Protein AF-0000000073368348 (afdb_homodimer)

Structure (mmCIF, N/CA/C/O backbone):
data_AF-0000000073368348-model_v1
#
loop_
_entity.id
_entity.type
_entity.pdbx_description
1 polymer 'Response regulator receiver protein'
#
loop_
_atom_site.group_PDB
_atom_site.id
_atom_site.type_symbol
_atom_site.label_atom_id
_atom_site.label_alt_id
_atom_site.label_comp_id
_atom_site.label_asym_id
_atom_site.label_entity_id
_atom_site.label_seq_id
_atom_site.pdbx_PDB_ins_code
_atom_site.Cartn_x
_atom_site.Cartn_y
_atom_site.Cartn_z
_atom_site.occupancy
_atom_site.B_iso_or_equiv
_atom_site.auth_seq_id
_atom_site.auth_comp_id
_atom_site.auth_asym_id
_atom_site.auth_atom_id
_atom_site.pdbx_PDB_model_num
ATOM 1 N N . MET A 1 1 ? -22.656 -7.562 -22.062 1 51.75 1 MET A N 1
ATOM 2 C CA . MET A 1 1 ? -22.062 -7.52 -20.719 1 51.75 1 MET A CA 1
ATOM 3 C C . MET A 1 1 ? -22.438 -8.758 -19.922 1 51.75 1 MET A C 1
ATOM 5 O O . MET A 1 1 ? -23.578 -9.211 -19.969 1 51.75 1 MET A O 1
ATOM 9 N N . ASP A 1 2 ? -21.406 -9.562 -19.469 1 69.69 2 ASP A N 1
ATOM 10 C CA . ASP A 1 2 ? -21.703 -10.82 -18.781 1 69.69 2 ASP A CA 1
ATOM 11 C C . ASP A 1 2 ? -22.578 -10.594 -17.547 1 69.69 2 ASP A C 1
ATOM 13 O O . ASP A 1 2 ? -22.422 -9.586 -16.859 1 69.69 2 ASP A O 1
ATOM 17 N N . LYS A 1 3 ? -23.703 -11.25 -17.469 1 85 3 LYS A N 1
ATOM 18 C CA . LYS A 1 3 ? -24.641 -11.172 -16.359 1 85 3 LYS A CA 1
ATOM 19 C C . LYS A 1 3 ? -23.953 -11.43 -15.023 1 85 3 LYS A C 1
ATOM 21 O O . LYS A 1 3 ? -23.031 -12.242 -14.938 1 85 3 LYS A O 1
ATOM 26 N N . ILE A 1 4 ? -24.312 -10.586 -14.031 1 91.62 4 ILE A N 1
ATOM 27 C CA . ILE A 1 4 ? -23.859 -10.828 -12.664 1 91.62 4 ILE A CA 1
ATOM 28 C C . ILE A 1 4 ? -24.5 -12.094 -12.117 1 91.62 4 ILE A C 1
ATOM 30 O O . ILE A 1 4 ? -25.734 -12.258 -12.188 1 91.62 4 ILE A O 1
ATOM 34 N N . ARG A 1 5 ? -23.75 -13.008 -11.672 1 94.25 5 ARG A N 1
ATOM 35 C CA . ARG A 1 5 ? -24.219 -14.297 -11.188 1 94.25 5 ARG A CA 1
ATOM 36 C C . ARG A 1 5 ? -24.344 -14.305 -9.672 1 94.25 5 ARG A C 1
ATOM 38 O O . ARG A 1 5 ? -23.344 -14.094 -8.969 1 94.25 5 ARG A O 1
ATOM 45 N N . ILE A 1 6 ? -25.547 -14.648 -9.18 1 96.62 6 ILE A N 1
ATOM 46 C CA . ILE A 1 6 ? -25.844 -14.656 -7.75 1 96.62 6 ILE A CA 1
ATOM 47 C C . ILE A 1 6 ? -26.125 -16.094 -7.293 1 96.62 6 ILE A C 1
ATOM 49 O O . ILE A 1 6 ? -26.859 -16.828 -7.949 1 96.62 6 ILE A O 1
ATOM 53 N N . LEU A 1 7 ? -25.438 -16.516 -6.25 1 97.56 7 LEU A N 1
ATOM 54 C CA . LEU A 1 7 ? -25.828 -17.719 -5.551 1 97.56 7 LEU A CA 1
ATOM 55 C C . LEU A 1 7 ? -26.688 -17.406 -4.336 1 97.56 7 LEU A C 1
ATOM 57 O O . LEU A 1 7 ? -26.234 -16.734 -3.406 1 97.56 7 LEU A O 1
ATOM 61 N N . TRP A 1 8 ? -27.891 -17.797 -4.41 1 97.44 8 TRP A N 1
ATOM 62 C CA . TRP A 1 8 ? -28.812 -17.531 -3.303 1 97.44 8 TRP A CA 1
ATOM 63 C C . TRP A 1 8 ? -29.109 -18.828 -2.541 1 97.44 8 TRP A C 1
ATOM 65 O O . TRP A 1 8 ? -29.812 -19.703 -3.049 1 97.44 8 TRP A O 1
ATOM 75 N N . VAL A 1 9 ? -28.672 -18.891 -1.255 1 97.5 9 VAL A N 1
ATOM 76 C CA . VAL A 1 9 ? -28.812 -20.078 -0.422 1 97.5 9 VAL A CA 1
ATOM 77 C C . VAL A 1 9 ? -29.844 -19.812 0.679 1 97.5 9 VAL A C 1
ATOM 79 O O . VAL A 1 9 ? -29.625 -18.984 1.555 1 97.5 9 VAL A O 1
ATOM 82 N N . ASP A 1 10 ? -30.906 -20.531 0.623 1 95.62 10 ASP A N 1
ATOM 83 C CA . ASP A 1 10 ? -32 -20.375 1.558 1 95.62 10 ASP A CA 1
ATOM 84 C C . ASP A 1 10 ? -32.844 -21.641 1.635 1 95.62 10 ASP A C 1
ATOM 86 O O . ASP A 1 10 ? -33.25 -22.172 0.606 1 95.62 10 ASP A O 1
ATOM 90 N N . ASP A 1 11 ? -33.094 -22.047 2.9 1 93.81 11 ASP A N 1
ATOM 91 C CA . ASP A 1 11 ? -33.875 -23.297 3.037 1 93.81 11 ASP A CA 1
ATOM 92 C C . ASP A 1 11 ? -35.312 -23.094 2.566 1 93.81 11 ASP A C 1
ATOM 94 O O . ASP A 1 11 ? -36 -24.062 2.238 1 93.81 11 ASP A O 1
ATOM 98 N N . GLU A 1 12 ? -35.781 -21.906 2.48 1 92.38 12 GLU A N 1
ATOM 99 C CA . GLU A 1 12 ? -37.125 -21.594 1.992 1 92.38 12 GLU A CA 1
ATOM 100 C C . GLU A 1 12 ? -37.062 -20.844 0.67 1 92.38 12 GLU A C 1
ATOM 102 O O . GLU A 1 12 ? -37.812 -19.891 0.463 1 92.38 12 GLU A O 1
ATOM 107 N N . ILE A 1 13 ? -36.188 -21.25 -0.153 1 91.75 13 ILE A N 1
ATOM 108 C CA . ILE A 1 13 ? -35.875 -20.531 -1.381 1 91.75 13 ILE A CA 1
ATOM 109 C C . ILE A 1 13 ? -37.125 -20.453 -2.26 1 91.75 13 ILE A C 1
ATOM 111 O O . ILE A 1 13 ? -37.281 -19.484 -3.014 1 91.75 13 ILE A O 1
ATOM 115 N N . ASP A 1 14 ? -38 -21.359 -2.08 1 90.25 14 ASP A N 1
ATOM 116 C CA . ASP A 1 14 ? -39.219 -21.375 -2.895 1 90.25 14 ASP A CA 1
ATOM 117 C C . ASP A 1 14 ? -40.094 -20.156 -2.588 1 90.25 14 ASP A C 1
ATOM 119 O O . ASP A 1 14 ? -40.844 -19.703 -3.447 1 90.25 14 ASP A O 1
ATOM 123 N N . LEU A 1 15 ? -39.969 -19.625 -1.401 1 89.69 15 LEU A N 1
ATOM 124 C CA . LEU A 1 15 ? -40.75 -18.469 -0.985 1 89.69 15 LEU A CA 1
ATOM 125 C C . LEU A 1 15 ? -40.188 -17.188 -1.555 1 89.69 15 LEU A C 1
ATOM 127 O O . LEU A 1 15 ? -40.812 -16.125 -1.51 1 89.69 15 LEU A O 1
ATOM 131 N N . LEU A 1 16 ? -39.062 -17.297 -2.162 1 90.94 16 LEU A N 1
ATOM 132 C CA . LEU A 1 16 ? -38.375 -16.078 -2.596 1 90.94 16 LEU A CA 1
ATOM 133 C C . LEU A 1 16 ? -38.406 -15.938 -4.113 1 90.94 16 LEU A C 1
ATOM 135 O O . LEU A 1 16 ? -37.688 -15.125 -4.691 1 90.94 16 LEU A O 1
ATOM 139 N N . LYS A 1 17 ? -39.25 -16.625 -4.723 1 92.94 17 LYS A N 1
ATOM 140 C CA . LYS A 1 17 ? -39.375 -16.656 -6.176 1 92.94 17 LYS A CA 1
ATOM 141 C C . LYS A 1 17 ? -39.656 -15.25 -6.723 1 92.94 17 LYS A C 1
ATOM 143 O O . LYS A 1 17 ? -39.094 -14.859 -7.746 1 92.94 17 LYS A O 1
ATOM 148 N N . PRO A 1 18 ? -40.531 -14.531 -6.062 1 93.25 18 PRO A N 1
ATOM 149 C CA . PRO A 1 18 ? -40.75 -13.18 -6.562 1 93.25 18 PRO A CA 1
ATOM 150 C C . PRO A 1 18 ? -39.469 -12.328 -6.586 1 93.25 18 PRO A C 1
ATOM 152 O O . PRO A 1 18 ? -39.281 -11.539 -7.512 1 93.25 18 PRO A O 1
ATOM 155 N N . HIS A 1 19 ? -38.75 -12.492 -5.598 1 93.62 19 HIS A N 1
ATOM 156 C CA . HIS A 1 19 ? -37.5 -11.742 -5.523 1 93.62 19 HIS A CA 1
ATOM 157 C C . HIS A 1 19 ? -36.531 -12.172 -6.621 1 93.62 19 HIS A C 1
ATOM 159 O O . HIS A 1 19 ? -35.812 -11.344 -7.207 1 93.62 19 HIS A O 1
ATOM 165 N N . ILE A 1 20 ? -36.5 -13.422 -6.898 1 94.56 20 ILE A N 1
ATOM 166 C CA . ILE A 1 20 ? -35.625 -13.977 -7.926 1 94.56 20 ILE A CA 1
ATOM 167 C C . ILE A 1 20 ? -36.031 -13.438 -9.297 1 94.56 20 ILE A C 1
ATOM 169 O O . ILE A 1 20 ? -35.188 -12.992 -10.07 1 94.56 20 ILE A O 1
ATOM 173 N N . LEU A 1 21 ? -37.312 -13.43 -9.508 1 94.75 21 LEU A N 1
ATOM 174 C CA . LEU A 1 21 ? -37.812 -12.914 -10.773 1 94.75 21 LEU A CA 1
ATOM 175 C C . LEU A 1 21 ? -37.5 -11.43 -10.922 1 94.75 21 LEU A C 1
ATOM 177 O O . LEU A 1 21 ? -37.156 -10.969 -12.016 1 94.75 21 LEU A O 1
ATOM 181 N N . PHE A 1 22 ? -37.688 -10.789 -9.852 1 93.62 22 PHE A N 1
ATOM 182 C CA . PHE A 1 22 ? -37.375 -9.367 -9.844 1 93.62 22 PHE A CA 1
ATOM 183 C C . PHE A 1 22 ? -35.938 -9.125 -10.242 1 93.62 22 PHE A C 1
ATOM 185 O O . PHE A 1 22 ? -35.656 -8.273 -11.086 1 93.62 22 PHE A O 1
ATOM 192 N N . LEU A 1 23 ? -34.969 -9.891 -9.68 1 94.31 23 LEU A N 1
ATOM 193 C CA . LEU A 1 23 ? -33.531 -9.742 -9.945 1 94.31 23 LEU A CA 1
ATOM 194 C C . LEU A 1 23 ? -33.219 -10.148 -11.383 1 94.31 23 LEU A C 1
ATOM 196 O O . LEU A 1 23 ? -32.375 -9.523 -12.031 1 94.31 23 LEU A O 1
ATOM 200 N N . GLU A 1 24 ? -33.875 -11.148 -11.844 1 94.69 24 GLU A N 1
ATOM 201 C CA . GLU A 1 24 ? -33.656 -11.594 -13.219 1 94.69 24 GLU A CA 1
ATOM 202 C C . GLU A 1 24 ? -34.094 -10.516 -14.211 1 94.69 24 GLU A C 1
ATOM 204 O O . GLU A 1 24 ? -33.438 -10.336 -15.25 1 94.69 24 GLU A O 1
ATOM 209 N N . LYS A 1 25 ? -35.125 -9.797 -13.852 1 93.25 25 LYS A N 1
ATOM 210 C CA . LYS A 1 25 ? -35.594 -8.688 -14.68 1 93.25 25 LYS A CA 1
ATOM 211 C C . LYS A 1 25 ? -34.562 -7.555 -14.695 1 93.25 25 LYS A C 1
ATOM 213 O O . LYS A 1 25 ? -34.5 -6.77 -15.648 1 93.25 25 LYS A O 1
ATOM 218 N N . LYS A 1 26 ? -33.844 -7.508 -13.656 1 90.19 26 LYS A N 1
ATOM 219 C CA . LYS A 1 26 ? -32.812 -6.484 -13.57 1 90.19 26 LYS A CA 1
ATOM 220 C C . LYS A 1 26 ? -31.5 -6.996 -14.125 1 90.19 26 LYS A C 1
ATOM 222 O O . LYS A 1 26 ? -30.438 -6.441 -13.836 1 90.19 26 LYS A O 1
ATOM 227 N N . ASN A 1 27 ? -31.484 -8.133 -14.883 1 90.38 27 ASN A N 1
ATOM 228 C CA . ASN A 1 27 ? -30.375 -8.68 -15.648 1 90.38 27 ASN A CA 1
ATOM 229 C C . ASN A 1 27 ? -29.375 -9.398 -14.75 1 90.38 27 ASN A C 1
ATOM 231 O O . ASN A 1 27 ? -28.172 -9.406 -15.031 1 90.38 27 ASN A O 1
ATOM 235 N N . TYR A 1 28 ? -29.844 -9.969 -13.578 1 94.19 28 TYR A N 1
ATOM 236 C CA . TYR A 1 28 ? -29.047 -10.867 -12.75 1 94.19 28 TYR A CA 1
ATOM 237 C C . TYR A 1 28 ? -29.391 -12.32 -13.055 1 94.19 28 TYR A C 1
ATOM 239 O O . TYR A 1 28 ? -30.5 -12.633 -13.477 1 94.19 28 TYR A O 1
ATOM 247 N N . GLU A 1 29 ? -28.406 -13.125 -12.984 1 95.81 29 GLU A N 1
ATOM 248 C CA . GLU A 1 29 ? -28.625 -14.562 -13.039 1 95.81 29 GLU A CA 1
ATOM 249 C C . GLU A 1 29 ? -28.562 -15.188 -11.648 1 95.81 29 GLU A C 1
ATOM 251 O O . GLU A 1 29 ? -27.531 -15.094 -10.961 1 95.81 29 GLU A O 1
ATOM 256 N N . VAL A 1 30 ? -29.641 -15.828 -11.281 1 96.5 30 VAL A N 1
ATOM 257 C CA . VAL A 1 30 ? -29.719 -16.312 -9.906 1 96.5 30 VAL A CA 1
ATOM 258 C C . VAL A 1 30 ? -29.734 -17.844 -9.891 1 96.5 30 VAL A C 1
ATOM 260 O O . VAL A 1 30 ? -30.609 -18.469 -10.492 1 96.5 30 VAL A O 1
ATOM 263 N N . THR A 1 31 ? -28.672 -18.422 -9.297 1 97.06 31 THR A N 1
ATOM 264 C CA . THR A 1 31 ? -28.641 -19.844 -8.953 1 97.06 31 THR A CA 1
ATOM 265 C C . THR A 1 31 ? -29.047 -20.047 -7.5 1 97.06 31 THR A C 1
ATOM 267 O O . THR A 1 31 ? -28.609 -19.312 -6.613 1 97.06 31 THR A O 1
ATOM 270 N N . THR A 1 32 ? -29.859 -21.031 -7.277 1 96.94 32 THR A N 1
ATOM 271 C CA . THR A 1 32 ? -30.406 -21.203 -5.934 1 96.94 32 THR A CA 1
ATOM 272 C C . THR A 1 32 ? -29.953 -22.531 -5.332 1 96.94 32 THR A C 1
ATOM 274 O O . THR A 1 32 ? -29.578 -23.453 -6.059 1 96.94 32 THR A O 1
ATOM 277 N N . SER A 1 33 ? -29.812 -22.531 -4.047 1 96.5 33 SER A N 1
ATOM 278 C CA . SER A 1 33 ? -29.594 -23.719 -3.242 1 96.5 33 SER A CA 1
ATOM 279 C C . SER A 1 33 ? -30.391 -23.672 -1.946 1 96.5 33 SER A C 1
ATOM 281 O O . SER A 1 33 ? -30.625 -22.594 -1.391 1 96.5 33 SER A O 1
ATOM 283 N N . ASN A 1 34 ? -30.812 -24.859 -1.489 1 95.88 34 ASN A N 1
ATOM 284 C CA . ASN A 1 34 ? -31.672 -24.859 -0.299 1 95.88 34 ASN A CA 1
ATOM 285 C C . ASN A 1 34 ? -30.922 -25.375 0.922 1 95.88 34 ASN A C 1
ATOM 287 O O . ASN A 1 34 ? -31.516 -25.641 1.965 1 95.88 34 ASN A O 1
ATOM 291 N N . ASN A 1 35 ? -29.656 -25.594 0.741 1 95.44 35 ASN A N 1
ATOM 292 C CA . ASN A 1 35 ? -28.844 -26.016 1.888 1 95.44 35 ASN A CA 1
ATOM 293 C C . ASN A 1 35 ? -27.375 -25.656 1.702 1 95.44 35 ASN A C 1
ATOM 295 O O . ASN A 1 35 ? -26.938 -25.406 0.58 1 95.44 35 ASN A O 1
ATOM 299 N N . GLY A 1 36 ? -26.656 -25.656 2.824 1 95.69 36 GLY A N 1
ATOM 300 C CA . GLY A 1 36 ? -25.266 -25.188 2.83 1 95.69 36 GLY A CA 1
ATOM 301 C C . GLY A 1 36 ? -24.328 -26.125 2.102 1 95.69 36 GLY A C 1
ATOM 302 O O . GLY A 1 36 ? -23.438 -25.672 1.375 1 95.69 36 GLY A O 1
ATOM 303 N N . LEU A 1 37 ? -24.484 -27.391 2.264 1 95.5 37 LEU A N 1
ATOM 304 C CA . LEU A 1 37 ? -23.578 -28.359 1.684 1 95.5 37 LEU A CA 1
ATOM 305 C C . LEU A 1 37 ? -23.609 -28.312 0.161 1 95.5 37 LEU A C 1
ATOM 307 O O . LEU A 1 37 ? -22.562 -28.25 -0.487 1 95.5 37 LEU A O 1
ATOM 311 N N . ASP A 1 38 ? -24.797 -28.297 -0.33 1 95.75 38 ASP A N 1
ATOM 312 C CA . ASP A 1 38 ? -24.953 -28.203 -1.778 1 95.75 38 ASP A CA 1
ATOM 313 C C . ASP A 1 38 ? -24.438 -26.859 -2.293 1 95.75 38 ASP A C 1
ATOM 315 O O . ASP A 1 38 ? -23.859 -26.797 -3.381 1 95.75 38 ASP A O 1
ATOM 319 N N . ALA A 1 39 ? -24.672 -25.859 -1.503 1 96.5 39 ALA A N 1
ATOM 320 C CA . ALA A 1 39 ? -24.234 -24.516 -1.889 1 96.5 39 ALA A CA 1
ATOM 321 C C . ALA A 1 39 ? -22.719 -24.453 -2.01 1 96.5 39 ALA A C 1
ATOM 323 O O . ALA A 1 39 ? -22.188 -23.844 -2.938 1 96.5 39 ALA A O 1
ATOM 324 N N . ILE A 1 40 ? -22 -25.094 -1.13 1 95.62 40 ILE A N 1
ATOM 325 C CA . ILE A 1 40 ? -20.547 -25.109 -1.143 1 95.62 40 ILE A CA 1
ATOM 326 C C . ILE A 1 40 ? -20.047 -25.844 -2.387 1 95.62 40 ILE A C 1
ATOM 328 O O . ILE A 1 40 ? -19.094 -25.391 -3.037 1 95.62 40 ILE A O 1
ATOM 332 N N . ALA A 1 41 ? -20.688 -26.938 -2.703 1 94.5 41 ALA A N 1
ATOM 333 C CA . ALA A 1 41 ? -20.312 -27.688 -3.898 1 94.5 41 ALA A CA 1
ATOM 334 C C . ALA A 1 41 ? -20.5 -26.844 -5.156 1 94.5 41 ALA A C 1
ATOM 336 O O . ALA A 1 41 ? -19.625 -26.797 -6.016 1 94.5 41 ALA A O 1
ATOM 337 N N . LEU A 1 42 ? -21.609 -26.172 -5.195 1 94.75 42 LEU A N 1
ATOM 338 C CA . LEU A 1 42 ? -21.891 -25.297 -6.324 1 94.75 42 LEU A CA 1
ATOM 339 C C . LEU A 1 42 ? -20.875 -24.156 -6.391 1 94.75 42 LEU A C 1
ATOM 341 O O . LEU A 1 42 ? -20.406 -23.797 -7.473 1 94.75 42 LEU A O 1
ATOM 345 N N . PHE A 1 43 ? -20.578 -23.609 -5.246 1 93.62 43 PHE A N 1
ATOM 346 C CA . PHE A 1 43 ? -19.672 -22.484 -5.109 1 93.62 43 PHE A CA 1
ATOM 347 C C . PHE A 1 43 ? -18.281 -22.859 -5.605 1 93.62 43 PHE A C 1
ATOM 349 O O . PHE A 1 43 ? -17.562 -22.016 -6.164 1 93.62 43 PHE A O 1
ATOM 356 N N . GLU A 1 44 ? -17.953 -24.109 -5.402 1 89.12 44 GLU A N 1
ATOM 357 C CA . GLU A 1 44 ? -16.656 -24.609 -5.84 1 89.12 44 GLU A CA 1
ATOM 358 C C . GLU A 1 44 ? -16.641 -24.859 -7.344 1 89.12 44 GLU A C 1
ATOM 360 O O . GLU A 1 44 ? -15.633 -24.609 -8.008 1 89.12 44 GLU A O 1
ATOM 365 N N . GLU A 1 45 ? -17.766 -25.297 -7.84 1 88.19 45 GLU A N 1
ATOM 366 C CA . GLU A 1 45 ? -17.844 -25.75 -9.227 1 88.19 45 GLU A CA 1
ATOM 367 C C . GLU A 1 45 ? -18.078 -24.594 -10.18 1 88.19 45 GLU A C 1
ATOM 369 O O . GLU A 1 45 ? -17.641 -24.641 -11.336 1 88.19 45 GLU A O 1
ATOM 374 N N . GLU A 1 46 ? -18.781 -23.625 -9.656 1 89.62 46 GLU A N 1
ATOM 375 C CA . GLU A 1 46 ? -19.172 -22.516 -10.516 1 89.62 46 GLU A CA 1
ATOM 376 C C . GLU A 1 46 ? -18.625 -21.188 -9.984 1 89.62 46 GLU A C 1
ATOM 378 O O . GLU A 1 46 ? -18.109 -21.125 -8.875 1 89.62 46 GLU A O 1
ATOM 383 N N . ASN A 1 47 ? -18.688 -20.25 -10.922 1 88.62 47 ASN A N 1
ATOM 384 C CA . ASN A 1 47 ? -18.25 -18.922 -10.523 1 88.62 47 ASN A CA 1
ATOM 385 C C . ASN A 1 47 ? -19.438 -18 -10.234 1 88.62 47 ASN A C 1
ATOM 387 O O . ASN A 1 47 ? -20.406 -17.969 -11 1 88.62 47 ASN A O 1
ATOM 391 N N . PHE A 1 48 ? -19.391 -17.375 -9.062 1 92.94 48 PHE A N 1
ATOM 392 C CA . PHE A 1 48 ? -20.406 -16.422 -8.664 1 92.94 48 PHE A CA 1
ATOM 393 C C . PHE A 1 48 ? -19.797 -15.062 -8.32 1 92.94 48 PHE A C 1
ATOM 395 O O . PHE A 1 48 ? -18.625 -14.984 -7.941 1 92.94 48 PHE A O 1
ATOM 402 N N . ASP A 1 49 ? -20.625 -14.047 -8.539 1 92.38 49 ASP A N 1
ATOM 403 C CA . ASP A 1 49 ? -20.156 -12.703 -8.227 1 92.38 49 ASP A CA 1
ATOM 404 C C . ASP A 1 49 ? -20.5 -12.32 -6.789 1 92.38 49 ASP A C 1
ATOM 406 O O . ASP A 1 49 ? -19.844 -11.461 -6.199 1 92.38 49 ASP A O 1
ATOM 410 N N . ILE A 1 50 ? -21.453 -12.906 -6.281 1 95.06 50 ILE A N 1
ATOM 411 C CA . ILE A 1 50 ? -21.922 -12.594 -4.938 1 95.06 50 ILE A CA 1
ATOM 412 C C . ILE A 1 50 ? -22.797 -13.727 -4.414 1 95.06 50 ILE A C 1
ATOM 414 O O . ILE A 1 50 ? -23.375 -14.484 -5.195 1 95.06 50 ILE A O 1
ATOM 418 N N . VAL A 1 51 ? -22.859 -13.859 -3.066 1 96.88 51 VAL A N 1
ATOM 419 C CA . VAL A 1 51 ? -23.641 -14.93 -2.447 1 96.88 51 VAL A CA 1
ATOM 420 C C . VAL A 1 51 ? -24.594 -14.344 -1.42 1 96.88 51 VAL A C 1
ATOM 422 O O . VAL A 1 51 ? -24.219 -13.492 -0.611 1 96.88 51 VAL A O 1
ATOM 425 N N . PHE A 1 52 ? -25.875 -14.734 -1.538 1 96.25 52 PHE A N 1
ATOM 426 C CA . PHE A 1 52 ? -26.859 -14.516 -0.475 1 96.25 52 PHE A CA 1
ATOM 427 C C . PHE A 1 52 ? -27 -15.758 0.395 1 96.25 52 PHE A C 1
ATOM 429 O O . PHE A 1 52 ? -27.266 -16.844 -0.112 1 96.25 52 PHE A O 1
ATOM 436 N N . LEU A 1 53 ? -26.812 -15.547 1.652 1 95.56 53 LEU A N 1
ATOM 437 C CA . LEU A 1 53 ? -26.797 -16.703 2.545 1 95.56 53 LEU A CA 1
ATOM 438 C C . LEU A 1 53 ? -27.75 -16.5 3.711 1 95.56 53 LEU A C 1
ATOM 440 O O . LEU A 1 53 ? -27.609 -15.547 4.48 1 95.56 53 LEU A O 1
ATOM 444 N N . ASP A 1 54 ? -28.656 -17.406 3.822 1 94.19 54 ASP A N 1
ATOM 445 C CA . ASP A 1 54 ? -29.547 -17.422 4.973 1 94.19 54 ASP A CA 1
ATOM 446 C C . ASP A 1 54 ? -28.828 -17.859 6.238 1 94.19 54 ASP A C 1
ATOM 448 O O . ASP A 1 54 ? -28.031 -18.797 6.203 1 94.19 54 ASP A O 1
ATOM 452 N N . GLU A 1 55 ? -29.125 -17.234 7.293 1 89.31 55 GLU A N 1
ATOM 453 C CA . GLU A 1 55 ? -28.469 -17.516 8.562 1 89.31 55 GLU A CA 1
ATOM 454 C C . GLU A 1 55 ? -28.906 -18.859 9.125 1 89.31 55 GLU A C 1
ATOM 456 O O . GLU A 1 55 ? -28.078 -19.672 9.547 1 89.31 55 GLU A O 1
ATOM 461 N N . ASN A 1 56 ? -30.281 -18.969 9.078 1 88.56 56 ASN A N 1
ATOM 462 C CA . ASN A 1 56 ? -30.859 -20.141 9.711 1 88.56 56 ASN A CA 1
ATOM 463 C C . ASN A 1 56 ? -31.25 -21.203 8.672 1 88.56 56 ASN A C 1
ATOM 465 O O . ASN A 1 56 ? -32.281 -21.078 8.023 1 88.56 56 ASN A O 1
ATOM 469 N N . MET A 1 57 ? -30.438 -22.172 8.461 1 91.44 57 MET A N 1
ATOM 470 C CA . MET A 1 57 ? -30.734 -23.312 7.586 1 91.44 57 MET A CA 1
ATOM 471 C C . MET A 1 57 ? -30.531 -24.625 8.328 1 91.44 57 MET A C 1
ATOM 473 O O . MET A 1 57 ? -29.656 -24.75 9.18 1 91.44 57 MET A O 1
ATOM 477 N N . PRO A 1 58 ? -31.391 -25.578 8.031 1 90.94 58 PRO A N 1
ATOM 478 C CA . PRO A 1 58 ? -31.203 -26.891 8.648 1 90.94 58 PRO A CA 1
ATOM 479 C C . PRO A 1 58 ? -29.875 -27.547 8.242 1 90.94 58 PRO A C 1
ATOM 481 O O . PRO A 1 58 ? -29.453 -27.422 7.094 1 90.94 58 PRO A O 1
ATOM 484 N N . GLY A 1 59 ? -29.297 -28.266 9.25 1 90.81 59 GLY A N 1
ATOM 485 C CA . GLY A 1 59 ? -28.016 -28.891 8.977 1 90.81 59 GLY A CA 1
ATOM 486 C C . GLY A 1 59 ? -26.828 -27.953 9.203 1 90.81 59 GLY A C 1
ATOM 487 O O . GLY A 1 59 ? -26.578 -27.547 10.336 1 90.81 59 GLY A O 1
ATOM 488 N N . MET A 1 60 ? -26.281 -27.547 8.102 1 91 60 MET A N 1
ATOM 489 C CA . MET A 1 60 ? -25.188 -26.594 8.156 1 91 60 MET A CA 1
ATOM 490 C C . MET A 1 60 ? -25.719 -25.156 8.203 1 91 60 MET A C 1
ATOM 492 O O . MET A 1 60 ? -26.469 -24.75 7.312 1 91 60 MET A O 1
ATOM 496 N N . SER A 1 61 ? -25.344 -24.469 9.273 1 90.56 61 SER A N 1
ATOM 497 C CA . SER A 1 61 ? -25.875 -23.125 9.445 1 90.56 61 SER A CA 1
ATOM 498 C C . SER A 1 61 ? -25.281 -22.172 8.414 1 90.56 61 SER A C 1
ATOM 500 O O . SER A 1 61 ? -24.281 -22.484 7.77 1 90.56 61 SER A O 1
ATOM 502 N N . GLY A 1 62 ? -25.922 -21.047 8.266 1 91.69 62 GLY A N 1
ATOM 503 C CA . GLY A 1 62 ? -25.422 -20.016 7.375 1 91.69 62 GLY A CA 1
ATOM 504 C C . GLY A 1 62 ? -24.016 -19.562 7.723 1 91.69 62 GLY A C 1
ATOM 505 O O . GLY A 1 62 ? -23.188 -19.344 6.832 1 91.69 62 GLY A O 1
ATOM 506 N N . LEU A 1 63 ? -23.734 -19.469 9.008 1 90.25 63 LEU A N 1
ATOM 507 C CA . LEU A 1 63 ? -22.422 -19.016 9.461 1 90.25 63 LEU A CA 1
ATOM 508 C C . LEU A 1 63 ? -21.359 -20.062 9.156 1 90.25 63 LEU A C 1
ATOM 510 O O . LEU A 1 63 ? -20.234 -19.719 8.797 1 90.25 63 LEU A O 1
ATOM 514 N N . GLU A 1 64 ? -21.672 -21.25 9.312 1 90.56 64 GLU A N 1
ATOM 515 C CA . GLU A 1 64 ? -20.75 -22.328 8.961 1 90.56 64 GLU A CA 1
ATOM 516 C C . GLU A 1 64 ? -20.484 -22.359 7.461 1 90.56 64 GLU A C 1
ATOM 518 O O . GLU A 1 64 ? -19.344 -22.531 7.031 1 90.56 64 GLU A O 1
ATOM 523 N N . THR A 1 65 ? -21.594 -22.203 6.754 1 94.38 65 THR A N 1
ATOM 524 C CA . THR A 1 65 ? -21.469 -22.156 5.301 1 94.38 65 THR A CA 1
ATOM 525 C C . THR A 1 65 ? -20.594 -21 4.859 1 94.38 65 THR A C 1
ATOM 527 O O . THR A 1 65 ? -19.734 -21.156 3.986 1 94.38 65 THR A O 1
ATOM 530 N N . LEU A 1 66 ? -20.781 -19.891 5.508 1 93.44 66 LEU A N 1
ATOM 531 C CA . LEU A 1 66 ? -20 -18.688 5.238 1 93.44 66 LEU A CA 1
ATOM 532 C C . LEU A 1 66 ? -18.516 -18.938 5.434 1 93.44 66 LEU A C 1
ATOM 534 O O . LEU A 1 66 ? -17.703 -18.594 4.574 1 93.44 66 LEU A O 1
ATOM 538 N N . SER A 1 67 ? -18.188 -19.531 6.465 1 88.5 67 SER A N 1
ATOM 539 C CA . SER A 1 67 ? -16.797 -19.797 6.809 1 88.5 67 SER A CA 1
ATOM 540 C C . SER A 1 67 ? -16.141 -20.703 5.777 1 88.5 67 SER A C 1
ATOM 542 O O . SER A 1 67 ? -15.016 -20.453 5.336 1 88.5 67 SER A O 1
ATOM 544 N N . GLU A 1 68 ? -16.812 -21.719 5.383 1 89.19 68 GLU A N 1
ATOM 545 C CA . GLU A 1 68 ? -16.281 -22.672 4.41 1 89.19 68 GLU A CA 1
ATOM 546 C C . GLU A 1 68 ? -16.094 -22.016 3.047 1 89.19 68 GLU A C 1
ATOM 548 O O . GLU A 1 68 ? -15.086 -22.25 2.373 1 89.19 68 GLU A O 1
ATOM 553 N N . MET A 1 69 ? -17.016 -21.203 2.695 1 92.38 69 MET A N 1
ATOM 554 C CA . MET A 1 69 ? -16.938 -20.531 1.4 1 92.38 69 MET A CA 1
ATOM 555 C C . MET A 1 69 ? -15.797 -19.531 1.371 1 92.38 69 MET A C 1
ATOM 557 O O . MET A 1 69 ? -15.086 -19.422 0.368 1 92.38 69 MET A O 1
ATOM 561 N N . LYS A 1 70 ? -15.625 -18.844 2.488 1 89.31 70 LYS A N 1
ATOM 562 C CA . LYS A 1 70 ? -14.555 -17.859 2.566 1 89.31 70 LYS A CA 1
ATOM 563 C C . LYS A 1 70 ? -13.188 -18.516 2.447 1 89.31 70 LYS A C 1
ATOM 565 O O . LYS A 1 70 ? -12.266 -17.938 1.868 1 89.31 70 LYS A O 1
ATOM 570 N N . GLU A 1 71 ? -13.086 -19.672 2.949 1 85.25 71 GLU A N 1
ATOM 571 C CA . GLU A 1 71 ? -11.828 -20.406 2.863 1 85.25 71 GLU A CA 1
ATOM 572 C C . GLU A 1 71 ? -11.508 -20.781 1.419 1 85.25 71 GLU A C 1
ATOM 574 O O . GLU A 1 71 ? -10.336 -20.859 1.034 1 85.25 71 GLU A O 1
ATOM 579 N N . LYS A 1 72 ? -12.578 -20.984 0.677 1 86.31 72 LYS A N 1
ATOM 580 C CA . LYS A 1 72 ? -12.391 -21.406 -0.708 1 86.31 72 LYS A CA 1
ATOM 581 C C . LYS A 1 72 ? -12.109 -20.219 -1.615 1 86.31 72 LYS A C 1
ATOM 583 O O . LYS A 1 72 ? -11.125 -20.203 -2.352 1 86.31 72 LYS A O 1
ATOM 588 N N . LYS A 1 73 ? -13.062 -19.25 -1.564 1 86.94 73 LYS A N 1
ATOM 589 C CA . LYS A 1 73 ? -12.938 -18 -2.312 1 86.94 73 LYS A CA 1
ATOM 590 C C . LYS A 1 73 ? -13.273 -16.797 -1.436 1 86.94 73 LYS A C 1
ATOM 592 O O . LYS A 1 73 ? -14.438 -16.406 -1.325 1 86.94 73 LYS A O 1
ATOM 597 N N . SER A 1 74 ? -12.258 -16.141 -0.972 1 84.31 74 SER A N 1
ATOM 598 C CA . SER A 1 74 ? -12.469 -15.102 0.029 1 84.31 74 SER A CA 1
ATOM 599 C C . SER A 1 74 ? -12.836 -13.773 -0.623 1 84.31 74 SER A C 1
ATOM 601 O O . SER A 1 74 ? -13.383 -12.891 0.033 1 84.31 74 SER A O 1
ATOM 603 N N . ALA A 1 75 ? -12.625 -13.695 -1.89 1 83.12 75 ALA A N 1
ATOM 604 C CA . ALA A 1 75 ? -12.828 -12.406 -2.555 1 83.12 75 ALA A CA 1
ATOM 605 C C . ALA A 1 75 ? -14.297 -12.211 -2.92 1 83.12 75 ALA A C 1
ATOM 607 O O . ALA A 1 75 ? -14.727 -11.086 -3.178 1 83.12 75 ALA A O 1
ATOM 608 N N . ILE A 1 76 ? -15.086 -13.242 -2.92 1 89.75 76 ILE A N 1
ATOM 609 C CA . ILE A 1 76 ? -16.484 -13.156 -3.312 1 89.75 76 ILE A CA 1
ATOM 610 C C . ILE A 1 76 ? -17.312 -12.562 -2.166 1 89.75 76 ILE A C 1
ATOM 612 O O . ILE A 1 76 ? -17.328 -13.109 -1.062 1 89.75 76 ILE A O 1
ATOM 616 N N . PRO A 1 77 ? -17.891 -11.43 -2.428 1 93.06 77 PRO A N 1
ATOM 617 C CA . PRO A 1 77 ? -18.719 -10.844 -1.366 1 93.06 77 PRO A CA 1
ATOM 618 C C . PRO A 1 77 ? -19.906 -11.719 -0.98 1 93.06 77 PRO A C 1
ATOM 620 O O . PRO A 1 77 ? -20.531 -12.336 -1.848 1 93.06 77 PRO A O 1
ATOM 623 N N . MET A 1 78 ? -20.172 -11.805 0.307 1 94.5 78 MET A N 1
ATOM 624 C CA . MET A 1 78 ? -21.266 -12.602 0.832 1 94.5 78 MET A CA 1
ATOM 625 C C . MET A 1 78 ? -22.188 -11.766 1.722 1 94.5 78 MET A C 1
ATOM 627 O O . MET A 1 78 ? -21.703 -11.031 2.59 1 94.5 78 MET A O 1
ATOM 631 N N . ILE A 1 79 ? -23.453 -11.82 1.424 1 93.56 79 ILE A N 1
ATOM 632 C CA . ILE A 1 79 ? -24.453 -11.078 2.176 1 93.56 79 ILE A CA 1
ATOM 633 C C . ILE A 1 79 ? -25.281 -12.039 3.014 1 93.56 79 ILE A C 1
ATOM 635 O O . ILE A 1 79 ? -25.875 -12.992 2.484 1 93.56 79 ILE A O 1
ATOM 639 N N . MET A 1 80 ? -25.344 -11.812 4.277 1 91.88 80 MET A N 1
ATOM 640 C CA . MET A 1 80 ? -26.125 -12.641 5.172 1 91.88 80 MET A CA 1
ATOM 641 C C . MET A 1 80 ? -27.578 -12.148 5.242 1 91.88 80 MET A C 1
ATOM 643 O O . MET A 1 80 ? -27.812 -10.938 5.309 1 91.88 80 MET A O 1
ATOM 647 N N . ILE A 1 81 ? -28.484 -13.039 5.102 1 90.44 81 ILE A N 1
ATOM 648 C CA . ILE A 1 81 ? -29.906 -12.727 5.27 1 90.44 81 ILE A CA 1
ATOM 649 C C . ILE A 1 81 ? -30.438 -13.406 6.535 1 90.44 81 ILE A C 1
ATOM 651 O O . ILE A 1 81 ? -30.312 -14.625 6.691 1 90.44 81 ILE A O 1
ATOM 655 N N . THR A 1 82 ? -31 -12.648 7.438 1 85.81 82 THR A N 1
ATOM 656 C CA . THR A 1 82 ? -31.406 -13.234 8.711 1 85.81 82 THR A CA 1
ATOM 657 C C . THR A 1 82 ? -32.812 -12.742 9.102 1 85.81 82 THR A C 1
ATOM 659 O O . THR A 1 82 ? -33.25 -11.711 8.625 1 85.81 82 THR A O 1
ATOM 662 N N . LYS A 1 83 ? -33.531 -13.617 9.93 1 79.44 83 LYS A N 1
ATOM 663 C CA . LYS A 1 83 ? -34.781 -13.203 10.578 1 79.44 83 LYS A CA 1
ATOM 664 C C . LYS A 1 83 ? -34.5 -12.578 11.938 1 79.44 83 LYS A C 1
ATOM 666 O O . LYS A 1 83 ? -35.312 -11.812 12.453 1 79.44 83 LYS A O 1
ATOM 671 N N . SER A 1 84 ? -33.375 -13.039 12.383 1 65.88 84 SER A N 1
ATOM 672 C CA . SER A 1 84 ? -33.031 -12.766 13.781 1 65.88 84 SER A CA 1
ATOM 673 C C . SER A 1 84 ? -32.375 -11.406 13.93 1 65.88 84 SER A C 1
ATOM 675 O O . SER A 1 84 ? -31.547 -11.016 13.109 1 65.88 84 SER A O 1
ATOM 677 N N . GLU A 1 85 ? -32.906 -10.781 14.852 1 66.06 85 GLU A N 1
ATOM 678 C CA . GLU A 1 85 ? -32.312 -9.492 15.211 1 66.06 85 GLU A CA 1
ATOM 679 C C . GLU A 1 85 ? -31.375 -9.641 16.406 1 66.06 85 GLU A C 1
ATOM 681 O O . GLU A 1 85 ? -30.984 -8.641 17.016 1 66.06 85 GLU A O 1
ATOM 686 N N . GLU A 1 86 ? -31.047 -10.945 16.531 1 73.06 86 GLU A N 1
ATOM 687 C CA . GLU A 1 86 ? -30.188 -11.156 17.703 1 73.06 86 GLU A CA 1
ATOM 688 C C . GLU A 1 86 ? -28.797 -10.578 17.469 1 73.06 86 GLU A C 1
ATOM 690 O O . GLU A 1 86 ? -28.125 -10.93 16.484 1 73.06 86 GLU A O 1
ATOM 695 N N . GLU A 1 87 ? -28.391 -9.812 18.375 1 77.06 87 GLU A N 1
ATOM 696 C CA . GLU A 1 87 ? -27.156 -9.039 18.297 1 77.06 87 GLU A CA 1
ATOM 697 C C . GLU A 1 87 ? -25.938 -9.953 18.125 1 77.06 87 GLU A C 1
ATOM 699 O O . GLU A 1 87 ? -25.047 -9.672 17.328 1 77.06 87 GLU A O 1
ATOM 704 N N . TYR A 1 88 ? -25.984 -11.086 18.828 1 79.56 88 TYR A N 1
ATOM 705 C CA . TYR A 1 88 ? -24.812 -11.953 18.844 1 79.56 88 TYR A CA 1
ATOM 706 C C . TYR A 1 88 ? -24.578 -12.594 17.484 1 79.56 88 TYR A C 1
ATOM 708 O O . TYR A 1 88 ? -23.438 -12.734 17.031 1 79.56 88 TYR A O 1
ATOM 716 N N . ILE A 1 89 ? -25.609 -12.961 16.797 1 78.5 89 ILE A N 1
ATOM 717 C CA . ILE A 1 89 ? -25.5 -13.594 15.492 1 78.5 89 ILE A CA 1
ATOM 718 C C . ILE A 1 89 ? -24.969 -12.594 14.469 1 78.5 89 ILE A C 1
ATOM 720 O O . ILE A 1 89 ? -24.109 -12.938 13.648 1 78.5 89 ILE A O 1
ATOM 724 N N . MET A 1 90 ? -25.328 -11.461 14.703 1 79.38 90 MET A N 1
ATOM 725 C CA . MET A 1 90 ? -24.891 -10.422 13.781 1 79.38 90 MET A CA 1
ATOM 726 C C . MET A 1 90 ? -23.422 -10.086 14 1 79.38 90 MET A C 1
ATOM 728 O O . MET A 1 90 ? -22.672 -9.852 13.039 1 79.38 90 MET A O 1
ATOM 732 N N . GLU A 1 91 ? -23.047 -10.094 15.203 1 83.06 91 GLU A N 1
ATOM 733 C CA . GLU A 1 91 ? -21.641 -9.844 15.523 1 83.06 91 GLU A CA 1
ATOM 734 C C . GLU A 1 91 ? -20.75 -10.93 14.945 1 83.06 91 GLU A C 1
ATOM 736 O O . GLU A 1 91 ? -19.656 -10.641 14.453 1 83.06 91 GLU A O 1
ATOM 741 N N . GLU A 1 92 ? -21.266 -12.094 14.938 1 84.44 92 GLU A N 1
ATOM 742 C CA . GLU A 1 92 ? -20.516 -13.203 14.375 1 84.44 92 GLU A CA 1
ATOM 743 C C . GLU A 1 92 ? -20.359 -13.062 12.859 1 84.44 92 GLU A C 1
ATOM 745 O O . GLU A 1 92 ? -19.297 -13.352 12.305 1 84.44 92 GLU A O 1
ATOM 750 N N . ALA A 1 93 ? -21.375 -12.602 12.273 1 83 93 ALA A N 1
ATOM 751 C CA . ALA A 1 93 ? -21.359 -12.414 10.828 1 83 93 ALA A CA 1
ATOM 752 C C . ALA A 1 93 ? -20.391 -11.312 10.43 1 83 93 ALA A C 1
ATOM 754 O O . ALA A 1 93 ? -19.625 -11.461 9.469 1 83 93 ALA A O 1
ATOM 755 N N . ILE A 1 94 ? -20.406 -10.297 11.211 1 82.94 94 ILE A N 1
ATOM 756 C CA . ILE A 1 94 ? -19.5 -9.18 10.961 1 82.94 94 ILE A CA 1
ATOM 757 C C . ILE A 1 94 ? -18.047 -9.633 11.148 1 82.94 94 ILE A C 1
ATOM 759 O O . ILE A 1 94 ? -17.188 -9.305 10.344 1 82.94 94 ILE A O 1
ATOM 763 N N . GLY A 1 95 ? -17.906 -10.391 12.148 1 85.25 95 GLY A N 1
ATOM 764 C CA . GLY A 1 95 ? -16.578 -10.93 12.422 1 85.25 95 GLY A CA 1
ATOM 765 C C . GLY A 1 95 ? -16.062 -11.812 11.297 1 85.25 95 GLY A C 1
ATOM 766 O O . GLY A 1 95 ? -14.844 -11.945 11.125 1 85.25 95 GLY A O 1
ATOM 767 N N . SER A 1 96 ? -17.031 -12.352 10.57 1 83.81 96 SER A N 1
ATOM 768 C CA . SER A 1 96 ? -16.656 -13.234 9.461 1 83.81 96 SER A CA 1
ATOM 769 C C . SER A 1 96 ? -16.469 -12.445 8.172 1 83.81 96 SER A C 1
ATOM 771 O O . SER A 1 96 ? -16.344 -13.031 7.094 1 83.81 96 SER A O 1
ATOM 773 N N . LYS A 1 97 ? -16.469 -11.172 8.281 1 82.62 97 LYS A N 1
ATOM 774 C CA . LYS A 1 97 ? -16.188 -10.242 7.188 1 82.62 97 LYS A CA 1
ATOM 775 C C . LYS A 1 97 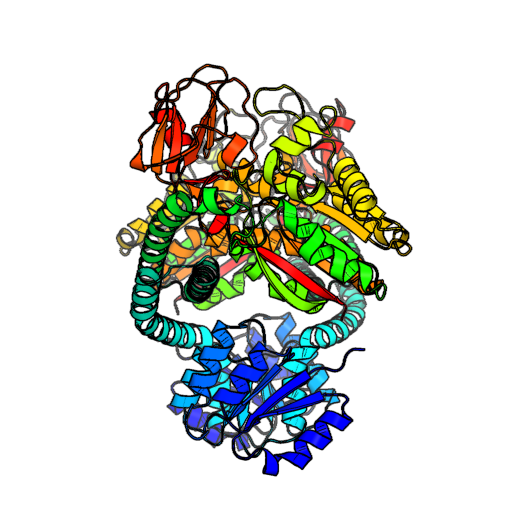? -17.219 -10.375 6.07 1 82.62 97 LYS A C 1
ATOM 777 O O . LYS A 1 97 ? -16.875 -10.5 4.898 1 82.62 97 LYS A O 1
ATOM 782 N N . ILE A 1 98 ? -18.422 -10.328 6.402 1 88 98 ILE A N 1
ATOM 783 C CA . ILE A 1 98 ? -19.484 -10.289 5.406 1 88 98 ILE A CA 1
ATOM 784 C C . ILE A 1 98 ? -19.484 -8.93 4.711 1 88 98 ILE A C 1
ATOM 786 O O . ILE A 1 98 ? -18.984 -7.941 5.258 1 88 98 ILE A O 1
ATOM 790 N N . ALA A 1 99 ? -20.031 -8.961 3.512 1 87.62 99 ALA A N 1
ATOM 791 C CA . ALA A 1 99 ? -20.109 -7.719 2.746 1 87.62 99 ALA A CA 1
ATOM 792 C C . ALA A 1 99 ? -21.266 -6.855 3.23 1 87.62 99 ALA A C 1
ATOM 794 O O . ALA A 1 99 ? -21.188 -5.625 3.23 1 87.62 99 ALA A O 1
ATOM 795 N N . ASP A 1 100 ? -22.297 -7.531 3.592 1 87.44 100 ASP A N 1
ATOM 796 C CA . ASP A 1 100 ? -23.516 -6.855 4.008 1 87.44 100 ASP A CA 1
ATOM 797 C C . ASP A 1 100 ? -24.453 -7.812 4.738 1 87.44 100 ASP A C 1
ATOM 799 O O . ASP A 1 100 ? -24.156 -9.008 4.859 1 87.44 100 ASP A O 1
ATOM 803 N N . TYR A 1 101 ? -25.469 -7.195 5.293 1 85.12 101 TYR A N 1
ATOM 804 C CA . TYR A 1 101 ? -26.5 -7.988 5.953 1 85.12 101 TYR A CA 1
ATOM 805 C C . TYR A 1 101 ? -27.891 -7.445 5.633 1 85.12 101 TYR A C 1
ATOM 807 O O . TYR A 1 101 ? -28.078 -6.23 5.527 1 85.12 101 TYR A O 1
ATOM 815 N N . LEU A 1 102 ? -28.828 -8.406 5.441 1 85.69 102 LEU A N 1
ATOM 816 C CA . LEU A 1 102 ? -30.234 -8.062 5.203 1 85.69 102 LEU A CA 1
ATOM 817 C C . LEU A 1 102 ? -31.141 -8.758 6.215 1 85.69 102 LEU A C 1
ATOM 819 O O . LEU A 1 102 ? -30.859 -9.883 6.637 1 85.69 102 LEU A O 1
ATOM 823 N N . ILE A 1 103 ? -32.188 -8.078 6.551 1 81.88 103 ILE A N 1
ATOM 824 C CA . ILE A 1 103 ? -33.094 -8.625 7.527 1 81.88 103 ILE A CA 1
ATOM 825 C C . ILE A 1 103 ? -34.406 -8.992 6.84 1 81.88 103 ILE A C 1
ATOM 827 O O . ILE A 1 103 ? -35 -8.188 6.105 1 81.88 103 ILE A O 1
ATOM 831 N N . LYS A 1 104 ? -34.938 -10.25 7.059 1 83.44 104 LYS A N 1
ATOM 832 C CA . LYS A 1 104 ? -36.219 -10.688 6.535 1 83.44 104 LYS A CA 1
ATOM 833 C C . LYS A 1 104 ? -37.375 -10.047 7.305 1 83.44 104 LYS A C 1
ATOM 835 O O . LYS A 1 104 ? -37.312 -9.914 8.531 1 83.44 104 LYS A O 1
ATOM 840 N N . PRO A 1 105 ? -38.562 -9.648 6.637 1 84.06 105 PRO A N 1
ATOM 841 C CA . PRO A 1 105 ? -38.719 -9.797 5.188 1 84.06 105 PRO A CA 1
ATOM 842 C C . PRO A 1 105 ? -37.875 -8.789 4.395 1 84.06 105 PRO A C 1
ATOM 844 O O . PRO A 1 105 ? -37.812 -7.613 4.758 1 84.06 105 PRO A O 1
ATOM 847 N N . VAL A 1 106 ? -37.312 -9.273 3.359 1 82.12 106 VAL A N 1
ATOM 848 C CA . VAL A 1 106 ? -36.375 -8.453 2.605 1 82.12 106 VAL A CA 1
ATOM 849 C C . VAL A 1 106 ? -37.125 -7.656 1.541 1 82.12 106 VAL A C 1
ATOM 851 O O . VAL A 1 106 ? -38.031 -8.188 0.87 1 82.12 106 VAL A O 1
ATOM 854 N N . ASN A 1 107 ? -36.875 -6.445 1.492 1 81.19 107 ASN A N 1
ATOM 855 C CA . ASN A 1 107 ? -37.406 -5.57 0.443 1 81.19 107 ASN A CA 1
ATOM 856 C C . ASN A 1 107 ? -36.594 -5.723 -0.85 1 81.19 107 ASN A C 1
ATOM 858 O O . ASN A 1 107 ? -35.375 -5.648 -0.84 1 81.19 107 ASN A O 1
ATOM 862 N N . PRO A 1 108 ? -37.344 -5.977 -1.901 1 84.12 108 PRO A N 1
ATOM 863 C CA . PRO A 1 108 ? -36.656 -6.16 -3.174 1 84.12 108 PRO A CA 1
ATOM 864 C C . PRO A 1 108 ? -35.688 -5.012 -3.496 1 84.12 108 PRO A C 1
ATOM 866 O O . PRO A 1 108 ? -34.625 -5.234 -4.047 1 84.12 108 PRO A O 1
ATOM 869 N N . ASN A 1 109 ? -36.094 -3.877 -3.176 1 81.5 109 ASN A N 1
ATOM 870 C CA . ASN A 1 109 ? -35.219 -2.73 -3.447 1 81.5 109 ASN A CA 1
ATOM 871 C C . ASN A 1 109 ? -33.969 -2.742 -2.561 1 81.5 109 ASN A C 1
ATOM 873 O O . ASN A 1 109 ? -32.906 -2.271 -2.971 1 81.5 109 ASN A O 1
ATOM 877 N N . GLN A 1 110 ? -34.062 -3.242 -1.404 1 81.31 110 GLN A N 1
ATOM 878 C CA . GLN A 1 110 ? -32.906 -3.363 -0.514 1 81.31 110 GLN A CA 1
ATOM 879 C C . GLN A 1 110 ? -31.906 -4.375 -1.052 1 81.31 110 GLN A C 1
ATOM 881 O O . GLN A 1 110 ? -30.703 -4.176 -0.935 1 81.31 110 GLN A O 1
ATOM 886 N N . ILE A 1 111 ? -32.531 -5.395 -1.584 1 88.88 111 ILE A N 1
ATOM 887 C CA . ILE A 1 111 ? -31.672 -6.406 -2.191 1 88.88 111 ILE A CA 1
ATOM 888 C C . ILE A 1 111 ? -30.875 -5.797 -3.35 1 88.88 111 ILE A C 1
ATOM 890 O O . ILE A 1 111 ? -29.672 -5.984 -3.455 1 88.88 111 ILE A O 1
ATOM 894 N N . LEU A 1 112 ? -31.625 -5.152 -4.133 1 87.69 112 LEU A N 1
ATOM 895 C CA . LEU A 1 112 ? -31 -4.52 -5.297 1 87.69 112 LEU A CA 1
ATOM 896 C C . LEU A 1 112 ? -29.922 -3.533 -4.875 1 87.69 112 LEU A C 1
ATOM 898 O O . LEU A 1 112 ? -28.859 -3.484 -5.48 1 87.69 112 LEU A O 1
ATOM 902 N N . LEU A 1 113 ? -30.125 -2.834 -3.83 1 82.75 113 LEU A N 1
ATOM 903 C CA . LEU A 1 113 ? -29.172 -1.835 -3.352 1 82.75 113 LEU A CA 1
ATOM 904 C C . LEU A 1 113 ? -27.922 -2.5 -2.785 1 82.75 113 LEU A C 1
ATOM 906 O O . LEU A 1 113 ? -26.812 -2.016 -2.99 1 82.75 113 LEU A O 1
ATOM 910 N N . SER A 1 114 ? -28.141 -3.496 -2.059 1 87.31 114 SER A N 1
ATOM 911 C CA . SER A 1 114 ? -27.016 -4.246 -1.521 1 87.31 114 SER A CA 1
ATOM 912 C C . SER A 1 114 ? -26.125 -4.789 -2.639 1 87.31 114 SER A C 1
ATOM 914 O O . SER A 1 114 ? -24.906 -4.77 -2.533 1 87.31 114 SER A O 1
ATOM 916 N N . LEU A 1 115 ? -26.797 -5.211 -3.686 1 90 115 LEU A N 1
ATOM 917 C CA . LEU A 1 115 ? -26.078 -5.715 -4.844 1 90 115 LEU A CA 1
ATOM 918 C C . LEU A 1 115 ? -25.266 -4.605 -5.508 1 90 115 LEU A C 1
ATOM 920 O O . LEU A 1 115 ? -24.078 -4.781 -5.789 1 90 115 LEU A O 1
ATOM 924 N N . LYS A 1 116 ? -25.844 -3.516 -5.664 1 86.56 116 LYS A N 1
ATOM 925 C CA . LYS A 1 116 ? -25.172 -2.389 -6.305 1 86.56 116 LYS A CA 1
ATOM 926 C C . LYS A 1 116 ? -24.016 -1.881 -5.453 1 86.56 116 LYS A C 1
ATOM 928 O O . LYS A 1 116 ? -22.938 -1.57 -5.977 1 86.56 116 LYS A O 1
ATOM 933 N N . LYS A 1 117 ? -24.234 -1.79 -4.184 1 85.94 117 LYS A N 1
ATOM 934 C CA . LYS A 1 117 ? -23.203 -1.32 -3.254 1 85.94 117 LYS A CA 1
ATOM 935 C C . LYS A 1 117 ? -21.984 -2.232 -3.277 1 85.94 117 LYS A C 1
ATOM 937 O O . LYS A 1 117 ? -20.844 -1.766 -3.145 1 85.94 117 LYS A O 1
ATOM 942 N N . ASN A 1 118 ? -22.219 -3.49 -3.477 1 87.5 118 ASN A N 1
ATOM 943 C CA . ASN A 1 118 ? -21.125 -4.449 -3.34 1 87.5 118 ASN A CA 1
ATOM 944 C C . ASN A 1 118 ? -20.531 -4.828 -4.695 1 87.5 118 ASN A C 1
ATOM 946 O O . ASN A 1 118 ? -19.422 -5.352 -4.773 1 87.5 118 ASN A O 1
ATOM 950 N N . LEU A 1 119 ? -21.281 -4.613 -5.777 1 84.19 119 LEU A N 1
ATOM 951 C CA . LEU A 1 119 ? -20.797 -5.043 -7.09 1 84.19 119 LEU A CA 1
ATOM 952 C C . LEU A 1 119 ? -20.531 -3.842 -7.988 1 84.19 119 LEU A C 1
ATOM 954 O O . LEU A 1 119 ? -19.719 -3.922 -8.906 1 84.19 119 LEU A O 1
ATOM 958 N N . ASP A 1 120 ? -21.234 -2.711 -7.805 1 78.56 120 ASP A N 1
ATOM 959 C CA . ASP A 1 120 ? -21.156 -1.582 -8.727 1 78.56 120 ASP A CA 1
ATOM 960 C C . ASP A 1 120 ? -20.609 -0.341 -8.039 1 78.56 120 ASP A C 1
ATOM 962 O O . ASP A 1 120 ? -20.688 0.767 -8.57 1 78.56 120 ASP A O 1
ATOM 966 N N . ASP A 1 121 ? -20.094 -0.489 -6.918 1 78.81 121 ASP A N 1
ATOM 967 C CA . ASP A 1 121 ? -19.656 0.649 -6.109 1 78.81 121 ASP A CA 1
ATOM 968 C C . ASP A 1 121 ? -18.625 1.494 -6.848 1 78.81 121 ASP A C 1
ATOM 970 O O . ASP A 1 121 ? -18.75 2.719 -6.91 1 78.81 121 ASP A O 1
ATOM 974 N N . SER A 1 122 ? -17.766 0.88 -7.539 1 75.44 122 SER A N 1
ATOM 975 C CA . SER A 1 122 ? -16.703 1.591 -8.227 1 75.44 122 SER A CA 1
ATOM 976 C C . SER A 1 122 ? -17.25 2.447 -9.367 1 75.44 122 SER A C 1
ATOM 978 O O . SER A 1 122 ? -16.875 3.611 -9.516 1 75.44 122 SER A O 1
ATOM 980 N N . ARG A 1 123 ? -18.125 1.878 -10.109 1 80.12 123 ARG A N 1
ATOM 981 C CA . ARG A 1 123 ? -18.703 2.604 -11.234 1 80.12 123 ARG A CA 1
ATOM 982 C C . ARG A 1 123 ? -19.516 3.799 -10.742 1 80.12 123 ARG A C 1
ATOM 984 O O . ARG A 1 123 ? -19.391 4.906 -11.266 1 80.12 123 ARG A O 1
ATOM 991 N N . LEU A 1 124 ? -20.312 3.592 -9.75 1 84.19 124 LEU A N 1
ATOM 992 C CA . LEU A 1 124 ? -21.156 4.641 -9.211 1 84.19 124 LEU A CA 1
ATOM 993 C C . LEU A 1 124 ? -20.328 5.758 -8.594 1 84.19 124 LEU A C 1
ATOM 995 O O . LEU A 1 124 ? -20.641 6.938 -8.773 1 84.19 124 LEU A O 1
ATOM 999 N N . ILE A 1 125 ? -19.359 5.395 -7.973 1 85.5 125 ILE A N 1
ATOM 1000 C CA . ILE A 1 125 ? -18.469 6.367 -7.34 1 85.5 125 ILE A CA 1
ATOM 1001 C C . ILE A 1 125 ? -17.75 7.176 -8.414 1 85.5 125 ILE A C 1
ATOM 1003 O O . ILE A 1 125 ? -17.625 8.398 -8.305 1 85.5 125 ILE A O 1
ATOM 1007 N N . THR A 1 126 ? -17.312 6.52 -9.422 1 84.88 126 THR A N 1
ATOM 1008 C CA . THR A 1 126 ? -16.609 7.191 -10.516 1 84.88 126 THR A CA 1
ATOM 1009 C C . THR A 1 126 ? -17.516 8.227 -11.18 1 84.88 126 THR A C 1
ATOM 1011 O O . THR A 1 126 ? -17.109 9.375 -11.375 1 84.88 126 THR A O 1
ATOM 1014 N N . GLU A 1 127 ? -18.688 7.801 -11.477 1 85.5 127 GLU A N 1
ATOM 1015 C CA . GLU A 1 127 ? -19.641 8.688 -12.148 1 85.5 127 GLU A CA 1
ATOM 1016 C C . GLU A 1 127 ? -19.969 9.898 -11.273 1 85.5 127 GLU A C 1
ATOM 1018 O O . GLU A 1 127 ? -19.922 11.039 -11.75 1 85.5 127 GLU A O 1
ATOM 1023 N N . LYS A 1 128 ? -20.203 9.641 -10.086 1 87.62 128 LYS A N 1
ATOM 1024 C CA . LYS A 1 128 ? -20.578 10.719 -9.18 1 87.62 128 LYS A CA 1
ATOM 1025 C C . LYS A 1 128 ? -19.391 11.648 -8.914 1 87.62 128 LYS A C 1
ATOM 1027 O O . LYS A 1 128 ? -19.562 12.875 -8.922 1 87.62 128 LYS A O 1
ATOM 1032 N N . THR A 1 129 ? -18.266 11.086 -8.719 1 88.06 129 THR A N 1
ATOM 1033 C CA . THR A 1 129 ? -17.062 11.875 -8.43 1 88.06 129 THR A CA 1
ATOM 1034 C C . THR A 1 129 ? -16.719 12.766 -9.617 1 88.06 129 THR A C 1
ATOM 1036 O O . THR A 1 129 ? -16.375 13.938 -9.445 1 88.06 129 THR A O 1
ATOM 1039 N N . THR A 1 130 ? -16.828 12.227 -10.797 1 88.62 130 THR A N 1
ATOM 1040 C CA . THR A 1 130 ? -16.531 12.984 -12.008 1 88.62 130 THR A CA 1
ATOM 1041 C C . THR A 1 130 ? -17.484 14.172 -12.133 1 88.62 130 THR A C 1
ATOM 1043 O O . THR A 1 130 ? -17.047 15.305 -12.367 1 88.62 130 THR A O 1
ATOM 1046 N N . LEU A 1 131 ? -18.719 13.891 -11.883 1 87.56 131 LEU A N 1
ATOM 1047 C CA . LEU A 1 131 ? -19.719 14.945 -11.977 1 87.56 131 LEU A CA 1
ATOM 1048 C C . LEU A 1 131 ? -19.5 16 -10.906 1 87.56 131 LEU A C 1
ATOM 1050 O O . LEU A 1 131 ? -19.562 17.203 -11.188 1 87.56 131 LEU A O 1
ATOM 1054 N N . ASP A 1 132 ? -19.266 15.547 -9.758 1 88.44 132 ASP A N 1
ATOM 1055 C CA . ASP A 1 132 ? -19.047 16.469 -8.648 1 88.44 132 ASP A CA 1
ATOM 1056 C C . ASP A 1 132 ? -17.828 17.344 -8.875 1 88.44 132 ASP A C 1
ATOM 1058 O O . ASP A 1 132 ? -17.844 18.531 -8.602 1 88.44 132 ASP A O 1
ATOM 1062 N N . TYR A 1 133 ? -16.766 16.781 -9.398 1 90.56 133 TYR A N 1
ATOM 1063 C CA . TYR A 1 133 ? -15.547 17.547 -9.633 1 90.56 133 TYR A CA 1
ATOM 1064 C C . TYR A 1 133 ? -15.742 18.547 -10.758 1 90.56 133 TYR A C 1
ATOM 1066 O O . TYR A 1 133 ? -15.227 19.672 -10.695 1 90.56 133 TYR A O 1
ATOM 1074 N N . GLN A 1 134 ? -16.453 18.141 -11.766 1 89.25 134 GLN A N 1
ATOM 1075 C CA . GLN A 1 134 ? -16.766 19.062 -12.859 1 89.25 134 GLN A CA 1
ATOM 1076 C C . GLN A 1 134 ? -17.453 20.328 -12.344 1 89.25 134 GLN A C 1
ATOM 1078 O O . GLN A 1 134 ? -17.172 21.422 -12.82 1 89.25 134 GLN A O 1
ATOM 1083 N N . LYS A 1 135 ? -18.281 20.078 -11.375 1 87.94 135 LYS A N 1
ATOM 1084 C CA . LYS A 1 135 ? -18.969 21.219 -10.766 1 87.94 135 LYS A CA 1
ATOM 1085 C C . LYS A 1 135 ? -18.016 22.047 -9.906 1 87.94 135 LYS A C 1
ATOM 1087 O O . LYS A 1 135 ? -18.047 23.266 -9.938 1 87.94 135 LYS A O 1
ATOM 1092 N N . GLU A 1 136 ? -17.188 21.391 -9.242 1 90.44 136 GLU A N 1
ATOM 1093 C CA . GLU A 1 136 ? -16.328 22.031 -8.258 1 90.44 136 GLU A CA 1
ATOM 1094 C C . GLU A 1 136 ? -15.141 22.719 -8.938 1 90.44 136 GLU A C 1
ATOM 1096 O O . GLU A 1 136 ? -14.562 23.656 -8.375 1 90.44 136 GLU A O 1
ATOM 1101 N N . PHE A 1 137 ? -14.805 22.234 -10.117 1 90.31 137 PHE A N 1
ATOM 1102 C CA . PHE A 1 137 ? -13.641 22.75 -10.836 1 90.31 137 PHE A CA 1
ATOM 1103 C C . PHE A 1 137 ? -13.719 24.266 -10.992 1 90.31 137 PHE A C 1
ATOM 1105 O O . PHE A 1 137 ? -12.75 24.969 -10.703 1 90.31 137 PHE A O 1
ATOM 1112 N N . ARG A 1 138 ? -14.852 24.734 -11.391 1 90.94 138 ARG A N 1
ATOM 1113 C CA . ARG A 1 138 ? -15.031 26.172 -11.602 1 90.94 138 ARG A CA 1
ATOM 1114 C C . ARG A 1 138 ? -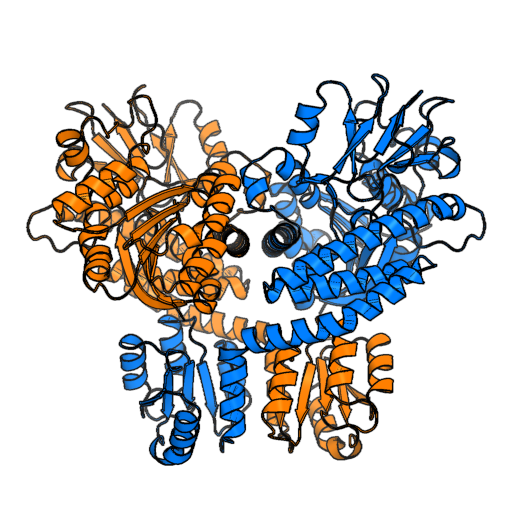14.961 26.938 -10.281 1 90.94 138 ARG A C 1
ATOM 1116 O O . ARG A 1 138 ? -14.383 28.016 -10.219 1 90.94 138 ARG A O 1
ATOM 1123 N N . LYS A 1 139 ? -15.5 26.344 -9.312 1 91.75 139 LYS A N 1
ATOM 1124 C CA . LYS A 1 139 ? -15.469 26.984 -7.992 1 91.75 139 LYS A CA 1
ATOM 1125 C C . LYS A 1 139 ? -14.039 27.109 -7.473 1 91.75 139 LYS A C 1
ATOM 1127 O O . LYS A 1 139 ? -13.664 28.141 -6.918 1 91.75 139 LYS A O 1
ATOM 1132 N N . ILE A 1 140 ? -13.266 26.156 -7.668 1 93.06 140 ILE A N 1
ATOM 1133 C CA . ILE A 1 140 ? -11.875 26.141 -7.227 1 93.06 140 ILE A CA 1
ATOM 1134 C C . ILE A 1 140 ? -11.086 27.203 -7.984 1 93.06 140 ILE A C 1
ATOM 1136 O O . ILE A 1 140 ? -10.273 27.922 -7.395 1 93.06 140 ILE A O 1
ATOM 1140 N N . SER A 1 141 ? -11.367 27.297 -9.234 1 93.38 141 SER A N 1
ATOM 1141 C CA . SER A 1 141 ? -10.703 28.312 -10.047 1 93.38 141 SER A CA 1
ATOM 1142 C C . SER A 1 141 ? -11.039 29.719 -9.57 1 93.38 141 SER A C 1
ATOM 1144 O O . SER A 1 141 ? -10.164 30.578 -9.516 1 93.38 141 SER A O 1
ATOM 1146 N N . MET A 1 142 ? -12.25 29.844 -9.18 1 93.38 142 MET A N 1
ATOM 1147 C CA . MET A 1 142 ? -12.672 31.141 -8.664 1 93.38 142 MET A CA 1
ATOM 1148 C C . MET A 1 142 ? -12.023 31.438 -7.316 1 93.38 142 MET A C 1
ATOM 1150 O O . MET A 1 142 ? -11.562 32.562 -7.066 1 93.38 142 MET A O 1
ATOM 1154 N N . GLU A 1 143 ? -12 30.469 -6.504 1 93.44 143 GLU A N 1
ATOM 1155 C CA . GLU A 1 143 ? -11.352 30.609 -5.203 1 93.44 143 GLU A CA 1
ATOM 1156 C C . GLU A 1 143 ? -9.867 30.938 -5.359 1 93.44 143 GLU A C 1
ATOM 1158 O O . GLU A 1 143 ? -9.328 31.766 -4.621 1 93.44 143 GLU A O 1
ATOM 1163 N N . LEU A 1 144 ? -9.227 30.281 -6.277 1 94.62 144 LEU A N 1
ATOM 1164 C CA . LEU A 1 144 ? -7.812 30.5 -6.543 1 94.62 144 LEU A CA 1
ATOM 1165 C C . LEU A 1 144 ? -7.547 31.953 -6.922 1 94.62 144 LEU A C 1
ATOM 1167 O O . LEU A 1 144 ? -6.539 32.531 -6.512 1 94.62 144 LEU A O 1
ATOM 1171 N N . ALA A 1 145 ? -8.492 32.5 -7.625 1 92.75 145 ALA A N 1
ATOM 1172 C CA . ALA A 1 145 ? -8.344 33.875 -8.086 1 92.75 145 ALA A CA 1
ATOM 1173 C C . ALA A 1 145 ? -8.539 34.875 -6.941 1 92.75 145 ALA A C 1
ATOM 1175 O O . ALA A 1 145 ? -8.102 36.031 -7.023 1 92.75 145 ALA A O 1
ATOM 1176 N N . MET A 1 146 ? -9.102 34.406 -5.879 1 94.5 146 MET A N 1
ATOM 1177 C CA . MET A 1 146 ? -9.492 35.312 -4.824 1 94.5 146 MET A CA 1
ATOM 1178 C C . MET A 1 146 ? -8.672 35.094 -3.562 1 94.5 146 MET A C 1
ATOM 1180 O O . MET A 1 146 ? -8.836 35.812 -2.572 1 94.5 146 MET A O 1
ATOM 1184 N N . VAL A 1 147 ? -7.793 34.125 -3.58 1 94.31 147 VAL A N 1
ATOM 1185 C CA . VAL A 1 147 ? -7.016 33.812 -2.389 1 94.31 147 VAL A CA 1
ATOM 1186 C C . VAL A 1 147 ? -6.152 35 -1.993 1 94.31 147 VAL A C 1
ATOM 1188 O O . VAL A 1 147 ? -5.422 35.562 -2.824 1 94.31 147 VAL A O 1
ATOM 1191 N N . ASN A 1 148 ? -6.211 35.406 -0.713 1 92.75 148 ASN A N 1
ATOM 1192 C CA . ASN A 1 148 ? -5.469 36.594 -0.336 1 92.75 148 ASN A CA 1
ATOM 1193 C C . ASN A 1 148 ? -4.863 36.469 1.059 1 92.75 148 ASN A C 1
ATOM 1195 O O . ASN A 1 148 ? -4.242 37.406 1.562 1 92.75 148 ASN A O 1
ATOM 1199 N N . SER A 1 149 ? -5.023 35.375 1.71 1 96.75 149 SER A N 1
ATOM 1200 C CA . SER A 1 149 ? -4.469 35.156 3.041 1 96.75 149 SER A CA 1
ATOM 1201 C C . SER A 1 149 ? -3.893 33.75 3.172 1 96.75 149 SER A C 1
ATOM 1203 O O . SER A 1 149 ? -4.172 32.875 2.344 1 96.75 149 SER A O 1
ATOM 1205 N N . TYR A 1 150 ? -3.002 33.594 4.191 1 97.5 150 TYR A N 1
ATOM 1206 C CA . TYR A 1 150 ? -2.445 32.25 4.406 1 97.5 150 TYR A CA 1
ATOM 1207 C C . TYR A 1 150 ? -3.537 31.266 4.793 1 97.5 150 TYR A C 1
ATOM 1209 O O . TYR A 1 150 ? -3.453 30.078 4.457 1 97.5 150 TYR A O 1
ATOM 1217 N N . GLU A 1 151 ? -4.602 31.672 5.438 1 97 151 GLU A N 1
ATOM 1218 C CA . GLU A 1 151 ? -5.727 30.797 5.773 1 97 151 GLU A CA 1
ATOM 1219 C C . GLU A 1 151 ? -6.441 30.312 4.516 1 97 151 GLU A C 1
ATOM 1221 O O . GLU A 1 151 ? -6.82 29.141 4.426 1 97 151 GLU A O 1
ATOM 1226 N N . ASP A 1 152 ? -6.574 31.281 3.613 1 96.81 152 ASP A N 1
ATOM 1227 C CA . ASP A 1 152 ? -7.199 30.922 2.344 1 96.81 152 ASP A CA 1
ATOM 1228 C C . ASP A 1 152 ? -6.395 29.844 1.617 1 96.81 152 ASP A C 1
ATOM 1230 O O . ASP A 1 152 ? -6.969 28.938 1.021 1 96.81 152 ASP A O 1
ATOM 1234 N N . TRP A 1 153 ? -5.125 30 1.638 1 98.12 153 TRP A N 1
ATOM 1235 C CA . TRP A 1 153 ? -4.254 29.047 0.955 1 98.12 153 TRP A CA 1
ATOM 1236 C C . TRP A 1 153 ? -4.367 27.656 1.581 1 98.12 153 TRP A C 1
ATOM 1238 O O . TRP A 1 153 ? -4.391 26.656 0.872 1 98.12 153 TRP A O 1
ATOM 1248 N N . VAL A 1 154 ? -4.422 27.641 2.918 1 97.69 154 VAL A N 1
ATOM 1249 C CA . VAL A 1 154 ? -4.586 26.359 3.613 1 97.69 154 VAL A CA 1
ATOM 1250 C C . VAL A 1 154 ? -5.887 25.688 3.172 1 97.69 154 VAL A C 1
ATOM 1252 O O . VAL A 1 154 ? -5.898 24.516 2.824 1 97.69 154 VAL A O 1
ATOM 1255 N N . GLU A 1 155 ? -6.961 26.438 3.143 1 94.62 155 GLU A N 1
ATOM 1256 C CA . GLU A 1 155 ? -8.266 25.906 2.766 1 94.62 155 GLU A CA 1
ATOM 1257 C C . GLU A 1 155 ? -8.266 25.422 1.32 1 94.62 155 GLU A C 1
ATOM 1259 O O . GLU A 1 155 ? -8.789 24.344 1.022 1 94.62 155 GLU A O 1
ATOM 1264 N N . LEU A 1 156 ? -7.738 26.234 0.492 1 96.25 156 LEU A N 1
ATOM 1265 C CA . LEU A 1 156 ? -7.684 25.875 -0.919 1 96.25 156 LEU A CA 1
ATOM 1266 C C . LEU A 1 156 ? -6.852 24.609 -1.123 1 96.25 156 LEU A C 1
ATOM 1268 O O . LEU A 1 156 ? -7.25 23.719 -1.873 1 96.25 156 LEU A O 1
ATOM 1272 N N . TYR A 1 157 ? -5.695 24.578 -0.489 1 97.38 157 TYR A N 1
ATOM 1273 C CA . TYR A 1 157 ? -4.82 23.422 -0.62 1 97.38 157 TYR A CA 1
ATOM 1274 C C . TYR A 1 157 ? -5.527 22.156 -0.155 1 97.38 157 TYR A C 1
ATOM 1276 O O . TYR A 1 157 ? -5.457 21.109 -0.82 1 97.38 157 TYR A O 1
ATOM 1284 N N . LYS A 1 158 ? -6.203 22.203 0.949 1 94.75 158 LYS A N 1
ATOM 1285 C CA . LYS A 1 158 ? -6.941 21.062 1.469 1 94.75 158 LYS A CA 1
ATOM 1286 C C . LYS A 1 158 ? -8.016 20.609 0.484 1 94.75 158 LYS A C 1
ATOM 1288 O O . LYS A 1 158 ? -8.242 19.406 0.313 1 94.75 158 LYS A O 1
ATOM 1293 N N . LYS A 1 159 ? -8.641 21.562 -0.115 1 93.75 159 LYS A N 1
ATOM 1294 C CA . LYS A 1 159 ? -9.648 21.234 -1.119 1 93.75 159 LYS A CA 1
ATOM 1295 C C . LYS A 1 159 ? -9.031 20.516 -2.314 1 93.75 159 LYS A C 1
ATOM 1297 O O . LYS A 1 159 ? -9.586 19.547 -2.812 1 93.75 159 LYS A O 1
ATOM 1302 N N . LEU A 1 160 ? -7.922 21.031 -2.768 1 96 160 LEU A N 1
ATOM 1303 C CA . LEU A 1 160 ? -7.219 20.391 -3.871 1 96 160 LEU A CA 1
ATOM 1304 C C . LEU A 1 160 ? -6.82 18.969 -3.504 1 96 160 LEU A C 1
ATOM 1306 O O . LEU A 1 160 ? -6.965 18.047 -4.312 1 96 160 LEU A O 1
ATOM 1310 N N . LEU A 1 161 ? -6.375 18.844 -2.301 1 95.31 161 LEU A N 1
ATOM 1311 C CA . LEU A 1 161 ? -5.973 17.516 -1.825 1 95.31 161 LEU A CA 1
ATOM 1312 C C . LEU A 1 161 ? -7.172 16.578 -1.761 1 95.31 161 LEU A C 1
ATOM 1314 O O . LEU A 1 161 ? -7.059 15.398 -2.102 1 95.31 161 LEU A O 1
ATOM 1318 N N . PHE A 1 162 ? -8.289 17.109 -1.317 1 92.62 162 PHE A N 1
ATOM 1319 C CA . PHE A 1 162 ? -9.508 16.312 -1.251 1 92.62 162 PHE A CA 1
ATOM 1320 C C . PHE A 1 162 ? -9.852 15.719 -2.615 1 92.62 162 PHE A C 1
ATOM 1322 O O . PHE A 1 162 ? -10.07 14.516 -2.742 1 92.62 162 PHE A O 1
ATOM 1329 N N . TRP A 1 163 ? -9.82 16.5 -3.568 1 92.75 163 TRP A N 1
ATOM 1330 C CA . TRP A 1 163 ? -10.203 16.062 -4.906 1 92.75 163 TRP A CA 1
ATOM 1331 C C . TRP A 1 163 ? -9.133 15.164 -5.512 1 92.75 163 TRP A C 1
ATOM 1333 O O . TRP A 1 163 ? -9.438 14.234 -6.258 1 92.75 163 TRP A O 1
ATOM 1343 N N . GLU A 1 164 ? -7.883 15.484 -5.18 1 93.62 164 GLU A N 1
ATOM 1344 C CA . GLU A 1 164 ? -6.816 14.609 -5.652 1 93.62 164 GLU A CA 1
ATOM 1345 C C . GLU A 1 164 ? -7.004 13.18 -5.145 1 93.62 164 GLU A C 1
ATOM 1347 O O . GLU A 1 164 ? -6.918 12.227 -5.914 1 93.62 164 GLU A O 1
ATOM 1352 N N . LEU A 1 165 ? -7.332 13.047 -3.922 1 91.94 165 LEU A N 1
ATOM 1353 C CA . LEU A 1 165 ? -7.512 11.734 -3.305 1 91.94 165 LEU A CA 1
ATOM 1354 C C . LEU A 1 165 ? -8.781 11.062 -3.824 1 91.94 165 LEU A C 1
ATOM 1356 O O . LEU A 1 165 ? -8.781 9.852 -4.07 1 91.94 165 LEU A O 1
ATOM 1360 N N . LYS A 1 166 ? -9.773 11.812 -4.012 1 88.94 166 LYS A N 1
ATOM 1361 C CA . LYS A 1 166 ? -11.039 11.266 -4.504 1 88.94 166 LYS A CA 1
ATOM 1362 C C . LYS A 1 166 ? -10.906 10.789 -5.945 1 88.94 166 LYS A C 1
ATOM 1364 O O . LYS A 1 166 ? -11.43 9.734 -6.305 1 88.94 166 LYS A O 1
ATOM 1369 N N . LEU A 1 167 ? -10.203 11.562 -6.77 1 88.81 167 LEU A N 1
ATOM 1370 C CA . LEU A 1 167 ? -10.086 11.258 -8.188 1 88.81 167 LEU A CA 1
ATOM 1371 C C . LEU A 1 167 ? -9.117 10.109 -8.422 1 88.81 167 LEU A C 1
ATOM 1373 O O . LEU A 1 167 ? -9.211 9.406 -9.438 1 88.81 167 LEU A O 1
ATOM 1377 N N . GLU A 1 168 ? -8.203 9.914 -7.582 1 84.81 168 GLU A N 1
ATOM 1378 C CA . GLU A 1 168 ? -7.234 8.828 -7.691 1 84.81 168 GLU A CA 1
ATOM 1379 C C . GLU A 1 168 ? -7.934 7.469 -7.699 1 84.81 168 GLU A C 1
ATOM 1381 O O . GLU A 1 168 ? -7.5 6.543 -8.391 1 84.81 168 GLU A O 1
ATOM 1386 N N . ASP A 1 169 ? -9.016 7.336 -7.109 1 75.31 169 ASP A N 1
ATOM 1387 C CA . ASP A 1 169 ? -9.734 6.074 -6.957 1 75.31 169 ASP A CA 1
ATOM 1388 C C . ASP A 1 169 ? -10.531 5.738 -8.219 1 75.31 169 ASP A C 1
ATOM 1390 O O . ASP A 1 169 ? -10.891 4.582 -8.445 1 75.31 169 ASP A O 1
ATOM 1394 N N . ILE A 1 170 ? -10.883 6.73 -9.023 1 75.5 170 ILE A N 1
ATOM 1395 C CA . ILE A 1 170 ? -11.773 6.445 -10.148 1 75.5 170 ILE A CA 1
ATOM 1396 C C . ILE A 1 170 ? -10.961 6.359 -11.438 1 75.5 170 ILE A C 1
ATOM 1398 O O . ILE A 1 170 ? -11.484 5.965 -12.484 1 75.5 170 ILE A O 1
ATOM 1402 N N . ASN A 1 171 ? -9.68 6.492 -11.422 1 68.69 171 ASN A N 1
ATOM 1403 C CA . ASN A 1 171 ? -8.711 6.355 -12.508 1 68.69 171 ASN A CA 1
ATOM 1404 C C . ASN A 1 171 ? -9.227 6.988 -13.797 1 68.69 171 ASN A C 1
ATOM 1406 O O . ASN A 1 171 ? -9.125 6.387 -14.867 1 68.69 171 ASN A O 1
ATOM 1410 N N . ASP A 1 172 ? -9.953 8.156 -13.711 1 79.25 172 ASP A N 1
ATOM 1411 C CA . ASP A 1 172 ? -10.281 8.969 -14.875 1 79.25 172 ASP A CA 1
ATOM 1412 C C . ASP A 1 172 ? -9.117 9.891 -15.25 1 79.25 172 ASP A C 1
ATOM 1414 O O . ASP A 1 172 ? -8.945 10.953 -14.648 1 79.25 172 ASP A O 1
ATOM 1418 N N . GLN A 1 173 ? -8.453 9.555 -16.25 1 79.62 173 GLN A N 1
ATOM 1419 C CA . GLN A 1 173 ? -7.203 10.219 -16.609 1 79.62 173 GLN A CA 1
ATOM 1420 C C . GLN A 1 173 ? -7.441 11.672 -16.984 1 79.62 173 GLN A C 1
ATOM 1422 O O . GLN A 1 173 ? -6.625 12.547 -16.688 1 79.62 173 GLN A O 1
ATOM 1427 N N . ALA A 1 174 ? -8.539 11.906 -17.625 1 85 174 ALA A N 1
ATOM 1428 C CA . ALA A 1 174 ? -8.852 13.266 -18.047 1 85 174 ALA A CA 1
ATOM 1429 C C . ALA A 1 174 ? -9.047 14.188 -16.859 1 85 174 ALA A C 1
ATOM 1431 O O . ALA A 1 174 ? -8.484 15.289 -16.812 1 85 174 ALA A O 1
ATOM 1432 N N . MET A 1 175 ? -9.773 13.742 -15.844 1 89.12 175 MET A N 1
ATOM 1433 C CA . MET A 1 175 ? -10.031 14.547 -14.656 1 89.12 175 MET A CA 1
ATOM 1434 C C . MET A 1 175 ? -8.75 14.742 -13.844 1 89.12 175 MET A C 1
ATOM 1436 O O . MET A 1 175 ? -8.547 15.812 -13.258 1 89.12 175 MET A O 1
ATOM 1440 N N . ILE A 1 176 ? -7.934 13.766 -13.898 1 89.06 176 ILE A N 1
ATOM 1441 C CA . ILE A 1 176 ? -6.668 13.844 -13.172 1 89.06 176 ILE A CA 1
ATOM 1442 C C . ILE A 1 176 ? -5.781 14.922 -13.789 1 89.06 176 ILE A C 1
ATOM 1444 O O . ILE A 1 176 ? -5.152 15.703 -13.078 1 89.06 176 ILE A O 1
ATOM 1448 N N . GLU A 1 177 ? -5.789 14.984 -15.078 1 90.56 177 GLU A N 1
ATOM 1449 C CA . GLU A 1 177 ? -4.984 15.977 -15.773 1 90.56 177 GLU A CA 1
ATOM 1450 C C . GLU A 1 177 ? -5.48 17.391 -15.484 1 90.56 177 GLU A C 1
ATOM 1452 O O . GLU A 1 177 ? -4.676 18.312 -15.328 1 90.56 177 GLU A O 1
ATOM 1457 N N . ILE A 1 178 ? -6.75 17.484 -15.43 1 92.44 178 ILE A N 1
ATOM 1458 C CA . ILE A 1 178 ? -7.332 18.797 -15.125 1 92.44 178 ILE A CA 1
ATOM 1459 C C . ILE A 1 178 ? -6.938 19.219 -13.711 1 92.44 178 ILE A C 1
ATOM 1461 O O . ILE A 1 178 ? -6.539 20.359 -13.492 1 92.44 178 ILE A O 1
ATOM 1465 N N . LEU A 1 179 ? -7.059 18.344 -12.797 1 94.25 179 LEU A N 1
ATOM 1466 C CA . LEU A 1 179 ? -6.68 18.641 -11.422 1 94.25 179 LEU A CA 1
ATOM 1467 C C . LEU A 1 179 ? -5.199 18.984 -11.328 1 94.25 179 LEU A C 1
ATOM 1469 O O . LEU A 1 179 ? -4.824 19.906 -10.586 1 94.25 179 LEU A O 1
ATOM 1473 N N . GLU A 1 180 ? -4.395 18.297 -12.086 1 93.38 180 GLU A N 1
ATOM 1474 C CA . GLU A 1 180 ? -2.963 18.578 -12.094 1 93.38 180 GLU A CA 1
ATOM 1475 C C . GLU A 1 180 ? -2.678 19.984 -12.594 1 93.38 180 GLU A C 1
ATOM 1477 O O . GLU A 1 180 ? -1.804 20.672 -12.055 1 93.38 180 GLU A O 1
ATOM 1482 N N . SER A 1 181 ? -3.393 20.344 -13.586 1 94.19 181 SER A N 1
ATOM 1483 C CA . SER A 1 181 ? -3.24 21.703 -14.102 1 94.19 181 SER A CA 1
ATOM 1484 C C . SER A 1 181 ? -3.635 22.734 -13.062 1 94.19 181 SER A C 1
ATOM 1486 O O . SER A 1 181 ? -2.98 23.781 -12.93 1 94.19 181 SER A O 1
ATOM 1488 N N . GLN A 1 182 ? -4.668 22.453 -12.336 1 95.44 182 GLN A N 1
ATOM 1489 C CA . GLN A 1 182 ? -5.102 23.344 -11.266 1 95.44 182 GLN A CA 1
ATOM 1490 C C . GLN A 1 182 ? -4.051 23.438 -10.164 1 95.44 182 GLN A C 1
ATOM 1492 O O . GLN A 1 182 ? -3.805 24.516 -9.617 1 95.44 182 GLN A O 1
ATOM 1497 N N . LYS A 1 183 ? -3.494 22.375 -9.875 1 96.31 183 LYS A N 1
ATOM 1498 C CA . LYS A 1 183 ? -2.459 22.344 -8.852 1 96.31 183 LYS A CA 1
ATOM 1499 C C . LYS A 1 183 ? -1.232 23.141 -9.281 1 96.31 183 LYS A C 1
ATOM 1501 O O . LYS A 1 183 ? -0.618 23.844 -8.469 1 96.31 183 LYS A O 1
ATOM 1506 N N . VAL A 1 184 ? -0.863 23.016 -10.555 1 96.19 184 VAL A N 1
ATOM 1507 C CA . VAL A 1 184 ? 0.261 23.781 -11.102 1 96.19 184 VAL A CA 1
ATOM 1508 C C . VAL A 1 184 ? -0.028 25.266 -11.008 1 96.19 184 VAL A C 1
ATOM 1510 O O . VAL A 1 184 ? 0.827 26.047 -10.578 1 96.19 184 VAL A O 1
ATOM 1513 N N . GLU A 1 185 ? -1.195 25.625 -11.367 1 96.81 185 GLU A N 1
ATOM 1514 C CA . GLU A 1 185 ? -1.598 27.031 -11.289 1 96.81 185 GLU A CA 1
ATOM 1515 C C . GLU A 1 185 ? -1.604 27.516 -9.844 1 96.81 185 GLU A C 1
ATOM 1517 O O . GLU A 1 185 ? -1.152 28.625 -9.555 1 96.81 185 GLU A O 1
ATOM 1522 N N . ALA A 1 186 ? -2.145 26.703 -8.992 1 97.94 186 ALA A N 1
ATOM 1523 C CA . ALA A 1 186 ? -2.178 27.062 -7.574 1 97.94 186 ALA A CA 1
ATOM 1524 C C . ALA A 1 186 ? -0.769 27.297 -7.035 1 97.94 186 ALA A C 1
ATOM 1526 O O . ALA A 1 186 ? -0.521 28.281 -6.332 1 97.94 186 ALA A O 1
ATOM 1527 N N . ASN A 1 187 ? 0.15 26.453 -7.387 1 98.25 187 ASN A N 1
ATOM 1528 C CA . ASN A 1 187 ? 1.524 26.609 -6.922 1 98.25 187 ASN A CA 1
ATOM 1529 C C . ASN A 1 187 ? 2.174 27.859 -7.492 1 98.25 187 ASN A C 1
ATOM 1531 O O . ASN A 1 187 ? 2.984 28.516 -6.82 1 98.25 187 ASN A O 1
ATOM 1535 N N . SER A 1 188 ? 1.85 28.141 -8.727 1 97.5 188 SER A N 1
ATOM 1536 C CA . SER A 1 188 ? 2.355 29.375 -9.328 1 97.5 188 SER A CA 1
ATOM 1537 C C . SER A 1 188 ? 1.892 30.594 -8.547 1 97.5 188 SER A C 1
ATOM 1539 O O . SER A 1 188 ? 2.699 31.453 -8.203 1 97.5 188 SER A O 1
ATOM 1541 N N . GLN A 1 189 ? 0.62 30.609 -8.234 1 97.62 189 GLN A N 1
ATOM 1542 C CA . GLN A 1 189 ? 0.059 31.734 -7.492 1 97.62 189 GLN A CA 1
ATOM 1543 C C . GLN A 1 189 ? 0.567 31.734 -6.051 1 97.62 189 GLN A C 1
ATOM 1545 O O . GLN A 1 189 ? 0.793 32.812 -5.477 1 97.62 189 GLN A O 1
ATOM 1550 N N . PHE A 1 190 ? 0.704 30.625 -5.488 1 98.44 190 PHE A N 1
ATOM 1551 C CA . PHE A 1 190 ? 1.227 30.531 -4.129 1 98.44 190 PHE A CA 1
ATOM 1552 C C . PHE A 1 190 ? 2.656 31.062 -4.062 1 98.44 190 PHE A C 1
ATOM 1554 O O . PHE A 1 190 ? 3.021 31.75 -3.115 1 98.44 190 PHE A O 1
ATOM 1561 N N . GLY A 1 191 ? 3.463 30.641 -5.062 1 98.12 191 GLY A N 1
ATOM 1562 C CA . GLY A 1 191 ? 4.812 31.188 -5.137 1 98.12 191 GLY A CA 1
ATOM 1563 C C . GLY A 1 191 ? 4.848 32.688 -5.129 1 98.12 191 GLY A C 1
ATOM 1564 O O . GLY A 1 191 ? 5.664 33.312 -4.43 1 98.12 191 GLY A O 1
ATOM 1565 N N . LYS A 1 192 ? 3.973 33.281 -5.887 1 97.31 192 LYS A N 1
ATOM 1566 C CA . LYS A 1 192 ? 3.877 34.719 -5.926 1 97.31 192 LYS A CA 1
ATOM 1567 C C . LYS A 1 192 ? 3.438 35.281 -4.578 1 97.31 192 LYS A C 1
ATOM 1569 O O . LYS A 1 192 ? 3.941 36.312 -4.133 1 97.31 192 LYS A O 1
ATOM 1574 N N . TYR A 1 193 ? 2.5 34.656 -4.008 1 97.75 193 TYR A N 1
ATOM 1575 C CA . TYR A 1 193 ? 2.016 35.062 -2.693 1 97.75 193 TYR A CA 1
ATOM 1576 C C . TYR A 1 193 ? 3.15 35.062 -1.675 1 97.75 193 TYR A C 1
ATOM 1578 O O . TYR A 1 193 ? 3.299 36.031 -0.911 1 97.75 193 TYR A O 1
ATOM 1586 N N . ILE A 1 194 ? 3.914 34 -1.625 1 98.19 194 ILE A N 1
ATOM 1587 C CA . ILE A 1 194 ? 5.02 33.906 -0.681 1 98.19 194 ILE A CA 1
ATOM 1588 C C . ILE A 1 194 ? 6.051 34.969 -0.975 1 98.19 194 ILE A C 1
ATOM 1590 O O . ILE A 1 194 ? 6.555 35.625 -0.057 1 98.19 194 ILE A O 1
ATOM 1594 N N . GLU A 1 195 ? 6.352 35.156 -2.244 1 97.38 195 GLU A N 1
ATOM 1595 C CA . GLU A 1 195 ? 7.309 36.156 -2.648 1 97.38 195 GLU A CA 1
ATOM 1596 C C . GLU A 1 195 ? 6.891 37.531 -2.137 1 97.38 195 GLU A C 1
ATOM 1598 O O . GLU A 1 195 ? 7.73 38.344 -1.698 1 97.38 195 GLU A O 1
ATOM 1603 N N . ARG A 1 196 ? 5.641 37.781 -2.092 1 96.25 196 ARG A N 1
ATOM 1604 C CA . ARG A 1 196 ? 5.117 39.094 -1.739 1 96.25 196 ARG A CA 1
ATOM 1605 C C . ARG A 1 196 ? 4.984 39.25 -0.228 1 96.25 196 ARG A C 1
ATOM 1607 O O . ARG A 1 196 ? 5.102 40.344 0.304 1 96.25 196 ARG A O 1
ATOM 1614 N N . ASN A 1 197 ? 4.762 38.125 0.447 1 96.5 197 ASN A N 1
ATOM 1615 C CA . ASN A 1 197 ? 4.266 38.281 1.812 1 96.5 197 ASN A CA 1
ATOM 1616 C C . ASN A 1 197 ? 5.23 37.688 2.826 1 96.5 197 ASN A C 1
ATOM 1618 O O . ASN A 1 197 ? 5.176 38 4.016 1 96.5 197 ASN A O 1
ATOM 1622 N N . TYR A 1 198 ? 6.145 36.844 2.443 1 97.81 198 TYR A N 1
ATOM 1623 C CA . TYR A 1 198 ? 6.898 36.031 3.387 1 97.81 198 TYR A CA 1
ATOM 1624 C C . TYR A 1 198 ? 7.746 36.875 4.309 1 97.81 198 TYR A C 1
ATOM 1626 O O . TYR A 1 198 ? 7.773 36.688 5.523 1 97.81 198 TYR A O 1
ATOM 1634 N N . GLU A 1 199 ? 8.445 37.844 3.801 1 96.69 199 GLU A N 1
ATOM 1635 C CA . GLU A 1 199 ? 9.305 38.719 4.594 1 96.69 199 GLU A CA 1
ATOM 1636 C C . GLU A 1 199 ? 8.508 39.469 5.668 1 96.69 199 GLU A C 1
ATOM 1638 O O . GLU A 1 199 ? 9.008 39.688 6.773 1 96.69 199 GLU A O 1
ATOM 1643 N N . ASP A 1 200 ? 7.277 39.781 5.355 1 96 200 ASP A N 1
ATOM 1644 C CA . ASP A 1 200 ? 6.414 40.5 6.277 1 96 200 ASP A CA 1
ATOM 1645 C C . ASP A 1 200 ? 6.082 39.656 7.508 1 96 200 ASP A C 1
ATOM 1647 O O . ASP A 1 200 ? 5.723 40.219 8.555 1 96 200 ASP A O 1
ATOM 1651 N N . TRP A 1 201 ? 6.172 38.375 7.348 1 97 201 TRP A N 1
ATOM 1652 C CA . TRP A 1 201 ? 5.824 37.469 8.445 1 97 201 TRP A CA 1
ATOM 1653 C C . TRP A 1 201 ? 6.809 37.625 9.602 1 97 201 TRP A C 1
ATOM 1655 O O . TRP A 1 201 ? 6.543 37.156 10.719 1 97 201 TRP A O 1
ATOM 1665 N N . PHE A 1 202 ? 7.902 38.25 9.383 1 95.56 202 PHE A N 1
ATOM 1666 C CA . PHE A 1 202 ? 8.938 38.344 10.406 1 95.56 202 PHE A CA 1
ATOM 1667 C C . PHE A 1 202 ? 8.969 39.75 10.992 1 95.56 202 PHE A C 1
ATOM 1669 O O . PHE A 1 202 ? 9.797 40.062 11.844 1 95.56 202 PHE A O 1
ATOM 1676 N N . ALA A 1 203 ? 8.031 40.562 10.523 1 92.44 203 ALA A N 1
ATOM 1677 C CA . ALA A 1 203 ? 7.859 41.906 11.109 1 92.44 203 ALA A CA 1
ATOM 1678 C C . ALA A 1 203 ? 7.137 41.812 12.453 1 92.44 203 ALA A C 1
ATOM 1680 O O . ALA A 1 203 ? 6.398 40.875 12.703 1 92.44 203 ALA A O 1
ATOM 1681 N N . PRO A 1 204 ? 7.289 42.875 13.242 1 87.5 204 PRO A N 1
ATOM 1682 C CA . PRO A 1 204 ? 6.574 42.875 14.523 1 87.5 204 PRO A CA 1
ATOM 1683 C C . PRO A 1 204 ? 5.059 42.938 14.352 1 87.5 204 PRO A C 1
ATOM 1685 O O . PRO A 1 204 ? 4.559 43.688 13.516 1 87.5 204 PRO A O 1
ATOM 1688 N N . LYS A 1 205 ? 4.211 42.25 14.961 1 84.88 205 LYS A N 1
ATOM 1689 C CA . LYS A 1 205 ? 2.754 42.219 15.031 1 84.88 205 LYS A CA 1
ATOM 1690 C C . LYS A 1 205 ? 2.148 41.844 13.688 1 84.88 205 LYS A C 1
ATOM 1692 O O . LYS A 1 205 ? 1.019 42.219 13.375 1 84.88 205 LYS A O 1
ATOM 1697 N N . ALA A 1 206 ? 2.975 41.156 12.93 1 87.81 206 ALA A N 1
ATOM 1698 C CA . ALA A 1 206 ? 2.469 40.75 11.625 1 87.81 206 ALA A CA 1
ATOM 1699 C C . ALA A 1 206 ? 1.438 39.625 11.758 1 87.81 206 ALA A C 1
ATOM 1701 O O . ALA A 1 206 ? 1.509 38.812 12.688 1 87.81 206 ALA A O 1
ATOM 1702 N N . ASP A 1 207 ? 0.373 39.719 10.906 1 91.19 207 ASP A N 1
ATOM 1703 C CA . ASP A 1 207 ? -0.506 38.562 10.734 1 91.19 207 ASP A CA 1
ATOM 1704 C C . ASP A 1 207 ? 0.192 37.438 9.945 1 91.19 207 ASP A C 1
ATOM 1706 O O . ASP A 1 207 ? 0.497 37.625 8.758 1 91.19 207 ASP A O 1
ATOM 1710 N N . LYS A 1 208 ? 0.603 36.469 10.586 1 95.31 208 LYS A N 1
ATOM 1711 C CA . LYS A 1 208 ? 1.398 35.375 10 1 95.31 208 LYS A CA 1
ATOM 1712 C C . LYS A 1 208 ? 0.897 34.031 10.453 1 95.31 208 LYS A C 1
ATOM 1714 O O . LYS A 1 208 ? 0.248 33.906 11.492 1 95.31 208 LYS A O 1
ATOM 1719 N N . PRO A 1 209 ? 1.046 33 9.688 1 97.44 209 PRO A N 1
ATOM 1720 C CA . PRO A 1 209 ? 0.73 31.656 10.133 1 97.44 209 PRO A CA 1
ATOM 1721 C C . PRO A 1 209 ? 1.699 31.141 11.195 1 97.44 209 PRO A C 1
ATOM 1723 O O . PRO A 1 209 ? 2.748 31.75 11.43 1 97.44 209 PRO A O 1
ATOM 1726 N N . ILE A 1 210 ? 1.291 30.094 11.906 1 98.06 210 ILE A N 1
ATOM 1727 C CA . ILE A 1 210 ? 2.262 29.375 12.727 1 98.06 210 ILE A CA 1
ATOM 1728 C C . ILE A 1 210 ? 3.367 28.812 11.844 1 98.06 210 ILE A C 1
ATOM 1730 O O . ILE A 1 210 ? 3.09 28.219 10.789 1 98.06 210 ILE A O 1
ATOM 1734 N N . GLN A 1 211 ? 4.586 29.062 12.242 1 98.56 211 GLN A N 1
ATOM 1735 C CA . GLN A 1 211 ? 5.734 28.578 11.484 1 98.56 211 GLN A CA 1
ATOM 1736 C C . GLN A 1 211 ? 6.551 27.578 12.305 1 98.56 211 GLN A C 1
ATOM 1738 O O . GLN A 1 211 ? 6.25 27.344 13.477 1 98.56 211 GLN A O 1
ATOM 1743 N N . SER A 1 212 ? 7.551 27 11.711 1 98.75 212 SER A N 1
ATOM 1744 C CA . SER A 1 212 ? 8.344 25.953 12.328 1 98.75 212 SER A CA 1
ATOM 1745 C C . SER A 1 212 ? 8.852 26.375 13.703 1 98.75 212 SER A C 1
ATOM 1747 O O . SER A 1 212 ? 8.75 25.625 14.672 1 98.75 212 SER A O 1
ATOM 1749 N N . HIS A 1 213 ? 9.328 27.609 13.836 1 98.44 213 HIS A N 1
ATOM 1750 C CA . HIS A 1 213 ? 10 28.047 15.055 1 98.44 213 HIS A CA 1
ATOM 1751 C C . HIS A 1 213 ? 8.992 28.391 16.141 1 98.44 213 HIS A C 1
ATOM 1753 O O . HIS A 1 213 ? 9.367 28.531 17.312 1 98.44 213 HIS A O 1
ATOM 1759 N N . ASN A 1 214 ? 7.703 28.438 15.789 1 97.5 214 ASN A N 1
ATOM 1760 C CA . ASN A 1 214 ? 6.672 28.766 16.766 1 97.5 214 ASN A CA 1
ATOM 1761 C C . ASN A 1 214 ? 5.812 27.562 17.109 1 97.5 214 ASN A C 1
ATOM 1763 O O . ASN A 1 214 ? 4.996 27.609 18.031 1 97.5 214 ASN A O 1
ATOM 1767 N N . LEU A 1 215 ? 6.008 26.531 16.391 1 98.38 215 LEU A N 1
ATOM 1768 C CA . LEU A 1 215 ? 5.117 25.375 16.438 1 98.38 215 LEU A CA 1
ATOM 1769 C C . LEU A 1 215 ? 5.086 24.766 17.844 1 98.38 215 LEU A C 1
ATOM 1771 O O . LEU A 1 215 ? 4.012 24.547 18.406 1 98.38 215 LEU A O 1
ATOM 1775 N N . PHE A 1 216 ? 6.262 24.453 18.406 1 98.75 216 PHE A N 1
ATOM 1776 C CA . PHE A 1 216 ? 6.352 23.781 19.688 1 98.75 216 PHE A CA 1
ATOM 1777 C C . PHE A 1 216 ? 5.691 24.609 20.781 1 98.75 216 PHE A C 1
ATOM 1779 O O . PHE A 1 216 ? 4.852 24.094 21.531 1 98.75 216 PHE A O 1
ATOM 1786 N N . LYS A 1 217 ? 6 25.875 20.844 1 98.44 217 LYS A N 1
ATOM 1787 C CA . LYS A 1 217 ? 5.484 26.766 21.875 1 98.44 217 LYS A CA 1
ATOM 1788 C C . LYS A 1 217 ? 3.975 26.953 21.734 1 98.44 217 LYS A C 1
ATOM 1790 O O . LYS A 1 217 ? 3.246 26.922 22.719 1 98.44 217 LYS A O 1
ATOM 1795 N N . GLU A 1 218 ? 3.543 27.016 20.516 1 98.12 218 GLU A N 1
ATOM 1796 C CA . GLU A 1 218 ? 2.158 27.422 20.297 1 98.12 218 GLU A CA 1
ATOM 1797 C C . GLU A 1 218 ? 1.229 26.219 20.266 1 98.12 218 GLU A C 1
ATOM 1799 O O . GLU A 1 218 ? 0.045 26.328 20.594 1 98.12 218 GLU A O 1
ATOM 1804 N N . LEU A 1 219 ? 1.782 25.078 19.875 1 98.31 219 LEU A N 1
ATOM 1805 C CA . LEU A 1 219 ? 0.859 23.969 19.641 1 98.31 219 LEU A CA 1
ATOM 1806 C C . LEU A 1 219 ? 1.18 22.797 20.578 1 98.31 219 LEU A C 1
ATOM 1808 O O . LEU A 1 219 ? 0.274 22.109 21.031 1 98.31 219 LEU A O 1
ATOM 1812 N N . VAL A 1 220 ? 2.414 22.562 20.906 1 98.56 220 VAL A N 1
ATOM 1813 C CA . VAL A 1 220 ? 2.793 21.406 21.719 1 98.56 220 VAL A CA 1
ATOM 1814 C C . VAL A 1 220 ? 2.691 21.75 23.188 1 98.56 220 VAL A C 1
ATOM 1816 O O . VAL A 1 220 ? 2.125 20.984 23.984 1 98.56 220 VAL A O 1
ATOM 1819 N N . VAL A 1 221 ? 3.17 22.938 23.625 1 98.44 221 VAL A N 1
ATOM 1820 C CA . VAL A 1 221 ? 3.275 23.344 25.016 1 98.44 221 VAL A CA 1
ATOM 1821 C C . VAL A 1 221 ? 1.888 23.359 25.656 1 98.44 221 VAL A C 1
ATOM 1823 O O . VAL A 1 221 ? 1.703 22.891 26.766 1 98.44 221 VAL A O 1
ATOM 1826 N N . PRO A 1 222 ? 0.896 23.906 24.906 1 97.75 222 PRO A N 1
ATOM 1827 C CA . PRO A 1 222 ? -0.44 23.891 25.516 1 97.75 222 PRO A CA 1
ATOM 1828 C C . PRO A 1 222 ? -0.917 22.484 25.859 1 97.75 222 PRO A C 1
ATOM 1830 O O . PRO A 1 222 ? -1.639 22.297 26.844 1 97.75 222 PRO A O 1
ATOM 1833 N N . GLU A 1 223 ? -0.539 21.5 25.078 1 97.06 223 GLU A N 1
ATOM 1834 C CA . GLU A 1 223 ? -0.913 20.109 25.375 1 97.06 223 GLU A CA 1
ATOM 1835 C C . GLU A 1 223 ? -0.148 19.578 26.578 1 97.06 223 GLU A C 1
ATOM 1837 O O . GLU A 1 223 ? -0.697 18.812 27.375 1 97.06 223 GLU A O 1
ATOM 1842 N N . ILE A 1 224 ? 1.108 19.984 26.703 1 97.19 224 ILE A N 1
ATOM 1843 C CA . ILE A 1 224 ? 1.938 19.562 27.828 1 97.19 224 ILE A CA 1
ATOM 1844 C C . ILE A 1 224 ? 1.378 20.156 29.125 1 97.19 224 ILE A C 1
ATOM 1846 O O . ILE A 1 224 ? 1.316 19.469 30.141 1 97.19 224 ILE A O 1
ATOM 1850 N N . LYS A 1 225 ? 0.926 21.297 29.078 1 96.31 225 LYS A N 1
ATOM 1851 C CA . LYS A 1 225 ? 0.493 22.031 30.25 1 96.31 225 LYS A CA 1
ATOM 1852 C C . LYS A 1 225 ? -0.822 21.484 30.797 1 96.31 225 LYS A C 1
ATOM 1854 O O . LYS A 1 225 ? -1.162 21.703 31.953 1 96.31 225 LYS A O 1
ATOM 1859 N N . LYS A 1 226 ? -1.537 20.844 29.906 1 93.56 226 LYS A N 1
ATOM 1860 C CA . LYS A 1 226 ? -2.754 20.203 30.391 1 93.56 226 LYS A CA 1
ATOM 1861 C C . LYS A 1 226 ? -2.438 19.188 31.484 1 93.56 226 LYS A C 1
ATOM 1863 O O . LYS A 1 226 ? -3.25 18.953 32.375 1 93.56 226 LYS A O 1
ATOM 1868 N N . LYS A 1 227 ? -1.287 18.578 31.562 1 86.88 227 LYS A N 1
ATOM 1869 C CA . LYS A 1 227 ? -0.769 17.609 32.531 1 86.88 227 LYS A CA 1
ATOM 1870 C C . LYS A 1 227 ? -1.75 16.453 32.719 1 86.88 227 LYS A C 1
ATOM 1872 O O . LYS A 1 227 ? -1.8 15.859 33.812 1 86.88 227 LYS A O 1
ATOM 1877 N N . ASP A 1 228 ? -2.502 16.141 31.766 1 89.5 228 ASP A N 1
ATOM 1878 C CA . ASP A 1 228 ? -3.516 15.109 31.906 1 89.5 228 ASP A CA 1
ATOM 1879 C C . ASP A 1 228 ? -3.002 13.766 31.375 1 89.5 228 ASP A C 1
ATOM 1881 O O . ASP A 1 228 ? -3.357 12.711 31.906 1 89.5 228 ASP A O 1
ATOM 1885 N N . LYS A 1 229 ? -2.254 13.742 30.328 1 95 229 LYS A N 1
ATOM 1886 C CA . LYS A 1 229 ? -1.709 12.547 29.688 1 95 229 LYS A CA 1
ATOM 1887 C C . LYS A 1 229 ? -0.279 12.781 29.219 1 95 229 LYS A C 1
ATOM 1889 O O . LYS A 1 229 ? 0.073 13.898 28.812 1 95 229 LYS A O 1
ATOM 1894 N N . PRO A 1 230 ? 0.521 11.711 29.297 1 97.56 230 PRO A N 1
ATOM 1895 C CA . PRO A 1 230 ? 1.816 11.859 28.625 1 97.56 230 PRO A CA 1
ATOM 1896 C C . PRO A 1 230 ? 1.683 12.016 27.125 1 97.56 230 PRO A C 1
ATOM 1898 O O . PRO A 1 230 ? 0.631 11.703 26.547 1 97.56 230 PRO A O 1
ATOM 1901 N N . ILE A 1 231 ? 2.766 12.555 26.516 1 98.56 231 ILE A N 1
ATOM 1902 C CA . ILE A 1 231 ? 2.648 12.891 25.109 1 98.56 231 ILE A CA 1
ATOM 1903 C C . ILE A 1 231 ? 3.736 12.172 24.312 1 98.56 231 ILE A C 1
ATOM 1905 O O . ILE A 1 231 ? 4.91 12.195 24.688 1 98.56 231 ILE A O 1
ATOM 1909 N N . LEU A 1 232 ? 3.373 11.461 23.312 1 98.81 232 LEU A N 1
ATOM 1910 C CA . LEU A 1 232 ? 4.273 11.039 22.234 1 98.81 232 LEU A CA 1
ATOM 1911 C C . LEU A 1 232 ? 4.27 12.039 21.094 1 98.81 232 LEU A C 1
ATOM 1913 O O . LEU A 1 232 ? 3.268 12.188 20.391 1 98.81 232 LEU A O 1
ATOM 1917 N N . PHE A 1 233 ? 5.352 12.773 20.953 1 98.81 233 PHE A N 1
ATOM 1918 C CA . PHE A 1 233 ? 5.531 13.781 19.906 1 98.81 233 PHE A CA 1
ATOM 1919 C C . PHE A 1 233 ? 6.344 13.219 18.75 1 98.81 233 PHE A C 1
ATOM 1921 O O . PHE A 1 233 ? 7.562 13.07 18.859 1 98.81 233 PHE A O 1
ATOM 1928 N N . VAL A 1 234 ? 5.656 12.922 17.625 1 98.88 234 VAL A N 1
ATOM 1929 C CA . VAL A 1 234 ? 6.305 12.273 16.484 1 98.88 234 VAL A CA 1
ATOM 1930 C C . VAL A 1 234 ? 6.492 13.289 15.359 1 98.88 234 VAL A C 1
ATOM 1932 O O . VAL A 1 234 ? 5.531 13.93 14.922 1 98.88 234 VAL A O 1
ATOM 1935 N N . VAL A 1 235 ? 7.688 13.43 14.891 1 98.81 235 VAL A N 1
ATOM 1936 C CA . VAL A 1 235 ? 8.008 14.234 13.719 1 98.81 235 VAL A CA 1
ATOM 1937 C C . VAL A 1 235 ? 8.516 13.336 12.594 1 98.81 235 VAL A C 1
ATOM 1939 O O . VAL A 1 235 ? 9.625 12.805 12.664 1 98.81 235 VAL A O 1
ATOM 1942 N N . ILE A 1 236 ? 7.719 13.148 11.609 1 98.44 236 ILE A N 1
ATOM 1943 C CA . ILE A 1 236 ? 8.141 12.375 10.445 1 98.44 236 ILE A CA 1
ATOM 1944 C C . ILE A 1 236 ? 8.789 13.297 9.422 1 98.44 236 ILE A C 1
ATOM 1946 O O . ILE A 1 236 ? 8.148 14.227 8.922 1 98.44 236 ILE A O 1
ATOM 1950 N N . ASP A 1 237 ? 9.984 13 9.07 1 97.44 237 ASP A N 1
ATOM 1951 C CA . ASP A 1 237 ? 10.758 13.82 8.141 1 97.44 237 ASP A CA 1
ATOM 1952 C C . ASP A 1 237 ? 10.164 13.773 6.738 1 97.44 237 ASP A C 1
ATOM 1954 O O . ASP A 1 237 ? 9.93 12.688 6.195 1 97.44 237 ASP A O 1
ATOM 1958 N N . ASN A 1 238 ? 9.852 14.945 6.188 1 97.31 238 ASN A N 1
ATOM 1959 C CA . ASN A 1 238 ? 9.578 15.07 4.762 1 97.31 238 ASN A CA 1
ATOM 1960 C C . ASN A 1 238 ? 8.195 14.523 4.406 1 97.31 238 ASN A C 1
ATOM 1962 O O . ASN A 1 238 ? 7.988 14.023 3.299 1 97.31 238 ASN A O 1
ATOM 1966 N N . LEU A 1 239 ? 7.262 14.594 5.32 1 98 239 LEU A N 1
ATOM 1967 C CA . LEU A 1 239 ? 5.922 14.055 5.102 1 98 239 LEU A CA 1
ATOM 1968 C C . LEU A 1 239 ? 5.004 15.117 4.5 1 98 239 LEU A C 1
ATOM 1970 O O . LEU A 1 239 ? 4.871 16.219 5.051 1 98 239 LEU A O 1
ATOM 1974 N N . ARG A 1 240 ? 4.375 14.789 3.398 1 98.06 240 ARG A N 1
ATOM 1975 C CA . ARG A 1 240 ? 3.404 15.672 2.77 1 98.06 240 ARG A CA 1
ATOM 1976 C C . ARG A 1 240 ? 2.029 15.523 3.412 1 98.06 240 ARG A C 1
ATOM 1978 O O . ARG A 1 240 ? 1.739 14.5 4.039 1 98.06 240 ARG A O 1
ATOM 1985 N N . TYR A 1 241 ? 1.213 16.562 3.197 1 97.81 241 TYR A N 1
ATOM 1986 C CA . TYR A 1 241 ? -0.152 16.547 3.713 1 97.81 241 TYR A CA 1
ATOM 1987 C C . TYR A 1 241 ? -0.95 15.398 3.113 1 97.81 241 TYR A C 1
ATOM 1989 O O . TYR A 1 241 ? -1.724 14.734 3.812 1 97.81 241 TYR A O 1
ATOM 1997 N N . ASP A 1 242 ? -0.786 15.164 1.806 1 96.81 242 ASP A N 1
ATOM 1998 C CA . ASP A 1 242 ? -1.532 14.094 1.153 1 96.81 242 ASP A CA 1
ATOM 1999 C C . ASP A 1 242 ? -1.086 12.727 1.663 1 96.81 242 ASP A C 1
ATOM 2001 O O . ASP A 1 242 ? -1.888 11.789 1.733 1 96.81 242 ASP A O 1
ATOM 2005 N N . GLN A 1 243 ? 0.151 12.555 1.995 1 97.06 243 GLN A N 1
ATOM 2006 C CA . GLN A 1 243 ? 0.649 11.312 2.562 1 97.06 243 GLN A CA 1
ATOM 2007 C C . GLN A 1 243 ? 0.044 11.055 3.939 1 97.06 243 GLN A C 1
ATOM 2009 O O . GLN A 1 243 ? -0.35 9.922 4.25 1 97.06 243 GLN A O 1
ATOM 2014 N N . TRP A 1 244 ? -0.028 12.094 4.734 1 96.75 244 TRP A N 1
ATOM 2015 C CA . TRP A 1 244 ? -0.723 11.953 6.012 1 96.75 244 TRP A CA 1
ATOM 2016 C C . TRP A 1 244 ? -2.154 11.469 5.801 1 96.75 244 TRP A C 1
ATOM 2018 O O . TRP A 1 244 ? -2.602 10.531 6.461 1 96.75 244 TRP A O 1
ATOM 2028 N N . LYS A 1 245 ? -2.848 12.078 4.875 1 95.19 245 LYS A N 1
ATOM 2029 C CA . LYS A 1 245 ? -4.246 11.727 4.637 1 95.19 245 LYS A CA 1
ATOM 2030 C C . LYS A 1 245 ? -4.383 10.266 4.215 1 95.19 245 LYS A C 1
ATOM 2032 O O . LYS A 1 245 ? -5.398 9.633 4.492 1 95.19 245 LYS A O 1
ATOM 2037 N N . SER A 1 246 ? -3.357 9.711 3.701 1 93.44 246 SER A N 1
ATOM 2038 C CA . SER A 1 246 ? -3.416 8.336 3.213 1 93.44 246 SER A CA 1
ATOM 2039 C C . SER A 1 246 ? -3.379 7.34 4.363 1 93.44 246 SER A C 1
ATOM 2041 O O . SER A 1 246 ? -3.871 6.215 4.238 1 93.44 246 SER A O 1
ATOM 2043 N N . PHE A 1 247 ? -2.707 7.656 5.453 1 93.44 247 PHE A N 1
ATOM 2044 C CA . PHE A 1 247 ? -2.666 6.656 6.516 1 93.44 247 PHE A CA 1
ATOM 2045 C C . PHE A 1 247 ? -3.422 7.145 7.746 1 93.44 247 PHE A C 1
ATOM 2047 O O . PHE A 1 247 ? -3.244 6.609 8.844 1 93.44 247 PHE A O 1
ATOM 2054 N N . GLU A 1 248 ? -4.293 8.164 7.574 1 93.69 248 GLU A N 1
ATOM 2055 C CA . GLU A 1 248 ? -5.156 8.68 8.633 1 93.69 248 GLU A CA 1
ATOM 2056 C C . GLU A 1 248 ? -6.051 7.586 9.203 1 93.69 248 GLU A C 1
ATOM 2058 O O . GLU A 1 248 ? -6.219 7.48 10.414 1 93.69 248 GLU A O 1
ATOM 2063 N N . THR A 1 249 ? -6.602 6.762 8.328 1 89.06 249 THR A N 1
ATOM 2064 C CA . THR A 1 249 ? -7.535 5.719 8.742 1 89.06 249 THR A CA 1
ATOM 2065 C C . THR A 1 249 ? -6.828 4.668 9.594 1 89.06 249 THR A C 1
ATOM 2067 O O . THR A 1 249 ? -7.441 4.07 10.477 1 89.06 249 THR A O 1
ATOM 2070 N N . VAL A 1 250 ? -5.543 4.441 9.344 1 91.25 250 VAL A N 1
ATOM 2071 C CA . VAL A 1 250 ? -4.773 3.488 10.141 1 91.25 250 VAL A CA 1
ATOM 2072 C C . VAL A 1 250 ? -4.652 3.992 11.57 1 91.25 250 VAL A C 1
ATOM 2074 O O . VAL A 1 250 ? -4.918 3.248 12.523 1 91.25 250 VAL A O 1
ATOM 2077 N N . ILE A 1 251 ? -4.371 5.254 11.742 1 94 251 ILE A N 1
ATOM 2078 C CA . ILE A 1 251 ? -4.203 5.844 13.07 1 94 251 ILE A CA 1
ATOM 2079 C C . ILE A 1 251 ? -5.555 5.902 13.781 1 94 251 ILE A C 1
ATOM 2081 O O . ILE A 1 251 ? -5.629 5.711 15 1 94 251 ILE A O 1
ATOM 2085 N N . SER A 1 252 ? -6.609 6.059 13.016 1 89.31 252 SER A N 1
ATOM 2086 C CA . SER A 1 252 ? -7.949 6.215 13.578 1 89.31 252 SER A CA 1
ATOM 2087 C C . SER A 1 252 ? -8.406 4.945 14.289 1 89.31 252 SER A C 1
ATOM 2089 O O . SER A 1 252 ? -9.352 4.977 15.078 1 89.31 252 SER A O 1
ATOM 2091 N N . ASN A 1 253 ? -7.77 3.852 13.992 1 85.69 253 ASN A N 1
ATOM 2092 C CA . ASN A 1 253 ? -8.078 2.613 14.703 1 85.69 253 ASN A CA 1
ATOM 2093 C C . ASN A 1 253 ? -7.621 2.67 16.156 1 85.69 253 ASN A C 1
ATOM 2095 O O . ASN A 1 253 ? -8.148 1.95 17 1 85.69 253 ASN A O 1
ATOM 2099 N N . TYR A 1 254 ? -6.68 3.576 16.438 1 90.19 254 TYR A N 1
ATOM 2100 C CA . TYR A 1 254 ? -6.062 3.584 17.766 1 90.19 254 TYR A CA 1
ATOM 2101 C C . TYR A 1 254 ? -6.285 4.918 18.453 1 90.19 254 TYR A C 1
ATOM 2103 O O . TYR A 1 254 ? -6.266 4.992 19.688 1 90.19 254 TYR A O 1
ATOM 2111 N N . TYR A 1 255 ? -6.426 5.875 17.672 1 93.06 255 TYR A N 1
ATOM 2112 C CA . TYR A 1 255 ? -6.508 7.23 18.203 1 93.06 255 TYR A CA 1
ATOM 2113 C C . TYR A 1 255 ? -7.688 7.984 17.594 1 93.06 255 TYR A C 1
ATOM 2115 O O . TYR A 1 255 ? -8.133 7.672 16.5 1 93.06 255 TYR A O 1
ATOM 2123 N N . LYS A 1 256 ? -8.133 8.938 18.344 1 90.81 256 LYS A N 1
ATOM 2124 C CA . LYS A 1 256 ? -9.133 9.891 17.859 1 90.81 256 LYS A CA 1
ATOM 2125 C C . LYS A 1 256 ? -8.508 11.25 17.578 1 90.81 256 LYS A C 1
ATOM 2127 O O . LYS A 1 256 ? -7.824 11.812 18.438 1 90.81 256 LYS A O 1
ATOM 2132 N N . LEU A 1 257 ? -8.727 11.734 16.438 1 91.44 257 LEU A N 1
ATOM 2133 C CA . LEU A 1 257 ? -8.203 13.047 16.078 1 91.44 257 LEU A CA 1
ATOM 2134 C C . LEU A 1 257 ? -8.906 14.148 16.875 1 91.44 257 LEU A C 1
ATOM 2136 O O . LEU A 1 257 ? -10.133 14.242 16.844 1 91.44 257 LEU A O 1
ATOM 2140 N N . GLU A 1 258 ? -8.156 14.875 17.594 1 91.75 258 GLU A N 1
ATOM 2141 C CA . GLU A 1 258 ? -8.695 15.984 18.375 1 91.75 258 GLU A CA 1
ATOM 2142 C C . GLU A 1 258 ? -8.555 17.312 17.641 1 91.75 258 GLU A C 1
ATOM 2144 O O . GLU A 1 258 ? -9.492 18.109 17.609 1 91.75 258 GLU A O 1
ATOM 2149 N N . LYS A 1 259 ? -7.32 17.5 17.078 1 93.06 259 LYS A N 1
ATOM 2150 C CA . LYS A 1 259 ? -7.012 18.766 16.422 1 93.06 259 LYS A CA 1
ATOM 2151 C C . LYS A 1 259 ? -6.164 18.531 15.172 1 93.06 259 LYS A C 1
ATOM 2153 O O . LYS A 1 259 ? -5.25 17.703 15.18 1 93.06 259 LYS A O 1
ATOM 2158 N N . GLU A 1 260 ? -6.504 19.203 14.156 1 94.19 260 GLU A N 1
ATOM 2159 C CA . GLU A 1 260 ? -5.695 19.328 12.945 1 94.19 260 GLU A CA 1
ATOM 2160 C C . GLU A 1 260 ? -5.391 20.781 12.625 1 94.19 260 GLU A C 1
ATOM 2162 O O . GLU A 1 260 ? -6.293 21.562 12.289 1 94.19 260 GLU A O 1
ATOM 2167 N N . VAL A 1 261 ? -4.137 21.141 12.773 1 96.56 261 VAL A N 1
ATOM 2168 C CA . VAL A 1 261 ? -3.732 22.531 12.609 1 96.56 261 VAL A CA 1
ATOM 2169 C C . VAL A 1 261 ? -2.6 22.625 11.586 1 96.56 261 VAL A C 1
ATOM 2171 O O . VAL A 1 261 ? -1.423 22.531 11.945 1 96.56 261 VAL A O 1
ATOM 2174 N N . PRO A 1 262 ? -2.951 22.922 10.32 1 97.44 262 PRO A N 1
ATOM 2175 C CA . PRO A 1 262 ? -1.869 23.141 9.359 1 97.44 262 PRO A CA 1
ATOM 2176 C C . PRO A 1 262 ? -0.953 24.297 9.75 1 97.44 262 PRO A C 1
ATOM 2178 O O . PRO A 1 262 ? -1.423 25.312 10.266 1 97.44 262 PRO A O 1
ATOM 2181 N N . TYR A 1 263 ? 0.294 24.172 9.578 1 98.5 263 TYR A N 1
ATOM 2182 C CA . TYR A 1 263 ? 1.255 25.234 9.797 1 98.5 263 TYR A CA 1
ATOM 2183 C C . TYR A 1 263 ? 2.23 25.344 8.633 1 98.5 263 TYR A C 1
ATOM 2185 O O . TYR A 1 263 ? 2.178 24.547 7.695 1 98.5 263 TYR A O 1
ATOM 2193 N N . PHE A 1 264 ? 3.053 26.375 8.602 1 98.81 264 PHE A N 1
ATOM 2194 C CA . PHE A 1 264 ? 3.945 26.641 7.48 1 98.81 264 PHE A CA 1
ATOM 2195 C C . PHE A 1 264 ? 5.391 26.328 7.855 1 98.81 264 PHE A C 1
ATOM 2197 O O . PHE A 1 264 ? 5.922 26.891 8.82 1 98.81 264 PHE A O 1
ATOM 2204 N N . SER A 1 265 ? 6.027 25.438 7.133 1 98.81 265 SER A N 1
ATOM 2205 C CA . SER A 1 265 ? 7.473 25.266 7.262 1 98.81 265 SER A CA 1
ATOM 2206 C C . SER A 1 265 ? 8.219 26.547 6.895 1 98.81 265 SER A C 1
ATOM 2208 O O . SER A 1 265 ? 7.84 27.234 5.953 1 98.81 265 SER A O 1
ATOM 2210 N N . ILE A 1 266 ? 9.258 26.812 7.539 1 98.75 266 ILE A N 1
ATOM 2211 C CA . ILE A 1 266 ? 10.07 27.969 7.199 1 98.75 266 ILE A CA 1
ATOM 2212 C C . ILE A 1 266 ? 10.922 27.672 5.973 1 98.75 266 ILE A C 1
ATOM 2214 O O . ILE A 1 266 ? 11.117 26.5 5.621 1 98.75 266 ILE A O 1
ATOM 2218 N N . LEU A 1 267 ? 11.445 28.75 5.34 1 98.5 267 LEU A N 1
ATOM 2219 C CA . LEU A 1 267 ? 12.422 28.594 4.273 1 98.5 267 LEU A CA 1
ATOM 2220 C C . LEU A 1 267 ? 13.844 28.594 4.832 1 98.5 267 LEU A C 1
ATOM 2222 O O . LEU A 1 267 ? 14.141 29.344 5.77 1 98.5 267 LEU A O 1
ATOM 2226 N N . PRO A 1 268 ? 14.688 27.828 4.234 1 98.06 268 PRO A N 1
ATOM 2227 C CA . PRO A 1 268 ? 14.398 26.75 3.285 1 98.06 268 PRO A CA 1
ATOM 2228 C C . PRO A 1 268 ? 13.594 25.609 3.912 1 98.06 268 PRO A C 1
ATOM 2230 O O . PRO A 1 268 ? 13.781 25.297 5.094 1 98.06 268 PRO A O 1
ATOM 2233 N N . THR A 1 269 ? 12.695 24.969 3.195 1 98.31 269 THR A N 1
ATOM 2234 C CA . THR A 1 269 ? 11.961 23.781 3.633 1 98.31 269 THR A CA 1
ATOM 2235 C C . THR A 1 269 ? 12.867 22.562 3.658 1 98.31 269 THR A C 1
ATOM 2237 O O . THR A 1 269 ? 12.719 21.656 2.838 1 98.31 269 THR A O 1
ATOM 2240 N N . ALA A 1 270 ? 13.742 22.562 4.605 1 96.81 270 ALA A N 1
ATOM 2241 C CA . ALA A 1 270 ? 14.758 21.516 4.734 1 96.81 270 ALA A CA 1
ATOM 2242 C C . ALA A 1 270 ? 15.008 21.172 6.199 1 96.81 270 ALA A C 1
ATOM 2244 O O . ALA A 1 270 ? 14.789 22 7.086 1 96.81 270 ALA A O 1
ATOM 2245 N N . THR A 1 271 ? 15.461 19.984 6.426 1 95.81 271 THR A N 1
ATOM 2246 C CA . THR A 1 271 ? 15.602 19.422 7.758 1 95.81 271 THR A CA 1
ATOM 2247 C C . THR A 1 271 ? 16.5 20.281 8.625 1 95.81 271 THR A C 1
ATOM 2249 O O . THR A 1 271 ? 16.156 20.641 9.75 1 95.81 271 THR A O 1
ATOM 2252 N N . GLN A 1 272 ? 17.609 20.688 8.102 1 95.38 272 GLN A N 1
ATOM 2253 C CA . GLN A 1 272 ? 18.562 21.5 8.859 1 95.38 272 GLN A CA 1
ATOM 2254 C C . GLN A 1 272 ? 17.906 22.766 9.383 1 95.38 272 GLN A C 1
ATOM 2256 O O . GLN A 1 272 ? 18.172 23.188 10.516 1 95.38 272 GLN A O 1
ATOM 2261 N N . TYR A 1 273 ? 17.062 23.281 8.625 1 97.5 273 TYR A N 1
ATOM 2262 C CA . TYR A 1 273 ? 16.453 24.562 8.961 1 97.5 273 TYR A CA 1
ATOM 2263 C C . TYR A 1 273 ? 15.133 24.359 9.703 1 97.5 273 TYR A C 1
ATOM 2265 O O . TYR A 1 273 ? 15.031 24.656 10.898 1 97.5 273 TYR A O 1
ATOM 2273 N N . ALA A 1 274 ? 14.219 23.719 9.07 1 98.38 274 ALA A N 1
ATOM 2274 C CA . ALA A 1 274 ? 12.859 23.625 9.586 1 98.38 274 ALA A CA 1
ATOM 2275 C C . ALA A 1 274 ? 12.797 22.734 10.828 1 98.38 274 ALA A C 1
ATOM 2277 O O . ALA A 1 274 ? 12.125 23.078 11.805 1 98.38 274 ALA A O 1
ATOM 2278 N N . ARG A 1 275 ? 13.445 21.594 10.812 1 98.12 275 ARG A N 1
ATOM 2279 C CA . ARG A 1 275 ? 13.391 20.688 11.953 1 98.12 275 ARG A CA 1
ATOM 2280 C C . ARG A 1 275 ? 14.062 21.297 13.18 1 98.12 275 ARG A C 1
ATOM 2282 O O . ARG A 1 275 ? 13.516 21.25 14.281 1 98.12 275 ARG A O 1
ATOM 2289 N N . ASN A 1 276 ? 15.258 21.859 12.961 1 98.31 276 ASN A N 1
ATOM 2290 C CA . ASN A 1 276 ? 15.945 22.5 14.07 1 98.31 276 ASN A CA 1
ATOM 2291 C C . ASN A 1 276 ? 15.141 23.688 14.617 1 98.31 276 ASN A C 1
ATOM 2293 O O . ASN A 1 276 ? 15.18 23.969 15.812 1 98.31 276 ASN A O 1
ATOM 2297 N N . ALA A 1 277 ? 14.43 24.328 13.742 1 98.75 277 ALA A N 1
ATOM 2298 C CA . ALA A 1 277 ? 13.578 25.438 14.188 1 98.75 277 ALA A CA 1
ATOM 2299 C C . ALA A 1 277 ? 12.461 24.938 15.094 1 98.75 277 ALA A C 1
ATOM 2301 O O . ALA A 1 277 ? 12.109 25.578 16.078 1 98.75 277 ALA A O 1
ATOM 2302 N N . ILE A 1 278 ? 11.898 23.797 14.789 1 98.81 278 ILE A N 1
ATOM 2303 C CA . ILE A 1 278 ? 10.867 23.203 15.625 1 98.81 278 ILE A CA 1
ATOM 2304 C C . ILE A 1 278 ? 11.422 22.938 17.016 1 98.81 278 ILE A C 1
ATOM 2306 O O . ILE A 1 278 ? 10.805 23.312 18.016 1 98.81 278 ILE A O 1
ATOM 2310 N N . PHE A 1 279 ? 12.578 22.375 17.094 1 98.75 279 PHE A N 1
ATOM 2311 C CA . PHE A 1 279 ? 13.094 21.875 18.359 1 98.75 279 PHE A CA 1
ATOM 2312 C C . PHE A 1 279 ? 13.766 22.984 19.156 1 98.75 279 PHE A C 1
ATOM 2314 O O . PHE A 1 279 ? 13.742 22.969 20.391 1 98.75 279 PHE A O 1
ATOM 2321 N N . SER A 1 280 ? 14.305 24 18.484 1 98.56 280 SER A N 1
ATOM 2322 C CA . SER A 1 280 ? 14.977 25.078 19.203 1 98.56 280 SER A CA 1
ATOM 2323 C C . SER A 1 280 ? 13.992 26.188 19.578 1 98.56 280 SER A C 1
ATOM 2325 O O . SER A 1 280 ? 14.25 26.969 20.484 1 98.56 280 SER A O 1
ATOM 2327 N N . GLY A 1 281 ? 12.961 26.297 18.781 1 98.62 281 GLY A N 1
ATOM 2328 C CA . GLY A 1 281 ? 12.062 27.422 18.938 1 98.62 281 GLY A CA 1
ATOM 2329 C C . GLY A 1 281 ? 12.641 28.719 18.438 1 98.62 281 GLY A C 1
ATOM 2330 O O . GLY A 1 281 ? 12.219 29.797 18.859 1 98.62 281 GLY A O 1
ATOM 2331 N N . LEU A 1 282 ? 13.664 28.578 17.578 1 98.56 282 LEU A N 1
ATOM 2332 C CA . LEU A 1 282 ? 14.398 29.734 17.078 1 98.56 282 LEU A CA 1
ATOM 2333 C C . LEU A 1 282 ? 14.539 29.672 15.562 1 98.56 282 LEU A C 1
ATOM 2335 O O . LEU A 1 282 ? 14.516 28.594 14.977 1 98.56 282 LEU A O 1
ATOM 2339 N N . MET A 1 283 ? 14.633 30.812 14.977 1 98.31 283 MET A N 1
ATOM 2340 C CA . MET A 1 283 ? 15.078 30.859 13.586 1 98.31 283 MET A CA 1
ATOM 2341 C C . MET A 1 283 ? 16.562 30.562 13.477 1 98.31 283 MET A C 1
ATOM 2343 O O . MET A 1 283 ? 17.312 30.688 14.453 1 98.31 283 MET A O 1
ATOM 2347 N N . PRO A 1 284 ? 16.984 30.156 12.289 1 97.69 284 PRO A N 1
ATOM 2348 C CA . PRO A 1 284 ? 18.375 29.75 12.117 1 97.69 284 PRO A CA 1
ATOM 2349 C C . PRO A 1 284 ? 19.375 30.828 12.531 1 97.69 284 PRO A C 1
ATOM 2351 O O . PRO A 1 284 ? 20.406 30.516 13.133 1 97.69 284 PRO A O 1
ATOM 2354 N N . LEU A 1 285 ? 19.094 32.094 12.305 1 97.25 285 LEU A N 1
ATOM 2355 C CA . LEU A 1 285 ? 19.984 33.188 12.695 1 97.25 285 LEU A CA 1
ATOM 2356 C C . LEU A 1 285 ? 20.188 33.219 14.211 1 97.25 285 LEU A C 1
ATOM 2358 O O . LEU A 1 285 ? 21.312 33.375 14.688 1 97.25 285 LEU A O 1
ATOM 2362 N N . ASP A 1 286 ? 19.156 33.062 14.922 1 97.88 286 ASP A N 1
ATOM 2363 C CA . ASP A 1 286 ? 19.203 33.062 16.375 1 97.88 286 ASP A CA 1
ATOM 2364 C C . ASP A 1 286 ? 19.875 31.781 16.906 1 97.88 286 ASP A C 1
ATOM 2366 O O . ASP A 1 286 ? 20.547 31.797 17.938 1 97.88 286 ASP A O 1
ATOM 2370 N N . MET A 1 287 ? 19.688 30.656 16.219 1 97.88 287 MET A N 1
ATOM 2371 C CA . MET A 1 287 ? 20.375 29.422 16.594 1 97.88 287 MET A CA 1
ATOM 2372 C C . MET A 1 287 ? 21.891 29.594 16.484 1 97.88 287 MET A C 1
ATOM 2374 O O . MET A 1 287 ? 22.625 29.188 17.375 1 97.88 287 MET A O 1
ATOM 2378 N N . GLU A 1 288 ? 22.234 30.172 15.367 1 96.31 288 GLU A N 1
ATOM 2379 C CA . GLU A 1 288 ? 23.656 30.406 15.156 1 96.31 288 GLU A CA 1
ATOM 2380 C C . GLU A 1 288 ? 24.234 31.297 16.234 1 96.31 288 GLU A C 1
ATOM 2382 O O . GLU A 1 288 ? 25.344 31.062 16.734 1 96.31 288 GLU A O 1
ATOM 2387 N N . LYS A 1 289 ? 23.5 32.312 16.688 1 97.06 289 LYS A N 1
ATOM 2388 C CA . LYS A 1 289 ? 23.969 33.281 17.672 1 97.06 289 LYS A CA 1
ATOM 2389 C C . LYS A 1 289 ? 23.969 32.688 19.078 1 97.06 289 LYS A C 1
ATOM 2391 O O . LYS A 1 289 ? 24.938 32.844 19.812 1 97.06 289 LYS A O 1
ATOM 2396 N N . GLN A 1 290 ? 22.906 32 19.422 1 97.56 290 GLN A N 1
ATOM 2397 C CA . GLN A 1 290 ? 22.703 31.562 20.781 1 97.56 290 GLN A CA 1
ATOM 2398 C C . GLN A 1 290 ? 23.375 30.203 21.031 1 97.56 290 GLN A C 1
ATOM 2400 O O . GLN A 1 290 ? 23.766 29.906 22.172 1 97.56 290 GLN A O 1
ATOM 2405 N N . PHE A 1 291 ? 23.422 29.406 20.016 1 97.06 291 PHE A N 1
ATOM 2406 C CA . PHE A 1 291 ? 23.984 28.062 20.156 1 97.06 291 PHE A CA 1
ATOM 2407 C C . PHE A 1 291 ? 24.969 27.766 19.031 1 97.06 291 PHE A C 1
ATOM 2409 O O . PHE A 1 291 ? 24.812 26.781 18.297 1 97.06 291 PHE A O 1
ATOM 2416 N N . PRO A 1 292 ? 26.016 28.531 18.922 1 95.06 292 PRO A N 1
ATOM 2417 C CA . PRO A 1 292 ? 26.969 28.328 17.828 1 95.06 292 PRO A CA 1
ATOM 2418 C C . PRO A 1 292 ? 27.594 26.938 17.844 1 95.06 292 PRO A C 1
ATOM 2420 O O . PRO A 1 292 ? 28.031 26.438 16.812 1 95.06 292 PRO A O 1
ATOM 2423 N N . GLN A 1 293 ? 27.516 26.266 18.969 1 94.56 293 GLN A N 1
ATOM 2424 C CA . GLN A 1 293 ? 28.094 24.938 19.094 1 94.56 293 GLN A CA 1
ATOM 2425 C C . GLN A 1 293 ? 27.172 23.875 18.5 1 94.56 293 GLN A C 1
ATOM 2427 O O . GLN A 1 293 ? 27.625 22.766 18.188 1 94.56 293 GLN A O 1
ATOM 2432 N N . TYR A 1 294 ? 25.891 24.188 18.375 1 96.25 294 TYR A N 1
ATOM 2433 C CA . TYR A 1 294 ? 24.938 23.203 17.891 1 96.25 294 TYR A CA 1
ATOM 2434 C C . TYR A 1 294 ? 24.562 23.453 16.438 1 96.25 294 TYR A C 1
ATOM 2436 O O . TYR A 1 294 ? 24 22.578 15.773 1 96.25 294 TYR A O 1
ATOM 2444 N N . TRP A 1 295 ? 24.875 24.641 15.906 1 95.5 295 TRP A N 1
ATOM 2445 C CA . TRP A 1 295 ? 24.453 25.031 14.57 1 95.5 295 TRP A CA 1
ATOM 2446 C C . TRP A 1 295 ? 25.609 24.969 13.586 1 95.5 295 TRP A C 1
ATOM 2448 O O . TRP A 1 295 ? 26.734 25.359 13.914 1 95.5 295 TRP A O 1
ATOM 2458 N N . LYS A 1 296 ? 25.266 24.438 12.367 1 93.31 296 LYS A N 1
ATOM 2459 C CA . LYS A 1 296 ? 26.203 24.484 11.25 1 93.31 296 LYS A CA 1
ATOM 2460 C C . LYS A 1 296 ? 25.547 25.031 9.992 1 93.31 296 LYS A C 1
ATOM 2462 O O . LYS A 1 296 ? 24.438 24.609 9.633 1 93.31 296 LYS A O 1
ATOM 2467 N N . ASN A 1 297 ? 26.25 25.953 9.391 1 90.94 297 ASN A N 1
ATOM 2468 C CA . ASN A 1 297 ? 25.75 26.484 8.125 1 90.94 297 ASN A CA 1
ATOM 2469 C C . ASN A 1 297 ? 25.953 25.5 6.984 1 90.94 297 ASN A C 1
ATOM 2471 O O . ASN A 1 297 ? 26.703 24.516 7.125 1 90.94 297 ASN A O 1
ATOM 2475 N N . ASP A 1 298 ? 25.344 25.719 5.836 1 88.38 298 ASP A N 1
ATOM 2476 C CA . ASP A 1 298 ? 25.312 24.812 4.691 1 88.38 298 ASP A CA 1
ATOM 2477 C C . ASP A 1 298 ? 26.734 24.5 4.207 1 88.38 298 ASP A C 1
ATOM 2479 O O . ASP A 1 298 ? 27.016 23.391 3.773 1 88.38 298 ASP A O 1
ATOM 2483 N N . VAL A 1 299 ? 27.578 25.422 4.316 1 81.44 299 VAL A N 1
ATOM 2484 C CA . VAL A 1 299 ? 28.891 25.297 3.689 1 81.44 299 VAL A CA 1
ATOM 2485 C C . VAL A 1 299 ? 29.859 24.656 4.668 1 81.44 299 VAL A C 1
ATOM 2487 O O . VAL A 1 299 ? 30.984 24.297 4.289 1 81.44 299 VAL A O 1
ATOM 2490 N N . GLU A 1 300 ? 29.375 24.5 5.859 1 85.81 300 GLU A N 1
ATOM 2491 C CA . GLU A 1 300 ? 30.25 23.938 6.879 1 85.81 300 GLU A CA 1
ATOM 2492 C C . GLU A 1 300 ? 30.234 22.406 6.84 1 85.81 300 GLU A C 1
ATOM 2494 O O . GLU A 1 300 ? 29.203 21.812 6.508 1 85.81 300 GLU A O 1
ATOM 2499 N N . ASP A 1 301 ? 31.281 21.828 7.25 1 86.75 301 ASP A N 1
ATOM 2500 C CA . ASP A 1 301 ? 31.406 20.359 7.262 1 86.75 301 ASP A CA 1
ATOM 2501 C C . ASP A 1 301 ? 30.75 19.766 8.5 1 86.75 301 ASP A C 1
ATOM 2503 O O . ASP A 1 301 ? 30.719 20.391 9.555 1 86.75 301 ASP A O 1
ATOM 2507 N N . GLY A 1 302 ? 30.25 18.594 8.258 1 87 302 GLY A N 1
ATOM 2508 C CA . GLY A 1 302 ? 29.688 17.875 9.391 1 87 302 GLY A CA 1
ATOM 2509 C C . GLY A 1 302 ? 28.172 17.75 9.328 1 87 302 GLY A C 1
ATOM 2510 O O . GLY A 1 302 ? 27.531 18.344 8.469 1 87 302 GLY A O 1
ATOM 2511 N N . GLY A 1 303 ? 27.672 16.969 10.234 1 89 303 GLY A N 1
ATOM 2512 C CA . GLY A 1 303 ? 26.234 16.75 10.305 1 89 303 GLY A CA 1
ATOM 2513 C C . GLY A 1 303 ? 25.469 17.984 10.773 1 89 303 GLY A C 1
ATOM 2514 O O . GLY A 1 303 ? 25.906 18.672 11.703 1 89 303 GLY A O 1
ATOM 2515 N N . LYS A 1 304 ? 24.406 18.297 10.148 1 91.75 304 LYS A N 1
ATOM 2516 C CA . LYS A 1 304 ? 23.672 19.547 10.398 1 91.75 304 LYS A CA 1
ATOM 2517 C C . LYS A 1 304 ? 22.5 19.312 11.336 1 91.75 304 LYS A C 1
ATOM 2519 O O . LYS A 1 304 ? 21.875 20.266 11.805 1 91.75 304 LYS A O 1
ATOM 2524 N N . ASN A 1 305 ? 22.141 18.156 11.609 1 92.62 305 ASN A N 1
ATOM 2525 C CA . ASN A 1 305 ? 21.016 17.812 12.477 1 92.62 305 ASN A CA 1
ATOM 2526 C C . ASN A 1 305 ? 21.438 16.859 13.594 1 92.62 305 ASN A C 1
ATOM 2528 O O . ASN A 1 305 ? 20.766 15.867 13.859 1 92.62 305 ASN A O 1
ATOM 2532 N N . LEU A 1 306 ? 22.5 17.203 14.266 1 94.62 306 LEU A N 1
ATOM 2533 C CA . LEU A 1 306 ? 23.078 16.281 15.242 1 94.62 306 LEU A CA 1
ATOM 2534 C C . LEU A 1 306 ? 22.641 16.656 16.656 1 94.62 306 LEU A C 1
ATOM 2536 O O . LEU A 1 306 ? 22.797 15.852 17.578 1 94.62 306 LEU A O 1
ATOM 2540 N N . TYR A 1 307 ? 22.125 17.844 16.859 1 97.38 307 TYR A N 1
ATOM 2541 C CA . TYR A 1 307 ? 21.906 18.312 18.219 1 97.38 307 TYR A CA 1
ATOM 2542 C C . TYR A 1 307 ? 20.438 18.703 18.422 1 97.38 307 TYR A C 1
ATOM 2544 O O . TYR A 1 307 ? 20.141 19.688 19.094 1 97.38 307 TYR A O 1
ATOM 2552 N N . GLU A 1 308 ? 19.562 17.984 17.812 1 97.75 308 GLU A N 1
ATOM 2553 C CA . GLU A 1 308 ? 18.125 18.25 17.938 1 97.75 308 GLU A CA 1
ATOM 2554 C C . GLU A 1 308 ? 17.641 18.047 19.375 1 97.75 308 GLU A C 1
ATOM 2556 O O . GLU A 1 308 ? 16.828 18.828 19.859 1 97.75 308 GLU A O 1
ATOM 2561 N N . ALA A 1 309 ? 18.141 17.047 20.062 1 98.06 309 ALA A N 1
ATOM 2562 C CA . ALA A 1 309 ? 17.766 16.781 21.438 1 98.06 309 ALA A CA 1
ATOM 2563 C C . ALA A 1 309 ? 18.172 17.938 22.344 1 98.06 309 ALA A C 1
ATOM 2565 O O . ALA A 1 309 ? 17.391 18.344 23.219 1 98.06 309 ALA A O 1
ATOM 2566 N N . GLU A 1 310 ? 19.344 18.422 22.141 1 98.12 310 GLU A N 1
ATOM 2567 C CA . GLU A 1 310 ? 19.859 19.547 22.938 1 98.12 310 GLU A CA 1
ATOM 2568 C C . GLU A 1 310 ? 19.031 20.812 22.672 1 98.12 310 GLU A C 1
ATOM 2570 O O . GLU A 1 310 ? 18.719 21.562 23.609 1 98.12 310 GLU A O 1
ATOM 2575 N N . PHE A 1 311 ? 18.719 21.031 21.438 1 98.44 311 PHE A N 1
ATOM 2576 C CA . PHE A 1 311 ? 17.859 22.172 21.078 1 98.44 311 PHE A CA 1
ATOM 2577 C C . PHE A 1 311 ? 16.531 22.078 21.812 1 98.44 311 PHE A C 1
ATOM 2579 O O . PHE A 1 311 ? 16.062 23.078 22.375 1 98.44 311 PHE A O 1
ATOM 2586 N N . LEU A 1 312 ? 15.945 20.906 21.828 1 98.62 312 LEU A N 1
ATOM 2587 C CA . LEU A 1 312 ? 14.641 20.719 22.453 1 98.62 312 LEU A CA 1
ATOM 2588 C C . LEU A 1 312 ? 14.734 20.953 23.953 1 98.62 312 LEU A C 1
ATOM 2590 O O . LEU A 1 312 ? 13.898 21.656 24.531 1 98.62 312 LEU A O 1
ATOM 2594 N N . SER A 1 313 ? 15.742 20.391 24.578 1 98.25 313 SER A N 1
ATOM 2595 C CA . SER A 1 313 ? 15.93 20.562 26.016 1 98.25 313 SER A CA 1
ATOM 2596 C C . SER A 1 313 ? 16.109 22.047 26.375 1 98.25 313 SER A C 1
ATOM 2598 O O . SER A 1 313 ? 15.539 22.516 27.359 1 98.25 313 SER A O 1
ATOM 2600 N N . ALA A 1 314 ? 16.859 22.719 25.547 1 98.19 314 ALA A N 1
ATOM 2601 C CA . ALA A 1 314 ? 17.078 24.141 25.766 1 98.19 314 ALA A CA 1
ATOM 2602 C C . ALA A 1 314 ? 15.781 24.922 25.641 1 98.19 314 ALA A C 1
ATOM 2604 O O . ALA A 1 314 ? 15.539 25.875 26.391 1 98.19 314 ALA A O 1
ATOM 2605 N N . GLN A 1 315 ? 15.016 24.562 24.641 1 98.5 315 GLN A N 1
ATOM 2606 C CA . GLN A 1 315 ? 13.734 25.234 24.453 1 98.5 315 GLN A CA 1
ATOM 2607 C C . GLN A 1 315 ? 12.805 24.984 25.641 1 98.5 315 GLN A C 1
ATOM 2609 O O . GLN A 1 315 ? 12.148 25.922 26.125 1 98.5 315 GLN A O 1
ATOM 2614 N N . ILE A 1 316 ? 12.758 23.766 26.094 1 98.31 316 ILE A N 1
ATOM 2615 C CA . ILE A 1 316 ? 11.914 23.391 27.219 1 98.31 316 ILE A CA 1
ATOM 2616 C C . ILE A 1 316 ? 12.312 24.203 28.453 1 98.31 316 ILE A C 1
ATOM 2618 O O . ILE A 1 316 ? 11.453 24.719 29.156 1 98.31 316 ILE A O 1
ATOM 2622 N N . LYS A 1 317 ? 13.594 24.359 28.641 1 97.88 317 LYS A N 1
ATOM 2623 C CA . LYS A 1 317 ? 14.109 25.141 29.75 1 97.88 317 LYS A CA 1
ATOM 2624 C C . LYS A 1 317 ? 13.742 26.625 29.594 1 97.88 317 LYS A C 1
ATOM 2626 O O . LYS A 1 317 ? 13.305 27.266 30.547 1 97.88 317 LYS A O 1
ATOM 2631 N N . ARG A 1 318 ? 13.891 27.109 28.391 1 97.88 318 ARG A N 1
ATOM 2632 C CA . ARG A 1 318 ? 13.578 28.5 28.125 1 97.88 318 ARG A CA 1
ATOM 2633 C C . ARG A 1 318 ? 12.102 28.781 28.344 1 97.88 318 ARG A C 1
ATOM 2635 O O . ARG A 1 318 ? 11.727 29.891 28.734 1 97.88 318 ARG A O 1
ATOM 2642 N N . LEU A 1 319 ? 11.297 27.812 28.125 1 97.88 319 LEU A N 1
ATOM 2643 C CA . LEU A 1 319 ? 9.852 27.969 28.25 1 97.88 319 LEU A CA 1
ATOM 2644 C C . LEU A 1 319 ? 9.398 27.719 29.672 1 97.88 319 LEU A C 1
ATOM 2646 O O . LEU A 1 319 ? 8.203 27.828 29.984 1 97.88 319 LEU A O 1
ATOM 2650 N N . GLY A 1 320 ? 10.312 27.344 30.578 1 97.19 320 GLY A N 1
ATOM 2651 C CA . GLY A 1 320 ? 10.031 27.156 31.984 1 97.19 320 GLY A CA 1
ATOM 2652 C C . GLY A 1 320 ? 9.25 25.891 32.281 1 97.19 320 GLY A C 1
ATOM 2653 O O . GLY A 1 320 ? 8.469 25.844 33.219 1 97.19 320 GLY A O 1
ATOM 2654 N N . LEU A 1 321 ? 9.375 24.875 31.422 1 96.94 321 LEU A N 1
ATOM 2655 C CA . LEU A 1 321 ? 8.664 23.609 31.609 1 96.94 321 LEU A CA 1
ATOM 2656 C C . LEU A 1 321 ? 9.492 22.641 32.438 1 96.94 321 LEU A C 1
ATOM 2658 O O . LEU A 1 321 ? 10.648 22.359 32.094 1 96.94 321 LEU A O 1
ATOM 2662 N N . ASN A 1 322 ? 8.961 22.203 33.531 1 95.44 322 ASN A N 1
ATOM 2663 C CA . ASN A 1 322 ? 9.586 21.172 34.344 1 95.44 322 ASN A CA 1
ATOM 2664 C C . ASN A 1 322 ? 8.953 19.797 34.062 1 95.44 322 ASN A C 1
ATOM 2666 O O . ASN A 1 322 ? 8.078 19.359 34.812 1 95.44 322 ASN A O 1
ATOM 2670 N N . ILE A 1 323 ? 9.477 19.172 33.062 1 96.56 323 ILE A N 1
ATOM 2671 C CA . ILE A 1 323 ? 8.883 17.906 32.625 1 96.56 323 ILE A CA 1
ATOM 2672 C C . ILE A 1 323 ? 9.984 16.875 32.406 1 96.56 323 ILE A C 1
ATOM 2674 O O . ILE A 1 323 ? 11.141 17.234 32.156 1 96.56 323 ILE A O 1
ATOM 2678 N N . LYS A 1 324 ? 9.641 15.664 32.531 1 97.12 324 LYS A N 1
ATOM 2679 C CA . LYS A 1 324 ? 10.508 14.562 32.125 1 97.12 324 LYS A CA 1
ATOM 2680 C C . LYS A 1 324 ? 10.352 14.25 30.641 1 97.12 324 LYS A C 1
ATOM 2682 O O . LYS A 1 324 ? 9.258 13.945 30.172 1 97.12 324 LYS A O 1
ATOM 2687 N N . GLU A 1 325 ? 11.453 14.367 29.906 1 97.31 325 GLU A N 1
ATOM 2688 C CA . GLU A 1 325 ? 11.344 14.164 28.469 1 97.31 325 GLU A CA 1
ATOM 2689 C C . GLU A 1 325 ? 12.453 13.25 27.953 1 97.31 325 GLU A C 1
ATOM 2691 O O . GLU A 1 325 ? 13.531 13.18 28.547 1 97.31 325 GLU A O 1
ATOM 2696 N N . ASP A 1 326 ? 12.195 12.469 26.953 1 98.19 326 ASP A N 1
ATOM 2697 C CA . ASP A 1 326 ? 13.164 11.688 26.188 1 98.19 326 ASP A CA 1
ATOM 2698 C C . ASP A 1 326 ? 13.055 11.992 24.703 1 98.19 326 ASP A C 1
ATOM 2700 O O . ASP A 1 326 ? 12.008 12.43 24.219 1 98.19 326 ASP A O 1
ATOM 2704 N N . TYR A 1 327 ? 14.18 11.844 24.062 1 98.44 327 TYR A N 1
ATOM 2705 C CA . TYR A 1 327 ? 14.281 12.125 22.625 1 98.44 327 TYR A CA 1
ATOM 2706 C C . TYR A 1 327 ? 14.914 10.945 21.891 1 98.44 327 TYR A C 1
ATOM 2708 O O . TYR A 1 327 ? 15.953 10.43 22.297 1 98.44 327 TYR A O 1
ATOM 2716 N N . PHE A 1 328 ? 14.281 10.5 20.766 1 98.56 328 PHE A N 1
ATOM 2717 C CA . PHE A 1 328 ? 14.789 9.406 19.953 1 98.56 328 PHE A CA 1
ATOM 2718 C C . PHE A 1 328 ? 14.812 9.797 18.469 1 98.56 328 PHE A C 1
ATOM 2720 O O . PHE A 1 328 ? 13.82 10.297 17.938 1 98.56 328 PHE A O 1
ATOM 2727 N N . LYS A 1 329 ? 15.914 9.602 17.828 1 97.56 329 LYS A N 1
ATOM 2728 C CA . LYS A 1 329 ? 16.047 9.766 16.375 1 97.56 329 LYS A CA 1
ATOM 2729 C C . LYS A 1 329 ? 16.188 8.414 15.688 1 97.56 329 LYS A C 1
ATOM 2731 O O . LYS A 1 329 ? 17.188 7.715 15.891 1 97.56 329 LYS A O 1
ATOM 2736 N N . ILE A 1 330 ? 15.188 8.102 14.883 1 97.25 330 ILE A N 1
ATOM 2737 C CA . ILE A 1 330 ? 15.156 6.805 14.203 1 97.25 330 ILE A CA 1
ATOM 2738 C C . ILE A 1 330 ? 15.57 6.977 12.742 1 97.25 330 ILE A C 1
ATOM 2740 O O . ILE A 1 330 ? 14.859 7.617 11.969 1 97.25 330 ILE A O 1
ATOM 2744 N N . THR A 1 331 ? 16.672 6.359 12.352 1 93.81 331 THR A N 1
ATOM 2745 C CA . THR A 1 331 ? 17.203 6.547 11 1 93.81 331 THR A CA 1
ATOM 2746 C C . THR A 1 331 ? 17.203 5.23 10.227 1 93.81 331 THR A C 1
ATOM 2748 O O . THR A 1 331 ? 17.562 5.195 9.055 1 93.81 331 THR A O 1
ATOM 2751 N N . ASN A 1 332 ? 16.906 4.141 10.906 1 91.62 332 ASN A N 1
ATOM 2752 C CA . ASN A 1 332 ? 16.844 2.844 10.242 1 91.62 332 ASN A CA 1
ATOM 2753 C C . ASN A 1 332 ? 15.852 1.905 10.922 1 91.62 332 ASN A C 1
ATOM 2755 O O . ASN A 1 332 ? 15.328 2.223 11.992 1 91.62 332 ASN A O 1
ATOM 2759 N N . TYR A 1 333 ? 15.695 0.845 10.344 1 92.06 333 TYR A N 1
ATOM 2760 C CA . TYR A 1 333 ? 14.695 -0.115 10.805 1 92.06 333 TYR A CA 1
ATOM 2761 C C . TYR A 1 333 ? 15.062 -0.677 12.172 1 92.06 333 TYR A C 1
ATOM 2763 O O . TYR A 1 333 ? 14.203 -0.799 13.047 1 92.06 333 TYR A O 1
ATOM 2771 N N . ALA A 1 334 ? 16.266 -1.061 12.391 1 92.56 334 ALA A N 1
ATOM 2772 C CA . ALA A 1 334 ? 16.734 -1.647 13.648 1 92.56 334 ALA A CA 1
ATOM 2773 C C . ALA A 1 334 ? 16.5 -0.688 14.812 1 92.56 334 ALA A C 1
ATOM 2775 O O . ALA A 1 334 ? 16.078 -1.104 15.898 1 92.56 334 ALA A O 1
ATOM 2776 N N . GLY A 1 335 ? 16.781 0.573 14.609 1 95.44 335 GLY A N 1
ATOM 2777 C CA . GLY A 1 335 ? 16.547 1.579 15.633 1 95.44 335 GLY A CA 1
ATOM 2778 C C . GLY A 1 335 ? 15.086 1.721 16 1 95.44 335 GLY A C 1
ATOM 2779 O O . GLY A 1 335 ? 14.75 1.832 17.188 1 95.44 335 GLY A O 1
ATOM 2780 N N . GLY A 1 336 ? 14.203 1.719 15.008 1 96.69 336 GLY A N 1
ATOM 2781 C CA . GLY A 1 336 ? 12.773 1.77 15.266 1 96.69 336 GLY A CA 1
ATOM 2782 C C . GLY A 1 336 ? 12.266 0.575 16.047 1 96.69 336 GLY A C 1
ATOM 2783 O O . GLY A 1 336 ? 11.492 0.731 17 1 96.69 336 GLY A O 1
ATOM 2784 N N . LYS A 1 337 ? 12.719 -0.591 15.648 1 95.31 337 LYS A N 1
ATOM 2785 C CA . LYS A 1 337 ? 12.305 -1.814 16.328 1 95.31 337 LYS A CA 1
ATOM 2786 C C . LYS A 1 337 ? 12.766 -1.82 17.781 1 95.31 337 LYS A C 1
ATOM 2788 O O . LYS A 1 337 ? 12.016 -2.234 18.672 1 95.31 337 LYS A O 1
ATOM 2793 N N . LYS A 1 338 ? 13.969 -1.412 18 1 97.31 338 LYS A N 1
ATOM 2794 C CA . LYS A 1 338 ? 14.508 -1.334 19.344 1 97.31 338 LYS A CA 1
ATOM 2795 C C . LYS A 1 338 ? 13.648 -0.432 20.234 1 97.31 338 LYS A C 1
ATOM 2797 O O . LYS A 1 338 ? 13.32 -0.794 21.359 1 97.31 338 LYS A O 1
ATOM 2802 N N . LEU A 1 339 ? 13.305 0.714 19.734 1 98.12 339 LEU A N 1
ATOM 2803 C CA . LEU A 1 339 ? 12.461 1.618 20.5 1 98.12 339 LEU A CA 1
ATOM 2804 C C . LEU A 1 339 ? 11.094 0.998 20.766 1 98.12 339 LEU A C 1
ATOM 2806 O O . LEU A 1 339 ? 10.562 1.091 21.875 1 98.12 339 LEU A O 1
ATOM 2810 N N . ALA A 1 340 ? 10.492 0.395 19.781 1 96.75 340 ALA A N 1
ATOM 2811 C CA . ALA A 1 340 ? 9.188 -0.24 19.922 1 96.75 340 ALA A CA 1
ATOM 2812 C C . ALA A 1 340 ? 9.211 -1.296 21.031 1 96.75 340 ALA A C 1
ATOM 2814 O O . ALA A 1 340 ? 8.32 -1.344 21.875 1 96.75 340 ALA A O 1
ATOM 2815 N N . GLU A 1 341 ? 10.203 -2.045 21.078 1 95.56 341 GLU A N 1
ATOM 2816 C CA . GLU A 1 341 ? 10.328 -3.139 22.031 1 95.56 341 GLU A CA 1
ATOM 2817 C C . GLU A 1 341 ? 10.508 -2.611 23.453 1 95.56 341 GLU A C 1
ATOM 2819 O O . GLU A 1 341 ? 10.117 -3.27 24.422 1 95.56 341 GLU A O 1
ATOM 2824 N N . ASN A 1 342 ? 11.062 -1.456 23.547 1 97 342 ASN A N 1
ATOM 2825 C CA . ASN A 1 342 ? 11.398 -0.924 24.859 1 97 342 ASN A CA 1
ATOM 2826 C C . ASN A 1 342 ? 10.516 0.273 25.219 1 97 342 ASN A C 1
ATOM 2828 O O . ASN A 1 342 ? 10.828 1.017 26.141 1 97 342 ASN A O 1
ATOM 2832 N N . PHE A 1 343 ? 9.445 0.46 24.562 1 97.75 343 PHE A N 1
ATOM 2833 C CA . PHE A 1 343 ? 8.672 1.686 24.734 1 97.75 343 PHE A CA 1
ATOM 2834 C C . PHE A 1 343 ? 8.023 1.731 26.109 1 97.75 343 PHE A C 1
ATOM 2836 O O . PHE A 1 343 ? 7.836 2.811 26.672 1 97.75 343 PHE A O 1
ATOM 2843 N N . LYS A 1 344 ? 7.688 0.617 26.688 1 96.12 344 LYS A N 1
ATOM 2844 C CA . LYS A 1 344 ? 7.02 0.528 27.984 1 96.12 344 LYS A CA 1
ATOM 2845 C C . LYS A 1 344 ? 7.848 1.197 29.078 1 96.12 344 LYS A C 1
ATOM 2847 O O . LYS A 1 344 ? 7.297 1.712 30.047 1 96.12 344 LYS A O 1
ATOM 2852 N N . ALA A 1 345 ? 9.102 1.194 28.875 1 97.12 345 ALA A N 1
ATOM 2853 C CA . ALA A 1 345 ? 10 1.787 29.859 1 97.12 345 ALA A CA 1
ATOM 2854 C C . ALA A 1 345 ? 9.844 3.305 29.891 1 97.12 345 ALA A C 1
ATOM 2856 O O . ALA A 1 345 ? 10.297 3.957 30.844 1 97.12 345 ALA A O 1
ATOM 2857 N N . LEU A 1 346 ? 9.133 3.896 28.953 1 97.62 346 LEU A N 1
ATOM 2858 C CA . LEU A 1 346 ? 9.016 5.348 28.844 1 97.62 346 LEU A CA 1
ATOM 2859 C C . LEU A 1 346 ? 7.711 5.836 29.453 1 97.62 346 LEU A C 1
ATOM 2861 O O . LEU A 1 346 ? 7.352 7.004 29.297 1 97.62 346 LEU A O 1
ATOM 2865 N N . LYS A 1 347 ? 6.996 5.023 30.125 1 95.25 347 LYS A N 1
ATOM 2866 C CA . LYS A 1 347 ? 5.664 5.32 30.641 1 95.25 347 LYS A CA 1
ATOM 2867 C C . LYS A 1 347 ? 5.707 6.473 31.641 1 95.25 347 LYS A C 1
ATOM 2869 O O . LYS A 1 347 ? 4.715 7.176 31.828 1 95.25 347 LYS A O 1
ATOM 2874 N N . GLY A 1 348 ? 6.797 6.703 32.281 1 94.19 348 GLY A N 1
ATOM 2875 C CA . GLY A 1 348 ? 6.906 7.742 33.312 1 94.19 348 GLY A CA 1
ATOM 2876 C C . GLY A 1 348 ? 7.23 9.109 32.719 1 94.19 348 GLY A C 1
ATOM 2877 O O . GLY A 1 348 ? 7.25 10.102 33.438 1 94.19 348 GLY A O 1
ATOM 2878 N N . ASN A 1 349 ? 7.414 9.219 31.391 1 96.69 349 ASN A N 1
ATOM 2879 C CA . ASN A 1 349 ? 7.75 10.484 30.75 1 96.69 349 ASN A CA 1
ATOM 2880 C C . ASN A 1 349 ? 6.516 11.359 30.562 1 96.69 349 ASN A C 1
ATOM 2882 O O . ASN A 1 349 ? 5.402 10.852 30.422 1 96.69 349 ASN A O 1
ATOM 2886 N N . ASP A 1 350 ? 6.758 12.656 30.625 1 97.62 350 ASP A N 1
ATOM 2887 C CA . ASP A 1 350 ? 5.723 13.602 30.234 1 97.62 350 ASP A CA 1
ATOM 2888 C C . ASP A 1 350 ? 5.703 13.781 28.719 1 97.62 350 ASP A C 1
ATOM 2890 O O . ASP A 1 350 ? 4.648 14.039 28.125 1 97.62 350 ASP A O 1
ATOM 2894 N N . LEU A 1 351 ? 6.891 13.695 28.156 1 98.5 351 LEU A N 1
ATOM 2895 C CA . LEU A 1 351 ? 7.051 13.922 26.719 1 98.5 351 LEU A CA 1
ATOM 2896 C C . LEU A 1 351 ? 8.078 12.961 26.125 1 98.5 351 LEU A C 1
ATOM 2898 O O . LEU A 1 351 ? 9.219 12.914 26.578 1 98.5 351 LEU A O 1
ATOM 2902 N N . VAL A 1 352 ? 7.676 12.18 25.203 1 98.75 352 VAL A N 1
ATOM 2903 C CA . VAL A 1 352 ? 8.57 11.359 24.391 1 98.75 352 VAL A CA 1
ATOM 2904 C C . VAL A 1 352 ? 8.578 11.859 22.953 1 98.75 352 VAL A C 1
ATOM 2906 O O . VAL A 1 352 ? 7.559 11.812 22.266 1 98.75 352 VAL A O 1
ATOM 2909 N N . THR A 1 353 ? 9.727 12.375 22.516 1 98.81 353 THR A N 1
ATOM 2910 C CA . THR A 1 353 ? 9.852 12.891 21.156 1 98.81 353 THR A CA 1
ATOM 2911 C C . THR A 1 353 ? 10.547 11.875 20.25 1 98.81 353 THR A C 1
ATOM 2913 O O . THR A 1 353 ? 11.609 11.352 20.594 1 98.81 353 THR A O 1
ATOM 2916 N N . VAL A 1 354 ? 9.922 11.57 19.125 1 98.81 354 VAL A N 1
ATOM 2917 C CA . VAL A 1 354 ? 10.484 10.641 18.156 1 98.81 354 VAL A CA 1
ATOM 2918 C C . VAL A 1 354 ? 10.57 11.305 16.781 1 98.81 354 VAL A C 1
ATOM 2920 O O . VAL A 1 354 ? 9.562 11.75 16.25 1 98.81 354 VAL A O 1
ATOM 2923 N N . VAL A 1 355 ? 11.766 11.43 16.266 1 98.56 355 VAL A N 1
ATOM 2924 C CA . VAL A 1 355 ? 11.984 11.844 14.883 1 98.56 355 VAL A CA 1
ATOM 2925 C C . VAL A 1 355 ? 12.18 10.617 13.992 1 98.56 355 VAL A C 1
ATOM 2927 O O . VAL A 1 355 ? 13.039 9.773 14.273 1 98.56 355 VAL A O 1
ATOM 2930 N N . TYR A 1 356 ? 11.398 10.5 13 1 97.5 356 TYR A N 1
ATOM 2931 C CA . TYR A 1 356 ? 11.484 9.359 12.094 1 97.5 356 TYR A CA 1
ATOM 2932 C C . TYR A 1 356 ? 11.891 9.797 10.695 1 97.5 356 TYR A C 1
ATOM 2934 O O . TYR A 1 356 ? 11.156 10.523 10.023 1 97.5 356 TYR A O 1
ATOM 2942 N N . ASN A 1 357 ? 13.008 9.297 10.148 1 94.81 357 ASN A N 1
ATOM 2943 C CA . ASN A 1 357 ? 13.664 9.867 8.977 1 94.81 357 ASN A CA 1
ATOM 2944 C C . ASN A 1 357 ? 13.406 9.039 7.723 1 94.81 357 ASN A C 1
ATOM 2946 O O . ASN A 1 357 ? 14.031 9.258 6.684 1 94.81 357 ASN A O 1
ATOM 2950 N N . PHE A 1 358 ? 12.539 8.227 7.668 1 92.81 358 PHE A N 1
ATOM 2951 C CA . PHE A 1 358 ? 12.414 7.27 6.574 1 92.81 358 PHE A CA 1
ATOM 2952 C C . PHE A 1 358 ? 11.906 7.953 5.309 1 92.81 358 PHE A C 1
ATOM 2954 O O . PHE A 1 358 ? 12.414 7.707 4.215 1 92.81 358 PHE A O 1
ATOM 2961 N N . VAL A 1 359 ? 10.891 8.742 5.375 1 90 359 VAL A N 1
ATOM 2962 C CA . VAL A 1 359 ? 10.281 9.328 4.184 1 90 359 VAL A CA 1
ATOM 2963 C C . VAL A 1 359 ? 11.32 10.164 3.432 1 90 359 VAL A C 1
ATOM 2965 O O . VAL A 1 359 ? 11.336 10.172 2.197 1 90 359 VAL A O 1
ATOM 2968 N N . ASP A 1 360 ? 12.125 10.82 4.172 1 90.88 360 ASP A N 1
ATOM 2969 C CA . ASP A 1 360 ? 13.211 11.562 3.555 1 90.88 360 ASP A CA 1
ATOM 2970 C C . ASP A 1 360 ? 14.164 10.633 2.812 1 90.88 360 ASP A C 1
ATOM 2972 O O . ASP A 1 360 ? 14.586 10.922 1.689 1 90.88 360 ASP A O 1
ATOM 2976 N N . MET A 1 361 ? 14.461 9.547 3.414 1 90.25 361 MET A N 1
ATOM 2977 C CA . MET A 1 361 ? 15.344 8.562 2.785 1 90.25 361 MET A CA 1
ATOM 2978 C C . MET A 1 361 ? 14.727 8.023 1.501 1 90.25 361 MET A C 1
ATOM 2980 O O . MET A 1 361 ? 15.43 7.777 0.521 1 90.25 361 MET A O 1
ATOM 2984 N N . LEU A 1 362 ? 13.516 7.855 1.571 1 90.88 362 LEU A N 1
ATOM 2985 C CA . LEU A 1 362 ? 12.773 7.367 0.409 1 90.88 362 LEU A CA 1
ATOM 2986 C C . LEU A 1 362 ? 12.844 8.375 -0.735 1 90.88 362 LEU A C 1
ATOM 2988 O O . LEU A 1 362 ? 13.062 7.996 -1.889 1 90.88 362 LEU A O 1
ATOM 2992 N N . SER A 1 363 ? 12.648 9.609 -0.429 1 91 363 SER A N 1
ATOM 2993 C CA . SER A 1 363 ? 12.727 10.664 -1.436 1 91 363 SER A CA 1
ATOM 2994 C C . SER A 1 363 ? 14.102 10.688 -2.098 1 91 363 SER A C 1
ATOM 2996 O O . SER A 1 363 ? 14.203 10.773 -3.324 1 91 363 SER A O 1
ATOM 2998 N N . HIS A 1 364 ? 15.07 10.547 -1.328 1 87.94 364 HIS A N 1
ATOM 2999 C CA . HIS A 1 364 ? 16.438 10.547 -1.851 1 87.94 364 HIS A CA 1
ATOM 3000 C C . HIS A 1 364 ? 16.719 9.289 -2.662 1 87.94 364 HIS A C 1
ATOM 3002 O O . HIS A 1 364 ? 17.375 9.352 -3.707 1 87.94 364 HIS A O 1
ATOM 3008 N N . ALA A 1 365 ? 16.203 8.234 -2.184 1 89.12 365 ALA A N 1
ATOM 3009 C CA . ALA A 1 365 ? 16.406 6.961 -2.867 1 89.12 365 ALA A CA 1
ATOM 3010 C C . ALA A 1 365 ? 15.773 6.977 -4.258 1 89.12 365 ALA A C 1
ATOM 3012 O O . ALA A 1 365 ? 16.297 6.355 -5.188 1 89.12 365 ALA A O 1
ATOM 3013 N N . LYS A 1 366 ? 14.672 7.641 -4.395 1 89.12 366 LYS A N 1
ATOM 3014 C CA . LYS A 1 366 ? 14.023 7.73 -5.699 1 89.12 366 LYS A CA 1
ATOM 3015 C C . LYS A 1 366 ? 14.953 8.344 -6.738 1 89.12 366 LYS A C 1
ATOM 3017 O O . LYS A 1 366 ? 14.891 8 -7.918 1 89.12 366 LYS A O 1
ATOM 3022 N N . THR A 1 367 ? 15.805 9.227 -6.305 1 86.31 367 THR A N 1
ATOM 3023 C CA . THR A 1 367 ? 16.734 9.875 -7.219 1 86.31 367 THR A CA 1
ATOM 3024 C C . THR A 1 367 ? 17.812 8.883 -7.688 1 86.31 367 THR A C 1
ATOM 3026 O O . THR A 1 367 ? 18.234 8.93 -8.844 1 86.31 367 THR A O 1
ATOM 3029 N N . GLU A 1 368 ? 18.078 7.961 -6.863 1 84.88 368 GLU A N 1
ATOM 3030 C CA . GLU A 1 368 ? 19.281 7.172 -7.094 1 84.88 368 GLU A CA 1
ATOM 3031 C C . GLU A 1 368 ? 18.938 5.766 -7.582 1 84.88 368 GLU A C 1
ATOM 3033 O O . GLU A 1 368 ? 19.75 5.121 -8.258 1 84.88 368 GLU A O 1
ATOM 3038 N N . MET A 1 369 ? 17.812 5.355 -7.219 1 86.5 369 MET A N 1
ATOM 3039 C CA . MET A 1 369 ? 17.547 3.93 -7.387 1 86.5 369 MET A CA 1
ATOM 3040 C C . MET A 1 369 ? 16.375 3.697 -8.336 1 86.5 369 MET A C 1
ATOM 3042 O O . MET A 1 369 ? 15.266 4.16 -8.086 1 86.5 369 MET A O 1
ATOM 3046 N N . GLU A 1 370 ? 16.609 2.832 -9.258 1 85.62 370 GLU A N 1
ATOM 3047 C CA . GLU A 1 370 ? 15.602 2.547 -10.273 1 85.62 370 GLU A CA 1
ATOM 3048 C C . GLU A 1 370 ? 14.375 1.87 -9.664 1 85.62 370 GLU A C 1
ATOM 3050 O O . GLU A 1 370 ? 13.242 2.17 -10.039 1 85.62 370 GLU A O 1
ATOM 3055 N N . VAL A 1 371 ? 14.641 1.05 -8.703 1 89.31 371 VAL A N 1
ATOM 3056 C CA . VAL A 1 371 ? 13.555 0.305 -8.078 1 89.31 371 VAL A CA 1
ATOM 3057 C C . VAL A 1 371 ? 12.602 1.272 -7.379 1 89.31 371 VAL A C 1
ATOM 3059 O O . VAL A 1 371 ? 11.375 1.116 -7.461 1 89.31 371 VAL A O 1
ATOM 3062 N N . VAL A 1 372 ? 13.156 2.275 -6.785 1 90.31 372 VAL A N 1
ATOM 3063 C CA . VAL A 1 372 ? 12.32 3.23 -6.055 1 90.31 372 VAL A CA 1
ATOM 3064 C C . VAL A 1 372 ? 11.625 4.164 -7.039 1 90.31 372 VAL A C 1
ATOM 3066 O O . VAL A 1 372 ? 10.492 4.586 -6.809 1 90.31 372 VAL A O 1
ATOM 3069 N N . LYS A 1 373 ? 12.273 4.402 -8.195 1 90.19 373 LYS A N 1
ATOM 3070 C CA . LYS A 1 373 ? 11.633 5.184 -9.25 1 90.19 373 LYS A CA 1
ATOM 3071 C C . LYS A 1 373 ? 10.359 4.504 -9.758 1 90.19 373 LYS A C 1
ATOM 3073 O O . LYS A 1 373 ? 9.359 5.168 -10.023 1 90.19 373 LYS A O 1
ATOM 3078 N N . GLU A 1 374 ? 10.414 3.252 -9.758 1 90.56 374 GLU A N 1
ATOM 3079 C CA . GLU A 1 374 ? 9.25 2.49 -10.195 1 90.56 374 GLU A CA 1
ATOM 3080 C C . GLU A 1 374 ? 8.172 2.457 -9.117 1 90.56 374 GLU A C 1
ATOM 3082 O O . GLU A 1 374 ? 6.98 2.525 -9.43 1 90.56 374 GLU A O 1
ATOM 3087 N N . LEU A 1 375 ? 8.594 2.395 -7.852 1 93.31 375 LEU A N 1
ATOM 3088 C CA . LEU A 1 375 ? 7.664 2.311 -6.734 1 93.31 375 LEU A CA 1
ATOM 3089 C C . LEU A 1 375 ? 6.984 3.654 -6.488 1 93.31 375 LEU A C 1
ATOM 3091 O O . LEU A 1 375 ? 5.848 3.703 -6.016 1 93.31 375 LEU A O 1
ATOM 3095 N N . ALA A 1 376 ? 7.699 4.719 -6.766 1 93.19 376 ALA A N 1
ATOM 3096 C CA . ALA A 1 376 ? 7.215 6.074 -6.512 1 93.19 376 ALA A CA 1
ATOM 3097 C C . ALA A 1 376 ? 7.238 6.91 -7.789 1 93.19 376 ALA A C 1
ATOM 3099 O O . ALA A 1 376 ? 7.785 8.016 -7.801 1 93.19 376 ALA A O 1
ATOM 3100 N N . SER A 1 377 ? 6.504 6.477 -8.766 1 90.81 377 SER A N 1
ATOM 3101 C CA . SER A 1 377 ? 6.594 7.055 -10.102 1 90.81 377 SER A CA 1
ATOM 3102 C C . SER A 1 377 ? 5.871 8.398 -10.18 1 90.81 377 SER A C 1
ATOM 3104 O O . SER A 1 377 ? 6.203 9.242 -11.008 1 90.81 377 SER A O 1
ATOM 3106 N N . ASP A 1 378 ? 4.895 8.57 -9.406 1 92.69 378 ASP A N 1
ATOM 3107 C CA . ASP A 1 378 ? 4.129 9.812 -9.312 1 92.69 378 ASP A CA 1
ATOM 3108 C C . ASP A 1 378 ? 3.582 10.008 -7.898 1 92.69 378 ASP A C 1
ATOM 3110 O O . ASP A 1 378 ? 3.914 9.25 -6.984 1 92.69 378 ASP A O 1
ATOM 3114 N N . ASP A 1 379 ? 2.85 11.055 -7.73 1 94.62 379 ASP A N 1
ATOM 3115 C CA . ASP A 1 379 ? 2.369 11.398 -6.395 1 94.62 379 ASP A CA 1
ATOM 3116 C C . ASP A 1 379 ? 1.46 10.305 -5.84 1 94.62 379 ASP A C 1
ATOM 3118 O O . ASP A 1 379 ? 1.513 9.992 -4.648 1 94.62 379 ASP A O 1
ATOM 3122 N N . LYS A 1 380 ? 0.601 9.789 -6.707 1 93.94 380 LYS A N 1
ATOM 3123 C CA . LYS A 1 380 ? -0.279 8.695 -6.293 1 93.94 380 LYS A CA 1
ATOM 3124 C C . LYS A 1 380 ? 0.525 7.504 -5.789 1 93.94 380 LYS A C 1
ATOM 3126 O O . LYS A 1 380 ? 0.261 6.988 -4.699 1 93.94 380 LYS A O 1
ATOM 3131 N N . ALA A 1 381 ? 1.488 7.062 -6.574 1 94.5 381 ALA A N 1
ATOM 3132 C CA . ALA A 1 381 ? 2.344 5.941 -6.199 1 94.5 381 ALA A CA 1
ATOM 3133 C C . ALA A 1 381 ? 3.127 6.25 -4.926 1 94.5 381 ALA A C 1
ATOM 3135 O O . ALA A 1 381 ? 3.291 5.383 -4.066 1 94.5 381 ALA A O 1
ATOM 3136 N N . TYR A 1 382 ? 3.604 7.488 -4.852 1 95.5 382 TYR A N 1
ATOM 3137 C CA . TYR A 1 382 ? 4.379 7.918 -3.693 1 95.5 382 TYR A CA 1
ATOM 3138 C C . TYR A 1 382 ? 3.549 7.84 -2.418 1 95.5 382 TYR A C 1
ATOM 3140 O O . TYR A 1 382 ? 4.027 7.355 -1.39 1 95.5 382 TYR A O 1
ATOM 3148 N N . ARG A 1 383 ? 2.346 8.25 -2.469 1 95.38 383 ARG A N 1
ATOM 3149 C CA . ARG A 1 383 ? 1.424 8.172 -1.339 1 95.38 383 ARG A CA 1
ATOM 3150 C C . ARG A 1 383 ? 1.121 6.727 -0.972 1 95.38 383 ARG A C 1
ATOM 3152 O O . ARG A 1 383 ? 1.064 6.379 0.21 1 95.38 383 ARG A O 1
ATOM 3159 N N . SER A 1 384 ? 0.889 5.934 -1.947 1 94.69 384 SER A N 1
ATOM 3160 C CA . SER A 1 384 ? 0.633 4.512 -1.743 1 94.69 384 SER A CA 1
ATOM 3161 C C . SER A 1 384 ? 1.805 3.834 -1.04 1 94.69 384 SER A C 1
ATOM 3163 O O . SER A 1 384 ? 1.606 3.016 -0.139 1 94.69 384 SER A O 1
ATOM 3165 N N . LEU A 1 385 ? 2.924 4.172 -1.483 1 94.94 385 LEU A N 1
ATOM 3166 C CA . LEU A 1 385 ? 4.148 3.633 -0.897 1 94.94 385 LEU A CA 1
ATOM 3167 C C . LEU A 1 385 ? 4.281 4.055 0.562 1 94.94 385 LEU A C 1
ATOM 3169 O O . LEU A 1 385 ? 4.645 3.242 1.416 1 94.94 385 LEU A O 1
ATOM 3173 N N . THR A 1 386 ? 4.016 5.289 0.844 1 96.38 386 THR A N 1
ATOM 3174 C CA . THR A 1 386 ? 4.078 5.801 2.209 1 96.38 386 THR A CA 1
ATOM 3175 C C . THR A 1 386 ? 3.084 5.066 3.105 1 96.38 386 THR A C 1
ATOM 3177 O O . THR A 1 386 ? 3.408 4.711 4.242 1 96.38 386 THR A O 1
ATOM 3180 N N . LEU A 1 387 ? 1.931 4.824 2.598 1 96.25 387 LEU A N 1
ATOM 3181 C CA . LEU A 1 387 ? 0.924 4.082 3.348 1 96.25 387 LEU A CA 1
ATOM 3182 C C . LEU A 1 387 ? 1.413 2.672 3.668 1 96.25 387 LEU A C 1
ATOM 3184 O O . LEU A 1 387 ? 1.297 2.213 4.805 1 96.25 387 LEU A O 1
ATOM 3188 N N . SER A 1 388 ? 1.943 2.016 2.668 1 95 388 SER A N 1
ATOM 3189 C CA . SER A 1 388 ? 2.473 0.67 2.865 1 95 388 SER A CA 1
ATOM 3190 C C . SER A 1 388 ? 3.568 0.655 3.924 1 95 388 SER A C 1
ATOM 3192 O O . SER A 1 388 ? 3.576 -0.206 4.805 1 95 388 SER A O 1
ATOM 3194 N N . TRP A 1 389 ? 4.445 1.601 3.844 1 95.75 389 TRP A N 1
ATOM 3195 C CA . TRP A 1 389 ? 5.516 1.72 4.824 1 95.75 389 TRP A CA 1
ATOM 3196 C C . TRP A 1 389 ? 4.949 1.906 6.23 1 95.75 389 TRP A C 1
ATOM 3198 O O . TRP A 1 389 ? 5.309 1.171 7.152 1 95.75 389 TRP A O 1
ATOM 3208 N N . PHE A 1 390 ? 4.035 2.84 6.383 1 96.75 390 PHE A N 1
ATOM 3209 C CA . PHE A 1 390 ? 3.535 3.201 7.703 1 96.75 390 PHE A CA 1
ATOM 3210 C C . PHE A 1 390 ? 2.854 2.01 8.367 1 96.75 390 PHE A C 1
ATOM 3212 O O . PHE A 1 390 ? 3.094 1.729 9.539 1 96.75 390 PHE A O 1
ATOM 3219 N N . LYS A 1 391 ? 2.107 1.251 7.613 1 94.25 391 LYS A N 1
ATOM 3220 C CA . LYS A 1 391 ? 1.344 0.116 8.125 1 94.25 391 LYS A CA 1
ATOM 3221 C C . LYS A 1 391 ? 2.268 -0.964 8.68 1 94.25 391 LYS A C 1
ATOM 3223 O O . LYS A 1 391 ? 1.866 -1.752 9.539 1 94.25 391 LYS A O 1
ATOM 3228 N N . ASN A 1 392 ? 3.451 -0.938 8.18 1 92.44 392 ASN A N 1
ATOM 3229 C CA . ASN A 1 392 ? 4.324 -2.057 8.516 1 92.44 392 ASN A CA 1
ATOM 3230 C C . ASN A 1 392 ? 5.598 -1.583 9.211 1 92.44 392 ASN A C 1
ATOM 3232 O O . ASN A 1 392 ? 6.543 -2.355 9.375 1 92.44 392 ASN A O 1
ATOM 3236 N N . SER A 1 393 ? 5.637 -0.353 9.633 1 94.75 393 SER A N 1
ATOM 3237 C CA . SER A 1 393 ? 6.832 0.229 10.234 1 94.75 393 SER A CA 1
ATOM 3238 C C . SER A 1 393 ? 6.828 0.051 11.742 1 94.75 393 SER A C 1
ATOM 3240 O O . SER A 1 393 ? 5.77 -0.112 12.359 1 94.75 393 SER A O 1
ATOM 3242 N N . PRO A 1 394 ? 8.047 0.047 12.336 1 95.94 394 PRO A N 1
ATOM 3243 C CA . PRO A 1 394 ? 8.125 0.1 13.797 1 95.94 394 PRO A CA 1
ATOM 3244 C C . PRO A 1 394 ? 7.453 1.34 14.375 1 95.94 394 PRO A C 1
ATOM 3246 O O . PRO A 1 394 ? 7.043 1.336 15.539 1 95.94 394 PRO A O 1
ATOM 3249 N N . LEU A 1 395 ? 7.277 2.367 13.57 1 97.69 395 LEU A N 1
ATOM 3250 C CA . LEU A 1 395 ? 6.629 3.582 14.055 1 97.69 395 LEU A CA 1
ATOM 3251 C C . LEU A 1 395 ? 5.191 3.299 14.484 1 97.69 395 LEU A C 1
ATOM 3253 O O . LEU A 1 395 ? 4.754 3.756 15.539 1 97.69 395 LEU A O 1
ATOM 3257 N N . LEU A 1 396 ? 4.461 2.578 13.617 1 96.25 396 LEU A N 1
ATOM 3258 C CA . LEU A 1 396 ? 3.09 2.248 14 1 96.25 396 LEU A CA 1
ATOM 3259 C C . LEU A 1 396 ? 3.061 1.447 15.297 1 96.25 396 LEU A C 1
ATOM 3261 O O . LEU A 1 396 ? 2.188 1.658 16.141 1 96.25 396 LEU A O 1
ATOM 3265 N N . GLU A 1 397 ? 3.998 0.539 15.484 1 94.69 397 GLU A N 1
ATOM 3266 C CA . GLU A 1 397 ? 4.086 -0.234 16.719 1 94.69 397 GLU A CA 1
ATOM 3267 C C . GLU A 1 397 ? 4.301 0.675 17.922 1 94.69 397 GLU A C 1
ATOM 3269 O O . GLU A 1 397 ? 3.688 0.48 18.969 1 94.69 397 GLU A O 1
ATOM 3274 N N . ILE A 1 398 ? 5.168 1.603 17.734 1 98.06 398 ILE A N 1
ATOM 3275 C CA . ILE A 1 398 ? 5.434 2.576 18.797 1 98.06 398 ILE A CA 1
ATOM 3276 C C . ILE A 1 398 ? 4.152 3.326 19.141 1 98.06 398 ILE A C 1
ATOM 3278 O O . ILE A 1 398 ? 3.811 3.471 20.312 1 98.06 398 ILE A O 1
ATOM 3282 N N . ILE A 1 399 ? 3.443 3.732 18.141 1 98.06 399 ILE A N 1
ATOM 3283 C CA . ILE A 1 399 ? 2.203 4.48 18.312 1 98.06 399 ILE A CA 1
ATOM 3284 C C . ILE A 1 399 ? 1.174 3.615 19.047 1 98.06 399 ILE A C 1
ATOM 3286 O O . ILE A 1 399 ? 0.481 4.09 19.938 1 98.06 399 ILE A O 1
ATOM 3290 N N . GLN A 1 400 ? 1.096 2.396 18.672 1 94.62 400 GLN A N 1
ATOM 3291 C CA . GLN A 1 400 ? 0.173 1.468 19.312 1 94.62 400 GLN A CA 1
ATOM 3292 C C . GLN A 1 400 ? 0.512 1.291 20.797 1 94.62 400 GLN A C 1
ATOM 3294 O O . GLN A 1 400 ? -0.377 1.31 21.641 1 94.62 400 GLN A O 1
ATOM 3299 N N . GLN A 1 401 ? 1.786 1.115 21.062 1 96.31 401 GLN A N 1
ATOM 3300 C CA . GLN A 1 401 ? 2.223 0.969 22.438 1 96.31 401 GLN A CA 1
ATOM 3301 C C . GLN A 1 401 ? 1.918 2.227 23.25 1 96.31 401 GLN A C 1
ATOM 3303 O O . GLN A 1 401 ? 1.469 2.143 24.391 1 96.31 401 GLN A O 1
ATOM 3308 N N . ALA A 1 402 ? 2.139 3.32 22.641 1 98.12 402 ALA A N 1
ATOM 3309 C CA . ALA A 1 402 ? 1.839 4.59 23.297 1 98.12 402 ALA A CA 1
ATOM 3310 C C . ALA A 1 402 ? 0.351 4.707 23.609 1 98.12 402 ALA A C 1
ATOM 3312 O O . ALA A 1 402 ? -0.025 5.156 24.688 1 98.12 402 ALA A O 1
ATOM 3313 N N . GLN A 1 403 ? -0.444 4.305 22.656 1 96.69 403 GLN A N 1
ATOM 3314 C CA . GLN A 1 403 ? -1.89 4.324 22.859 1 96.69 403 GLN A CA 1
ATOM 3315 C C . GLN A 1 403 ? -2.295 3.475 24.062 1 96.69 403 GLN A C 1
ATOM 3317 O O . GLN A 1 403 ? -3.098 3.904 24.891 1 96.69 403 GLN A O 1
ATOM 3322 N N . LEU A 1 404 ? -1.729 2.291 24.172 1 94.19 404 LEU A N 1
ATOM 3323 C CA . LEU A 1 404 ? -2.041 1.363 25.25 1 94.19 404 LEU A CA 1
ATOM 3324 C C . LEU A 1 404 ? -1.624 1.94 26.594 1 94.19 404 LEU A C 1
ATOM 3326 O O . LEU A 1 404 ? -2.254 1.656 27.625 1 94.19 404 LEU A O 1
ATOM 3330 N N . LEU A 1 405 ? -0.606 2.756 26.594 1 96.75 405 LEU A N 1
ATOM 3331 C CA . LEU A 1 405 ? -0.091 3.348 27.812 1 96.75 405 LEU A CA 1
ATOM 3332 C C . LEU A 1 405 ? -0.794 4.664 28.125 1 96.75 405 LEU A C 1
ATOM 3334 O O . LEU A 1 405 ? -0.488 5.32 29.125 1 96.75 405 LEU A O 1
ATOM 3338 N N . GLY A 1 406 ? -1.678 5.109 27.219 1 96.25 406 GLY A N 1
ATOM 3339 C CA . GLY A 1 406 ? -2.514 6.27 27.469 1 96.25 406 GLY A CA 1
ATOM 3340 C C . GLY A 1 406 ? -1.894 7.57 27 1 96.25 406 GLY A C 1
ATOM 3341 O O . GLY A 1 406 ? -2.375 8.656 27.328 1 96.25 406 GLY A O 1
ATOM 3342 N N . PHE A 1 407 ? -0.835 7.48 26.188 1 98.25 407 PHE A N 1
ATOM 3343 C CA . PHE A 1 407 ? -0.195 8.68 25.656 1 98.25 407 PHE A CA 1
ATOM 3344 C C . PHE A 1 407 ? -1.116 9.406 24.688 1 98.25 407 PHE A C 1
ATOM 3346 O O . PHE A 1 407 ? -1.802 8.766 23.875 1 98.25 407 PHE A O 1
ATOM 3353 N N . LYS A 1 408 ? -1.104 10.695 24.734 1 97.81 408 LYS A N 1
ATOM 3354 C CA . LYS A 1 408 ? -1.545 11.469 23.578 1 97.81 408 LYS A CA 1
ATOM 3355 C C . LYS A 1 408 ? -0.525 11.391 22.438 1 97.81 408 LYS A C 1
ATOM 3357 O O . LYS A 1 408 ? 0.675 11.258 22.688 1 97.81 408 LYS A O 1
ATOM 3362 N N . LEU A 1 409 ? -1.059 11.445 21.281 1 98.56 409 LEU A N 1
ATOM 3363 C CA . LEU A 1 409 ? -0.172 11.438 20.125 1 98.56 409 LEU A CA 1
ATOM 3364 C C . LEU A 1 409 ? -0.198 12.789 19.406 1 98.56 409 LEU A C 1
ATOM 3366 O O . LEU A 1 409 ? -1.271 13.305 19.094 1 98.56 409 LEU A O 1
ATOM 3370 N N . ILE A 1 410 ? 0.915 13.391 19.297 1 98.81 410 ILE A N 1
ATOM 3371 C CA . ILE A 1 410 ? 1.094 14.539 18.406 1 98.81 410 ILE A CA 1
ATOM 3372 C C . ILE A 1 410 ? 1.95 14.133 17.203 1 98.81 410 ILE A C 1
ATOM 3374 O O . ILE A 1 410 ? 3.072 13.648 17.375 1 98.81 410 ILE A O 1
ATOM 3378 N N . LEU A 1 411 ? 1.403 14.273 16.047 1 98.69 411 LEU A N 1
ATOM 3379 C CA . LEU A 1 411 ? 2.09 13.898 14.82 1 98.69 411 LEU A CA 1
ATOM 3380 C C . LEU A 1 411 ? 2.275 15.109 13.914 1 98.69 411 LEU A C 1
ATOM 3382 O O . LEU A 1 411 ? 1.33 15.867 13.672 1 98.69 411 LEU A O 1
ATOM 3386 N N . THR A 1 412 ? 3.477 15.336 13.461 1 98.75 412 THR A N 1
ATOM 3387 C CA . THR A 1 412 ? 3.75 16.422 12.523 1 98.75 412 THR A CA 1
ATOM 3388 C C . THR A 1 412 ? 4.949 16.078 11.641 1 98.75 412 THR A C 1
ATOM 3390 O O . THR A 1 412 ? 5.336 14.914 11.531 1 98.75 412 THR A O 1
ATOM 3393 N N . THR A 1 413 ? 5.406 17.016 10.867 1 98.75 413 THR A N 1
ATOM 3394 C CA . THR A 1 413 ? 6.559 16.938 9.984 1 98.75 413 THR A CA 1
ATOM 3395 C C . THR A 1 413 ? 7.312 18.266 9.945 1 98.75 413 THR A C 1
ATOM 3397 O O . THR A 1 413 ? 6.863 19.25 10.523 1 98.75 413 THR A O 1
ATOM 3400 N N . ASP A 1 414 ? 8.484 18.172 9.422 1 98.62 414 ASP A N 1
ATOM 3401 C CA . ASP A 1 414 ? 9.281 19.391 9.391 1 98.62 414 ASP A CA 1
ATOM 3402 C C . ASP A 1 414 ? 9.109 20.125 8.055 1 98.62 414 ASP A C 1
ATOM 3404 O O . ASP A 1 414 ? 9.242 21.344 7.988 1 98.62 414 ASP A O 1
ATOM 3408 N N . HIS A 1 415 ? 8.883 19.438 7.02 1 98.56 415 HIS A N 1
ATOM 3409 C CA . HIS A 1 415 ? 8.609 19.953 5.688 1 98.56 415 HIS A CA 1
ATOM 3410 C C . HIS A 1 415 ? 8.07 18.859 4.766 1 98.56 415 HIS A C 1
ATOM 3412 O O . HIS A 1 415 ? 8.07 17.688 5.125 1 98.56 415 HIS A O 1
ATOM 3418 N N . GLY A 1 416 ? 7.531 19.312 3.643 1 98.25 416 GLY A N 1
ATOM 3419 C CA . GLY A 1 416 ? 7.164 18.359 2.611 1 98.25 416 GLY A CA 1
ATOM 3420 C C . GLY A 1 416 ? 8.172 18.281 1.482 1 98.25 416 GLY A C 1
ATOM 3421 O O . GLY A 1 416 ? 9.367 18.516 1.693 1 98.25 416 GLY A O 1
ATOM 3422 N N . THR A 1 417 ? 7.742 17.797 0.352 1 98 417 THR A N 1
ATOM 3423 C CA . THR A 1 417 ? 8.547 17.672 -0.855 1 98 417 THR A CA 1
ATOM 3424 C C . THR A 1 417 ? 7.688 17.828 -2.104 1 98 417 THR A C 1
ATOM 3426 O O . THR A 1 417 ? 6.457 17.797 -2.023 1 98 417 THR A O 1
ATOM 3429 N N . ILE A 1 418 ? 8.25 18.078 -3.168 1 97.75 418 ILE A N 1
ATOM 3430 C CA . ILE A 1 418 ? 7.516 18.219 -4.422 1 97.75 418 ILE A CA 1
ATOM 3431 C C . ILE A 1 418 ? 8.227 17.453 -5.531 1 97.75 418 ILE A C 1
ATOM 3433 O O . ILE A 1 418 ? 9.461 17.344 -5.527 1 97.75 418 ILE A O 1
ATOM 3437 N N . ASN A 1 419 ? 7.461 16.828 -6.445 1 96.81 419 ASN A N 1
ATOM 3438 C CA . ASN A 1 419 ? 8.008 16.234 -7.652 1 96.81 419 ASN A CA 1
ATOM 3439 C C . ASN A 1 419 ? 8.477 17.281 -8.648 1 96.81 419 ASN A C 1
ATOM 3441 O O . ASN A 1 419 ? 7.66 17.969 -9.258 1 96.81 419 ASN A O 1
ATOM 3445 N N . VAL A 1 420 ? 9.766 17.422 -8.812 1 97.5 420 VAL A N 1
ATOM 3446 C CA . VAL A 1 420 ? 10.273 18.516 -9.633 1 97.5 420 VAL A CA 1
ATOM 3447 C C . VAL A 1 420 ? 10.297 18.094 -11.102 1 97.5 420 VAL A C 1
ATOM 3449 O O . VAL A 1 420 ? 10.703 16.969 -11.422 1 97.5 420 VAL A O 1
ATOM 3452 N N . LYS A 1 421 ? 9.891 18.984 -12.016 1 95.94 421 LYS A N 1
ATOM 3453 C CA . LYS A 1 421 ? 9.758 18.641 -13.43 1 95.94 421 LYS A CA 1
ATOM 3454 C C . LYS A 1 421 ? 10.508 19.641 -14.312 1 95.94 421 LYS A C 1
ATOM 3456 O O . LYS A 1 421 ? 10.938 19.312 -15.414 1 95.94 421 LYS A O 1
ATOM 3461 N N . ASN A 1 422 ? 10.648 20.844 -13.797 1 97.69 422 ASN A N 1
ATOM 3462 C CA . ASN A 1 422 ? 11.188 21.891 -14.648 1 97.69 422 ASN A CA 1
ATOM 3463 C C . ASN A 1 422 ? 12.555 22.375 -14.148 1 97.69 422 ASN A C 1
ATOM 3465 O O . ASN A 1 422 ? 12.672 22.859 -13.031 1 97.69 422 ASN A O 1
ATOM 3469 N N . PRO A 1 423 ? 13.523 22.25 -14.977 1 98 423 PRO A N 1
ATOM 3470 C CA . PRO A 1 423 ? 14.844 22.75 -14.578 1 98 423 PRO A CA 1
ATOM 3471 C C . PRO A 1 423 ? 14.969 24.266 -14.711 1 98 423 PRO A C 1
ATOM 3473 O O . PRO A 1 423 ? 14.312 24.875 -15.562 1 98 423 PRO A O 1
ATOM 3476 N N . SER A 1 424 ? 15.672 24.891 -13.867 1 98.12 424 SER A N 1
ATOM 3477 C CA . SER A 1 424 ? 16.047 26.297 -13.906 1 98.12 424 SER A CA 1
ATOM 3478 C C . SER A 1 424 ? 17.547 26.484 -13.734 1 98.12 424 SER A C 1
ATOM 3480 O O . SER A 1 424 ? 18.156 25.844 -12.859 1 98.12 424 SER A O 1
ATOM 3482 N N . LYS A 1 425 ? 18.094 27.297 -14.547 1 96.88 425 LYS A N 1
ATOM 3483 C CA . LYS A 1 425 ? 19.547 27.453 -14.547 1 96.88 425 LYS A CA 1
ATOM 3484 C C . LYS A 1 425 ? 20 28.328 -13.383 1 96.88 425 LYS A C 1
ATOM 3486 O O . LYS A 1 425 ? 19.344 29.328 -13.047 1 96.88 425 LYS A O 1
ATOM 3491 N N . VAL A 1 426 ? 21.109 27.922 -12.797 1 96.25 426 VAL A N 1
ATOM 3492 C CA . VAL A 1 426 ? 21.719 28.703 -11.727 1 96.25 426 VAL A CA 1
ATOM 3493 C C . VAL A 1 426 ? 23.25 28.656 -11.852 1 96.25 426 VAL A C 1
ATOM 3495 O O . VAL A 1 426 ? 23.797 27.672 -12.352 1 96.25 426 VAL A O 1
ATOM 3498 N N . VAL A 1 427 ? 23.875 29.688 -11.547 1 94.94 427 VAL A N 1
ATOM 3499 C CA . VAL A 1 427 ? 25.344 29.75 -11.477 1 94.94 427 VAL A CA 1
ATOM 3500 C C . VAL A 1 427 ? 25.766 30.266 -10.102 1 94.94 427 VAL A C 1
ATOM 3502 O O . VAL A 1 427 ? 25.156 31.172 -9.555 1 94.94 427 VAL A O 1
ATOM 3505 N N . GLY A 1 428 ? 26.609 29.641 -9.547 1 89.75 428 GLY A N 1
ATOM 3506 C CA . GLY A 1 428 ? 27.188 30.031 -8.273 1 89.75 428 GLY A CA 1
ATOM 3507 C C . GLY A 1 428 ? 28.625 29.609 -8.109 1 89.75 428 GLY A C 1
ATOM 3508 O O . GLY A 1 428 ? 29.203 28.969 -9 1 89.75 428 GLY A O 1
ATOM 3509 N N . ASP A 1 429 ? 29.172 30.031 -7.082 1 85.25 429 ASP A N 1
ATOM 3510 C CA . ASP A 1 429 ? 30.562 29.688 -6.832 1 85.25 429 ASP A CA 1
ATOM 3511 C C . ASP A 1 429 ? 30.672 28.312 -6.156 1 85.25 429 ASP A C 1
ATOM 3513 O O . ASP A 1 429 ? 29.672 27.594 -6.035 1 85.25 429 ASP A O 1
ATOM 3517 N N . LYS A 1 430 ? 31.875 27.906 -5.785 1 79.62 430 LYS A N 1
ATOM 3518 C CA . LYS A 1 430 ? 32.156 26.578 -5.25 1 79.62 430 LYS A CA 1
ATOM 3519 C C . LYS A 1 430 ? 31.531 26.406 -3.875 1 79.62 430 LYS A C 1
ATOM 3521 O O . LYS A 1 430 ? 31.328 25.266 -3.424 1 79.62 430 LYS A O 1
ATOM 3526 N N . ASN A 1 431 ? 31.156 27.484 -3.264 1 82.56 431 ASN A N 1
ATOM 3527 C CA . ASN A 1 431 ? 30.641 27.406 -1.905 1 82.56 431 ASN A CA 1
ATOM 3528 C C . ASN A 1 431 ? 29.109 27.484 -1.89 1 82.56 431 ASN A C 1
ATOM 3530 O O . ASN A 1 431 ? 28.5 27.609 -0.826 1 82.56 431 ASN A O 1
ATOM 3534 N N . THR A 1 432 ? 28.578 27.406 -2.971 1 87.88 432 THR A N 1
ATOM 3535 C CA . THR A 1 432 ? 27.125 27.453 -3.074 1 87.88 432 THR A CA 1
ATOM 3536 C C . THR A 1 432 ? 26.5 26.141 -2.578 1 87.88 432 THR A C 1
ATOM 3538 O O . THR A 1 432 ? 27.047 25.062 -2.805 1 87.88 432 THR A O 1
ATOM 3541 N N . SER A 1 433 ? 25.438 26.25 -1.871 1 87.25 433 SER A N 1
ATOM 3542 C CA . SER A 1 433 ? 24.781 25.062 -1.339 1 87.25 433 SER A CA 1
ATOM 3543 C C . SER A 1 433 ? 24.375 24.109 -2.455 1 87.25 433 SER A C 1
ATOM 3545 O O . SER A 1 433 ? 24.156 24.531 -3.592 1 87.25 433 SER A O 1
ATOM 3547 N N . LEU A 1 434 ? 24.141 22.844 -2.137 1 87.81 434 LEU A N 1
ATOM 3548 C CA . LEU A 1 434 ? 23.969 21.812 -3.143 1 87.81 434 LEU A CA 1
ATOM 3549 C C . LEU A 1 434 ? 22.484 21.5 -3.338 1 87.81 434 LEU A C 1
ATOM 3551 O O . LEU A 1 434 ? 22.109 20.844 -4.309 1 87.81 434 LEU A O 1
ATOM 3555 N N . ASN A 1 435 ? 21.75 22 -2.439 1 94 435 ASN A N 1
ATOM 3556 C CA . ASN A 1 435 ? 20.328 21.656 -2.535 1 94 435 ASN A CA 1
ATOM 3557 C C . ASN A 1 435 ? 19.719 22.156 -3.846 1 94 435 ASN A C 1
ATOM 3559 O O . A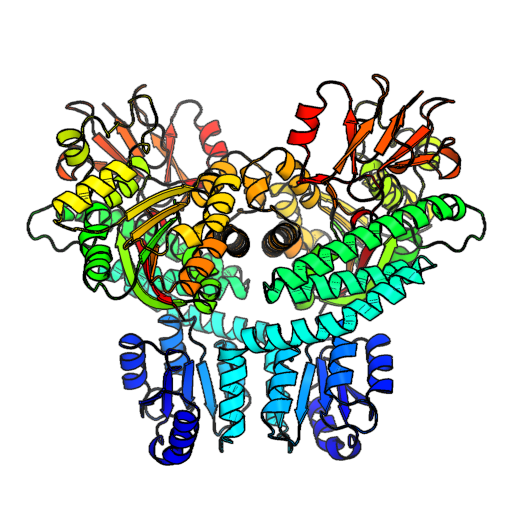SN A 1 435 ? 20.047 23.25 -4.312 1 94 435 ASN A O 1
ATOM 3563 N N . LEU A 1 436 ? 18.781 21.469 -4.391 1 96.69 436 LEU A N 1
ATOM 3564 C CA . LEU A 1 436 ? 18.281 21.75 -5.734 1 96.69 436 LEU A CA 1
ATOM 3565 C C . LEU A 1 436 ? 17.094 22.719 -5.68 1 96.69 436 LEU A C 1
ATOM 3567 O O . LEU A 1 436 ? 16.688 23.266 -6.711 1 96.69 436 LEU A O 1
ATOM 3571 N N . ARG A 1 437 ? 16.578 22.953 -4.473 1 98.19 437 ARG A N 1
ATOM 3572 C CA . ARG A 1 437 ? 15.383 23.781 -4.367 1 98.19 437 ARG A CA 1
ATOM 3573 C C . ARG A 1 437 ? 15.703 25.141 -3.748 1 98.19 437 ARG A C 1
ATOM 3575 O O . ARG A 1 437 ? 14.867 26.047 -3.756 1 98.19 437 ARG A O 1
ATOM 3582 N N . TYR A 1 438 ? 16.844 25.281 -3.221 1 98 438 TYR A N 1
ATOM 3583 C CA . TYR A 1 438 ? 17.359 26.578 -2.785 1 98 438 TYR A CA 1
ATOM 3584 C C . TYR A 1 438 ? 18.875 26.641 -2.914 1 98 438 TYR A C 1
ATOM 3586 O O . TYR A 1 438 ? 19.547 25.609 -2.973 1 98 438 TYR A O 1
ATOM 3594 N N . LYS A 1 439 ? 19.375 27.859 -3.031 1 96.12 439 LYS A N 1
ATOM 3595 C CA . LYS A 1 439 ? 20.812 28.125 -3.033 1 96.12 439 LYS A CA 1
ATOM 3596 C C . LYS A 1 439 ? 21.172 29.297 -2.133 1 96.12 439 LYS A C 1
ATOM 3598 O O . LYS A 1 439 ? 20.391 30.25 -2.014 1 96.12 439 LYS A O 1
ATOM 3603 N N . THR A 1 440 ? 22.219 29.141 -1.479 1 95.06 440 THR A N 1
ATOM 3604 C CA . THR A 1 440 ? 22.797 30.281 -0.771 1 95.06 440 THR A CA 1
ATOM 3605 C C . THR A 1 440 ? 24.281 30.422 -1.106 1 95.06 440 THR A C 1
ATOM 3607 O O . THR A 1 440 ? 24.984 29.422 -1.27 1 95.06 440 THR A O 1
ATOM 3610 N N . GLY A 1 441 ? 24.641 31.547 -1.416 1 90.94 441 GLY A N 1
ATOM 3611 C CA . GLY A 1 441 ? 26.016 31.859 -1.799 1 90.94 441 GLY A CA 1
ATOM 3612 C C . GLY A 1 441 ? 26.188 33.281 -2.273 1 90.94 441 GLY A C 1
ATOM 3613 O O . GLY A 1 441 ? 25.25 34.094 -2.221 1 90.94 441 GLY A O 1
ATOM 3614 N N . ARG A 1 442 ? 27.516 33.531 -2.729 1 90.19 442 ARG A N 1
ATOM 3615 C CA . ARG A 1 442 ? 27.844 34.844 -3.242 1 90.19 442 ARG A CA 1
ATOM 3616 C C . ARG A 1 442 ? 27.625 34.938 -4.75 1 90.19 442 ARG A C 1
ATOM 3618 O O . ARG A 1 442 ? 27.891 33.969 -5.469 1 90.19 442 ARG A O 1
ATOM 3625 N N . SER A 1 443 ? 27.141 36.094 -5.215 1 88.38 443 SER A N 1
ATOM 3626 C CA . SER A 1 443 ? 27.047 36.406 -6.633 1 88.38 443 SER A CA 1
ATOM 3627 C C . SER A 1 443 ? 26.297 35.312 -7.402 1 88.38 443 SER A C 1
ATOM 3629 O O . SER A 1 443 ? 26.797 34.844 -8.422 1 88.38 443 SER A O 1
ATOM 3631 N N . LEU A 1 444 ? 25.156 34.938 -6.965 1 93.56 444 LEU A N 1
ATOM 3632 C CA . LEU A 1 444 ? 24.328 33.969 -7.648 1 93.56 444 LEU A CA 1
ATOM 3633 C C . LEU A 1 444 ? 23.703 34.562 -8.906 1 93.56 444 LEU A C 1
ATOM 3635 O O . LEU A 1 444 ? 23.297 35.719 -8.914 1 93.56 444 LEU A O 1
ATOM 3639 N N . THR A 1 445 ? 23.734 33.812 -10.031 1 95.88 445 THR A N 1
ATOM 3640 C CA . THR A 1 445 ? 22.984 34.125 -11.234 1 95.88 445 THR A CA 1
ATOM 3641 C C . THR A 1 445 ? 21.844 33.156 -11.445 1 95.88 445 THR A C 1
ATOM 3643 O O . THR A 1 445 ? 22.031 31.938 -11.32 1 95.88 445 THR A O 1
ATOM 3646 N N . TYR A 1 446 ? 20.719 33.625 -11.648 1 96.69 446 TYR A N 1
ATOM 3647 C CA . TYR A 1 446 ? 19.516 32.812 -11.695 1 96.69 446 TYR A CA 1
ATOM 3648 C C . TYR A 1 446 ? 18.453 33.406 -12.602 1 96.69 446 TYR A C 1
ATOM 3650 O O . TYR A 1 446 ? 18.578 34.562 -13.023 1 96.69 446 TYR A O 1
ATOM 3658 N N . GLU A 1 447 ? 17.484 32.625 -12.977 1 97.06 447 GLU A N 1
ATOM 3659 C CA . GLU A 1 447 ? 16.312 33.125 -13.672 1 97.06 447 GLU A CA 1
ATOM 3660 C C . GLU A 1 447 ? 15.328 33.75 -12.695 1 97.06 447 GLU A C 1
ATOM 3662 O O . GLU A 1 447 ? 14.633 33.062 -11.961 1 97.06 447 GLU A O 1
ATOM 3667 N N . GLN A 1 448 ? 15.102 35 -12.797 1 96.56 448 GLN A N 1
ATOM 3668 C CA . GLN A 1 448 ? 14.383 35.812 -11.805 1 96.56 448 GLN A CA 1
ATOM 3669 C C . GLN A 1 448 ? 12.953 35.312 -11.625 1 96.56 448 GLN A C 1
ATOM 3671 O O . GLN A 1 448 ? 12.445 35.25 -10.508 1 96.56 448 GLN A O 1
ATOM 3676 N N . LYS A 1 449 ? 12.367 34.906 -12.617 1 96.5 449 LYS A N 1
ATOM 3677 C CA . LYS A 1 449 ? 10.961 34.531 -12.562 1 96.5 449 LYS A CA 1
ATOM 3678 C C . LYS A 1 449 ? 10.781 33.188 -11.836 1 96.5 449 LYS A C 1
ATOM 3680 O O . LYS A 1 449 ? 9.688 32.875 -11.367 1 96.5 449 LYS A O 1
ATOM 3685 N N . ASP A 1 450 ? 11.883 32.438 -11.758 1 98.06 450 ASP A N 1
ATOM 3686 C CA . ASP A 1 450 ? 11.789 31.078 -11.258 1 98.06 450 ASP A CA 1
ATOM 3687 C C . ASP A 1 450 ? 12.055 31.016 -9.75 1 98.06 450 ASP A C 1
ATOM 3689 O O . ASP A 1 450 ? 11.789 30 -9.109 1 98.06 450 ASP A O 1
ATOM 3693 N N . VAL A 1 451 ? 12.539 32.094 -9.156 1 98.38 451 VAL A N 1
ATOM 3694 C CA . VAL A 1 451 ? 13.016 32 -7.777 1 98.38 451 VAL A CA 1
ATOM 3695 C C . VAL A 1 451 ? 12.492 33.188 -6.965 1 98.38 451 VAL A C 1
ATOM 3697 O O . VAL A 1 451 ? 12.094 34.219 -7.531 1 98.38 451 VAL A O 1
ATOM 3700 N N . TYR A 1 452 ? 12.297 33 -5.668 1 98.5 452 TYR A N 1
ATOM 3701 C CA . TYR A 1 452 ? 12.203 34.062 -4.676 1 98.5 452 TYR A CA 1
ATOM 3702 C C . TYR A 1 452 ? 13.578 34.438 -4.121 1 98.5 452 TYR A C 1
ATOM 3704 O O . TYR A 1 452 ? 14.281 33.562 -3.594 1 98.5 452 TYR A O 1
ATOM 3712 N N . VAL A 1 453 ? 13.938 35.688 -4.254 1 97.44 453 VAL A N 1
ATOM 3713 C CA . VAL A 1 453 ? 15.281 36.125 -3.891 1 97.44 453 VAL A CA 1
ATOM 3714 C C . VAL A 1 453 ? 15.234 36.875 -2.561 1 97.44 453 VAL A C 1
ATOM 3716 O O . VAL A 1 453 ? 14.406 37.781 -2.367 1 97.44 453 VAL A O 1
ATOM 3719 N N . VAL A 1 454 ? 16.109 36.469 -1.705 1 97 454 VAL A N 1
ATOM 3720 C CA . VAL A 1 454 ? 16.344 37.188 -0.454 1 97 454 VAL A CA 1
ATOM 3721 C C . VAL A 1 454 ? 17.781 37.719 -0.404 1 97 454 VAL A C 1
ATOM 3723 O O . VAL A 1 454 ? 18.703 36.969 -0.06 1 97 454 VAL A O 1
ATOM 3726 N N . LYS A 1 455 ? 17.906 38.938 -0.582 1 94.69 455 LYS A N 1
ATOM 3727 C CA . LYS A 1 455 ? 19.234 39.531 -0.673 1 94.69 455 LYS A CA 1
ATOM 3728 C C . LYS A 1 455 ? 19.875 39.688 0.706 1 94.69 455 LYS A C 1
ATOM 3730 O O . LYS A 1 455 ? 21.094 39.531 0.849 1 94.69 455 LYS A O 1
ATOM 3735 N N . GLU A 1 456 ? 19.016 40 1.637 1 94.75 456 GLU A N 1
ATOM 3736 C CA . GLU A 1 456 ? 19.453 40.094 3.023 1 94.75 456 GLU A CA 1
ATOM 3737 C C . GLU A 1 456 ? 18.844 39 3.887 1 94.75 456 GLU A C 1
ATOM 3739 O O . GLU A 1 456 ? 17.812 39.219 4.523 1 94.75 456 GLU A O 1
ATOM 3744 N N . PRO A 1 457 ? 19.578 37.906 4.027 1 96.12 457 PRO A N 1
ATOM 3745 C CA . PRO A 1 457 ? 19.016 36.75 4.707 1 96.12 457 PRO A CA 1
ATOM 3746 C C . PRO A 1 457 ? 18.516 37.062 6.113 1 96.12 457 PRO A C 1
ATOM 3748 O O . PRO A 1 457 ? 17.547 36.438 6.586 1 96.12 457 PRO A O 1
ATOM 3751 N N . LYS A 1 458 ? 19.062 38 6.812 1 95.31 458 LYS A N 1
ATOM 3752 C CA . LYS A 1 458 ? 18.719 38.344 8.188 1 95.31 458 LYS A CA 1
ATOM 3753 C C . LYS A 1 458 ? 17.266 38.812 8.289 1 95.31 458 LYS A C 1
ATOM 3755 O O . LYS A 1 458 ? 16.641 38.688 9.344 1 95.31 458 LYS A O 1
ATOM 3760 N N . THR A 1 459 ? 16.75 39.344 7.215 1 95.19 459 THR A N 1
ATOM 3761 C CA . THR A 1 459 ? 15.406 39.906 7.215 1 95.19 459 THR A CA 1
ATOM 3762 C C . THR A 1 459 ? 14.367 38.812 7.441 1 95.19 459 THR A C 1
ATOM 3764 O O . THR A 1 459 ? 13.242 39.094 7.863 1 95.19 459 THR A O 1
ATOM 3767 N N . ILE A 1 460 ? 14.797 37.562 7.117 1 96.94 460 ILE A N 1
ATOM 3768 C CA . ILE A 1 460 ? 13.852 36.5 7.34 1 96.94 460 ILE A CA 1
ATOM 3769 C C . ILE A 1 460 ? 14.438 35.5 8.336 1 96.94 460 ILE A C 1
ATOM 3771 O O . ILE A 1 460 ? 14.094 34.312 8.312 1 96.94 460 ILE A O 1
ATOM 3775 N N . GLY A 1 461 ? 15.391 35.938 9.102 1 96.69 461 GLY A N 1
ATOM 3776 C CA . GLY A 1 461 ? 15.922 35.188 10.211 1 96.69 461 GLY A CA 1
ATOM 3777 C C . GLY A 1 461 ? 16.922 34.125 9.789 1 96.69 461 GLY A C 1
ATOM 3778 O O . GLY A 1 461 ? 17.141 33.156 10.492 1 96.69 461 GLY A O 1
ATOM 3779 N N . LEU A 1 462 ? 17.516 34.25 8.578 1 97.19 462 LEU A N 1
ATOM 3780 C CA . LEU A 1 462 ? 18.531 33.312 8.094 1 97.19 462 LEU A CA 1
ATOM 3781 C C . LEU A 1 462 ? 19.922 33.906 8.227 1 97.19 462 LEU A C 1
ATOM 3783 O O . LEU A 1 462 ? 20.109 35.125 8.117 1 97.19 462 LEU A O 1
ATOM 3787 N N . PRO A 1 463 ? 20.859 33 8.516 1 94.31 463 PRO A N 1
ATOM 3788 C CA . PRO A 1 463 ? 22.234 33.5 8.602 1 94.31 463 PRO A CA 1
ATOM 3789 C C . PRO A 1 463 ? 22.844 33.812 7.234 1 94.31 463 PRO A C 1
ATOM 3791 O O . PRO A 1 463 ? 22.438 33.219 6.23 1 94.31 463 PRO A O 1
ATOM 3794 N N . ALA A 1 464 ? 23.734 34.781 7.277 1 89.69 464 ALA A N 1
ATOM 3795 C CA . ALA A 1 464 ? 24.531 35.062 6.086 1 89.69 464 ALA A CA 1
ATOM 3796 C C . ALA A 1 464 ? 25.953 34.5 6.215 1 89.69 464 ALA A C 1
ATOM 3798 O O . ALA A 1 464 ? 26.641 34.781 7.188 1 89.69 464 ALA A O 1
ATOM 3799 N N . ILE A 1 465 ? 26.266 33.656 5.34 1 81.94 465 ILE A N 1
ATOM 3800 C CA . ILE A 1 465 ? 27.609 33.094 5.398 1 81.94 465 ILE A CA 1
ATOM 3801 C C . ILE A 1 465 ? 28.656 34.188 5.234 1 81.94 465 ILE A C 1
ATOM 3803 O O . ILE A 1 465 ? 29.656 34.219 5.957 1 81.94 465 ILE A O 1
ATOM 3807 N N . ASN A 1 466 ? 28.422 34.969 4.211 1 82.44 466 ASN A N 1
ATOM 3808 C CA . ASN A 1 466 ? 29.188 36.188 3.977 1 82.44 466 ASN A CA 1
ATOM 3809 C C . ASN A 1 466 ? 28.281 37.406 3.887 1 82.44 466 ASN A C 1
ATOM 3811 O O . ASN A 1 466 ? 27.062 37.281 3.719 1 82.44 466 ASN A O 1
ATOM 3815 N N . MET A 1 467 ? 28.906 38.562 4.008 1 79.94 467 MET A N 1
ATOM 3816 C CA . MET A 1 467 ? 28.141 39.812 3.986 1 79.94 467 MET A CA 1
ATOM 3817 C C . MET A 1 467 ? 27.328 39.906 2.703 1 79.94 467 MET A C 1
ATOM 3819 O O . MET A 1 467 ? 26.219 40.469 2.709 1 79.94 467 MET A O 1
ATOM 3823 N N . SER A 1 468 ? 27.766 39.312 1.645 1 82.5 468 SER A N 1
ATOM 3824 C CA . SER A 1 468 ? 27.094 39.469 0.352 1 82.5 468 SER A CA 1
ATOM 3825 C C . SER A 1 468 ? 26.312 38.219 -0.009 1 82.5 468 SER A C 1
ATOM 3827 O O . SER A 1 468 ? 25.797 38.094 -1.126 1 82.5 468 SER A O 1
ATOM 3829 N N . SER A 1 469 ? 26.172 37.312 0.97 1 90.12 469 SER A N 1
ATOM 3830 C CA . SER A 1 469 ? 25.469 36.094 0.673 1 90.12 469 SER A CA 1
ATOM 3831 C C . SER A 1 469 ? 23.953 36.312 0.605 1 90.12 469 SER A C 1
ATOM 3833 O O . SER A 1 469 ? 23.406 37.094 1.396 1 90.12 469 SER A O 1
ATOM 3835 N N . SER A 1 470 ? 23.344 35.75 -0.38 1 94.38 470 SER A N 1
ATOM 3836 C CA . SER A 1 470 ? 21.891 35.781 -0.555 1 94.38 470 SER A CA 1
ATOM 3837 C C . SER A 1 470 ? 21.297 34.375 -0.646 1 94.38 470 SER A C 1
ATOM 3839 O O . SER A 1 470 ? 22.031 33.406 -0.669 1 94.38 470 SER A O 1
ATOM 3841 N N . PHE A 1 471 ? 20.047 34.312 -0.538 1 96.88 471 PHE A N 1
ATOM 3842 C CA . PHE A 1 471 ? 19.312 33.062 -0.76 1 96.88 471 PHE A CA 1
ATOM 3843 C C . PHE A 1 471 ? 18.406 33.188 -1.978 1 96.88 471 PHE A C 1
ATOM 3845 O O . PHE A 1 471 ? 17.812 34.219 -2.209 1 96.88 471 PHE A O 1
ATOM 3852 N N . ILE A 1 472 ? 18.359 32.156 -2.727 1 97.94 472 ILE A N 1
ATOM 3853 C CA . ILE A 1 472 ? 17.312 32.031 -3.734 1 97.94 472 ILE A CA 1
ATOM 3854 C C . ILE A 1 472 ? 16.516 30.734 -3.492 1 97.94 472 ILE A C 1
ATOM 3856 O O . ILE A 1 472 ? 17.094 29.719 -3.127 1 97.94 472 ILE A O 1
ATOM 3860 N N . PHE A 1 473 ? 15.195 30.828 -3.594 1 98.69 473 PHE A N 1
ATOM 3861 C CA . PHE A 1 473 ? 14.297 29.703 -3.396 1 98.69 473 PHE A CA 1
ATOM 3862 C C . PHE A 1 473 ? 13.5 29.406 -4.668 1 98.69 473 PHE A C 1
ATOM 3864 O O . PHE A 1 473 ? 12.805 30.281 -5.18 1 98.69 473 PHE A O 1
ATOM 3871 N N . ALA A 1 474 ? 13.633 28.172 -5.145 1 98.81 474 ALA A N 1
ATOM 3872 C CA . ALA A 1 474 ? 12.898 27.797 -6.344 1 98.81 474 ALA A CA 1
ATOM 3873 C C . ALA A 1 474 ? 11.398 27.781 -6.09 1 98.81 474 ALA A C 1
ATOM 3875 O O . ALA A 1 474 ? 10.938 27.266 -5.062 1 98.81 474 ALA A O 1
ATOM 3876 N N . LYS A 1 475 ? 10.594 28.391 -6.973 1 98.19 475 LYS A N 1
ATOM 3877 C CA . LYS A 1 475 ? 9.141 28.375 -6.895 1 98.19 475 LYS A CA 1
ATOM 3878 C C . LYS A 1 475 ? 8.555 27.219 -7.695 1 98.19 475 LYS A C 1
ATOM 3880 O O . LYS A 1 475 ? 9.25 26.578 -8.484 1 98.19 475 LYS A O 1
ATOM 3885 N N . ASN A 1 476 ? 7.375 26.891 -7.438 1 97.19 476 ASN A N 1
ATOM 3886 C CA . ASN A 1 476 ? 6.688 25.859 -8.203 1 97.19 476 ASN A CA 1
ATOM 3887 C C . ASN A 1 476 ? 7.434 24.516 -8.133 1 97.19 476 ASN A C 1
ATOM 3889 O O . ASN A 1 476 ? 7.871 24.109 -7.066 1 97.19 476 ASN A O 1
ATOM 3893 N N . ASP A 1 477 ? 7.5 23.875 -9.312 1 97.88 477 ASP A N 1
ATOM 3894 C CA . ASP A 1 477 ? 8.195 22.594 -9.336 1 97.88 477 ASP A CA 1
ATOM 3895 C C . ASP A 1 477 ? 9.562 22.719 -10.016 1 97.88 477 ASP A C 1
ATOM 3897 O O . ASP A 1 477 ? 10.07 21.766 -10.594 1 97.88 477 ASP A O 1
ATOM 3901 N N . PHE A 1 478 ? 10.148 23.922 -9.945 1 98.44 478 PHE A N 1
ATOM 3902 C CA . PHE A 1 478 ? 11.477 24.156 -10.516 1 98.44 478 PHE A CA 1
ATOM 3903 C C . PHE A 1 478 ? 12.555 23.531 -9.641 1 98.44 478 PHE A C 1
ATOM 3905 O O . PHE A 1 478 ? 12.422 23.484 -8.422 1 98.44 478 PHE A O 1
ATOM 3912 N N . PHE A 1 479 ? 13.562 23.031 -10.242 1 98.25 479 PHE A N 1
ATOM 3913 C CA . PHE A 1 479 ? 14.789 22.688 -9.531 1 98.25 479 PHE A CA 1
ATOM 3914 C C . PHE A 1 479 ? 16 23.359 -10.164 1 98.25 479 PHE A C 1
ATOM 3916 O O . PHE A 1 479 ? 16.047 23.547 -11.383 1 98.25 479 PHE A O 1
ATOM 3923 N N . LEU A 1 480 ? 16.891 23.797 -9.359 1 97.56 480 LEU A N 1
ATOM 3924 C CA . LEU A 1 480 ? 18.031 24.609 -9.781 1 97.56 480 LEU A CA 1
ATOM 3925 C C . LEU A 1 480 ? 19.188 23.719 -10.234 1 97.56 480 LEU A C 1
ATOM 3927 O O . LEU A 1 480 ? 19.766 22.984 -9.43 1 97.56 480 LEU A O 1
ATOM 3931 N N . ALA A 1 481 ? 19.5 23.812 -11.516 1 95.31 481 ALA A N 1
ATOM 3932 C CA . ALA A 1 481 ? 20.578 23.016 -12.094 1 95.31 481 ALA A CA 1
ATOM 3933 C C . ALA A 1 481 ? 21.703 23.906 -12.602 1 95.31 481 ALA A C 1
ATOM 3935 O O . ALA A 1 481 ? 21.453 24.953 -13.195 1 95.31 481 ALA A O 1
ATOM 3936 N N . TYR A 1 482 ? 22.844 23.469 -12.328 1 92.31 482 TYR A N 1
ATOM 3937 C CA . TYR A 1 482 ? 24.016 24.234 -12.773 1 92.31 482 TYR A CA 1
ATOM 3938 C C . TYR A 1 482 ? 24.156 24.156 -14.289 1 92.31 482 TYR A C 1
ATOM 3940 O O . TYR A 1 482 ? 23.812 23.141 -14.906 1 92.31 482 TYR A O 1
ATOM 3948 N N . VAL A 1 483 ? 24.797 25.125 -14.859 1 90.56 483 VAL A N 1
ATOM 3949 C CA . VAL A 1 483 ? 24.969 25.234 -16.312 1 90.56 483 VAL A CA 1
ATOM 3950 C C . VAL A 1 483 ? 25.984 24.203 -16.781 1 90.56 483 VAL A C 1
ATOM 3952 O O . VAL A 1 483 ? 25.859 23.656 -17.891 1 90.56 483 VAL A O 1
ATOM 3955 N N . ASN A 1 484 ? 26.922 23.984 -15.898 1 89.31 484 ASN A N 1
ATOM 3956 C CA . ASN A 1 484 ? 27.891 22.938 -16.219 1 89.31 484 ASN A CA 1
ATOM 3957 C C . ASN A 1 484 ? 27.266 21.562 -16.141 1 89.31 484 ASN A C 1
ATOM 3959 O O . ASN A 1 484 ? 26.703 21.188 -15.117 1 89.31 484 ASN A O 1
ATOM 3963 N N . ASN A 1 485 ? 27.359 20.75 -17.156 1 90.31 485 ASN A N 1
ATOM 3964 C CA . ASN A 1 485 ? 26.766 19.438 -17.266 1 90.31 485 ASN A CA 1
ATOM 3965 C C . ASN A 1 485 ? 25.25 19.484 -17.094 1 90.31 485 ASN A C 1
ATOM 3967 O O . ASN A 1 485 ? 24.672 18.641 -16.422 1 90.31 485 ASN A O 1
ATOM 3971 N N . TYR A 1 486 ? 24.734 20.5 -17.641 1 93.25 486 TYR A N 1
ATOM 3972 C CA . TYR A 1 486 ? 23.328 20.844 -17.453 1 93.25 486 TYR A CA 1
ATOM 3973 C C . TYR A 1 486 ? 22.422 19.672 -17.859 1 93.25 486 TYR A C 1
ATOM 3975 O O . TYR A 1 486 ? 21.562 19.25 -17.078 1 93.25 486 TYR A O 1
ATOM 3983 N N . ASN A 1 487 ? 22.641 19.109 -18.984 1 93.81 487 ASN A N 1
ATOM 3984 C CA . ASN A 1 487 ? 21.781 18.047 -19.5 1 93.81 487 ASN A CA 1
ATOM 3985 C C . ASN A 1 487 ? 21.828 16.797 -18.625 1 93.81 487 ASN A C 1
ATOM 3987 O O . ASN A 1 487 ? 20.812 16.141 -18.422 1 93.81 487 ASN A O 1
ATOM 3991 N N . HIS A 1 488 ? 22.969 16.625 -18.172 1 92.94 488 HIS A N 1
ATOM 3992 C CA . HIS A 1 488 ? 23.125 15.477 -17.281 1 92.94 488 HIS A CA 1
ATOM 3993 C C . HIS A 1 488 ? 22.312 15.656 -15.992 1 92.94 488 HIS A C 1
ATOM 3995 O O . HIS A 1 488 ? 21.547 14.773 -15.609 1 92.94 488 HIS A O 1
ATOM 4001 N N . TYR A 1 489 ? 22.422 16.75 -15.383 1 92.25 489 TYR A N 1
ATOM 4002 C CA . TYR A 1 489 ? 21.719 17.016 -14.133 1 92.25 489 TYR A CA 1
ATOM 4003 C C . TYR A 1 489 ? 20.219 17.062 -14.344 1 92.25 489 TYR A C 1
ATOM 4005 O O . TYR A 1 489 ? 19.453 16.578 -13.508 1 92.25 489 TYR A O 1
ATOM 4013 N N . VAL A 1 490 ? 19.891 17.625 -15.438 1 95.12 490 VAL A N 1
ATOM 4014 C CA . VAL A 1 490 ? 18.469 17.734 -15.742 1 95.12 490 VAL A CA 1
ATOM 4015 C C . VAL A 1 490 ? 17.859 16.344 -15.875 1 95.12 490 VAL A C 1
ATOM 4017 O O . VAL A 1 490 ? 16.828 16.047 -15.281 1 95.12 490 VAL A O 1
ATOM 4020 N N . SER A 1 491 ? 18.516 15.477 -16.578 1 92.69 491 SER A N 1
ATOM 4021 C CA . SER A 1 491 ? 18.016 14.117 -16.766 1 92.69 491 SER A CA 1
ATOM 4022 C C . SER A 1 491 ? 18.031 13.344 -15.445 1 92.69 491 SER A C 1
ATOM 4024 O O . SER A 1 491 ? 17.125 12.539 -15.188 1 92.69 491 SER A O 1
ATOM 4026 N N . TYR A 1 492 ? 18.969 13.711 -14.68 1 92.44 492 TYR A N 1
ATOM 4027 C CA . TYR A 1 492 ? 19.172 12.984 -13.43 1 92.44 492 TYR A CA 1
ATOM 4028 C C . TYR A 1 492 ? 18.094 13.352 -12.406 1 92.44 492 TYR A C 1
ATOM 4030 O O . TYR A 1 492 ? 17.609 12.484 -11.68 1 92.44 492 TYR A O 1
ATOM 4038 N N . TYR A 1 493 ? 17.688 14.555 -12.383 1 95.12 493 TYR A N 1
ATOM 4039 C CA . TYR A 1 493 ? 16.859 15.016 -11.281 1 95.12 493 TYR A CA 1
ATOM 4040 C C . TYR A 1 493 ? 15.406 15.203 -11.727 1 95.12 493 TYR A C 1
ATOM 4042 O O . TYR A 1 493 ? 14.508 15.328 -10.898 1 95.12 493 TYR A O 1
ATOM 4050 N N . LYS A 1 494 ? 15.203 15.203 -13.023 1 95.31 494 LYS A N 1
ATOM 4051 C CA . LYS A 1 494 ? 13.836 15.391 -13.508 1 95.31 494 LYS A CA 1
ATOM 4052 C C . LYS A 1 494 ? 12.914 14.289 -12.992 1 95.31 494 LYS A C 1
ATOM 4054 O O . LYS A 1 494 ? 13.258 13.109 -13.047 1 95.31 494 LYS A O 1
ATOM 4059 N N . ASN A 1 495 ? 11.773 14.672 -12.406 1 93.94 495 ASN A N 1
ATOM 4060 C CA . ASN A 1 495 ? 10.758 13.773 -11.875 1 93.94 495 ASN A CA 1
ATOM 4061 C C . ASN A 1 495 ? 11.234 13.078 -10.602 1 93.94 495 ASN A C 1
ATOM 4063 O O . ASN A 1 495 ? 10.977 11.891 -10.406 1 93.94 495 ASN A O 1
ATOM 4067 N N . THR A 1 496 ? 12.047 13.734 -9.859 1 95.5 496 THR A N 1
ATOM 4068 C CA . THR A 1 496 ? 12.422 13.281 -8.531 1 95.5 496 THR A CA 1
ATOM 4069 C C . THR A 1 496 ? 11.766 14.148 -7.457 1 95.5 496 THR A C 1
ATOM 4071 O O . THR A 1 496 ? 11.273 15.242 -7.746 1 95.5 496 THR A O 1
ATOM 4074 N N . TYR A 1 497 ? 11.641 13.656 -6.285 1 96.81 497 TYR A N 1
ATOM 4075 C CA . TYR A 1 497 ? 11.086 14.406 -5.164 1 96.81 497 TYR A CA 1
ATOM 4076 C C . TYR A 1 497 ? 12.172 15.203 -4.449 1 96.81 497 TYR A C 1
ATOM 4078 O O . TYR A 1 497 ? 13.156 14.625 -3.975 1 96.81 497 TYR A O 1
ATOM 4086 N N . GLN A 1 498 ? 11.992 16.484 -4.41 1 97.19 498 GLN A N 1
ATOM 4087 C CA . GLN A 1 498 ? 12.961 17.391 -3.805 1 97.19 498 GLN A CA 1
ATOM 4088 C C . GLN A 1 498 ? 12.273 18.375 -2.857 1 97.19 498 GLN A C 1
ATOM 4090 O O . GLN A 1 498 ? 11.047 18.516 -2.887 1 97.19 498 GLN A O 1
ATOM 4095 N N . HIS A 1 499 ? 13.055 18.922 -1.985 1 98 499 HIS A N 1
ATOM 4096 C CA . HIS A 1 499 ? 12.539 19.891 -1.022 1 98 499 HIS A CA 1
ATOM 4097 C C . HIS A 1 499 ? 13.508 21.062 -0.845 1 98 499 HIS A C 1
ATOM 4099 O O . HIS A 1 499 ? 14.633 21.016 -1.35 1 98 499 HIS A O 1
ATOM 4105 N N . GLY A 1 500 ? 13.047 22.109 -0.196 1 98.19 500 GLY A N 1
ATOM 4106 C CA . GLY A 1 500 ? 13.875 23.266 0.091 1 98.19 500 GLY A CA 1
ATOM 4107 C C . GLY A 1 500 ? 13.312 24.547 -0.488 1 98.19 500 GLY A C 1
ATOM 4108 O O . GLY A 1 500 ? 13.812 25.641 -0.185 1 98.19 500 GLY A O 1
ATOM 4109 N N . GLY A 1 501 ? 12.305 24.438 -1.322 1 98.69 501 GLY A N 1
ATOM 4110 C CA . GLY A 1 501 ? 11.773 25.578 -2.031 1 98.69 501 GLY A CA 1
ATOM 4111 C C . GLY A 1 501 ? 10.352 25.938 -1.626 1 98.69 501 GLY A C 1
ATOM 4112 O O . GLY A 1 501 ? 9.977 25.797 -0.459 1 98.69 501 GLY A O 1
ATOM 4113 N N . ILE A 1 502 ? 9.656 26.562 -2.607 1 98.81 502 ILE A N 1
ATOM 4114 C CA . ILE A 1 502 ? 8.344 27.109 -2.32 1 98.81 502 ILE A CA 1
ATOM 4115 C C . ILE A 1 502 ? 7.281 26.359 -3.119 1 98.81 502 ILE A C 1
ATOM 4117 O O . ILE A 1 502 ? 7.238 26.453 -4.348 1 98.81 502 ILE A O 1
ATOM 4121 N N . SER A 1 503 ? 6.488 25.641 -2.422 1 98.75 503 SER A N 1
ATOM 4122 C CA . SER A 1 503 ? 5.289 25 -2.961 1 98.75 503 SER A CA 1
ATOM 4123 C C . SER A 1 503 ? 4.277 24.703 -1.858 1 98.75 503 SER A C 1
ATOM 4125 O O . SER A 1 503 ? 4.621 24.719 -0.674 1 98.75 503 SER A O 1
ATOM 4127 N N . LEU A 1 504 ? 3.062 24.531 -2.246 1 98.75 504 LEU A N 1
ATOM 4128 C CA . LEU A 1 504 ? 2.035 24.141 -1.288 1 98.75 504 LEU A CA 1
ATOM 4129 C C . LEU A 1 504 ? 2.439 22.859 -0.544 1 98.75 504 LEU A C 1
ATOM 4131 O O . LEU A 1 504 ? 2.344 22.797 0.683 1 98.75 504 LEU A O 1
ATOM 4135 N N . GLU A 1 505 ? 3.027 21.922 -1.249 1 98.38 505 GLU A N 1
ATOM 4136 C CA . GLU A 1 505 ? 3.379 20.609 -0.711 1 98.38 505 GLU A CA 1
ATOM 4137 C C . GLU A 1 505 ? 4.523 20.703 0.292 1 98.38 505 GLU A C 1
ATOM 4139 O O . GLU A 1 505 ? 4.586 19.938 1.254 1 98.38 505 GLU A O 1
ATOM 4144 N N . GLU A 1 506 ? 5.375 21.641 0.085 1 98.75 506 GLU A N 1
ATOM 4145 C CA . GLU A 1 506 ? 6.57 21.766 0.912 1 98.75 506 GLU A CA 1
ATOM 4146 C C . GLU A 1 506 ? 6.297 22.578 2.17 1 98.75 506 GLU A C 1
ATOM 4148 O O . GLU A 1 506 ? 6.863 22.297 3.23 1 98.75 506 GLU A O 1
ATOM 4153 N N . MET A 1 507 ? 5.426 23.578 2.047 1 98.88 507 MET A N 1
ATOM 4154 C CA . MET A 1 507 ? 5.359 24.594 3.094 1 98.88 507 MET A CA 1
ATOM 4155 C C . MET A 1 507 ? 4.141 24.375 3.984 1 98.88 507 MET A C 1
ATOM 4157 O O . MET A 1 507 ? 4.188 24.656 5.184 1 98.88 507 MET A O 1
ATOM 4161 N N . ILE A 1 508 ? 3.035 23.984 3.414 1 98.75 508 ILE A N 1
ATOM 4162 C CA . ILE A 1 508 ? 1.832 23.766 4.211 1 98.75 508 ILE A CA 1
ATOM 4163 C C . ILE A 1 508 ? 1.772 22.312 4.664 1 98.75 508 ILE A C 1
ATOM 4165 O O . ILE A 1 508 ? 1.49 21.406 3.867 1 98.75 508 ILE A O 1
ATOM 4169 N N . ILE A 1 509 ? 1.994 22.078 5.945 1 98.19 509 ILE A N 1
ATOM 4170 C CA . ILE A 1 509 ? 2.172 20.703 6.422 1 98.19 509 ILE A CA 1
ATOM 4171 C C . ILE A 1 509 ? 1.336 20.484 7.68 1 98.19 509 ILE A C 1
ATOM 4173 O O . ILE A 1 509 ? 0.875 21.453 8.305 1 98.19 509 ILE A O 1
ATOM 4177 N N . PRO A 1 510 ? 1.102 19.25 8.016 1 98.12 510 PRO A N 1
ATOM 4178 C CA . PRO A 1 510 ? 0.115 18.938 9.055 1 98.12 510 PRO A CA 1
ATOM 4179 C C . PRO A 1 510 ? 0.7 18.984 10.461 1 98.12 510 PRO A C 1
ATOM 4181 O O . PRO A 1 510 ? 1.875 18.656 10.656 1 98.12 510 PRO A O 1
ATOM 4184 N N . PHE A 1 511 ? -0.027 19.391 11.375 1 98.56 511 PHE A N 1
ATOM 4185 C CA . PHE A 1 511 ? 0.113 19.203 12.812 1 98.56 511 PHE A CA 1
ATOM 4186 C C . PHE A 1 511 ? -1.153 18.609 13.414 1 98.56 511 PHE A C 1
ATOM 4188 O O . PHE A 1 511 ? -2.238 19.172 13.289 1 98.56 511 PHE A O 1
ATOM 4195 N N . LEU A 1 512 ? -0.989 17.453 14.078 1 97.81 512 LEU A N 1
ATOM 4196 C CA . LEU A 1 512 ? -2.156 16.688 14.5 1 97.81 512 LEU A CA 1
ATOM 4197 C C . LEU A 1 512 ? -2.053 16.297 15.969 1 97.81 512 LEU A C 1
ATOM 4199 O O . LEU A 1 512 ? -0.995 15.867 16.438 1 97.81 512 LEU A O 1
ATOM 4203 N N . VAL A 1 513 ? -3.115 16.438 16.672 1 97.69 513 VAL A N 1
ATOM 4204 C CA . VAL A 1 513 ? -3.217 15.984 18.047 1 97.69 513 VAL A CA 1
ATOM 4205 C C . VAL A 1 513 ? -4.27 14.891 18.156 1 97.69 513 VAL A C 1
ATOM 4207 O O . VAL A 1 513 ? -5.391 15.039 17.672 1 97.69 513 VAL A O 1
ATOM 4210 N N . PHE A 1 514 ? -3.883 13.805 18.766 1 96.56 514 PHE A N 1
ATOM 4211 C CA . PHE A 1 514 ? -4.777 12.656 18.891 1 96.56 514 PHE A CA 1
ATOM 4212 C C . PHE A 1 514 ? -4.941 12.25 20.344 1 96.56 514 PHE A C 1
ATOM 4214 O O . PHE A 1 514 ? -3.986 12.289 21.125 1 96.56 514 PHE A O 1
ATOM 4221 N N . ASN A 1 515 ? -6.148 11.82 20.672 1 95.31 515 ASN A N 1
ATOM 4222 C CA . ASN A 1 515 ? -6.43 11.164 21.953 1 95.31 515 ASN A CA 1
ATOM 4223 C C . ASN A 1 515 ? -6.512 9.648 21.797 1 95.31 515 ASN A C 1
ATOM 4225 O O . ASN A 1 515 ? -7.059 9.148 20.812 1 95.31 515 ASN A O 1
ATOM 4229 N N . PRO A 1 516 ? -5.906 8.977 22.703 1 94.62 516 PRO A N 1
ATOM 4230 C CA . PRO A 1 516 ? -5.973 7.52 22.594 1 94.62 516 PRO A CA 1
ATOM 4231 C C . PRO A 1 516 ? -7.391 6.98 22.781 1 94.62 516 PRO A C 1
ATOM 4233 O O . PRO A 1 516 ? -8.141 7.492 23.625 1 94.62 516 PRO A O 1
ATOM 4236 N N . LYS A 1 517 ? -7.758 5.992 22.016 1 87.75 517 LYS A N 1
ATOM 4237 C CA . LYS A 1 517 ? -9.047 5.32 22.141 1 87.75 517 LYS A CA 1
ATOM 4238 C C . LYS A 1 517 ? -9.023 4.316 23.297 1 87.75 517 LYS A C 1
ATOM 4240 O O . LYS A 1 517 ? -8 3.678 23.547 1 87.75 517 LYS A O 1
ATOM 4245 N N . MET B 1 1 ? -13.68 4.078 28.859 1 52.12 1 MET B N 1
ATOM 4246 C CA . MET B 1 1 ? -13.633 4.094 27.391 1 52.12 1 MET B CA 1
ATOM 4247 C C . MET B 1 1 ? -14.469 5.238 26.828 1 52.12 1 MET B C 1
ATOM 4249 O O . MET B 1 1 ? -15.57 5.496 27.312 1 52.12 1 MET B O 1
ATOM 4253 N N . ASP B 1 2 ? -13.82 6.188 26.047 1 69.81 2 ASP B N 1
ATOM 4254 C CA . ASP B 1 2 ? -14.523 7.367 25.562 1 69.81 2 ASP B CA 1
ATOM 4255 C C . ASP B 1 2 ? -15.75 6.977 24.75 1 69.81 2 ASP B C 1
ATOM 4257 O O . ASP B 1 2 ? -15.719 5.988 24 1 69.81 2 ASP B O 1
ATOM 4261 N N . LYS B 1 3 ? -16.906 7.449 25.094 1 85 3 LYS B N 1
ATOM 4262 C CA . LYS B 1 3 ? -18.188 7.191 24.438 1 85 3 LYS B CA 1
ATOM 4263 C C . LYS B 1 3 ? -18.094 7.512 22.938 1 85 3 LYS B C 1
ATOM 4265 O O . LYS B 1 3 ? -17.406 8.461 22.547 1 85 3 LYS B O 1
ATOM 4270 N N . ILE B 1 4 ? -18.672 6.586 22.141 1 91.69 4 ILE B N 1
ATOM 4271 C CA . ILE B 1 4 ? -18.797 6.848 20.703 1 91.69 4 ILE B CA 1
ATOM 4272 C C . ILE B 1 4 ? -19.797 7.984 20.484 1 91.69 4 ILE B C 1
ATOM 4274 O O . ILE B 1 4 ? -20.906 7.953 21 1 91.69 4 ILE B O 1
ATOM 4278 N N . ARG B 1 5 ? -19.422 9 19.812 1 94.31 5 ARG B N 1
ATOM 4279 C CA . ARG B 1 5 ? -20.234 10.18 19.578 1 94.31 5 ARG B CA 1
ATOM 4280 C C . ARG B 1 5 ? -20.922 10.117 18.219 1 94.31 5 ARG B C 1
ATOM 4282 O O . ARG B 1 5 ? -20.234 10.039 17.188 1 94.31 5 ARG B O 1
ATOM 4289 N N . ILE B 1 6 ? -22.25 10.25 18.219 1 96.69 6 ILE B N 1
ATOM 4290 C CA . ILE B 1 6 ? -23.062 10.164 17.016 1 96.69 6 ILE B CA 1
ATOM 4291 C C . ILE B 1 6 ? -23.703 11.516 16.734 1 96.69 6 ILE B C 1
ATOM 4293 O O . ILE B 1 6 ? -24.25 12.156 17.641 1 96.69 6 ILE B O 1
ATOM 4297 N N . LEU B 1 7 ? -23.531 12.016 15.523 1 97.62 7 LEU B N 1
ATOM 4298 C CA . LEU B 1 7 ? -24.344 13.133 15.055 1 97.62 7 LEU B CA 1
ATOM 4299 C C . LEU B 1 7 ? -25.531 12.633 14.242 1 97.62 7 LEU B C 1
ATOM 4301 O O . LEU B 1 7 ? -25.359 12.016 13.195 1 97.62 7 LEU B O 1
ATOM 4305 N N . TRP B 1 8 ? -26.688 12.836 14.781 1 97.44 8 TRP B N 1
ATOM 4306 C CA . TRP B 1 8 ? -27.891 12.406 14.086 1 97.44 8 TRP B CA 1
ATOM 4307 C C . TRP B 1 8 ? -28.656 13.602 13.531 1 97.44 8 TRP B C 1
ATOM 4309 O O . TRP B 1 8 ? -29.25 14.375 14.289 1 97.44 8 TRP B O 1
ATOM 4319 N N . VAL B 1 9 ? -28.734 13.695 12.172 1 97.5 9 VAL B N 1
ATOM 4320 C CA . VAL B 1 9 ? -29.375 14.82 11.492 1 97.5 9 VAL B CA 1
ATOM 4321 C C . VAL B 1 9 ? -30.688 14.367 10.852 1 97.5 9 VAL B C 1
ATOM 4323 O O . VAL B 1 9 ? -30.672 13.547 9.93 1 97.5 9 VAL B O 1
ATOM 4326 N N . ASP B 1 10 ? -31.75 14.906 11.32 1 95.69 10 ASP B N 1
ATOM 4327 C CA . ASP B 1 10 ? -33.094 14.539 10.859 1 95.69 10 ASP B CA 1
ATOM 4328 C C . ASP B 1 10 ? -34.094 15.656 11.141 1 95.69 10 ASP B C 1
ATOM 4330 O O . ASP B 1 10 ? -34.156 16.172 12.266 1 95.69 10 ASP B O 1
ATOM 4334 N N . ASP B 1 11 ? -34.844 15.984 10.078 1 93.88 11 ASP B N 1
ATOM 4335 C CA . ASP B 1 11 ? -35.781 17.078 10.273 1 93.88 11 ASP B CA 1
ATOM 4336 C C . ASP B 1 11 ? -36.906 16.672 11.242 1 93.88 11 ASP B C 1
ATOM 4338 O O . ASP B 1 11 ? -37.562 17.531 11.836 1 93.88 11 ASP B O 1
ATOM 4342 N N . GLU B 1 12 ? -37.125 15.43 11.453 1 92.44 12 GLU B N 1
ATOM 4343 C CA . GLU B 1 12 ? -38.094 14.93 12.398 1 92.44 12 GLU B CA 1
ATOM 4344 C C . GLU B 1 12 ? -37.438 14.234 13.586 1 92.44 12 GLU B C 1
ATOM 4346 O O . GLU B 1 12 ? -37.906 13.188 14.039 1 92.44 12 GLU B O 1
ATOM 4351 N N . ILE B 1 13 ? -36.375 14.805 14.031 1 92 13 ILE B N 1
ATOM 4352 C CA . ILE B 1 13 ? -35.531 14.18 15.031 1 92 13 ILE B CA 1
ATOM 4353 C C . ILE B 1 13 ? -36.312 13.93 16.312 1 92 13 ILE B C 1
ATOM 4355 O O . ILE B 1 13 ? -36.031 12.977 17.047 1 92 13 ILE B O 1
ATOM 4359 N N . ASP B 1 14 ? -37.344 14.688 16.5 1 90.44 14 ASP B N 1
ATOM 4360 C CA . ASP B 1 14 ? -38.156 14.539 17.719 1 90.44 14 ASP B CA 1
ATOM 4361 C C . ASP B 1 14 ? -38.875 13.203 17.719 1 90.44 14 ASP B C 1
ATOM 4363 O O . ASP B 1 14 ? -39.188 12.664 18.797 1 90.44 14 ASP B O 1
ATOM 4367 N N . LEU B 1 15 ? -39.125 12.656 16.578 1 89.94 15 LEU B N 1
ATOM 4368 C CA . LEU B 1 15 ? -39.844 11.383 16.453 1 89.94 15 LEU B CA 1
ATOM 4369 C C . LEU B 1 15 ? -38.875 10.211 16.719 1 89.94 15 LEU B C 1
ATOM 4371 O O . LEU B 1 15 ? -39.344 9.078 16.891 1 89.94 15 LEU B O 1
ATOM 4375 N N . LEU B 1 16 ? -37.656 10.523 16.859 1 91.06 16 LEU B N 1
ATOM 4376 C CA . LEU B 1 16 ? -36.656 9.453 16.969 1 91.06 16 LEU B CA 1
ATOM 4377 C C . LEU B 1 16 ? -36.125 9.344 18.391 1 91.06 16 LEU B C 1
ATOM 4379 O O . LEU B 1 16 ? -35.125 8.68 18.641 1 91.06 16 LEU B O 1
ATOM 4383 N N . LYS B 1 17 ? -36.75 9.914 19.297 1 93.06 17 LYS B N 1
ATOM 4384 C CA . LYS B 1 17 ? -36.344 9.953 20.688 1 93.06 17 LYS B CA 1
ATOM 4385 C C . LYS B 1 17 ? -36.156 8.547 21.25 1 93.06 17 LYS B C 1
ATOM 4387 O O . LYS B 1 17 ? -35.188 8.281 21.984 1 93.06 17 LYS B O 1
ATOM 4392 N N . PRO B 1 18 ? -37.094 7.68 20.953 1 93.31 18 PRO B N 1
ATOM 4393 C CA . PRO B 1 18 ? -36.906 6.32 21.453 1 93.31 18 PRO B CA 1
ATOM 4394 C C . PRO B 1 18 ? -35.594 5.684 20.984 1 93.31 18 PRO B C 1
ATOM 4396 O O . PRO B 1 18 ? -34.938 4.965 21.734 1 93.31 18 PRO B O 1
ATOM 4399 N N . HIS B 1 19 ? -35.312 5.93 19.797 1 93.69 19 HIS B N 1
ATOM 4400 C CA . HIS B 1 19 ? -34.094 5.383 19.234 1 93.69 19 HIS B CA 1
ATOM 4401 C C . HIS B 1 19 ? -32.844 5.996 19.891 1 93.69 19 HIS B C 1
ATOM 4403 O O . HIS B 1 19 ? -31.875 5.297 20.156 1 93.69 19 HIS B O 1
ATOM 4409 N N . ILE B 1 20 ? -32.906 7.242 20.172 1 94.69 20 ILE B N 1
ATOM 4410 C CA . ILE B 1 20 ? -31.812 7.957 20.812 1 94.69 20 ILE B CA 1
ATOM 4411 C C . ILE B 1 20 ? -31.578 7.41 22.219 1 94.69 20 ILE B C 1
ATOM 4413 O O . ILE B 1 20 ? -30.453 7.129 22.594 1 94.69 20 ILE B O 1
ATOM 4417 N N . LEU B 1 21 ? -32.688 7.207 22.891 1 94.81 21 LEU B N 1
ATOM 4418 C CA . LEU B 1 21 ? -32.594 6.664 24.25 1 94.81 21 LEU B CA 1
ATOM 4419 C C . LEU B 1 21 ? -32 5.25 24.234 1 94.81 21 LEU B C 1
ATOM 4421 O O . LEU B 1 21 ? -31.219 4.887 25.094 1 94.81 21 LEU B O 1
ATOM 4425 N N . PHE B 1 22 ? -32.5 4.551 23.297 1 93.69 22 PHE B N 1
ATOM 4426 C CA . PHE B 1 22 ? -31.984 3.193 23.125 1 93.69 22 PHE B CA 1
ATOM 4427 C C . PHE B 1 22 ? -30.469 3.199 22.938 1 93.69 22 PHE B C 1
ATOM 4429 O O . PHE B 1 22 ? -29.75 2.432 23.594 1 93.69 22 PHE B O 1
ATOM 4436 N N . LEU B 1 23 ? -29.906 4.082 22.078 1 94.31 23 LEU B N 1
ATOM 4437 C CA . LEU B 1 23 ? -28.484 4.172 21.781 1 94.31 23 LEU B CA 1
ATOM 4438 C C . LEU B 1 23 ? -27.719 4.672 23 1 94.31 23 LEU B C 1
ATOM 4440 O O . LEU B 1 23 ? -26.609 4.207 23.281 1 94.31 23 LEU B O 1
ATOM 4444 N N . GLU B 1 24 ? -28.312 5.57 23.719 1 94.69 24 GLU B N 1
ATOM 4445 C CA . GLU B 1 24 ? -27.656 6.09 24.906 1 94.69 24 GLU B CA 1
ATOM 4446 C C . GLU B 1 24 ? -27.516 5 25.969 1 94.69 24 GLU B C 1
ATOM 4448 O O . GLU B 1 24 ? -26.516 4.953 26.688 1 94.69 24 GLU B O 1
ATOM 4453 N N . LYS B 1 25 ? -28.484 4.109 26 1 93.25 25 LYS B N 1
ATOM 4454 C CA . LYS B 1 25 ? -28.406 2.977 26.922 1 93.25 25 LYS B CA 1
ATOM 4455 C C . LYS B 1 25 ? -27.297 2.02 26.516 1 93.25 25 LYS B C 1
ATOM 4457 O O . LYS B 1 25 ? -26.766 1.288 27.359 1 93.25 25 LYS B O 1
ATOM 4462 N N . LYS B 1 26 ? -27.047 2.043 25.297 1 90.19 26 LYS B N 1
ATOM 4463 C CA . LYS B 1 26 ? -25.969 1.196 24.781 1 90.19 26 LYS B CA 1
ATOM 4464 C C . LYS B 1 26 ? -24.625 1.931 24.828 1 90.19 26 LYS B C 1
ATOM 4466 O O . LYS B 1 26 ? -23.672 1.542 24.141 1 90.19 26 LYS B O 1
ATOM 4471 N N . ASN B 1 27 ? -24.516 3.08 25.547 1 90.31 27 ASN B N 1
ATOM 4472 C CA . ASN B 1 27 ? -23.312 3.822 25.859 1 90.31 27 ASN B CA 1
ATOM 4473 C C . ASN B 1 27 ? -22.844 4.66 24.672 1 90.31 27 ASN B C 1
ATOM 4475 O O . ASN B 1 27 ? -21.641 4.867 24.484 1 90.31 27 ASN B O 1
ATOM 4479 N N . TYR B 1 28 ? -23.797 5.094 23.766 1 94.19 28 TYR B N 1
ATOM 4480 C CA . TYR B 1 28 ? -23.516 6.082 22.734 1 94.19 28 TYR B CA 1
ATOM 4481 C C . TYR B 1 28 ? -23.938 7.477 23.188 1 94.19 28 TYR B C 1
ATOM 4483 O O . TYR B 1 28 ? -24.859 7.621 24 1 94.19 28 TYR B O 1
ATOM 4491 N N . GLU B 1 29 ? -23.203 8.422 22.766 1 95.81 29 GLU B N 1
ATOM 4492 C CA . GLU B 1 29 ? -23.609 9.812 22.938 1 95.81 29 GLU B CA 1
ATOM 4493 C C . GLU B 1 29 ? -24.172 10.383 21.656 1 95.81 29 GLU B C 1
ATOM 4495 O O . GLU B 1 29 ? -23.469 10.43 20.625 1 95.81 29 GLU B O 1
ATOM 4500 N N . VAL B 1 30 ? -25.391 10.836 21.734 1 96.5 30 VAL B N 1
ATOM 4501 C CA . VAL B 1 30 ? -26.062 11.258 20.5 1 96.5 30 VAL B CA 1
ATOM 4502 C C . VAL B 1 30 ? -26.312 12.766 20.547 1 96.5 30 VAL B C 1
ATOM 4504 O O . VAL B 1 30 ? -26.984 13.266 21.453 1 96.5 30 VAL B O 1
ATOM 4507 N N . THR B 1 31 ? -25.656 13.484 19.609 1 97.12 31 THR B N 1
ATOM 4508 C CA . THR B 1 31 ? -25.984 14.875 19.328 1 97.12 31 THR B CA 1
ATOM 4509 C C . THR B 1 31 ? -26.938 14.977 18.141 1 97.12 31 THR B C 1
ATOM 4511 O O . THR B 1 31 ? -26.75 14.281 17.141 1 97.12 31 THR B O 1
ATOM 4514 N N . THR B 1 32 ? -27.906 15.812 18.266 1 97 32 THR B N 1
ATOM 4515 C CA . THR B 1 32 ? -28.922 15.852 17.234 1 97 32 THR B CA 1
ATOM 4516 C C . THR B 1 32 ? -28.953 17.219 16.547 1 97 32 THR B C 1
ATOM 4518 O O . THR B 1 32 ? -28.484 18.203 17.109 1 97 32 THR B O 1
ATOM 4521 N N . SER B 1 33 ? -29.328 17.188 15.297 1 96.5 33 SER B N 1
ATOM 4522 C CA . SER B 1 33 ? -29.609 18.375 14.5 1 96.5 33 SER B CA 1
ATOM 4523 C C . SER B 1 33 ? -30.812 18.172 13.602 1 96.5 33 SER B C 1
ATOM 4525 O O . SER B 1 33 ? -31.062 17.047 13.141 1 96.5 33 SER B O 1
ATOM 4527 N N . ASN B 1 34 ? -31.562 19.25 13.367 1 95.88 34 ASN B N 1
ATOM 4528 C CA . ASN B 1 34 ? -32.781 19.078 12.586 1 95.88 34 ASN B CA 1
ATOM 4529 C C . ASN B 1 34 ? -32.625 19.672 11.188 1 95.88 34 ASN B C 1
ATOM 4531 O O . ASN B 1 34 ? -33.625 19.812 10.453 1 95.88 34 ASN B O 1
ATOM 4535 N N . ASN B 1 35 ? -31.438 20.094 10.898 1 95.44 35 ASN B N 1
ATOM 4536 C CA . ASN B 1 35 ? -31.203 20.594 9.547 1 95.44 35 ASN B CA 1
ATOM 4537 C C . ASN B 1 35 ? -29.734 20.469 9.156 1 95.44 35 ASN B C 1
ATOM 4539 O O . ASN B 1 35 ? -28.859 20.328 10.023 1 95.44 35 ASN B O 1
ATOM 4543 N N . GLY B 1 36 ? -29.484 20.547 7.836 1 95.62 36 GLY B N 1
ATOM 4544 C CA . GLY B 1 36 ? -28.156 20.312 7.301 1 95.62 36 GLY B CA 1
ATOM 4545 C C . GLY B 1 36 ? -27.156 21.391 7.648 1 95.62 36 GLY B C 1
ATOM 4546 O O . GLY B 1 36 ? -26 21.109 7.98 1 95.62 36 GLY B O 1
ATOM 4547 N N . LEU B 1 37 ? -27.562 22.609 7.594 1 95.5 37 LEU B N 1
ATOM 4548 C CA . LEU B 1 37 ? -26.672 23.75 7.816 1 95.5 37 LEU B CA 1
ATOM 4549 C C . LEU B 1 37 ? -26.125 23.734 9.242 1 95.5 37 LEU B C 1
ATOM 4551 O O . LEU B 1 37 ? -24.906 23.859 9.445 1 95.5 37 LEU B O 1
ATOM 4555 N N . ASP B 1 38 ? -27.016 23.547 10.141 1 95.75 38 ASP B N 1
ATOM 4556 C CA . ASP B 1 38 ? -26.609 23.469 11.539 1 95.75 38 ASP B CA 1
ATOM 4557 C C . ASP B 1 38 ? -25.734 22.25 11.781 1 95.75 38 ASP B C 1
ATOM 4559 O O . ASP B 1 38 ? -24.781 22.312 12.57 1 95.75 38 ASP B O 1
ATOM 4563 N N . ALA B 1 39 ? -26.094 21.203 11.117 1 96.56 39 ALA B N 1
ATOM 4564 C CA . ALA B 1 39 ? -25.328 19.969 11.273 1 96.56 39 ALA B CA 1
ATOM 4565 C C . ALA B 1 39 ? -23.891 20.141 10.812 1 96.56 39 ALA B C 1
ATOM 4567 O O . ALA B 1 39 ? -22.953 19.641 11.461 1 96.56 39 ALA B O 1
ATOM 4568 N N . ILE B 1 40 ? -23.672 20.859 9.75 1 95.69 40 ILE B N 1
ATOM 4569 C CA . ILE B 1 40 ? -22.328 21.109 9.211 1 95.69 40 ILE B CA 1
ATOM 4570 C C . ILE B 1 40 ? -21.516 21.938 10.203 1 95.69 40 ILE B C 1
ATOM 4572 O O . ILE B 1 40 ? -20.344 21.672 10.43 1 95.69 40 ILE B O 1
ATOM 4576 N N . ALA B 1 41 ? -22.172 22.922 10.766 1 94.5 41 ALA B N 1
ATOM 4577 C CA . ALA B 1 41 ? -21.5 23.766 11.758 1 94.5 41 ALA B CA 1
ATOM 4578 C C . ALA B 1 41 ? -21.062 22.938 12.969 1 94.5 41 ALA B C 1
ATOM 4580 O O . ALA B 1 41 ? -19.938 23.062 13.43 1 94.5 41 ALA B O 1
ATOM 4581 N N . LEU B 1 42 ? -21.953 22.109 13.398 1 94.81 42 LEU B N 1
ATOM 4582 C CA . LEU B 1 42 ? -21.641 21.219 14.523 1 94.81 42 LEU B CA 1
ATOM 4583 C C . LEU B 1 42 ? -20.516 20.266 14.172 1 94.81 42 LEU B C 1
ATOM 4585 O O . LEU B 1 42 ? -19.625 20.016 14.992 1 94.81 42 LEU B O 1
ATOM 4589 N N . PHE B 1 43 ? -20.609 19.75 12.984 1 93.62 43 PHE B N 1
ATOM 4590 C CA . PHE B 1 43 ? -19.641 18.781 12.484 1 93.62 43 PHE B CA 1
ATOM 4591 C C . PHE B 1 43 ? -18.234 19.375 12.43 1 93.62 43 PHE B C 1
ATOM 4593 O O . PHE B 1 43 ? -17.25 18.688 12.656 1 93.62 43 PHE B O 1
ATOM 4600 N N . GLU B 1 44 ? -18.219 20.656 12.156 1 89.19 44 GLU B N 1
ATOM 4601 C CA . GLU B 1 44 ? -16.953 21.359 12.086 1 89.19 44 GLU B CA 1
ATOM 4602 C C . GLU B 1 44 ? -16.406 21.672 13.484 1 89.19 44 GLU B C 1
ATOM 4604 O O . GLU B 1 44 ? -15.195 21.594 13.711 1 89.19 44 GLU B O 1
ATOM 4609 N N . GLU B 1 45 ? -17.312 21.938 14.375 1 88.12 45 GLU B N 1
ATOM 4610 C CA . GLU B 1 45 ? -16.938 22.422 15.695 1 88.12 45 GLU B CA 1
ATOM 4611 C C . GLU B 1 45 ? -16.609 21.25 16.641 1 88.12 45 GLU B C 1
ATOM 4613 O O . GLU B 1 45 ? -15.797 21.406 17.547 1 88.12 45 GLU B O 1
ATOM 4618 N N . GLU B 1 46 ? -17.312 20.172 16.391 1 89.62 46 GLU B N 1
ATOM 4619 C CA . GLU B 1 46 ? -17.156 19.047 17.297 1 89.62 46 GLU B CA 1
ATOM 4620 C C . GLU B 1 46 ? -16.641 17.812 16.562 1 89.62 46 GLU B C 1
ATOM 4622 O O . GLU B 1 46 ? -16.562 17.797 15.336 1 89.62 46 GLU B O 1
ATOM 4627 N N . ASN B 1 47 ? -16.219 16.906 17.422 1 88.69 47 ASN B N 1
ATOM 4628 C CA . ASN B 1 47 ? -15.75 15.648 16.844 1 88.69 47 ASN B CA 1
ATOM 4629 C C . ASN B 1 47 ? -16.797 14.539 17 1 88.69 47 ASN B C 1
ATOM 4631 O O . ASN B 1 47 ? -17.375 14.367 18.078 1 88.69 47 ASN B O 1
ATOM 4635 N N . PHE B 1 48 ? -17.094 13.891 15.875 1 93 48 PHE B N 1
ATOM 4636 C CA . PHE B 1 48 ? -18.031 12.773 15.859 1 93 48 PHE B CA 1
ATOM 4637 C C . PHE B 1 48 ? -17.375 11.523 15.273 1 93 48 PHE B C 1
ATOM 4639 O O . PHE B 1 48 ? -16.438 11.625 14.484 1 93 48 PHE B O 1
ATOM 4646 N N . ASP B 1 49 ? -17.891 10.406 15.758 1 92.38 49 ASP B N 1
ATOM 4647 C CA . ASP B 1 49 ? -17.375 9.141 15.25 1 92.38 49 ASP B CA 1
ATOM 4648 C C . ASP B 1 49 ? -18.156 8.664 14.039 1 92.38 49 ASP B C 1
ATOM 4650 O O . ASP B 1 49 ? -17.656 7.898 13.219 1 92.38 49 ASP B O 1
ATOM 4654 N N . ILE B 1 50 ? -19.328 9.078 13.953 1 95.12 50 ILE B N 1
ATOM 4655 C CA . ILE B 1 50 ? -20.203 8.648 12.875 1 95.12 50 ILE B CA 1
ATOM 4656 C C . ILE B 1 50 ? -21.391 9.617 12.75 1 95.12 50 ILE B C 1
ATOM 4658 O O . ILE B 1 50 ? -21.734 10.305 13.711 1 95.12 50 ILE B O 1
ATOM 4662 N N . VAL B 1 51 ? -21.969 9.695 11.531 1 96.94 51 VAL B N 1
ATOM 4663 C CA . VAL B 1 51 ? -23.078 10.617 11.281 1 96.94 51 VAL B CA 1
ATOM 4664 C C . VAL B 1 51 ? -24.25 9.852 10.672 1 96.94 51 VAL B C 1
ATOM 4666 O O . VAL B 1 51 ? -24.062 9.047 9.75 1 96.94 51 VAL B O 1
ATOM 4669 N N . PHE B 1 52 ? -25.438 10.047 11.273 1 96.31 52 PHE B N 1
ATOM 4670 C CA . PHE B 1 52 ? -26.688 9.641 10.641 1 96.31 52 PHE B CA 1
ATOM 4671 C C . PHE B 1 52 ? -27.344 10.82 9.922 1 96.31 52 PHE B C 1
ATOM 4673 O O . PHE B 1 52 ? -27.562 11.867 10.523 1 96.31 52 PHE B O 1
ATOM 4680 N N . LEU B 1 53 ? -27.609 10.594 8.68 1 95.62 53 LEU B N 1
ATOM 4681 C CA . LEU B 1 53 ? -28.109 11.703 7.883 1 95.62 53 LEU B CA 1
ATOM 4682 C C . LEU B 1 53 ? -29.391 11.32 7.156 1 95.62 53 LEU B C 1
ATOM 4684 O O . LEU B 1 53 ? -29.391 10.375 6.363 1 95.62 53 LEU B O 1
ATOM 4688 N N . ASP B 1 54 ? -30.391 12.07 7.422 1 94.19 54 ASP B N 1
ATOM 4689 C CA . ASP B 1 54 ? -31.641 11.891 6.691 1 94.19 54 ASP B CA 1
ATOM 4690 C C . ASP B 1 54 ? -31.531 12.406 5.258 1 94.19 54 ASP B C 1
ATOM 4692 O O . ASP B 1 54 ? -30.922 13.453 5.02 1 94.19 54 ASP B O 1
ATOM 4696 N N . GLU B 1 55 ? -32.094 11.711 4.371 1 89.44 55 GLU B N 1
ATOM 4697 C CA . GLU B 1 55 ? -32 12.055 2.957 1 89.44 55 GLU B CA 1
ATOM 4698 C C . GLU B 1 55 ? -32.844 13.297 2.641 1 89.44 55 GLU B C 1
ATOM 4700 O O . GLU B 1 55 ? -32.375 14.211 1.954 1 89.44 55 GLU B O 1
ATOM 4705 N N . ASN B 1 56 ? -34.094 13.172 3.215 1 88.5 56 ASN B N 1
ATOM 4706 C CA . ASN B 1 56 ? -35.031 14.234 2.881 1 88.5 56 ASN B CA 1
ATOM 4707 C C . ASN B 1 56 ? -35.188 15.242 4.016 1 88.5 56 ASN B C 1
ATOM 4709 O O . ASN B 1 56 ? -35.875 14.992 5 1 88.5 56 ASN B O 1
ATOM 4713 N N . MET B 1 57 ? -34.5 16.344 3.936 1 91.38 57 MET B N 1
ATOM 4714 C CA . MET B 1 57 ? -34.625 17.453 4.887 1 91.38 57 MET B CA 1
ATOM 4715 C C . MET B 1 57 ? -34.938 18.766 4.164 1 91.38 57 MET B C 1
ATOM 4717 O O . MET B 1 57 ? -34.469 18.984 3.041 1 91.38 57 MET B O 1
ATOM 4721 N N . PRO B 1 58 ? -35.719 19.594 4.789 1 90.94 58 PRO B N 1
ATOM 4722 C CA . PRO B 1 58 ? -36 20.891 4.184 1 90.94 58 PRO B CA 1
ATOM 4723 C C . PRO B 1 58 ? -34.719 21.75 4.074 1 90.94 58 PRO B C 1
ATOM 4725 O O . PRO B 1 58 ? -33.875 21.734 4.973 1 90.94 58 PRO B O 1
ATOM 4728 N N . GLY B 1 59 ? -34.688 22.516 2.951 1 90.75 59 GLY B N 1
ATOM 4729 C CA . GLY B 1 59 ? -33.5 23.328 2.734 1 90.75 59 GLY B CA 1
ATOM 4730 C C . GLY B 1 59 ? -32.375 22.578 2.057 1 90.75 59 GLY B C 1
ATOM 4731 O O . GLY B 1 59 ? -32.5 22.172 0.898 1 90.75 59 GLY B O 1
ATOM 4732 N N . MET B 1 60 ? -31.391 22.312 2.863 1 91 60 MET B N 1
ATOM 4733 C CA . MET B 1 60 ? -30.266 21.531 2.375 1 91 60 MET B CA 1
ATOM 4734 C C . MET B 1 60 ? -30.547 20.031 2.49 1 91 60 MET B C 1
ATOM 4736 O O . MET B 1 60 ? -30.844 19.531 3.578 1 91 60 MET B O 1
ATOM 4740 N N . SER B 1 61 ? -30.5 19.391 1.335 1 90.56 61 SER B N 1
ATOM 4741 C CA . SER B 1 61 ? -30.828 17.969 1.331 1 90.56 61 SER B CA 1
ATOM 4742 C C . SER B 1 61 ? -29.766 17.141 2.045 1 90.56 61 SER B C 1
ATOM 4744 O O . SER B 1 61 ? -28.656 17.625 2.279 1 90.56 61 SER B O 1
ATOM 4746 N N . GLY B 1 62 ? -30.141 15.938 2.389 1 91.62 62 GLY B N 1
ATOM 4747 C CA . GLY B 1 62 ? -29.172 15.031 2.998 1 91.62 62 GLY B CA 1
ATOM 4748 C C . GLY B 1 62 ? -27.953 14.797 2.139 1 91.62 62 GLY B C 1
ATOM 4749 O O . GLY B 1 62 ? -26.828 14.727 2.65 1 91.62 62 GLY B O 1
ATOM 4750 N N . LEU B 1 63 ? -28.156 14.711 0.845 1 90.31 63 LEU B N 1
ATOM 4751 C CA . LEU B 1 63 ? -27.047 14.453 -0.077 1 90.31 63 LEU B CA 1
ATOM 4752 C C . LEU B 1 63 ? -26.125 15.656 -0.169 1 90.31 63 LEU B C 1
ATOM 4754 O O . LEU B 1 63 ? -24.906 15.508 -0.26 1 90.31 63 LEU B O 1
ATOM 4758 N N . GLU B 1 64 ? -26.672 16.781 -0.165 1 90.56 64 GLU B N 1
ATOM 4759 C CA . GLU B 1 64 ? -25.859 18 -0.155 1 90.56 64 GLU B CA 1
ATOM 4760 C C . GLU B 1 64 ? -25.062 18.125 1.14 1 90.56 64 GLU B C 1
ATOM 4762 O O . GLU B 1 64 ? -23.891 18.484 1.116 1 90.56 64 GLU B O 1
ATOM 4767 N N . THR B 1 65 ? -25.781 17.797 2.203 1 94.38 65 THR B N 1
ATOM 4768 C CA . THR B 1 65 ? -25.125 17.828 3.504 1 94.38 65 THR B CA 1
ATOM 4769 C C . THR B 1 65 ? -23.969 16.828 3.547 1 94.38 65 THR B C 1
ATOM 4771 O O . THR B 1 65 ? -22.891 17.156 4.043 1 94.38 65 THR B O 1
ATOM 4774 N N . LEU B 1 66 ? -24.219 15.695 2.988 1 93.5 66 LEU B N 1
ATOM 4775 C CA . LEU B 1 66 ? -23.219 14.633 2.91 1 93.5 66 LEU B CA 1
ATOM 4776 C C . LEU B 1 66 ? -21.969 15.109 2.178 1 93.5 66 LEU B C 1
ATOM 4778 O O . LEU B 1 66 ? -20.844 14.922 2.664 1 93.5 66 LEU B O 1
ATOM 4782 N N . SER B 1 67 ? -22.156 15.719 1.109 1 88.56 67 SER B N 1
ATOM 4783 C CA . SER B 1 67 ? -21.047 16.188 0.279 1 88.56 67 SER B CA 1
ATOM 4784 C C . SER B 1 67 ? -20.203 17.219 1.015 1 88.56 67 SER B C 1
ATOM 4786 O O . SER B 1 67 ? -18.969 17.156 0.993 1 88.56 67 SER B O 1
ATOM 4788 N N . GLU B 1 68 ? -20.828 18.125 1.669 1 89.25 68 GLU B N 1
ATOM 4789 C CA . GLU B 1 68 ? -20.125 19.172 2.404 1 89.25 68 GLU B CA 1
ATOM 4790 C C . GLU B 1 68 ? -19.344 18.594 3.572 1 89.25 68 GLU B C 1
ATOM 4792 O O . GLU B 1 68 ? -18.203 19.016 3.83 1 89.25 68 GLU B O 1
ATOM 4797 N N . MET B 1 69 ? -19.938 17.656 4.215 1 92.44 69 MET B N 1
ATOM 4798 C CA . MET B 1 69 ? -19.281 17.047 5.367 1 92.44 69 MET B CA 1
ATOM 4799 C C . MET B 1 69 ? -18.062 16.234 4.934 1 92.44 69 MET B C 1
ATOM 4801 O O . MET B 1 69 ? -17.016 16.266 5.598 1 92.44 69 MET B O 1
ATOM 4805 N N . LYS B 1 70 ? -18.219 15.57 3.809 1 89.44 70 LYS B N 1
ATOM 4806 C CA . LYS B 1 70 ? -17.109 14.758 3.303 1 89.44 70 LYS B CA 1
ATOM 4807 C C . LYS B 1 70 ? -15.922 15.633 2.918 1 89.44 70 LYS B C 1
ATOM 4809 O O . LYS B 1 70 ? -14.773 15.227 3.092 1 89.44 70 LYS B O 1
ATOM 4814 N N . GLU B 1 71 ? -16.203 16.766 2.451 1 85.38 71 GLU B N 1
ATOM 4815 C CA . GLU B 1 71 ? -15.133 17.703 2.082 1 85.38 71 GLU B CA 1
ATOM 4816 C C . GLU B 1 71 ? -14.359 18.172 3.312 1 85.38 71 GLU B C 1
ATOM 4818 O O . GLU B 1 71 ? -13.164 18.422 3.232 1 85.38 71 GLU B O 1
ATOM 4823 N N . LYS B 1 72 ? -15.086 18.219 4.406 1 86.12 72 LYS B N 1
ATOM 4824 C CA . LYS B 1 72 ? -14.469 18.703 5.633 1 86.12 72 LYS B CA 1
ATOM 4825 C C . LYS B 1 72 ? -13.688 17.594 6.336 1 86.12 72 LYS B C 1
ATOM 4827 O O . LYS B 1 72 ? -12.5 17.766 6.645 1 86.12 72 LYS B O 1
ATOM 4832 N N . LYS B 1 73 ? -14.43 16.484 6.621 1 86.81 73 LYS B N 1
ATOM 4833 C CA . LYS B 1 73 ? -13.836 15.297 7.234 1 86.81 73 LYS B CA 1
ATOM 4834 C C . LYS B 1 73 ? -14.281 14.023 6.512 1 86.81 73 LYS B C 1
ATOM 4836 O O . LYS B 1 73 ? -15.32 13.445 6.848 1 86.81 73 LYS B O 1
ATOM 4841 N N . SER B 1 74 ? -13.438 13.539 5.676 1 84.5 74 SER B N 1
ATOM 4842 C CA . SER B 1 74 ? -13.844 12.445 4.801 1 84.5 74 SER B CA 1
ATOM 4843 C C . SER B 1 74 ? -13.719 11.102 5.504 1 84.5 74 SER B C 1
ATOM 4845 O O . SER B 1 74 ? -14.328 10.117 5.082 1 84.5 74 SER B O 1
ATOM 4847 N N . ALA B 1 75 ? -13.023 11.094 6.59 1 83.31 75 ALA B N 1
ATOM 4848 C CA . ALA B 1 75 ? -12.758 9.812 7.246 1 83.31 75 ALA B CA 1
ATOM 4849 C C . ALA B 1 75 ? -13.93 9.398 8.133 1 83.31 75 ALA B C 1
ATOM 4851 O O . ALA B 1 75 ? -14.047 8.227 8.508 1 83.31 75 ALA B O 1
ATOM 4852 N N . ILE B 1 76 ? -14.82 10.297 8.461 1 89.88 76 ILE B N 1
ATOM 4853 C CA . ILE B 1 76 ? -15.938 10 9.344 1 89.88 76 ILE B CA 1
ATOM 4854 C C . ILE B 1 76 ? -17.031 9.258 8.578 1 89.88 76 ILE B C 1
ATOM 4856 O O . ILE B 1 76 ? -17.547 9.758 7.574 1 89.88 76 ILE B O 1
ATOM 4860 N N . PRO B 1 77 ? -17.281 8.055 9 1 93.19 77 PRO B N 1
ATOM 4861 C CA . PRO B 1 77 ? -18.344 7.309 8.305 1 93.19 77 PRO B CA 1
ATOM 4862 C C . PRO B 1 77 ? -19.703 7.977 8.422 1 93.19 77 PRO B C 1
ATOM 4864 O O . PRO B 1 77 ? -20.047 8.508 9.484 1 93.19 77 PRO B O 1
ATOM 4867 N N . MET B 1 78 ? -20.453 7.98 7.332 1 94.56 78 MET B N 1
ATOM 4868 C CA . MET B 1 78 ? -21.781 8.586 7.281 1 94.56 78 MET B CA 1
ATOM 4869 C C . MET B 1 78 ? -22.812 7.582 6.77 1 94.56 78 MET B C 1
ATOM 4871 O O . MET B 1 78 ? -22.578 6.914 5.762 1 94.56 78 MET B O 1
ATOM 4875 N N . ILE B 1 79 ? -23.859 7.441 7.527 1 93.56 79 ILE B N 1
ATOM 4876 C CA . ILE B 1 79 ? -24.953 6.527 7.188 1 93.56 79 ILE B CA 1
ATOM 4877 C C . ILE B 1 79 ? -26.172 7.32 6.75 1 93.56 79 ILE B C 1
ATOM 4879 O O . ILE B 1 79 ? -26.656 8.18 7.488 1 93.56 79 ILE B O 1
ATOM 4883 N N . MET B 1 80 ? -26.656 7.043 5.598 1 91.94 80 MET B N 1
ATOM 4884 C CA . MET B 1 80 ? -27.844 7.711 5.09 1 91.94 80 MET B CA 1
ATOM 4885 C C . MET B 1 80 ? -29.109 6.992 5.551 1 91.94 80 MET B C 1
ATOM 4887 O O . MET B 1 80 ? -29.172 5.762 5.547 1 91.94 80 MET B O 1
ATOM 4891 N N . ILE B 1 81 ? -30.031 7.734 6.055 1 90.44 81 ILE B N 1
ATOM 4892 C CA . ILE B 1 81 ? -31.344 7.207 6.418 1 90.44 81 ILE B CA 1
ATOM 4893 C C . ILE B 1 81 ? -32.406 7.75 5.461 1 90.44 81 ILE B C 1
ATOM 4895 O O . ILE B 1 81 ? -32.531 8.969 5.305 1 90.44 81 ILE B O 1
ATOM 4899 N N . THR B 1 82 ? -33.125 6.891 4.809 1 86 82 THR B N 1
ATOM 4900 C CA . THR B 1 82 ? -34.094 7.352 3.795 1 86 82 THR B CA 1
ATOM 4901 C C . THR B 1 82 ? -35.438 6.652 3.945 1 86 82 THR B C 1
ATOM 4903 O O . THR B 1 82 ? -35.5 5.578 4.547 1 86 82 THR B O 1
ATOM 4906 N N . LYS B 1 83 ? -36.562 7.359 3.48 1 79.5 83 LYS B N 1
ATOM 4907 C CA . LYS B 1 83 ? -37.875 6.738 3.338 1 79.5 83 LYS B CA 1
ATOM 4908 C C . LYS B 1 83 ? -38.031 6.102 1.96 1 79.5 83 LYS B C 1
ATOM 4910 O O . LYS B 1 83 ? -38.844 5.199 1.78 1 79.5 83 LYS B O 1
ATOM 4915 N N . SER B 1 84 ? -37.219 6.727 1.125 1 66 84 SER B N 1
ATOM 4916 C CA . SER B 1 84 ? -37.406 6.441 -0.296 1 66 84 SER B CA 1
ATOM 4917 C C . SER B 1 84 ? -36.625 5.203 -0.713 1 66 84 SER B C 1
ATOM 4919 O O . SER B 1 84 ? -35.5 4.984 -0.248 1 66 84 SER B O 1
ATOM 4921 N N . GLU B 1 85 ? -37.344 4.465 -1.387 1 66.12 85 GLU B N 1
ATOM 4922 C CA . GLU B 1 85 ? -36.719 3.287 -1.977 1 66.12 85 GLU B CA 1
ATOM 4923 C C . GLU 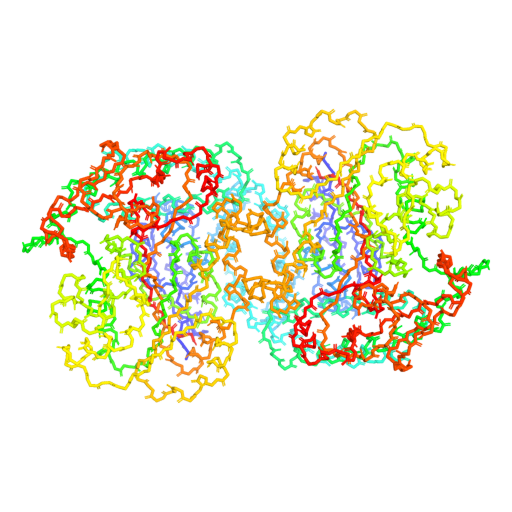B 1 85 ? -36.312 3.543 -3.43 1 66.12 85 GLU B C 1
ATOM 4925 O O . GLU B 1 85 ? -36.031 2.604 -4.172 1 66.12 85 GLU B O 1
ATOM 4930 N N . GLU B 1 86 ? -36.312 4.883 -3.637 1 72.88 86 GLU B N 1
ATOM 4931 C CA . GLU B 1 86 ? -36 5.191 -5.027 1 72.88 86 GLU B CA 1
ATOM 4932 C C . GLU B 1 86 ? -34.531 4.848 -5.355 1 72.88 86 GLU B C 1
ATOM 4934 O O . GLU B 1 86 ? -33.625 5.34 -4.699 1 72.88 86 GLU B O 1
ATOM 4939 N N . GLU B 1 87 ? -34.406 4.137 -6.371 1 77.19 87 GLU B N 1
ATOM 4940 C CA . GLU B 1 87 ? -33.125 3.574 -6.789 1 77.19 87 GLU B CA 1
ATOM 4941 C C . GLU B 1 87 ? -32.094 4.672 -7.062 1 77.19 87 GLU B C 1
ATOM 4943 O O . GLU B 1 87 ? -30.922 4.559 -6.664 1 77.19 87 GLU B O 1
ATOM 4948 N N . TYR B 1 88 ? -32.562 5.762 -7.66 1 79.81 88 TYR B N 1
ATOM 4949 C CA . TYR B 1 88 ? -31.641 6.805 -8.094 1 79.81 88 TYR B CA 1
ATOM 4950 C C . TYR B 1 88 ? -31.016 7.512 -6.891 1 79.81 88 TYR B C 1
ATOM 4952 O O . TYR B 1 88 ? -29.828 7.844 -6.902 1 79.81 88 TYR B O 1
ATOM 4960 N N . ILE B 1 89 ? -31.766 7.734 -5.871 1 78.56 89 ILE B N 1
ATOM 4961 C CA . ILE B 1 89 ? -31.281 8.422 -4.676 1 78.56 89 ILE B CA 1
ATOM 4962 C C . ILE B 1 89 ? -30.25 7.555 -3.963 1 78.56 89 ILE B C 1
ATOM 4964 O O . ILE B 1 89 ? -29.219 8.055 -3.506 1 78.56 89 ILE B O 1
ATOM 4968 N N . MET B 1 90 ? -30.484 6.363 -4.074 1 79.69 90 MET B N 1
ATOM 4969 C CA . MET B 1 90 ? -29.578 5.434 -3.414 1 79.69 90 MET B CA 1
ATOM 4970 C C . MET B 1 90 ? -28.25 5.328 -4.18 1 79.69 90 MET B C 1
ATOM 4972 O O . MET B 1 90 ? -27.188 5.242 -3.576 1 79.69 90 MET B O 1
ATOM 4976 N N . GLU B 1 91 ? -28.375 5.363 -5.434 1 83.44 91 GLU B N 1
ATOM 4977 C CA . GLU B 1 91 ? -27.172 5.328 -6.262 1 83.44 91 GLU B CA 1
ATOM 4978 C C . GLU B 1 91 ? -26.312 6.562 -6.031 1 83.44 91 GLU B C 1
ATOM 4980 O O . GLU B 1 91 ? -25.078 6.465 -5.992 1 83.44 91 GLU B O 1
ATOM 4985 N N . GLU B 1 92 ? -26.969 7.625 -5.797 1 84.69 92 GLU B N 1
ATOM 4986 C CA . GLU B 1 92 ? -26.234 8.859 -5.523 1 84.69 92 GLU B CA 1
ATOM 4987 C C . GLU B 1 92 ? -25.5 8.789 -4.184 1 84.69 92 GLU B C 1
ATOM 4989 O O . GLU B 1 92 ? -24.375 9.258 -4.059 1 84.69 92 GLU B O 1
ATOM 4994 N N . ALA B 1 93 ? -26.141 8.188 -3.271 1 83.31 93 ALA B N 1
ATOM 4995 C CA . ALA B 1 93 ? -25.562 8.055 -1.942 1 83.31 93 ALA B CA 1
ATOM 4996 C C . ALA B 1 93 ? -24.344 7.133 -1.972 1 83.31 93 ALA B C 1
ATOM 4998 O O . ALA B 1 93 ? -23.312 7.43 -1.364 1 83.31 93 ALA B O 1
ATOM 4999 N N . ILE B 1 94 ? -24.484 6.102 -2.717 1 83.31 94 ILE B N 1
ATOM 5000 C CA . ILE B 1 94 ? -23.391 5.148 -2.857 1 83.31 94 ILE B CA 1
ATOM 5001 C C . ILE B 1 94 ? -22.219 5.816 -3.566 1 83.31 94 ILE B C 1
ATOM 5003 O O . ILE B 1 94 ? -21.062 5.656 -3.154 1 83.31 94 ILE B O 1
ATOM 5007 N N . GLY B 1 95 ? -22.578 6.559 -4.52 1 85.5 95 GLY B N 1
ATOM 5008 C CA . GLY B 1 95 ? -21.547 7.289 -5.254 1 85.5 95 GLY B CA 1
ATOM 5009 C C . GLY B 1 95 ? -20.797 8.281 -4.387 1 85.5 95 GLY B C 1
ATOM 5010 O O . GLY B 1 95 ? -19.641 8.602 -4.672 1 85.5 95 GLY B O 1
ATOM 5011 N N . SER B 1 96 ? -21.484 8.695 -3.34 1 84.31 96 SER B N 1
ATOM 5012 C CA . SER B 1 96 ? -20.875 9.656 -2.43 1 84.31 96 SER B CA 1
ATOM 5013 C C . SER B 1 96 ? -20.094 8.953 -1.329 1 84.31 96 SER B C 1
ATOM 5015 O O . SER B 1 96 ? -19.672 9.586 -0.358 1 84.31 96 SER B O 1
ATOM 5017 N N . LYS B 1 97 ? -19.938 7.684 -1.452 1 83.31 97 LYS B N 1
ATOM 5018 C CA . LYS B 1 97 ? -19.125 6.844 -0.574 1 83.31 97 LYS B CA 1
ATOM 5019 C C . LYS B 1 97 ? -19.672 6.848 0.85 1 83.31 97 LYS B C 1
ATOM 5021 O O . LYS B 1 97 ? -18.922 7.062 1.809 1 83.31 97 LYS B O 1
ATOM 5026 N N . ILE B 1 98 ? -20.875 6.609 0.977 1 88.19 98 ILE B N 1
ATOM 5027 C CA . ILE B 1 98 ? -21.469 6.438 2.299 1 88.19 98 ILE B CA 1
ATOM 5028 C C . ILE B 1 98 ? -21 5.113 2.902 1 88.19 98 ILE B C 1
ATOM 5030 O O . ILE B 1 98 ? -20.594 4.203 2.176 1 88.19 98 ILE B O 1
ATOM 5034 N N . ALA B 1 99 ? -21.062 5.09 4.215 1 87.81 99 ALA B N 1
ATOM 5035 C CA . ALA B 1 99 ? -20.656 3.877 4.918 1 87.81 99 ALA B CA 1
ATOM 5036 C C . ALA B 1 99 ? -21.766 2.828 4.883 1 87.81 99 ALA B C 1
ATOM 5038 O O . ALA B 1 99 ? -21.484 1.628 4.809 1 87.81 99 ALA B O 1
ATOM 5039 N N . ASP B 1 100 ? -22.938 3.322 4.945 1 87.44 100 ASP B N 1
ATOM 5040 C CA . ASP B 1 100 ? -24.109 2.449 5.004 1 87.44 100 ASP B CA 1
ATOM 5041 C C . ASP B 1 100 ? -25.391 3.227 4.707 1 87.44 100 ASP B C 1
ATOM 5043 O O . ASP B 1 100 ? -25.344 4.441 4.508 1 87.44 100 ASP B O 1
ATOM 5047 N N . TYR B 1 101 ? -26.422 2.438 4.566 1 85.19 101 TYR B N 1
ATOM 5048 C CA . TYR B 1 101 ? -27.734 3.037 4.363 1 85.19 101 TYR B CA 1
ATOM 5049 C C . TYR B 1 101 ? -28.812 2.295 5.16 1 85.19 101 TYR B C 1
ATOM 5051 O O . TYR B 1 101 ? -28.75 1.07 5.297 1 85.19 101 TYR B O 1
ATOM 5059 N N . LEU B 1 102 ? -29.75 3.105 5.727 1 85.56 102 LEU B N 1
ATOM 5060 C CA . LEU B 1 102 ? -30.875 2.555 6.457 1 85.56 102 LEU B CA 1
ATOM 5061 C C . LEU B 1 102 ? -32.188 3.064 5.883 1 85.56 102 LEU B C 1
ATOM 5063 O O . LEU B 1 102 ? -32.281 4.203 5.41 1 85.56 102 LEU B O 1
ATOM 5067 N N . ILE B 1 103 ? -33.156 2.225 5.941 1 81.88 103 ILE B N 1
ATOM 5068 C CA . ILE B 1 103 ? -34.469 2.588 5.402 1 81.88 103 ILE B CA 1
ATOM 5069 C C . ILE B 1 103 ? -35.469 2.77 6.539 1 81.88 103 ILE B C 1
ATOM 5071 O O . ILE B 1 103 ? -35.594 1.909 7.418 1 81.88 103 ILE B O 1
ATOM 5075 N N . LYS B 1 104 ? -36.219 3.932 6.559 1 83.62 104 LYS B N 1
ATOM 5076 C CA . LYS B 1 104 ? -37.25 4.18 7.535 1 83.62 104 LYS B CA 1
ATOM 5077 C C . LYS B 1 104 ? -38.5 3.336 7.234 1 83.62 104 LYS B C 1
ATOM 5079 O O . LYS B 1 104 ? -38.875 3.16 6.074 1 83.62 104 LYS B O 1
ATOM 5084 N N . PRO B 1 105 ? -39.25 2.77 8.281 1 84.25 105 PRO B N 1
ATOM 5085 C CA . PRO B 1 105 ? -38.906 2.936 9.695 1 84.25 105 PRO B CA 1
ATOM 5086 C C . PRO B 1 105 ? -37.688 2.109 10.094 1 84.25 105 PRO B C 1
ATOM 5088 O O . PRO B 1 105 ? -37.562 0.945 9.703 1 84.25 105 PRO B O 1
ATOM 5091 N N . VAL B 1 106 ? -36.844 2.721 10.859 1 82.06 106 VAL B N 1
ATOM 5092 C CA . VAL B 1 106 ? -35.594 2.088 11.188 1 82.06 106 VAL B CA 1
ATOM 5093 C C . VAL B 1 106 ? -35.75 1.211 12.43 1 82.06 106 VAL B C 1
ATOM 5095 O O . VAL B 1 106 ? -36.406 1.601 13.391 1 82.06 106 VAL B O 1
ATOM 5098 N N . ASN B 1 107 ? -35.312 0.059 12.352 1 81.38 107 ASN B N 1
ATOM 5099 C CA . ASN B 1 107 ? -35.25 -0.858 13.484 1 81.38 107 ASN B CA 1
ATOM 5100 C C . ASN B 1 107 ? -34.062 -0.554 14.391 1 81.38 107 ASN B C 1
ATOM 5102 O O . ASN B 1 107 ? -32.906 -0.438 13.922 1 81.38 107 ASN B O 1
ATOM 5106 N N . PRO B 1 108 ? -34.375 -0.391 15.656 1 84 108 PRO B N 1
ATOM 5107 C CA . PRO B 1 108 ? -33.281 -0.065 16.578 1 84 108 PRO B CA 1
ATOM 5108 C C . PRO B 1 108 ? -32.125 -1.044 16.484 1 84 108 PRO B C 1
ATOM 5110 O O . PRO B 1 108 ? -30.953 -0.64 16.594 1 84 108 PRO B O 1
ATOM 5113 N N . ASN B 1 109 ? -32.406 -2.244 16.297 1 81.44 109 ASN B N 1
ATOM 5114 C CA . ASN B 1 109 ? -31.344 -3.232 16.188 1 81.44 109 ASN B CA 1
ATOM 5115 C C . ASN B 1 109 ? -30.547 -3.057 14.906 1 81.44 109 ASN B C 1
ATOM 5117 O O . ASN B 1 109 ? -29.359 -3.346 14.867 1 81.44 109 ASN B O 1
ATOM 5121 N N . GLN B 1 110 ? -31.156 -2.609 13.875 1 81.31 110 GLN B N 1
ATOM 5122 C CA . GLN B 1 110 ? -30.453 -2.336 12.625 1 81.31 110 GLN B CA 1
ATOM 5123 C C . GLN B 1 110 ? -29.484 -1.163 12.773 1 81.31 110 GLN B C 1
ATOM 5125 O O . GLN B 1 110 ? -28.391 -1.174 12.203 1 81.31 110 GLN B O 1
ATOM 5130 N N . ILE B 1 111 ? -30 -0.232 13.523 1 88.88 111 ILE B N 1
ATOM 5131 C CA . ILE B 1 111 ? -29.156 0.921 13.797 1 88.88 111 ILE B CA 1
ATOM 5132 C C . ILE B 1 111 ? -27.906 0.475 14.562 1 88.88 111 ILE B C 1
ATOM 5134 O O . ILE B 1 111 ? -26.781 0.856 14.211 1 88.88 111 ILE B O 1
ATOM 5138 N N . LEU B 1 112 ? -28.188 -0.253 15.531 1 87.62 112 LEU B N 1
ATOM 5139 C CA . LEU B 1 112 ? -27.094 -0.745 16.359 1 87.62 112 LEU B CA 1
ATOM 5140 C C . LEU B 1 112 ? -26.109 -1.563 15.539 1 87.62 112 LEU B C 1
ATOM 5142 O O . LEU B 1 112 ? -24.891 -1.424 15.695 1 87.62 112 LEU B O 1
ATOM 5146 N N . LEU B 1 113 ? -26.578 -2.324 14.641 1 82.81 113 LEU B N 1
ATOM 5147 C CA . LEU B 1 113 ? -25.734 -3.176 13.805 1 82.81 113 LEU B CA 1
ATOM 5148 C C . LEU B 1 113 ? -24.906 -2.34 12.836 1 82.81 113 LEU B C 1
ATOM 5150 O O . LEU B 1 113 ? -23.734 -2.637 12.594 1 82.81 113 LEU B O 1
ATOM 5154 N N . SER B 1 114 ? -25.531 -1.409 12.266 1 87.31 114 SER B N 1
ATOM 5155 C CA . SER B 1 114 ? -24.812 -0.507 11.367 1 87.31 114 SER B CA 1
ATOM 5156 C C . SER B 1 114 ? -23.672 0.204 12.086 1 87.31 114 SER B C 1
ATOM 5158 O O . SER B 1 114 ? -22.594 0.372 11.531 1 87.31 114 SER B O 1
ATOM 5160 N N . LEU B 1 115 ? -23.953 0.542 13.328 1 90.06 115 LEU B N 1
ATOM 5161 C CA . LEU B 1 115 ? -22.938 1.191 14.141 1 90.06 115 LEU B CA 1
ATOM 5162 C C . LEU B 1 115 ? -21.781 0.241 14.422 1 90.06 115 LEU B C 1
ATOM 5164 O O . LEU B 1 115 ? -20.609 0.608 14.242 1 90.06 115 LEU B O 1
ATOM 5168 N N . LYS B 1 116 ? -22.078 -0.919 14.742 1 86.56 116 LYS B N 1
ATOM 5169 C CA . LYS B 1 116 ? -21.047 -1.906 15.055 1 86.56 116 LYS B CA 1
ATOM 5170 C C . LYS B 1 116 ? -20.234 -2.252 13.812 1 86.56 116 LYS B C 1
ATOM 5172 O O . LYS B 1 116 ? -19 -2.373 13.883 1 86.56 116 LYS B O 1
ATOM 5177 N N . LYS B 1 117 ? -20.891 -2.416 12.719 1 85.94 117 LYS B N 1
ATOM 5178 C CA . LYS B 1 117 ? -20.219 -2.746 11.453 1 85.94 117 LYS B CA 1
ATOM 5179 C C . LYS B 1 117 ? -19.25 -1.651 11.047 1 85.94 117 LYS B C 1
ATOM 5181 O O . LYS B 1 117 ? -18.188 -1.938 10.484 1 85.94 117 LYS B O 1
ATOM 5186 N N . ASN B 1 118 ? -19.578 -0.437 11.359 1 87.56 118 ASN B N 1
ATOM 5187 C CA . ASN B 1 118 ? -18.781 0.676 10.852 1 87.56 118 ASN B CA 1
ATOM 5188 C C . ASN B 1 118 ? -17.797 1.188 11.898 1 87.56 118 ASN B C 1
ATOM 5190 O O . ASN B 1 118 ? -16.844 1.884 11.57 1 87.56 118 ASN B O 1
ATOM 5194 N N . LEU B 1 119 ? -18.047 0.891 13.18 1 84.31 119 LEU B N 1
ATOM 5195 C CA . LEU B 1 119 ? -17.188 1.432 14.227 1 84.31 119 LEU B CA 1
ATOM 5196 C C . LEU B 1 119 ? -16.406 0.318 14.922 1 84.31 119 LEU B C 1
ATOM 5198 O O . LEU B 1 119 ? -15.328 0.556 15.469 1 84.31 119 LEU B O 1
ATOM 5202 N N . ASP B 1 120 ? -16.938 -0.907 14.984 1 78.75 120 ASP B N 1
ATOM 5203 C CA . ASP B 1 120 ? -16.344 -1.979 15.773 1 78.75 120 ASP B CA 1
ATOM 5204 C C . ASP B 1 120 ? -15.898 -3.139 14.883 1 78.75 120 ASP B C 1
ATOM 5206 O O . ASP B 1 120 ? -15.609 -4.23 15.383 1 78.75 120 ASP B O 1
ATOM 5210 N N . ASP B 1 121 ? -15.867 -2.951 13.664 1 78.88 121 ASP B N 1
ATOM 5211 C CA . ASP B 1 121 ? -15.602 -4.031 12.719 1 78.88 121 ASP B CA 1
ATOM 5212 C C . ASP B 1 121 ? -14.242 -4.68 12.992 1 78.88 121 ASP B C 1
ATOM 5214 O O . ASP B 1 121 ? -14.141 -5.906 13.055 1 78.88 121 ASP B O 1
ATOM 5218 N N . SER B 1 122 ? -13.305 -3.922 13.328 1 75.5 122 SER B N 1
ATOM 5219 C CA . SER B 1 122 ? -11.953 -4.434 13.547 1 75.5 122 SER B CA 1
ATOM 5220 C C . SER B 1 122 ? -11.891 -5.332 14.773 1 75.5 122 SER B C 1
ATOM 5222 O O . SER B 1 122 ? -11.305 -6.414 14.734 1 75.5 122 SER B O 1
ATOM 5224 N N . ARG B 1 123 ? -12.484 -4.883 15.812 1 80.06 123 ARG B N 1
ATOM 5225 C CA . ARG B 1 123 ? -12.492 -5.66 17.047 1 80.06 123 ARG B CA 1
ATOM 5226 C C . ARG B 1 123 ? -13.227 -6.98 16.859 1 80.06 123 ARG B C 1
ATOM 5228 O O . ARG B 1 123 ? -12.734 -8.039 17.266 1 80.06 123 ARG B O 1
ATOM 5235 N N . LEU B 1 124 ? -14.352 -6.934 16.234 1 84.31 124 LEU B N 1
ATOM 5236 C CA . LEU B 1 124 ? -15.172 -8.117 16.031 1 84.31 124 LEU B CA 1
ATOM 5237 C C . LEU B 1 124 ? -14.469 -9.109 15.109 1 84.31 124 LEU B C 1
ATOM 5239 O O . LEU B 1 124 ? -14.492 -10.32 15.352 1 84.31 124 LEU B O 1
ATOM 5243 N N . ILE B 1 125 ? -13.867 -8.617 14.18 1 85.5 125 ILE B N 1
ATOM 5244 C CA . ILE B 1 125 ? -13.141 -9.461 13.234 1 85.5 125 ILE B CA 1
ATOM 5245 C C . ILE B 1 125 ? -11.945 -10.109 13.93 1 85.5 125 ILE B C 1
ATOM 5247 O O . ILE B 1 125 ? -11.688 -11.305 13.75 1 85.5 125 ILE B O 1
ATOM 5251 N N . THR B 1 126 ? -11.281 -9.359 14.727 1 84.88 126 THR B N 1
ATOM 5252 C CA . THR B 1 126 ? -10.125 -9.875 15.461 1 84.88 126 THR B CA 1
ATOM 5253 C C . THR B 1 126 ? -10.539 -11.023 16.375 1 84.88 126 THR B C 1
ATOM 5255 O O . THR B 1 126 ? -9.914 -12.086 16.375 1 84.88 126 THR B O 1
ATOM 5258 N N . GLU B 1 127 ? -11.562 -10.789 17.109 1 85.56 127 GLU B N 1
ATOM 5259 C CA . GLU B 1 127 ? -12.039 -11.789 18.047 1 85.56 127 GLU B CA 1
ATOM 5260 C C . GLU B 1 127 ? -12.477 -13.062 17.344 1 85.56 127 GLU B C 1
ATOM 5262 O O . GLU B 1 127 ? -12.07 -14.164 17.719 1 85.56 127 GLU B O 1
ATOM 5267 N N . LYS B 1 128 ? -13.172 -12.875 16.328 1 87.62 128 LYS B N 1
ATOM 5268 C CA . LYS B 1 128 ? -13.688 -14.031 15.594 1 87.62 128 LYS B CA 1
ATOM 5269 C C . LYS B 1 128 ? -12.562 -14.773 14.883 1 87.62 128 LYS B C 1
ATOM 5271 O O . LYS B 1 128 ? -12.508 -16 14.914 1 87.62 128 LYS B O 1
ATOM 5276 N N . THR B 1 129 ? -11.688 -14.047 14.281 1 88.06 129 THR B N 1
ATOM 5277 C CA . THR B 1 129 ? -10.578 -14.648 13.539 1 88.06 129 THR B CA 1
ATOM 5278 C C . THR B 1 129 ? -9.664 -15.43 14.477 1 88.06 129 THR B C 1
ATOM 5280 O O . THR B 1 129 ? -9.234 -16.531 14.148 1 88.06 129 THR B O 1
ATOM 5283 N N . THR B 1 130 ? -9.414 -14.875 15.617 1 88.62 130 THR B N 1
ATOM 5284 C CA . THR B 1 130 ? -8.578 -15.547 16.609 1 88.62 130 THR B CA 1
ATOM 5285 C C . THR B 1 130 ? -9.203 -16.859 17.047 1 88.62 130 THR B C 1
ATOM 5287 O O . THR B 1 130 ? -8.539 -17.906 17.062 1 88.62 130 THR B O 1
ATOM 5290 N N . LEU B 1 131 ? -10.469 -16.781 17.297 1 87.5 131 LEU B N 1
ATOM 5291 C CA . LEU B 1 131 ? -11.188 -17.984 17.719 1 87.5 131 LEU B CA 1
ATOM 5292 C C . LEU B 1 131 ? -11.219 -19.031 16.609 1 87.5 131 LEU B C 1
ATOM 5294 O O . LEU B 1 131 ? -10.984 -20.219 16.859 1 87.5 131 LEU B O 1
ATOM 5298 N N . ASP B 1 132 ? -11.5 -18.562 15.484 1 88.38 132 ASP B N 1
ATOM 5299 C CA . ASP B 1 132 ? -11.578 -19.484 14.344 1 88.38 132 ASP B CA 1
ATOM 5300 C C . ASP B 1 132 ? -10.234 -20.141 14.07 1 88.38 132 ASP B C 1
ATOM 5302 O O . ASP B 1 132 ? -10.164 -21.328 13.781 1 88.38 132 ASP B O 1
ATOM 5306 N N . TYR B 1 133 ? -9.164 -19.391 14.156 1 90.56 133 TYR B N 1
ATOM 5307 C CA . TYR B 1 133 ? -7.844 -19.953 13.891 1 90.56 133 TYR B CA 1
ATOM 5308 C C . TYR B 1 133 ? -7.438 -20.938 14.977 1 90.56 133 TYR B C 1
ATOM 5310 O O . TYR B 1 133 ? -6.812 -21.969 14.688 1 90.56 133 TYR B O 1
ATOM 5318 N N . GLN B 1 134 ? -7.77 -20.625 16.188 1 89.12 134 GLN B N 1
ATOM 5319 C CA . GLN B 1 134 ? -7.484 -21.547 17.281 1 89.12 134 GLN B CA 1
ATOM 5320 C C . GLN B 1 134 ? -8.109 -22.922 17.031 1 89.12 134 GLN B C 1
ATOM 5322 O O . GLN B 1 134 ? -7.496 -23.953 17.312 1 89.12 134 GLN B O 1
ATOM 5327 N N . LYS B 1 135 ? -9.266 -22.844 16.453 1 87.94 135 LYS B N 1
ATOM 5328 C CA . LYS B 1 135 ? -9.945 -24.094 16.109 1 87.94 135 LYS B CA 1
ATOM 5329 C C . LYS B 1 135 ? -9.266 -24.781 14.938 1 87.94 135 LYS B C 1
ATOM 5331 O O . LYS B 1 135 ? -9.094 -26 14.938 1 87.94 135 LYS B O 1
ATOM 5336 N N . GLU B 1 136 ? -8.867 -24.031 14.039 1 90.38 136 GLU B N 1
ATOM 5337 C CA . GLU B 1 136 ? -8.344 -24.562 12.781 1 90.38 136 GLU B CA 1
ATOM 5338 C C . GLU B 1 136 ? -6.902 -25.031 12.945 1 90.38 136 GLU B C 1
ATOM 5340 O O . GLU B 1 136 ? -6.434 -25.875 12.188 1 90.38 136 GLU B O 1
ATOM 5345 N N . PHE B 1 137 ? -6.223 -24.453 13.93 1 90.25 137 PHE B N 1
ATOM 5346 C CA . PHE B 1 137 ? -4.812 -24.75 14.141 1 90.25 137 PHE B CA 1
ATOM 5347 C C . PHE B 1 137 ? -4.582 -26.25 14.266 1 90.25 137 PHE B C 1
ATOM 5349 O O . PHE B 1 137 ? -3.693 -26.812 13.617 1 90.25 137 PHE B O 1
ATOM 5356 N N . ARG B 1 138 ? -5.391 -26.906 15.055 1 90.88 138 ARG B N 1
ATOM 5357 C CA . ARG B 1 138 ? -5.25 -28.344 15.273 1 90.88 138 ARG B CA 1
ATOM 5358 C C . ARG B 1 138 ? -5.555 -29.125 13.992 1 90.88 138 ARG B C 1
ATOM 5360 O O . ARG B 1 138 ? -4.875 -30.094 13.688 1 90.88 138 ARG B O 1
ATOM 5367 N N . LYS B 1 139 ? -6.504 -28.656 13.32 1 91.75 139 LYS B N 1
ATOM 5368 C CA . LYS B 1 139 ? -6.871 -29.328 12.07 1 91.75 139 LYS B CA 1
ATOM 5369 C C . LYS B 1 139 ? -5.742 -29.234 11.047 1 91.75 139 LYS B C 1
ATOM 5371 O O . LYS B 1 139 ? -5.438 -30.219 10.359 1 91.75 139 LYS B O 1
ATOM 5376 N N . ILE B 1 140 ? -5.113 -28.156 10.969 1 93.06 140 ILE B N 1
ATOM 5377 C CA . ILE B 1 140 ? -4.012 -27.938 10.031 1 93.06 140 ILE B CA 1
ATOM 5378 C C . ILE B 1 140 ? -2.834 -28.844 10.414 1 93.06 140 ILE B C 1
ATOM 5380 O O . ILE B 1 140 ? -2.193 -29.438 9.539 1 93.06 140 ILE B O 1
ATOM 5384 N N . SER B 1 141 ? -2.613 -28.938 11.672 1 93.38 141 SER B N 1
ATOM 5385 C CA . SER B 1 141 ? -1.536 -29.797 12.148 1 93.38 141 SER B CA 1
ATOM 5386 C C . SER B 1 141 ? -1.791 -31.25 11.789 1 93.38 141 SER B C 1
ATOM 5388 O O . SER B 1 141 ? -0.871 -31.969 11.383 1 93.38 141 SER B O 1
ATOM 5390 N N . MET B 1 142 ? -3.014 -31.609 11.875 1 93.25 142 MET B N 1
ATOM 5391 C CA . MET B 1 142 ? -3.383 -32.969 11.516 1 93.25 142 MET B CA 1
ATOM 5392 C C . MET B 1 142 ? -3.244 -33.188 10.016 1 93.25 142 MET B C 1
ATOM 5394 O O . MET B 1 142 ? -2.732 -34.219 9.578 1 93.25 142 MET B O 1
ATOM 5398 N N . GLU B 1 143 ? -3.68 -32.25 9.289 1 93.38 143 GLU B N 1
ATOM 5399 C CA . GLU B 1 143 ? -3.549 -32.344 7.836 1 93.38 143 GLU B CA 1
ATOM 5400 C C . GLU B 1 143 ? -2.082 -32.406 7.414 1 93.38 143 GLU B C 1
ATOM 5402 O O . GLU B 1 143 ? -1.726 -33.156 6.512 1 93.38 143 GLU B O 1
ATOM 5407 N N . LEU B 1 144 ? -1.264 -31.625 8.047 1 94.62 144 LEU B N 1
ATOM 5408 C CA . LEU B 1 144 ? 0.166 -31.609 7.758 1 94.62 144 LEU B CA 1
ATOM 5409 C C . LEU B 1 144 ? 0.79 -32.969 7.973 1 94.62 144 LEU B C 1
ATOM 5411 O O . LEU B 1 144 ? 1.655 -33.406 7.199 1 94.62 144 LEU B O 1
ATOM 5415 N N . ALA B 1 145 ? 0.281 -33.656 8.961 1 92.75 145 ALA B N 1
ATOM 5416 C CA . ALA B 1 145 ? 0.816 -34.969 9.297 1 92.75 145 ALA B CA 1
ATOM 5417 C C . ALA B 1 145 ? 0.375 -36.031 8.281 1 92.75 145 ALA B C 1
ATOM 5419 O O . ALA B 1 145 ? 0.998 -37.094 8.164 1 92.75 145 ALA B O 1
ATOM 5420 N N . MET B 1 146 ? -0.612 -35.688 7.512 1 94.38 146 MET B N 1
ATOM 5421 C CA . MET B 1 146 ? -1.21 -36.719 6.656 1 94.38 146 MET B CA 1
ATOM 5422 C C . MET B 1 146 ? -0.969 -36.375 5.184 1 94.38 146 MET B C 1
ATOM 5424 O O . MET B 1 146 ? -1.371 -37.156 4.305 1 94.38 146 MET B O 1
ATOM 5428 N N . VAL B 1 147 ? -0.313 -35.312 4.906 1 94.12 147 VAL B N 1
ATOM 5429 C CA . VAL B 1 147 ? -0.111 -34.906 3.52 1 94.12 147 VAL B CA 1
ATOM 5430 C C . VAL B 1 147 ? 0.73 -35.938 2.791 1 94.12 147 VAL B C 1
ATOM 5432 O O . VAL B 1 147 ? 1.8 -36.344 3.27 1 94.12 147 VAL B O 1
ATOM 5435 N N . ASN B 1 148 ? 0.259 -36.375 1.61 1 92.62 148 ASN B N 1
ATOM 5436 C CA . ASN B 1 148 ? 1.001 -37.438 0.946 1 92.62 148 ASN B CA 1
ATOM 5437 C C . ASN B 1 148 ? 1.002 -37.25 -0.569 1 92.62 148 ASN B C 1
ATOM 5439 O O . ASN B 1 148 ? 1.533 -38.094 -1.297 1 92.62 148 ASN B O 1
ATOM 5443 N N . SER B 1 149 ? 0.421 -36.25 -1.075 1 96.75 149 SER B N 1
ATOM 5444 C CA . SER B 1 149 ? 0.391 -35.969 -2.51 1 96.75 149 SER B CA 1
ATOM 5445 C C . SER B 1 149 ? 0.642 -34.5 -2.807 1 96.75 149 SER B C 1
ATOM 5447 O O . SER B 1 149 ? 0.559 -33.656 -1.91 1 96.75 149 SER B O 1
ATOM 5449 N N . TYR B 1 150 ? 1.049 -34.25 -4.086 1 97.44 150 TYR B N 1
ATOM 5450 C CA . TYR B 1 150 ? 1.264 -32.844 -4.453 1 97.44 150 TYR B CA 1
ATOM 5451 C C . TYR B 1 150 ? -0.037 -32.062 -4.375 1 97.44 150 TYR B C 1
ATOM 5453 O O . TYR B 1 150 ? -0.027 -30.859 -4.062 1 97.44 150 TYR B O 1
ATOM 5461 N N . GLU B 1 151 ? -1.188 -32.625 -4.59 1 97 151 GLU B N 1
ATOM 5462 C CA . GLU B 1 151 ? -2.48 -31.969 -4.457 1 97 151 GLU B CA 1
ATOM 5463 C C . GLU B 1 151 ? -2.744 -31.562 -3.008 1 97 151 GLU B C 1
ATOM 5465 O O . GLU B 1 151 ? -3.244 -30.469 -2.748 1 97 151 GLU B O 1
ATOM 5470 N N . ASP B 1 152 ? -2.371 -32.5 -2.148 1 96.81 152 ASP B N 1
ATOM 5471 C CA . ASP B 1 152 ? -2.527 -32.219 -0.726 1 96.81 152 ASP B CA 1
ATOM 5472 C C . ASP B 1 152 ? -1.692 -31 -0.319 1 96.81 152 ASP B C 1
ATOM 5474 O O . ASP B 1 152 ? -2.141 -30.172 0.471 1 96.81 152 ASP B O 1
ATOM 5478 N N . TRP B 1 153 ? -0.517 -30.953 -0.818 1 98.12 153 TRP B N 1
ATOM 5479 C CA . TRP B 1 153 ? 0.379 -29.844 -0.481 1 98.12 153 TRP B CA 1
ATOM 5480 C C . TRP B 1 153 ? -0.18 -28.516 -0.98 1 98.12 153 TRP B C 1
ATOM 5482 O O . TRP B 1 153 ? -0.098 -27.5 -0.285 1 98.12 153 TRP B O 1
ATOM 5492 N N . VAL B 1 154 ? -0.728 -28.547 -2.201 1 97.69 154 VAL B N 1
ATOM 5493 C CA . VAL B 1 154 ? -1.339 -27.344 -2.748 1 97.69 154 VAL B CA 1
ATOM 5494 C C . VAL B 1 154 ? -2.471 -26.875 -1.836 1 97.69 154 VAL B C 1
ATOM 5496 O O . VAL B 1 154 ? -2.541 -25.688 -1.477 1 97.69 154 VAL B O 1
ATOM 5499 N N . GLU B 1 155 ? -3.322 -27.766 -1.428 1 94.56 155 GLU B N 1
ATOM 5500 C CA . GLU B 1 155 ? -4.461 -27.453 -0.575 1 94.56 155 GLU B CA 1
ATOM 5501 C C . GLU B 1 155 ? -4.004 -26.922 0.781 1 94.56 155 GLU B C 1
ATOM 5503 O O . GLU B 1 155 ? -4.539 -25.922 1.281 1 94.56 155 GLU B O 1
ATOM 5508 N N . LEU B 1 156 ? -3.08 -27.609 1.332 1 96.25 156 LEU B N 1
ATOM 5509 C CA . LEU B 1 156 ? -2.564 -27.188 2.633 1 96.25 156 LEU B CA 1
ATOM 5510 C C . LEU B 1 156 ? -1.931 -25.812 2.549 1 96.25 156 LEU B C 1
ATOM 5512 O O . LEU B 1 156 ? -2.156 -24.969 3.418 1 96.25 156 LEU B O 1
ATOM 5516 N N . TYR B 1 157 ? -1.114 -25.625 1.531 1 97.31 157 TYR B N 1
ATOM 5517 C CA . TYR B 1 157 ? -0.453 -24.328 1.361 1 97.31 157 TYR B CA 1
ATOM 5518 C C . TYR B 1 157 ? -1.474 -23.203 1.229 1 97.31 157 TYR B C 1
ATOM 5520 O O . TYR B 1 157 ? -1.328 -22.156 1.852 1 97.31 157 TYR B O 1
ATOM 5528 N N . LYS B 1 158 ? -2.496 -23.406 0.452 1 94.69 158 LYS B N 1
ATOM 5529 C CA . LYS B 1 158 ? -3.551 -22.406 0.28 1 94.69 158 LYS B CA 1
ATOM 5530 C C . LYS B 1 158 ? -4.242 -22.094 1.606 1 94.69 158 LYS B C 1
ATOM 5532 O O . LYS B 1 158 ? -4.578 -20.953 1.885 1 94.69 158 LYS B O 1
ATOM 5537 N N . LYS B 1 159 ? -4.422 -23.109 2.367 1 93.62 159 LYS B N 1
ATOM 5538 C CA . LYS B 1 159 ? -5.023 -22.922 3.684 1 93.62 159 LYS B CA 1
ATOM 5539 C C . LYS B 1 159 ? -4.133 -22.078 4.582 1 93.62 159 LYS B C 1
ATOM 5541 O O . LYS B 1 159 ? -4.613 -21.188 5.281 1 93.62 159 LYS B O 1
ATOM 5546 N N . LEU B 1 160 ? -2.871 -22.391 4.578 1 95.94 160 LEU B N 1
ATOM 5547 C CA . LEU B 1 160 ? -1.922 -21.609 5.359 1 95.94 160 LEU B CA 1
ATOM 5548 C C . LEU B 1 160 ? -1.926 -20.141 4.91 1 95.94 160 LEU B C 1
ATOM 5550 O O . LEU B 1 160 ? -1.903 -19.234 5.742 1 95.94 160 LEU B O 1
ATOM 5554 N N . LEU B 1 161 ? -1.986 -20 3.627 1 95.19 161 LEU B N 1
ATOM 5555 C CA . LEU B 1 161 ? -2.01 -18.656 3.074 1 95.19 161 LEU B CA 1
ATOM 5556 C C . LEU B 1 161 ? -3.279 -17.922 3.492 1 95.19 161 LEU B C 1
ATOM 5558 O O . LEU B 1 161 ? -3.236 -16.719 3.803 1 95.19 161 LEU B O 1
ATOM 5562 N N . PHE B 1 162 ? -4.387 -18.625 3.486 1 92.44 162 PHE B N 1
ATOM 5563 C CA . PHE B 1 162 ? -5.652 -18.031 3.904 1 92.44 162 PHE B CA 1
ATOM 5564 C C . PHE B 1 162 ? -5.547 -17.469 5.316 1 92.44 162 PHE B C 1
ATOM 5566 O O . PHE B 1 162 ? -5.895 -16.297 5.551 1 92.44 162 PHE B O 1
ATOM 5573 N N . TRP B 1 163 ? -5.035 -18.188 6.168 1 92.62 163 TRP B N 1
ATOM 5574 C CA . TRP B 1 163 ? -4.957 -17.781 7.562 1 92.62 163 TRP B CA 1
ATOM 5575 C C . TRP B 1 163 ? -3.891 -16.703 7.75 1 92.62 163 TRP B C 1
ATOM 5577 O O . TRP B 1 163 ? -4.043 -15.812 8.594 1 92.62 163 TRP B O 1
ATOM 5587 N N . GLU B 1 164 ? -2.822 -16.828 6.969 1 93.5 164 GLU B N 1
ATOM 5588 C CA . GLU B 1 164 ? -1.811 -15.781 7.039 1 93.5 164 GLU B CA 1
ATOM 5589 C C . GLU B 1 164 ? -2.4 -14.422 6.68 1 93.5 164 GLU B C 1
ATOM 5591 O O . GLU B 1 164 ? -2.188 -13.438 7.395 1 93.5 164 GLU B O 1
ATOM 5596 N N . LEU B 1 165 ? -3.184 -14.375 5.676 1 91.81 165 LEU B N 1
ATOM 5597 C CA . LEU B 1 165 ? -3.789 -13.133 5.211 1 91.81 165 LEU B CA 1
ATOM 5598 C C . LEU B 1 165 ? -4.859 -12.648 6.184 1 91.81 165 LEU B C 1
ATOM 5600 O O . LEU B 1 165 ? -4.965 -11.453 6.457 1 91.81 165 LEU B O 1
ATOM 5604 N N . LYS B 1 166 ? -5.578 -13.539 6.707 1 88.75 166 LYS B N 1
ATOM 5605 C CA . LYS B 1 166 ? -6.637 -13.195 7.652 1 88.75 166 LYS B CA 1
ATOM 5606 C C . LYS B 1 166 ? -6.055 -12.656 8.953 1 88.75 166 LYS B C 1
ATOM 5608 O O . LYS B 1 166 ? -6.566 -11.68 9.516 1 88.75 166 LYS B O 1
ATOM 5613 N N . LEU B 1 167 ? -4.984 -13.273 9.43 1 88.75 167 LEU B N 1
ATOM 5614 C CA . LEU B 1 167 ? -4.398 -12.914 10.719 1 88.75 167 LEU B CA 1
ATOM 5615 C C . LEU B 1 167 ? -3.605 -11.617 10.609 1 88.75 167 LEU B C 1
ATOM 5617 O O . LEU B 1 167 ? -3.422 -10.906 11.602 1 88.75 167 LEU B O 1
ATOM 5621 N N . GLU B 1 168 ? -3.107 -11.32 9.492 1 84.75 168 GLU B N 1
ATOM 5622 C CA . GLU B 1 168 ? -2.359 -10.086 9.273 1 84.75 168 GLU B CA 1
ATOM 5623 C C . GLU B 1 168 ? -3.215 -8.859 9.578 1 84.75 168 GLU B C 1
ATOM 5625 O O . GLU B 1 168 ? -2.711 -7.855 10.086 1 84.75 168 GLU B O 1
ATOM 5630 N N . ASP B 1 169 ? -4.445 -8.906 9.438 1 75.19 169 ASP B N 1
ATOM 5631 C CA . ASP B 1 169 ? -5.359 -7.785 9.602 1 75.19 169 ASP B CA 1
ATOM 5632 C C . ASP B 1 169 ? -5.668 -7.543 11.078 1 75.19 169 ASP B C 1
ATOM 5634 O O . ASP B 1 169 ? -6.098 -6.453 11.461 1 75.19 169 ASP B O 1
ATOM 5638 N N . ILE B 1 170 ? -5.539 -8.555 11.922 1 75.44 170 ILE B N 1
ATOM 5639 C CA . ILE B 1 170 ? -5.98 -8.391 13.305 1 75.44 170 ILE B CA 1
ATOM 5640 C C . ILE B 1 170 ? -4.773 -8.141 14.203 1 75.44 170 ILE B C 1
ATOM 5642 O O . ILE B 1 170 ? -4.926 -7.809 15.383 1 75.44 170 ILE B O 1
ATOM 5646 N N . ASN B 1 171 ? -3.588 -8.055 13.711 1 68.38 171 ASN B N 1
ATOM 5647 C CA . ASN B 1 171 ? -2.32 -7.73 14.359 1 68.38 171 ASN B CA 1
ATOM 5648 C C . ASN B 1 171 ? -2.205 -8.391 15.727 1 68.38 171 ASN B C 1
ATOM 5650 O O . ASN B 1 171 ? -1.812 -7.75 16.703 1 68.38 171 ASN B O 1
ATOM 5654 N N . ASP B 1 172 ? -2.715 -9.656 15.891 1 79 172 ASP B N 1
ATOM 5655 C CA . ASP B 1 172 ? -2.443 -10.477 17.062 1 79 172 ASP B CA 1
ATOM 5656 C C . ASP B 1 172 ? -1.094 -11.18 16.938 1 79 172 ASP B C 1
ATOM 5658 O O . ASP B 1 172 ? -0.986 -12.219 16.281 1 79 172 ASP B O 1
ATOM 5662 N N . GLN B 1 173 ? -0.174 -10.719 17.625 1 79.25 173 GLN B N 1
ATOM 5663 C CA . GLN B 1 173 ? 1.209 -11.148 17.469 1 79.25 173 GLN B CA 1
ATOM 5664 C C . GLN B 1 173 ? 1.374 -12.617 17.875 1 79.25 173 GLN B C 1
ATOM 5666 O O . GLN B 1 173 ? 2.15 -13.352 17.266 1 79.25 173 GLN B O 1
ATOM 5671 N N . ALA B 1 174 ? 0.65 -13 18.859 1 84.75 174 ALA B N 1
ATOM 5672 C CA . ALA B 1 174 ? 0.75 -14.375 19.328 1 84.75 174 ALA B CA 1
ATOM 5673 C C . ALA B 1 174 ? 0.275 -15.359 18.266 1 84.75 174 ALA B C 1
ATOM 5675 O O . ALA B 1 174 ? 0.949 -16.344 17.984 1 84.75 174 ALA B O 1
ATOM 5676 N N . MET B 1 175 ? -0.831 -15.062 17.609 1 88.88 175 MET B N 1
ATOM 5677 C CA . MET B 1 175 ? -1.382 -15.938 16.578 1 88.88 175 MET B CA 1
ATOM 5678 C C . MET B 1 175 ? -0.484 -15.953 15.352 1 88.88 175 MET B C 1
ATOM 5680 O O . MET B 1 175 ? -0.344 -16.984 14.703 1 88.88 175 MET B O 1
ATOM 5684 N N . ILE B 1 176 ? 0.117 -14.859 15.133 1 88.88 176 ILE B N 1
ATOM 5685 C CA . ILE B 1 176 ? 1.013 -14.758 13.992 1 88.88 176 ILE B CA 1
ATOM 5686 C C . ILE B 1 176 ? 2.229 -15.656 14.195 1 88.88 176 ILE B C 1
ATOM 5688 O O . ILE B 1 176 ? 2.662 -16.344 13.273 1 88.88 176 ILE B O 1
ATOM 5692 N N . GLU B 1 177 ? 2.707 -15.688 15.391 1 90.44 177 GLU B N 1
ATOM 5693 C CA . GLU B 1 177 ? 3.865 -16.516 15.703 1 90.44 177 GLU B CA 1
ATOM 5694 C C . GLU B 1 177 ? 3.531 -18 15.578 1 90.44 177 GLU B C 1
ATOM 5696 O O . GLU B 1 177 ? 4.355 -1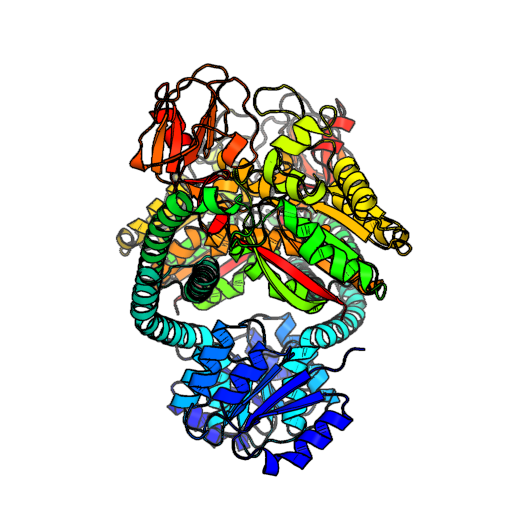8.781 15.109 1 90.44 177 GLU B O 1
ATOM 5701 N N . ILE B 1 178 ? 2.363 -18.297 16 1 92.31 178 ILE B N 1
ATOM 5702 C CA . ILE B 1 178 ? 1.925 -19.688 15.898 1 92.31 178 ILE B CA 1
ATOM 5703 C C . ILE B 1 178 ? 1.824 -20.094 14.43 1 92.31 178 ILE B C 1
ATOM 5705 O O . ILE B 1 178 ? 2.291 -21.156 14.039 1 92.31 178 ILE B O 1
ATOM 5709 N N . LEU B 1 179 ? 1.242 -19.266 13.648 1 94.12 179 LEU B N 1
ATOM 5710 C CA . LEU B 1 179 ? 1.119 -19.547 12.227 1 94.12 179 LEU B CA 1
ATOM 5711 C C . LEU B 1 179 ? 2.494 -19.672 11.57 1 94.12 179 LEU B C 1
ATOM 5713 O O . LEU B 1 179 ? 2.707 -20.531 10.719 1 94.12 179 LEU B O 1
ATOM 5717 N N . GLU B 1 180 ? 3.398 -18.828 12 1 93.25 180 GLU B N 1
ATOM 5718 C CA . GLU B 1 180 ? 4.754 -18.875 11.461 1 93.25 180 GLU B CA 1
ATOM 5719 C C . GLU B 1 180 ? 5.426 -20.203 11.773 1 93.25 180 GLU B C 1
ATOM 5721 O O . GLU B 1 180 ? 6.133 -20.766 10.93 1 93.25 180 GLU B O 1
ATOM 5726 N N . SER B 1 181 ? 5.199 -20.656 12.945 1 94.12 181 SER B N 1
ATOM 5727 C CA . SER B 1 181 ? 5.75 -21.938 13.328 1 94.12 181 SER B CA 1
ATOM 5728 C C . SER B 1 181 ? 5.164 -23.062 12.477 1 94.12 181 SER B C 1
ATOM 5730 O O . SER B 1 181 ? 5.879 -24 12.086 1 94.12 181 SER B O 1
ATOM 5732 N N . GLN B 1 182 ? 3.902 -22.969 12.211 1 95.44 182 GLN B N 1
ATOM 5733 C CA . GLN B 1 182 ? 3.248 -23.953 11.352 1 95.44 182 GLN B CA 1
ATOM 5734 C C . GLN B 1 182 ? 3.811 -23.906 9.938 1 95.44 182 GLN B C 1
ATOM 5736 O O . GLN B 1 182 ? 4.004 -24.953 9.305 1 95.44 182 GLN B O 1
ATOM 5741 N N . LYS B 1 183 ? 4.047 -22.781 9.492 1 96.25 183 LYS B N 1
ATOM 5742 C CA . LYS B 1 183 ? 4.605 -22.641 8.156 1 96.25 183 LYS B CA 1
ATOM 5743 C C . LYS B 1 183 ? 6.016 -23.219 8.07 1 96.25 183 LYS B C 1
ATOM 5745 O O . LYS B 1 183 ? 6.387 -23.828 7.07 1 96.25 183 LYS B O 1
ATOM 5750 N N . VAL B 1 184 ? 6.805 -22.984 9.117 1 96.06 184 VAL B N 1
ATOM 5751 C CA . VAL B 1 184 ? 8.156 -23.531 9.18 1 96.06 184 VAL B CA 1
ATOM 5752 C C . VAL B 1 184 ? 8.094 -25.062 9.156 1 96.06 184 VAL B C 1
ATOM 5754 O O . VAL B 1 184 ? 8.836 -25.703 8.414 1 96.06 184 VAL B O 1
ATOM 5757 N N . GLU B 1 185 ? 7.215 -25.578 9.914 1 96.81 185 GLU B N 1
ATOM 5758 C CA . GLU B 1 185 ? 7.039 -27.031 9.945 1 96.81 185 GLU B CA 1
ATOM 5759 C C . GLU B 1 185 ? 6.57 -27.562 8.594 1 96.81 185 GLU B C 1
ATOM 5761 O O . GLU B 1 185 ? 7.055 -28.594 8.125 1 96.81 185 GLU B O 1
ATOM 5766 N N . ALA B 1 186 ? 5.633 -26.875 8.039 1 97.88 186 ALA B N 1
ATOM 5767 C CA . ALA B 1 186 ? 5.133 -27.266 6.723 1 97.88 186 ALA B CA 1
ATOM 5768 C C . ALA B 1 186 ? 6.258 -27.297 5.691 1 97.88 186 ALA B C 1
ATOM 5770 O O . ALA B 1 186 ? 6.375 -28.25 4.918 1 97.88 186 ALA B O 1
ATOM 5771 N N . ASN B 1 187 ? 7.094 -26.312 5.695 1 98.19 187 ASN B N 1
ATOM 5772 C CA . ASN B 1 187 ? 8.203 -26.266 4.742 1 98.19 187 ASN B CA 1
ATOM 5773 C C . ASN B 1 187 ? 9.211 -27.391 4.996 1 98.19 187 ASN B C 1
ATOM 5775 O O . ASN B 1 187 ? 9.797 -27.922 4.055 1 98.19 187 ASN B O 1
ATOM 5779 N N . SER B 1 188 ? 9.414 -27.656 6.258 1 97.38 188 SER B N 1
ATOM 5780 C CA . SER B 1 188 ? 10.305 -28.766 6.586 1 97.38 188 SER B CA 1
ATOM 5781 C C . SER B 1 188 ? 9.781 -30.078 6 1 97.38 188 SER B C 1
ATOM 5783 O O . SER B 1 188 ? 10.531 -30.812 5.352 1 97.38 188 SER B O 1
ATOM 5785 N N . GLN B 1 189 ? 8.508 -30.312 6.188 1 97.56 189 GLN B N 1
ATOM 5786 C CA . GLN B 1 189 ? 7.898 -31.531 5.668 1 97.56 189 GLN B CA 1
ATOM 5787 C C . GLN B 1 189 ? 7.832 -31.5 4.145 1 97.56 189 GLN B C 1
ATOM 5789 O O . GLN B 1 189 ? 7.992 -32.531 3.496 1 97.56 189 GLN B O 1
ATOM 5794 N N . PHE B 1 190 ? 7.562 -30.406 3.604 1 98.38 190 PHE B N 1
ATOM 5795 C CA . PHE B 1 190 ? 7.52 -30.266 2.152 1 98.38 190 PHE B CA 1
ATOM 5796 C C . PHE B 1 190 ? 8.883 -30.562 1.539 1 98.38 190 PHE B C 1
ATOM 5798 O O . PHE B 1 190 ? 8.977 -31.234 0.506 1 98.38 190 PHE B O 1
ATOM 5805 N N . GLY B 1 191 ? 9.93 -30 2.176 1 98.12 191 GLY B N 1
ATOM 5806 C CA . GLY B 1 191 ? 11.273 -30.312 1.724 1 98.12 191 GLY B CA 1
ATOM 5807 C C . GLY B 1 191 ? 11.555 -31.797 1.66 1 98.12 191 GLY B C 1
ATOM 5808 O O . GLY B 1 191 ? 12.133 -32.281 0.689 1 98.12 191 GLY B O 1
ATOM 5809 N N . LYS B 1 192 ? 11.117 -32.469 2.668 1 97.19 192 LYS B N 1
ATOM 5810 C CA . LYS B 1 192 ? 11.281 -33.938 2.697 1 97.19 192 LYS B CA 1
ATOM 5811 C C . LYS B 1 192 ? 10.469 -34.594 1.592 1 97.19 192 LYS B C 1
ATOM 5813 O O . LYS B 1 192 ? 10.93 -35.531 0.96 1 97.19 192 LYS B O 1
ATOM 5818 N N . TYR B 1 193 ? 9.305 -34.156 1.432 1 97.69 193 TYR B N 1
ATOM 5819 C CA . TYR B 1 193 ? 8.438 -34.688 0.381 1 97.69 193 TYR B CA 1
ATOM 5820 C C . TYR B 1 193 ? 9.094 -34.531 -0.987 1 97.69 193 TYR B C 1
ATOM 5822 O O . TYR B 1 193 ? 9.102 -35.469 -1.781 1 97.69 193 TYR B O 1
ATOM 5830 N N . ILE B 1 194 ? 9.594 -33.344 -1.283 1 98.19 194 ILE B N 1
ATOM 5831 C CA . ILE B 1 194 ? 10.234 -33.094 -2.568 1 98.19 194 ILE B CA 1
ATOM 5832 C C . ILE B 1 194 ? 11.461 -34 -2.715 1 98.19 194 ILE B C 1
ATOM 5834 O O . ILE B 1 194 ? 11.688 -34.594 -3.773 1 98.19 194 ILE B O 1
ATOM 5838 N N . GLU B 1 195 ? 12.242 -34.062 -1.653 1 97.31 195 GLU B N 1
ATOM 5839 C CA . GLU B 1 195 ? 13.43 -34.906 -1.67 1 97.31 195 GLU B CA 1
ATOM 5840 C C . GLU B 1 195 ? 13.078 -36.344 -2.029 1 97.31 195 GLU B C 1
ATOM 5842 O O . GLU B 1 195 ? 13.805 -37 -2.775 1 97.31 195 GLU B O 1
ATOM 5847 N N . ARG B 1 196 ? 11.953 -36.781 -1.611 1 96.19 196 ARG B N 1
ATOM 5848 C CA . ARG B 1 196 ? 11.547 -38.156 -1.783 1 96.19 196 ARG B CA 1
ATOM 5849 C C . ARG B 1 196 ? 10.891 -38.375 -3.141 1 96.19 196 ARG B C 1
ATOM 5851 O O . ARG B 1 196 ? 10.977 -39.469 -3.715 1 96.19 196 ARG B O 1
ATOM 5858 N N . ASN B 1 197 ? 10.258 -37.344 -3.652 1 96.5 197 ASN B N 1
ATOM 5859 C CA . ASN B 1 197 ? 9.32 -37.625 -4.738 1 96.5 197 ASN B CA 1
ATOM 5860 C C . ASN B 1 197 ? 9.727 -36.906 -6.02 1 96.5 197 ASN B C 1
ATOM 5862 O O . ASN B 1 197 ? 9.281 -37.281 -7.109 1 96.5 197 ASN B O 1
ATOM 5866 N N . TYR B 1 198 ? 10.562 -35.906 -5.984 1 97.81 198 TYR B N 1
ATOM 5867 C CA . TYR B 1 198 ? 10.766 -35.031 -7.113 1 97.81 198 TYR B CA 1
ATOM 5868 C C . TYR B 1 198 ? 11.336 -35.781 -8.312 1 97.81 198 TYR B C 1
ATOM 5870 O O . TYR B 1 198 ? 10.883 -35.594 -9.445 1 97.81 198 TYR B O 1
ATOM 5878 N N . GLU B 1 199 ? 12.32 -36.594 -8.117 1 96.69 199 GLU B N 1
ATOM 5879 C CA . GLU B 1 199 ? 12.953 -37.344 -9.203 1 96.69 199 GLU B CA 1
ATOM 5880 C C . GLU B 1 199 ? 11.938 -38.219 -9.93 1 96.69 199 GLU B C 1
ATOM 5882 O O . GLU B 1 199 ? 12.016 -38.406 -11.148 1 96.69 199 GLU B O 1
ATOM 5887 N N . ASP B 1 200 ? 10.977 -38.719 -9.195 1 95.94 200 ASP B N 1
ATOM 5888 C CA . ASP B 1 200 ? 9.961 -39.625 -9.75 1 95.94 200 ASP B CA 1
ATOM 5889 C C . ASP B 1 200 ? 9.062 -38.875 -10.742 1 95.94 200 ASP B C 1
ATOM 5891 O O . ASP B 1 200 ? 8.422 -39.5 -11.594 1 95.94 200 ASP B O 1
ATOM 5895 N N . TRP B 1 201 ? 8.992 -37.562 -10.586 1 97 201 TRP B N 1
ATOM 5896 C CA . TRP B 1 201 ? 8.125 -36.781 -11.445 1 97 201 TRP B CA 1
ATOM 5897 C C . TRP B 1 201 ? 8.617 -36.812 -12.891 1 97 201 TRP B C 1
ATOM 5899 O O . TRP B 1 201 ? 7.883 -36.438 -13.805 1 97 201 TRP B O 1
ATOM 5909 N N . PHE B 1 202 ? 9.797 -37.219 -13.117 1 95.56 202 PHE B N 1
ATOM 5910 C CA . PHE B 1 202 ? 10.383 -37.219 -14.453 1 95.56 202 PHE B CA 1
ATOM 5911 C C . PHE B 1 202 ? 10.422 -38.625 -15.055 1 95.56 202 PHE B C 1
ATOM 5913 O O . PHE B 1 202 ? 10.914 -38.812 -16.172 1 95.56 202 PHE B O 1
ATOM 5920 N N . ALA B 1 203 ? 9.867 -39.562 -14.289 1 92.38 203 ALA B N 1
ATOM 5921 C CA . ALA B 1 203 ? 9.711 -40.906 -14.812 1 92.38 203 ALA B CA 1
ATOM 5922 C C . ALA B 1 203 ? 8.531 -40.969 -15.781 1 92.38 203 ALA B C 1
ATOM 5924 O O . ALA B 1 203 ? 7.605 -40.156 -15.703 1 92.38 203 ALA B O 1
ATOM 5925 N N . PRO B 1 204 ? 8.539 -42 -16.609 1 87.38 204 PRO B N 1
ATOM 5926 C CA . PRO B 1 204 ? 7.406 -42.188 -17.531 1 87.38 204 PRO B CA 1
ATOM 5927 C C . PRO B 1 204 ? 6.102 -42.469 -16.797 1 87.38 204 PRO B C 1
ATOM 5929 O O . PRO B 1 204 ? 6.086 -43.281 -15.859 1 87.38 204 PRO B O 1
ATOM 5932 N N . LYS B 1 205 ? 4.98 -42 -17.031 1 84.31 205 LYS B N 1
ATOM 5933 C CA . LYS B 1 205 ? 3.621 -42.188 -16.547 1 84.31 205 LYS B CA 1
ATOM 5934 C C . LYS B 1 205 ? 3.506 -41.875 -15.062 1 84.31 205 LYS B C 1
ATOM 5936 O O . LYS B 1 205 ? 2.643 -42.406 -14.367 1 84.31 205 LYS B O 1
ATOM 5941 N N . ALA B 1 206 ? 4.438 -41.031 -14.648 1 87.69 206 ALA B N 1
ATOM 5942 C CA . ALA B 1 206 ? 4.395 -40.656 -13.234 1 87.69 206 ALA B CA 1
ATOM 5943 C C . ALA B 1 206 ? 3.227 -39.719 -12.945 1 87.69 206 ALA B C 1
ATOM 5945 O O . ALA B 1 206 ? 2.824 -38.938 -13.805 1 87.69 206 ALA B O 1
ATOM 5946 N N . ASP B 1 207 ? 2.578 -39.938 -11.758 1 91.12 207 ASP B N 1
ATOM 5947 C CA . ASP B 1 207 ? 1.66 -38.938 -11.227 1 91.12 207 ASP B CA 1
ATOM 5948 C C . ASP B 1 207 ? 2.418 -37.719 -10.734 1 91.12 207 ASP B C 1
ATOM 5950 O O . ASP B 1 207 ? 3.17 -37.812 -9.758 1 91.12 207 ASP B O 1
ATOM 5954 N N . LYS B 1 208 ? 2.393 -36.688 -11.453 1 95.19 208 LYS B N 1
ATOM 5955 C CA . LYS B 1 208 ? 3.172 -35.5 -11.18 1 95.19 208 LYS B CA 1
ATOM 5956 C C . LYS B 1 208 ? 2.326 -34.25 -11.367 1 95.19 208 LYS B C 1
ATOM 5958 O O . LYS B 1 208 ? 1.322 -34.25 -12.078 1 95.19 208 LYS B O 1
ATOM 5963 N N . PRO B 1 209 ? 2.592 -33.219 -10.68 1 97.38 209 PRO B N 1
ATOM 5964 C CA . PRO B 1 209 ? 1.92 -31.922 -10.938 1 97.38 209 PRO B CA 1
ATOM 5965 C C . PRO B 1 209 ? 2.324 -31.297 -12.266 1 97.38 209 PRO B C 1
ATOM 5967 O O . PRO B 1 209 ? 3.295 -31.734 -12.891 1 97.38 209 PRO B O 1
ATOM 5970 N N . ILE B 1 210 ? 1.518 -30.359 -12.742 1 98 210 ILE B N 1
ATOM 5971 C CA . ILE B 1 210 ? 1.983 -29.516 -13.844 1 98 210 ILE B CA 1
ATOM 5972 C C . ILE B 1 210 ? 3.232 -28.75 -13.414 1 98 210 ILE B C 1
ATOM 5974 O O . ILE B 1 210 ? 3.279 -28.188 -12.32 1 98 210 ILE B O 1
ATOM 5978 N N . GLN B 1 211 ? 4.238 -28.828 -14.25 1 98.56 211 GLN B N 1
ATOM 5979 C CA . GLN B 1 211 ? 5.492 -28.125 -13.961 1 98.56 211 GLN B CA 1
ATOM 5980 C C . GLN B 1 211 ? 5.773 -27.047 -14.992 1 98.56 211 GLN B C 1
ATOM 5982 O O . GLN B 1 211 ? 5.023 -26.891 -15.961 1 98.56 211 GLN B O 1
ATOM 5987 N N . SER B 1 212 ? 6.812 -26.297 -14.797 1 98.75 212 SER B N 1
ATOM 5988 C CA . SER B 1 212 ? 7.133 -25.141 -15.641 1 98.75 212 SER B CA 1
ATOM 5989 C C . SER B 1 212 ? 7.156 -25.531 -17.109 1 98.75 212 SER B C 1
ATOM 5991 O O . SER B 1 212 ? 6.578 -24.828 -17.953 1 98.75 212 SER B O 1
ATOM 5993 N N . HIS B 1 213 ? 7.738 -26.672 -17.453 1 98.5 213 HIS B N 1
ATOM 5994 C CA . HIS B 1 213 ? 7.973 -27.016 -18.844 1 98.5 213 HIS B CA 1
ATOM 5995 C C . HIS B 1 213 ? 6.703 -27.562 -19.5 1 98.5 213 HIS B C 1
ATOM 5997 O O . HIS B 1 213 ? 6.629 -27.672 -20.719 1 98.5 213 HIS B O 1
ATOM 6003 N N . ASN B 1 214 ? 5.656 -27.812 -18.688 1 97.5 214 ASN B N 1
ATOM 6004 C CA . ASN B 1 214 ? 4.402 -28.328 -19.219 1 97.5 214 ASN B CA 1
ATOM 6005 C C . ASN B 1 214 ? 3.295 -27.281 -19.172 1 97.5 214 ASN B C 1
ATOM 6007 O O . ASN B 1 214 ? 2.213 -27.484 -19.734 1 97.5 214 ASN B O 1
ATOM 6011 N N . LEU B 1 215 ? 3.58 -26.219 -18.562 1 98.31 215 LEU B N 1
ATOM 6012 C CA . LEU B 1 215 ? 2.562 -25.219 -18.234 1 98.31 215 LEU B CA 1
ATOM 6013 C C . LEU B 1 215 ? 1.917 -24.672 -19.5 1 98.31 215 LEU B C 1
ATOM 6015 O O . LEU B 1 215 ? 0.689 -24.641 -19.625 1 98.31 215 LEU B O 1
ATOM 6019 N N . PHE B 1 216 ? 2.738 -24.188 -20.438 1 98.75 216 PHE B N 1
ATOM 6020 C CA . PHE B 1 216 ? 2.234 -23.547 -21.656 1 98.75 216 PHE B CA 1
ATOM 6021 C C . PHE B 1 216 ? 1.352 -24.484 -22.453 1 98.75 216 PHE B C 1
ATOM 6023 O O . PHE B 1 216 ? 0.224 -24.141 -22.812 1 98.75 216 PHE B O 1
ATOM 6030 N N . LYS B 1 217 ? 1.813 -25.703 -22.656 1 98.44 217 LYS B N 1
ATOM 6031 C CA . LYS B 1 217 ? 1.101 -26.703 -23.453 1 98.44 217 LYS B CA 1
ATOM 6032 C C . LYS B 1 217 ? -0.195 -27.125 -22.766 1 98.44 217 LYS B C 1
ATOM 6034 O O . LYS B 1 217 ? -1.237 -27.234 -23.406 1 98.44 217 LYS B O 1
ATOM 6039 N N . GLU B 1 218 ? -0.129 -27.203 -21.484 1 98.12 218 GLU B N 1
ATOM 6040 C CA . GLU B 1 218 ? -1.246 -27.828 -20.766 1 98.12 218 GLU B CA 1
ATOM 6041 C C . GLU B 1 218 ? -2.281 -26.781 -20.359 1 98.12 218 GLU B C 1
ATOM 6043 O O . GLU B 1 218 ? -3.465 -27.094 -20.219 1 98.12 218 GLU B O 1
ATOM 6048 N N . LEU B 1 219 ? -1.807 -25.562 -20.172 1 98.31 219 LEU B N 1
ATOM 6049 C CA . LEU B 1 219 ? -2.74 -24.609 -19.578 1 98.31 219 LEU B CA 1
ATOM 6050 C C . LEU B 1 219 ? -2.979 -23.438 -20.516 1 98.31 219 LEU B C 1
ATOM 6052 O O . LEU B 1 219 ? -4.09 -22.906 -20.594 1 98.31 219 LEU B O 1
ATOM 6056 N N . VAL B 1 220 ? -2.016 -23 -21.281 1 98.56 220 VAL B N 1
ATOM 6057 C CA . VAL B 1 220 ? -2.154 -21.812 -22.125 1 98.56 220 VAL B CA 1
ATOM 6058 C C . VAL B 1 220 ? -2.746 -22.234 -23.484 1 98.56 220 VAL B C 1
ATOM 6060 O O . VAL B 1 220 ? -3.68 -21.594 -23.969 1 98.56 220 VAL B O 1
ATOM 6063 N N . VAL B 1 221 ? -2.279 -23.328 -24.078 1 98.44 221 VAL B N 1
ATOM 6064 C CA . VAL B 1 221 ? -2.641 -23.766 -25.438 1 98.44 221 VAL B CA 1
ATOM 6065 C C . VAL B 1 221 ? -4.141 -24.031 -25.5 1 98.44 221 VAL B C 1
ATOM 6067 O O . VAL B 1 221 ? -4.809 -23.609 -26.453 1 98.44 221 VAL B O 1
ATOM 6070 N N . PRO B 1 222 ? -4.68 -24.688 -24.469 1 97.81 222 PRO B N 1
ATOM 6071 C CA . PRO B 1 222 ? -6.129 -24.906 -24.516 1 97.81 222 PRO B CA 1
ATOM 6072 C C . PRO B 1 222 ? -6.918 -23.609 -24.625 1 97.81 222 PRO B C 1
ATOM 6074 O O . PRO B 1 222 ? -7.977 -23.562 -25.25 1 97.81 222 PRO B O 1
ATOM 6077 N N . GLU B 1 223 ? -6.445 -22.562 -24.016 1 97.06 223 GLU B N 1
ATOM 6078 C CA . GLU B 1 223 ? -7.113 -21.266 -24.094 1 97.06 223 GLU B CA 1
ATOM 6079 C C . GLU B 1 223 ? -6.949 -20.641 -25.484 1 97.06 223 GLU B C 1
ATOM 6081 O O . GLU B 1 223 ? -7.875 -20.016 -26 1 97.06 223 GLU B O 1
ATOM 6086 N N . ILE B 1 224 ? -5.785 -20.844 -26.078 1 97.19 224 ILE B N 1
ATOM 6087 C CA . ILE B 1 224 ? -5.512 -20.344 -27.422 1 97.19 224 ILE B CA 1
ATOM 6088 C C . ILE B 1 224 ? -6.414 -21.047 -28.438 1 97.19 224 ILE B C 1
ATOM 6090 O O . ILE B 1 224 ? -6.961 -20.422 -29.344 1 97.19 224 ILE B O 1
ATOM 6094 N N . LYS B 1 225 ? -6.625 -22.25 -28.25 1 96.31 225 LYS B N 1
ATOM 6095 C CA . LYS B 1 225 ? -7.344 -23.078 -29.219 1 96.31 225 LYS B CA 1
ATOM 6096 C C . LYS B 1 225 ? -8.836 -22.766 -29.203 1 96.31 225 LYS B C 1
ATOM 6098 O O . LYS B 1 225 ? -9.547 -23.078 -30.172 1 96.31 225 LYS B O 1
ATOM 6103 N N . LYS B 1 226 ? -9.258 -22.219 -28.109 1 93.56 226 LYS B N 1
ATOM 6104 C CA . LYS B 1 226 ? -10.656 -21.797 -28.078 1 93.56 226 LYS B CA 1
ATOM 6105 C C . LYS B 1 226 ? -10.938 -20.781 -29.172 1 93.56 226 LYS B C 1
ATOM 6107 O O . LYS B 1 226 ? -12.047 -20.703 -29.703 1 93.56 226 LYS B O 1
ATOM 6112 N N . LYS B 1 227 ? -10.008 -20 -29.672 1 86.88 227 LYS B N 1
ATOM 6113 C CA . LYS B 1 227 ? -10.055 -18.984 -30.719 1 86.88 227 LYS B CA 1
ATOM 6114 C C . LYS B 1 227 ? -11.211 -18.016 -30.5 1 86.88 227 LYS B C 1
ATOM 6116 O O . LYS B 1 227 ? -11.766 -17.484 -31.469 1 86.88 227 LYS B O 1
ATOM 6121 N N . ASP B 1 228 ? -11.578 -17.781 -29.312 1 89.38 228 ASP B N 1
ATOM 6122 C CA . ASP B 1 228 ? -12.727 -16.922 -29.031 1 89.38 228 ASP B CA 1
ATOM 6123 C C . ASP B 1 228 ? -12.273 -15.5 -28.703 1 89.38 228 ASP B C 1
ATOM 6125 O O . ASP B 1 228 ? -12.969 -14.531 -29.016 1 89.38 228 ASP B O 1
ATOM 6129 N N . LYS B 1 229 ? -11.219 -15.32 -28.016 1 94.81 229 LYS B N 1
ATOM 6130 C CA . LYS B 1 229 ? -10.664 -14.039 -27.578 1 94.81 229 LYS B CA 1
ATOM 6131 C C . LYS B 1 229 ? -9.141 -14.031 -27.688 1 94.81 229 LYS B C 1
ATOM 6133 O O . LYS B 1 229 ? -8.5 -15.062 -27.5 1 94.81 229 LYS B O 1
ATOM 6138 N N . PRO B 1 230 ? -8.602 -12.844 -28.031 1 97.56 230 PRO B N 1
ATOM 6139 C CA . PRO B 1 230 ? -7.145 -12.766 -27.906 1 97.56 230 PRO B CA 1
ATOM 6140 C C . PRO B 1 230 ? -6.68 -12.898 -26.453 1 97.56 230 PRO B C 1
ATOM 6142 O O . PRO B 1 230 ? -7.48 -12.742 -25.531 1 97.56 230 PRO B O 1
ATOM 6145 N N . ILE B 1 231 ? -5.379 -13.242 -26.312 1 98.56 231 ILE B N 1
ATOM 6146 C CA . ILE B 1 231 ? -4.906 -13.555 -24.969 1 98.56 231 ILE B CA 1
ATOM 6147 C C . ILE B 1 231 ? -3.729 -12.648 -24.625 1 98.56 231 ILE B C 1
ATOM 6149 O O . ILE B 1 231 ? -2.789 -12.5 -25.406 1 98.56 231 ILE B O 1
ATOM 6153 N N . LEU B 1 232 ? -3.801 -11.969 -23.531 1 98.81 232 LEU B N 1
ATOM 6154 C CA . LEU B 1 232 ? -2.648 -11.375 -22.859 1 98.81 232 LEU B CA 1
ATOM 6155 C C . LEU B 1 232 ? -2.062 -12.328 -21.828 1 98.81 232 LEU B C 1
ATOM 6157 O O . LEU B 1 232 ? -2.695 -12.617 -20.812 1 98.81 232 LEU B O 1
ATOM 6161 N N . PHE B 1 233 ? -0.906 -12.883 -22.125 1 98.81 233 PHE B N 1
ATOM 6162 C CA . PHE B 1 233 ? -0.195 -13.805 -21.25 1 98.81 233 PHE B CA 1
ATOM 6163 C C . PHE B 1 233 ? 0.891 -13.086 -20.469 1 98.81 233 PHE B C 1
ATOM 6165 O O . PHE B 1 233 ? 1.94 -12.742 -21.016 1 98.81 233 PHE B O 1
ATOM 6172 N N . VAL B 1 234 ? 0.637 -12.867 -19.156 1 98.88 234 VAL B N 1
ATOM 6173 C CA . VAL B 1 234 ? 1.552 -12.094 -18.312 1 98.88 234 VAL B CA 1
ATOM 6174 C C . VAL B 1 234 ? 2.305 -13.023 -17.375 1 98.88 234 VAL B C 1
ATOM 6176 O O . VAL B 1 234 ? 1.69 -13.797 -16.625 1 98.88 234 VAL B O 1
ATOM 6179 N N . VAL B 1 235 ? 3.592 -12.961 -17.391 1 98.81 235 VAL B N 1
ATOM 6180 C CA . VAL B 1 235 ? 4.453 -13.664 -16.438 1 98.81 235 VAL B CA 1
ATOM 6181 C C . VAL B 1 235 ? 5.184 -12.656 -15.562 1 98.81 235 VAL B C 1
ATOM 6183 O O . VAL B 1 235 ? 6.09 -11.961 -16.031 1 98.81 235 VAL B O 1
ATOM 6186 N N . ILE B 1 236 ? 4.797 -12.57 -14.344 1 98.44 236 ILE B N 1
ATOM 6187 C CA . ILE B 1 236 ? 5.492 -11.703 -13.406 1 98.44 236 ILE B CA 1
ATOM 6188 C C . ILE B 1 236 ? 6.617 -12.477 -12.719 1 98.44 236 ILE B C 1
ATOM 6190 O O . ILE B 1 236 ? 6.367 -13.477 -12.047 1 98.44 236 ILE B O 1
ATOM 6194 N N . ASP B 1 237 ? 7.801 -11.969 -12.844 1 97.44 237 ASP B N 1
ATOM 6195 C CA . ASP B 1 237 ? 8.977 -12.633 -12.297 1 97.44 237 ASP B CA 1
ATOM 6196 C C . ASP B 1 237 ? 8.953 -12.633 -10.766 1 97.44 237 ASP B C 1
ATOM 6198 O O . ASP B 1 237 ? 8.781 -11.578 -10.148 1 97.44 237 ASP B O 1
ATOM 6202 N N . ASN B 1 238 ? 9.039 -13.828 -10.18 1 97.31 238 ASN B N 1
ATOM 6203 C CA . ASN B 1 238 ? 9.344 -13.945 -8.758 1 97.31 238 ASN B CA 1
ATOM 6204 C C . ASN B 1 238 ? 8.125 -13.617 -7.898 1 97.31 238 ASN B C 1
ATOM 6206 O O . ASN B 1 238 ? 8.266 -13.094 -6.789 1 97.31 238 ASN B O 1
ATOM 6210 N N . LEU B 1 239 ? 6.945 -13.867 -8.398 1 98 239 LEU B N 1
ATOM 6211 C CA . LEU B 1 239 ? 5.719 -13.547 -7.676 1 98 239 LEU B CA 1
ATOM 6212 C C . LEU B 1 239 ? 5.273 -14.719 -6.809 1 98 239 LEU B C 1
ATOM 6214 O O . LEU B 1 239 ? 5.117 -15.836 -7.301 1 98 239 LEU B O 1
ATOM 6218 N N . ARG B 1 240 ? 5.066 -14.453 -5.547 1 98.06 240 ARG B N 1
ATOM 6219 C CA . ARG B 1 240 ? 4.555 -15.461 -4.625 1 98.06 240 ARG B CA 1
ATOM 6220 C C . ARG B 1 240 ? 3.035 -15.555 -4.707 1 98.06 240 ARG B C 1
ATOM 6222 O O . ARG B 1 240 ? 2.373 -14.617 -5.148 1 98.06 240 ARG B O 1
ATOM 6229 N N . TYR B 1 241 ? 2.537 -16.703 -4.23 1 97.81 241 TYR B N 1
ATOM 6230 C CA . TYR B 1 241 ? 1.095 -16.922 -4.199 1 97.81 241 TYR B CA 1
ATOM 6231 C C . TYR B 1 241 ? 0.405 -15.898 -3.309 1 97.81 241 TYR B C 1
ATOM 6233 O O . TYR B 1 241 ? -0.665 -15.391 -3.652 1 97.81 241 TYR B O 1
ATOM 6241 N N . ASP B 1 242 ? 1.007 -15.602 -2.156 1 96.75 242 ASP B N 1
ATOM 6242 C CA . ASP B 1 242 ? 0.397 -14.648 -1.24 1 96.75 242 ASP B CA 1
ATOM 6243 C C . ASP B 1 242 ? 0.398 -13.242 -1.837 1 96.75 242 ASP B C 1
ATOM 6245 O O . ASP B 1 242 ? -0.511 -12.445 -1.576 1 96.75 242 ASP B O 1
ATOM 6249 N N . GLN B 1 243 ? 1.378 -12.891 -2.6 1 97.06 243 GLN B N 1
ATOM 6250 C CA . GLN B 1 243 ? 1.425 -11.602 -3.271 1 97.06 243 GLN B CA 1
ATOM 6251 C C . GLN B 1 243 ? 0.318 -11.484 -4.316 1 97.06 243 GLN B C 1
ATOM 6253 O O . GLN B 1 243 ? -0.334 -10.445 -4.426 1 97.06 243 GLN B O 1
ATOM 6258 N N . TRP B 1 244 ? 0.119 -12.539 -5.055 1 96.69 244 TRP B N 1
ATOM 6259 C CA . TRP B 1 244 ? -1.014 -12.555 -5.977 1 96.69 244 TRP B CA 1
ATOM 6260 C C . TRP B 1 244 ? -2.32 -12.297 -5.234 1 96.69 244 TRP B C 1
ATOM 6262 O O . TRP B 1 244 ? -3.127 -11.461 -5.652 1 96.69 244 TRP B O 1
ATOM 6272 N N . LYS B 1 245 ? -2.516 -12.984 -4.137 1 95.12 245 LYS B N 1
ATOM 6273 C CA . LYS B 1 245 ? -3.758 -12.852 -3.383 1 95.12 245 LYS B CA 1
ATOM 6274 C C . LYS B 1 245 ? -3.959 -11.414 -2.9 1 95.12 245 LYS B C 1
ATOM 6276 O O . LYS B 1 245 ? -5.094 -10.961 -2.76 1 95.12 245 LYS B O 1
ATOM 6281 N N . SER B 1 246 ? -2.924 -10.695 -2.781 1 93.38 246 SER B N 1
ATOM 6282 C CA .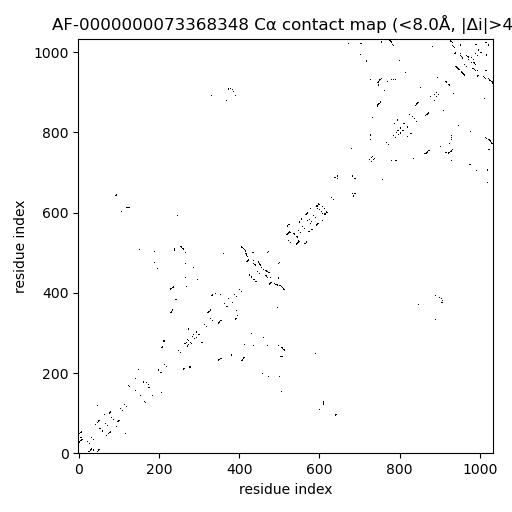 SER B 1 246 ? -3.014 -9.336 -2.266 1 93.38 246 SER B CA 1
ATOM 6283 C C . SER B 1 246 ? -3.57 -8.375 -3.316 1 93.38 246 SER B C 1
ATOM 6285 O O . SER B 1 246 ? -4.164 -7.352 -2.98 1 93.38 246 SER B O 1
ATOM 6287 N N . PHE B 1 247 ? -3.303 -8.609 -4.59 1 93.5 247 PHE B N 1
ATOM 6288 C CA . PHE B 1 247 ? -3.822 -7.656 -5.559 1 93.5 247 PHE B CA 1
ATOM 6289 C C . PHE B 1 247 ? -4.895 -8.297 -6.434 1 93.5 247 PHE B C 1
ATOM 6291 O O . PHE B 1 247 ? -5.23 -7.773 -7.496 1 93.5 247 PHE B O 1
ATOM 6298 N N . GLU B 1 248 ? -5.457 -9.445 -5.988 1 93.75 248 GLU B N 1
ATOM 6299 C CA . GLU B 1 248 ? -6.559 -10.117 -6.664 1 93.75 248 GLU B CA 1
ATOM 6300 C C . GLU B 1 248 ? -7.762 -9.195 -6.82 1 93.75 248 GLU B C 1
ATOM 6302 O O . GLU B 1 248 ? -8.383 -9.156 -7.883 1 93.75 248 GLU B O 1
ATOM 6307 N N . THR B 1 249 ? -8.07 -8.445 -5.777 1 89.06 249 THR B N 1
ATOM 6308 C CA . THR B 1 249 ? -9.242 -7.578 -5.777 1 89.06 249 THR B CA 1
ATOM 6309 C C . THR B 1 249 ? -9.086 -6.453 -6.797 1 89.06 249 THR B C 1
ATOM 6311 O O . THR B 1 249 ? -10.07 -5.984 -7.367 1 89.06 249 THR B O 1
ATOM 6314 N 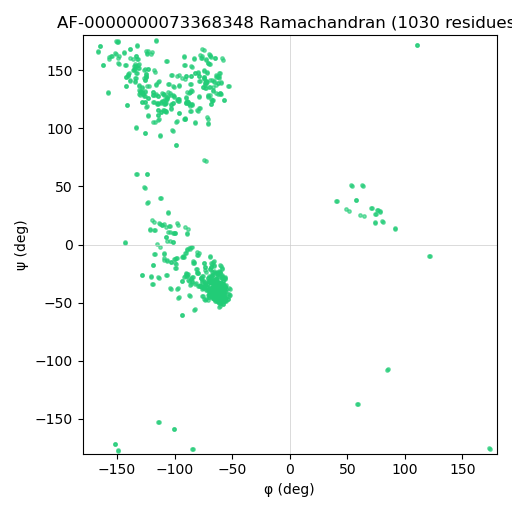N . VAL B 1 250 ? -7.852 -6.02 -7.031 1 91.38 250 VAL B N 1
ATOM 6315 C CA . VAL B 1 250 ? -7.598 -4.984 -8.023 1 91.38 250 VAL B CA 1
ATOM 6316 C C . VAL B 1 250 ? -7.945 -5.504 -9.422 1 91.38 250 VAL B C 1
ATOM 6318 O O . VAL B 1 250 ? -8.656 -4.844 -10.18 1 91.38 250 VAL B O 1
ATOM 6321 N N . ILE B 1 251 ? -7.555 -6.707 -9.727 1 94.12 251 ILE B N 1
ATOM 6322 C CA . ILE B 1 251 ? -7.805 -7.305 -11.039 1 94.12 251 ILE B CA 1
ATOM 6323 C C . ILE B 1 251 ? -9.297 -7.598 -11.195 1 94.12 251 ILE B C 1
ATOM 6325 O O . ILE B 1 251 ? -9.844 -7.457 -12.289 1 94.12 251 ILE B O 1
ATOM 6329 N N . SER B 1 252 ? -9.953 -7.895 -10.102 1 89.44 252 SER B N 1
ATOM 6330 C CA . SER B 1 252 ? -11.359 -8.281 -10.125 1 89.44 252 SER B CA 1
ATOM 6331 C C . SER B 1 252 ? -12.242 -7.125 -10.57 1 89.44 252 SER B C 1
ATOM 6333 O O . SER B 1 252 ? -13.398 -7.328 -10.945 1 89.44 252 SER B O 1
ATOM 6335 N N . ASN B 1 253 ? -11.719 -5.934 -10.508 1 85.75 253 ASN B N 1
ATOM 6336 C CA . ASN B 1 253 ? -12.461 -4.781 -11.008 1 85.75 253 ASN B CA 1
ATOM 6337 C C . ASN B 1 253 ? -12.586 -4.812 -12.531 1 85.75 253 ASN B C 1
ATOM 6339 O O . ASN B 1 253 ? -13.5 -4.215 -13.094 1 85.75 253 ASN B O 1
ATOM 6343 N N . TYR B 1 254 ? -11.688 -5.566 -13.172 1 90.25 254 TYR B N 1
ATOM 6344 C CA . TYR B 1 254 ? -11.617 -5.52 -14.625 1 90.25 254 TYR B CA 1
ATOM 6345 C C . TYR B 1 254 ? -11.867 -6.895 -15.234 1 90.25 254 TYR B C 1
ATOM 6347 O O . TYR B 1 254 ? -12.305 -7.004 -16.375 1 90.25 254 TYR B O 1
ATOM 6355 N N . TYR B 1 255 ? -11.539 -7.836 -14.469 1 93.06 255 TYR B N 1
ATOM 6356 C CA . TYR B 1 255 ? -11.602 -9.203 -14.977 1 93.06 255 TYR B CA 1
ATOM 6357 C C . TYR B 1 255 ? -12.336 -10.109 -14 1 93.06 255 TYR B C 1
ATOM 6359 O O . TYR B 1 255 ? -12.367 -9.844 -12.797 1 93.06 255 TYR B O 1
ATOM 6367 N N . LYS B 1 256 ? -12.867 -11.148 -14.555 1 90.81 256 LYS B N 1
ATOM 6368 C CA . LYS B 1 256 ? -13.453 -12.234 -13.766 1 90.81 256 LYS B CA 1
ATOM 6369 C C . LYS B 1 256 ? -12.555 -13.469 -13.781 1 90.81 256 LYS B C 1
ATOM 6371 O O . LYS B 1 256 ? -12.164 -13.945 -14.852 1 90.81 256 LYS B O 1
ATOM 6376 N N . LEU B 1 257 ? -12.25 -13.945 -12.648 1 91.5 257 LEU B N 1
ATOM 6377 C CA . LEU B 1 257 ? -11.43 -15.148 -12.555 1 91.5 257 LEU B CA 1
ATOM 6378 C C . LEU B 1 257 ? -12.195 -16.375 -13.062 1 91.5 257 LEU B C 1
ATOM 6380 O O . LEU B 1 257 ? -13.289 -16.656 -12.578 1 91.5 257 LEU B O 1
ATOM 6384 N N . GLU B 1 258 ? -11.664 -17 -14.031 1 91.75 258 GLU B N 1
ATOM 6385 C CA . GLU B 1 258 ? -12.273 -18.188 -14.594 1 91.75 258 GLU B CA 1
ATOM 6386 C C . GLU B 1 258 ? -11.656 -19.453 -14 1 91.75 258 GLU B C 1
ATOM 6388 O O . GLU B 1 258 ? -12.375 -20.391 -13.648 1 91.75 258 GLU B O 1
ATOM 6393 N N . LYS B 1 259 ? -10.297 -19.422 -13.945 1 93 259 LYS B N 1
ATOM 6394 C CA . LYS B 1 259 ? -9.562 -20.609 -13.492 1 93 259 LYS B CA 1
ATOM 6395 C C . LYS B 1 259 ? -8.359 -20.219 -12.648 1 93 259 LYS B C 1
ATOM 6397 O O . LYS B 1 259 ? -7.656 -19.25 -12.961 1 93 259 LYS B O 1
ATOM 6402 N N . GLU B 1 260 ? -8.18 -20.906 -11.586 1 94.19 260 GLU B N 1
ATOM 6403 C CA . GLU B 1 260 ? -6.969 -20.844 -10.773 1 94.19 260 GLU B CA 1
ATOM 6404 C C . GLU B 1 260 ? -6.34 -22.234 -10.633 1 94.19 260 GLU B C 1
ATOM 6406 O O . GLU B 1 260 ? -6.914 -23.125 -10 1 94.19 260 GLU B O 1
ATOM 6411 N N . VAL B 1 261 ? -5.195 -22.391 -11.25 1 96.56 261 VAL B N 1
ATOM 6412 C CA . VAL B 1 261 ? -4.543 -23.688 -11.289 1 96.56 261 VAL B CA 1
ATOM 6413 C C . VAL B 1 261 ? -3.111 -23.578 -10.773 1 96.56 261 VAL B C 1
ATOM 6415 O O . VAL B 1 261 ? -2.186 -23.297 -11.539 1 96.56 261 VAL B O 1
ATOM 6418 N N . PRO B 1 262 ? -2.914 -23.891 -9.469 1 97.38 262 PRO B N 1
ATOM 6419 C CA . PRO B 1 262 ? -1.532 -23.906 -8.984 1 97.38 262 PRO B CA 1
ATOM 6420 C C . PRO B 1 262 ? -0.655 -24.906 -9.727 1 97.38 262 PRO B C 1
ATOM 6422 O O . PRO B 1 262 ? -1.117 -26 -10.07 1 97.38 262 PRO B O 1
ATOM 6425 N N . TYR B 1 263 ? 0.527 -24.578 -10.031 1 98.5 263 TYR B N 1
ATOM 6426 C CA . TYR B 1 263 ? 1.494 -25.484 -10.633 1 98.5 263 TYR B CA 1
ATOM 6427 C C . TYR B 1 263 ? 2.838 -25.406 -9.922 1 98.5 263 TYR B C 1
ATOM 6429 O O . TYR B 1 263 ? 3.016 -24.594 -9.008 1 98.5 263 TYR B O 1
ATOM 6437 N N . PHE B 1 264 ? 3.771 -26.281 -10.234 1 98.81 264 PHE B N 1
ATOM 6438 C CA . PHE B 1 264 ? 5.047 -26.359 -9.531 1 98.81 264 PHE B CA 1
ATOM 6439 C C . PHE B 1 264 ? 6.18 -25.844 -10.406 1 98.81 264 PHE B C 1
ATOM 6441 O O . PHE B 1 264 ? 6.395 -26.328 -11.516 1 98.81 264 PHE B O 1
ATOM 6448 N N . SER B 1 265 ? 6.895 -24.844 -9.945 1 98.81 265 SER B N 1
ATOM 6449 C CA . SER B 1 265 ? 8.141 -24.438 -10.594 1 98.81 265 SER B CA 1
ATOM 6450 C C . SER B 1 265 ? 9.156 -25.578 -10.57 1 98.81 265 SER B C 1
ATOM 6452 O O . SER B 1 265 ? 9.281 -26.281 -9.57 1 98.81 265 SER B O 1
ATOM 6454 N N . ILE B 1 266 ? 9.883 -25.703 -11.57 1 98.75 266 ILE B N 1
ATOM 6455 C CA . ILE B 1 266 ? 10.938 -26.703 -11.594 1 98.75 266 ILE B CA 1
ATOM 6456 C C . ILE B 1 266 ? 12.125 -26.234 -10.758 1 98.75 266 ILE B C 1
ATOM 6458 O O . ILE B 1 266 ? 12.25 -25.047 -10.469 1 98.75 266 ILE B O 1
ATOM 6462 N N . LEU B 1 267 ? 13 -27.188 -10.391 1 98.5 267 LEU B N 1
ATOM 6463 C CA . LEU B 1 267 ? 14.273 -26.844 -9.766 1 98.5 267 LEU B CA 1
ATOM 6464 C C . LEU B 1 267 ? 15.359 -26.641 -10.812 1 98.5 267 LEU B C 1
ATOM 6466 O O . LEU B 1 267 ? 15.406 -27.359 -11.812 1 98.5 267 LEU B O 1
ATOM 6470 N N . PRO B 1 268 ? 16.25 -25.734 -10.57 1 98.06 268 PRO B N 1
ATOM 6471 C CA . PRO B 1 268 ? 16.156 -24.688 -9.547 1 98.06 268 PRO B CA 1
ATOM 6472 C C . PRO B 1 268 ? 15 -23.703 -9.797 1 98.06 268 PRO B C 1
ATOM 6474 O O . PRO B 1 268 ? 14.68 -23.422 -10.953 1 98.06 268 PRO B O 1
ATOM 6477 N N . THR B 1 269 ? 14.367 -23.188 -8.758 1 98.38 269 THR B N 1
ATOM 6478 C CA . THR B 1 269 ? 13.336 -22.156 -8.859 1 98.38 269 THR B CA 1
ATOM 6479 C C . THR B 1 269 ? 13.969 -20.797 -9.18 1 98.38 269 THR B C 1
ATOM 6481 O O . THR B 1 269 ? 14 -19.906 -8.336 1 98.38 269 THR B O 1
ATOM 6484 N N . ALA B 1 270 ? 14.406 -20.672 -10.391 1 96.81 270 ALA B N 1
ATOM 6485 C CA . ALA B 1 270 ? 15.125 -19.5 -10.859 1 96.81 270 ALA B CA 1
ATOM 6486 C C . ALA B 1 270 ? 14.75 -19.156 -12.297 1 96.81 270 ALA B C 1
ATOM 6488 O O . ALA B 1 270 ? 14.367 -20.047 -13.07 1 96.81 270 ALA B O 1
ATOM 6489 N N . THR B 1 271 ? 14.891 -17.938 -12.625 1 96 271 THR B N 1
ATOM 6490 C CA . THR B 1 271 ? 14.43 -17.391 -13.898 1 96 271 THR B CA 1
ATOM 6491 C C . THR B 1 271 ? 15.07 -18.125 -15.07 1 96 271 THR B C 1
ATOM 6493 O O . THR B 1 271 ? 14.375 -18.578 -15.984 1 96 271 THR B O 1
ATOM 6496 N N . GLN B 1 272 ? 16.328 -18.328 -15.008 1 95.38 272 GLN B N 1
ATOM 6497 C CA . GLN B 1 272 ? 17.047 -18.984 -16.094 1 95.38 272 GLN B CA 1
ATOM 6498 C C . GLN B 1 272 ? 16.469 -20.359 -16.375 1 95.38 272 GLN B C 1
ATOM 6500 O O . GLN B 1 272 ? 16.359 -20.766 -17.547 1 95.38 272 GLN B O 1
ATOM 6505 N N . TYR B 1 273 ? 16.062 -20.984 -15.375 1 97.5 273 TYR B N 1
ATOM 6506 C CA . TYR B 1 273 ? 15.578 -22.359 -15.5 1 97.5 273 TYR B CA 1
ATOM 6507 C C . TYR B 1 273 ? 14.07 -22.391 -15.688 1 97.5 273 TYR B C 1
ATOM 6509 O O . TYR B 1 273 ? 13.578 -22.75 -16.766 1 97.5 273 TYR B O 1
ATOM 6517 N N . ALA B 1 274 ? 13.367 -21.891 -14.75 1 98.38 274 ALA B N 1
ATOM 6518 C CA . ALA B 1 274 ? 11.914 -22.031 -14.711 1 98.38 274 ALA B CA 1
ATOM 6519 C C . ALA B 1 274 ? 11.258 -21.203 -15.82 1 98.38 274 ALA B C 1
ATOM 6521 O O . ALA B 1 274 ? 10.336 -21.688 -16.484 1 98.38 274 ALA B O 1
ATOM 6522 N N . ARG B 1 275 ? 11.68 -19.969 -16 1 98.12 275 ARG B N 1
ATOM 6523 C CA . ARG B 1 275 ? 11.062 -19.125 -17.016 1 98.12 275 ARG B CA 1
ATOM 6524 C C . ARG B 1 275 ? 11.312 -19.656 -18.422 1 98.12 275 ARG B C 1
ATOM 6526 O O . ARG B 1 275 ? 10.398 -19.734 -19.234 1 98.12 275 ARG B O 1
ATOM 6533 N N . ASN B 1 276 ? 12.578 -20 -18.688 1 98.38 276 ASN B N 1
ATOM 6534 C CA . ASN B 1 276 ? 12.891 -20.578 -19.984 1 98.38 276 ASN B CA 1
ATOM 6535 C C . ASN B 1 276 ? 12.141 -21.891 -20.219 1 98.38 276 ASN B C 1
ATOM 6537 O O . ASN B 1 276 ? 11.773 -22.203 -21.359 1 98.38 276 ASN B O 1
ATOM 6541 N N . ALA B 1 277 ? 11.922 -22.609 -19.172 1 98.75 277 ALA B N 1
ATOM 6542 C CA . ALA B 1 277 ? 11.156 -23.844 -19.297 1 98.75 277 ALA B CA 1
ATOM 6543 C C . ALA B 1 277 ? 9.711 -23.547 -19.703 1 98.75 277 ALA B C 1
ATOM 6545 O O . ALA B 1 277 ? 9.133 -24.281 -20.516 1 98.75 277 ALA B O 1
ATOM 6546 N N . ILE B 1 278 ? 9.141 -22.516 -19.188 1 98.81 278 ILE B N 1
ATOM 6547 C CA . ILE B 1 278 ? 7.785 -22.125 -19.547 1 98.81 278 ILE B CA 1
ATOM 6548 C C . ILE B 1 278 ? 7.727 -21.812 -21.047 1 98.81 278 ILE B C 1
ATOM 6550 O O . ILE B 1 278 ? 6.855 -22.312 -21.75 1 98.81 278 ILE B O 1
ATOM 6554 N N . PHE B 1 279 ? 8.672 -21.078 -21.531 1 98.75 279 PHE B N 1
ATOM 6555 C CA . PHE B 1 279 ? 8.586 -20.547 -22.875 1 98.75 279 PHE B CA 1
ATOM 6556 C C . PHE B 1 279 ? 9.078 -21.562 -23.906 1 98.75 279 PHE B C 1
ATOM 6558 O O . PHE B 1 279 ? 8.602 -21.594 -25.031 1 98.75 279 PHE B O 1
ATOM 6565 N N . SER B 1 280 ? 9.992 -22.453 -23.5 1 98.56 280 SER B N 1
ATOM 6566 C CA . SER B 1 280 ? 10.508 -23.438 -24.453 1 98.56 280 SER B CA 1
ATOM 6567 C C . SER B 1 280 ? 9.648 -24.703 -24.469 1 98.56 280 SER B C 1
ATOM 6569 O O . SER B 1 280 ? 9.664 -25.453 -25.438 1 98.56 280 SER B O 1
ATOM 6571 N N . GLY B 1 281 ? 9.016 -24.938 -23.344 1 98.62 281 GLY B N 1
ATOM 6572 C CA . GLY B 1 281 ? 8.312 -26.203 -23.203 1 98.62 281 GLY B CA 1
ATOM 6573 C C . GLY B 1 281 ? 9.234 -27.375 -22.984 1 98.62 281 GLY B C 1
ATOM 6574 O O . GLY B 1 281 ? 8.859 -28.531 -23.266 1 98.62 281 GLY B O 1
ATOM 6575 N N . LEU B 1 282 ? 10.469 -27.047 -22.562 1 98.56 282 LEU B N 1
ATOM 6576 C CA . LEU B 1 282 ? 11.508 -28.062 -22.422 1 98.56 282 LEU B CA 1
ATOM 6577 C C . LEU B 1 282 ? 12.195 -27.922 -21.062 1 98.56 282 LEU B C 1
ATOM 6579 O O . LEU B 1 282 ? 12.227 -26.844 -20.484 1 98.56 282 LEU B O 1
ATOM 6583 N N . MET B 1 283 ? 12.68 -29.031 -20.594 1 98.25 283 MET B N 1
ATOM 6584 C CA . MET B 1 283 ? 13.609 -28.953 -19.469 1 98.25 283 MET B CA 1
ATOM 6585 C C . MET B 1 283 ? 14.961 -28.422 -19.906 1 98.25 283 MET B C 1
ATOM 6587 O O . MET B 1 283 ? 15.297 -28.484 -21.094 1 98.25 283 MET B O 1
ATOM 6591 N N . PRO B 1 284 ? 15.727 -27.922 -18.953 1 97.69 284 PRO B N 1
ATOM 6592 C CA . PRO B 1 284 ? 17 -27.281 -19.297 1 97.69 284 PRO B CA 1
ATOM 6593 C C . PRO B 1 284 ? 17.922 -28.203 -20.094 1 97.69 284 PRO B C 1
ATOM 6595 O O . PRO B 1 284 ? 18.594 -27.766 -21.016 1 97.69 284 PRO B O 1
ATOM 6598 N N . LEU B 1 285 ? 17.953 -29.516 -19.812 1 97.25 285 LEU B N 1
ATOM 6599 C CA . LEU B 1 285 ? 18.781 -30.469 -20.531 1 97.25 285 LEU B CA 1
ATOM 6600 C C . LEU B 1 285 ? 18.422 -30.5 -22.016 1 97.25 285 LEU B C 1
ATOM 6602 O O . LEU B 1 285 ? 19.297 -30.469 -22.875 1 97.25 285 LEU B O 1
ATOM 6606 N N . ASP B 1 286 ? 17.188 -30.531 -22.281 1 97.88 286 ASP B N 1
ATOM 6607 C CA . ASP B 1 286 ? 16.688 -30.562 -23.656 1 97.88 286 ASP B CA 1
ATOM 6608 C C . ASP B 1 286 ? 16.906 -29.203 -24.344 1 97.88 286 ASP B C 1
ATOM 6610 O O . ASP B 1 286 ? 17.141 -29.156 -25.562 1 97.88 286 ASP B O 1
ATOM 6614 N N . MET B 1 287 ? 16.812 -28.109 -23.609 1 97.81 287 MET B N 1
ATOM 6615 C CA . MET B 1 287 ? 17.109 -26.797 -24.172 1 97.81 287 MET B CA 1
ATOM 6616 C C . MET B 1 287 ? 18.547 -26.719 -24.641 1 97.81 287 MET B C 1
ATOM 6618 O O . MET B 1 287 ? 18.828 -26.234 -25.75 1 97.81 287 MET B O 1
ATOM 6622 N N . GLU B 1 288 ? 19.375 -27.188 -23.766 1 96.31 288 GLU B N 1
ATOM 6623 C CA . GLU B 1 288 ? 20.797 -27.188 -24.109 1 96.31 288 GLU B CA 1
ATOM 6624 C C . GLU B 1 288 ? 21.062 -28.016 -25.359 1 96.31 288 GLU B C 1
ATOM 6626 O O . GLU B 1 288 ? 21.844 -27.625 -26.219 1 96.31 288 GLU B O 1
ATOM 6631 N N . LYS B 1 289 ? 20.391 -29.141 -25.516 1 97 289 LYS B N 1
ATOM 6632 C CA . LYS B 1 289 ? 20.594 -30.062 -26.625 1 97 289 LYS B CA 1
ATOM 6633 C C . LYS B 1 289 ? 19.969 -29.531 -27.922 1 97 289 LYS B C 1
ATOM 6635 O O . LYS B 1 289 ? 20.609 -29.531 -28.969 1 97 289 LYS B O 1
ATOM 6640 N N . GLN B 1 290 ? 18.781 -29.031 -27.812 1 97.56 290 GLN B N 1
ATOM 6641 C CA . GLN B 1 290 ? 18 -28.672 -29 1 97.56 290 GLN B CA 1
ATOM 6642 C C . GLN B 1 290 ? 18.297 -27.234 -29.438 1 97.56 290 GLN B C 1
ATOM 6644 O O . GLN B 1 290 ? 18.188 -26.922 -30.625 1 97.56 290 GLN B O 1
ATOM 6649 N N . PHE B 1 291 ? 18.609 -26.406 -28.5 1 97.06 291 PHE B N 1
ATOM 6650 C CA . PHE B 1 291 ? 18.844 -25 -28.781 1 97.06 291 PHE B CA 1
ATOM 6651 C C . PHE B 1 291 ? 20.125 -24.516 -28.094 1 97.06 291 PHE B C 1
ATOM 6653 O O . PHE B 1 291 ? 20.094 -23.547 -27.344 1 97.06 291 PHE B O 1
ATOM 6660 N N . PRO B 1 292 ? 21.25 -25.094 -28.422 1 95.06 292 PRO B N 1
ATOM 6661 C CA . PRO B 1 292 ? 22.484 -24.703 -27.766 1 95.06 292 PRO B CA 1
ATOM 6662 C C . PRO B 1 292 ? 22.828 -23.219 -27.969 1 95.06 292 PRO B C 1
ATOM 6664 O O . PRO B 1 292 ? 23.547 -22.641 -27.156 1 95.06 292 PRO B O 1
ATOM 6667 N N . GLN B 1 293 ? 22.219 -22.609 -28.953 1 94.56 293 GLN B N 1
ATOM 6668 C CA . GLN B 1 293 ? 22.5 -21.203 -29.25 1 94.56 293 GLN B CA 1
ATOM 6669 C C . GLN B 1 293 ? 21.719 -20.281 -28.328 1 94.56 293 GLN B C 1
ATOM 6671 O O . GLN B 1 293 ? 22.062 -19.109 -28.172 1 94.56 293 GLN B O 1
ATOM 6676 N N . TYR B 1 294 ? 20.641 -20.797 -27.75 1 96.25 294 TYR B N 1
ATOM 6677 C CA . TYR B 1 294 ? 19.766 -19.953 -26.922 1 96.25 294 TYR B CA 1
ATOM 6678 C C . TYR B 1 294 ? 20.016 -20.219 -25.438 1 96.25 294 TYR B C 1
ATOM 6680 O O . TYR B 1 294 ? 19.625 -19.422 -24.594 1 96.25 294 TYR B O 1
ATOM 6688 N N . TRP B 1 295 ? 20.703 -21.312 -25.109 1 95.5 295 TRP B N 1
ATOM 6689 C CA . TRP B 1 295 ? 20.875 -21.734 -23.719 1 95.5 295 TRP B CA 1
ATOM 6690 C C . TRP B 1 295 ? 22.297 -21.453 -23.234 1 95.5 295 TRP B C 1
ATOM 6692 O O . TRP B 1 295 ? 23.25 -21.656 -23.969 1 95.5 295 TRP B O 1
ATOM 6702 N N . LYS B 1 296 ? 22.359 -20.953 -21.953 1 93.38 296 LYS B N 1
ATOM 6703 C CA . LYS B 1 296 ? 23.641 -20.812 -21.266 1 93.38 296 LYS B CA 1
ATOM 6704 C C . LYS B 1 296 ? 23.578 -21.422 -19.875 1 93.38 296 LYS B C 1
ATOM 6706 O O . LYS B 1 296 ? 22.641 -21.156 -19.109 1 93.38 296 LYS B O 1
ATOM 6711 N N . ASN B 1 297 ? 24.594 -22.203 -19.594 1 90.94 297 ASN B N 1
ATOM 6712 C CA . ASN B 1 297 ? 24.688 -22.781 -18.25 1 90.94 297 ASN B CA 1
ATOM 6713 C C . ASN B 1 297 ? 25.156 -21.734 -17.234 1 90.94 297 ASN B C 1
ATOM 6715 O O . ASN B 1 297 ? 25.625 -20.656 -17.609 1 90.94 297 ASN B O 1
ATOM 6719 N N . ASP B 1 298 ? 25.062 -22.016 -15.945 1 88.5 298 ASP B N 1
ATOM 6720 C CA . ASP B 1 298 ? 25.312 -21.094 -14.844 1 88.5 298 ASP B CA 1
ATOM 6721 C C . ASP B 1 298 ? 26.734 -20.547 -14.914 1 88.5 298 ASP B C 1
ATOM 6723 O O . ASP B 1 298 ? 26.984 -19.375 -14.594 1 88.5 298 ASP B O 1
ATOM 6727 N N . VAL B 1 299 ? 27.625 -21.312 -15.359 1 81.44 299 VAL B N 1
ATOM 6728 C CA . VAL B 1 299 ? 29.031 -20.969 -15.258 1 81.44 299 VAL B CA 1
ATOM 6729 C C . VAL B 1 299 ? 29.469 -20.203 -16.516 1 81.44 299 VAL B C 1
ATOM 6731 O O . VAL B 1 299 ? 30.578 -19.656 -16.562 1 81.44 299 VAL B O 1
ATOM 6734 N N . GLU B 1 300 ? 28.547 -20.172 -17.438 1 86.06 300 GLU B N 1
ATOM 6735 C CA . GLU B 1 300 ? 28.891 -19.5 -18.688 1 86.06 300 GLU B CA 1
ATOM 6736 C C . GLU B 1 300 ? 28.641 -18 -18.594 1 86.06 300 GLU B C 1
ATOM 6738 O O . GLU B 1 300 ? 27.734 -17.547 -17.891 1 86.06 300 GLU B O 1
ATOM 6743 N N . ASP B 1 301 ? 29.359 -17.266 -19.359 1 87 301 ASP B N 1
ATOM 6744 C CA . ASP B 1 301 ? 29.234 -15.812 -19.375 1 87 301 ASP B CA 1
ATOM 6745 C C . ASP B 1 301 ? 28.078 -15.359 -20.25 1 87 301 ASP B C 1
ATOM 6747 O O . ASP B 1 301 ? 27.766 -16.016 -21.25 1 87 301 ASP B O 1
ATOM 6751 N N . GLY B 1 302 ? 27.531 -14.273 -19.797 1 87.12 302 GLY B N 1
ATOM 6752 C CA . GLY B 1 302 ? 26.484 -13.68 -20.625 1 87.12 302 GLY B CA 1
ATOM 6753 C C . GLY B 1 302 ? 25.109 -13.789 -20 1 87.12 302 GLY B C 1
ATOM 6754 O O . GLY B 1 302 ? 24.922 -14.477 -18.984 1 87.12 302 GLY B O 1
ATOM 6755 N N . GLY B 1 303 ? 24.172 -13.133 -20.625 1 89.12 303 GLY B N 1
ATOM 6756 C CA . GLY B 1 303 ? 22.797 -13.148 -20.156 1 89.12 303 GLY B CA 1
ATOM 6757 C C . GLY B 1 303 ? 22.125 -14.492 -20.344 1 89.12 303 GLY B C 1
ATOM 6758 O O . GLY B 1 303 ? 22.266 -15.133 -21.391 1 89.12 303 GLY B O 1
ATOM 6759 N N . LYS B 1 304 ? 21.422 -14.969 -19.391 1 91.88 304 LYS B N 1
ATOM 6760 C CA . LYS B 1 304 ? 20.859 -16.312 -19.391 1 91.88 304 LYS B CA 1
ATOM 6761 C C . LYS B 1 304 ? 19.391 -16.297 -19.812 1 91.88 304 LYS B C 1
ATOM 6763 O O . LYS B 1 304 ? 18.797 -17.359 -20.031 1 91.88 304 LYS B O 1
ATOM 6768 N N . ASN B 1 305 ? 18.781 -15.219 -19.891 1 92.62 305 ASN B N 1
ATOM 6769 C CA . ASN B 1 305 ? 17.375 -15.086 -20.266 1 92.62 305 ASN B CA 1
ATOM 6770 C C . ASN B 1 305 ? 17.188 -14.125 -21.422 1 92.62 305 ASN B C 1
ATOM 6772 O O . ASN B 1 305 ? 16.312 -13.258 -21.391 1 92.62 305 ASN B O 1
ATOM 6776 N N . LEU B 1 306 ? 17.953 -14.297 -22.438 1 94.62 306 LEU B N 1
ATOM 6777 C CA . LEU B 1 306 ? 17.984 -13.336 -23.531 1 94.62 306 LEU B CA 1
ATOM 6778 C C . LEU B 1 306 ? 17.109 -13.812 -24.703 1 94.62 306 LEU B C 1
ATOM 6780 O O . LEU B 1 306 ? 16.766 -13.031 -25.578 1 94.62 306 LEU B O 1
ATOM 6784 N N . TYR B 1 307 ? 16.766 -15.078 -24.734 1 97.38 307 TYR B N 1
ATOM 6785 C CA . TYR B 1 307 ? 16.125 -15.633 -25.922 1 97.38 307 TYR B CA 1
ATOM 6786 C C . TYR B 1 307 ? 14.781 -16.266 -25.578 1 97.38 307 TYR B C 1
ATOM 6788 O O . TYR B 1 307 ? 14.414 -17.297 -26.125 1 97.38 307 TYR B O 1
ATOM 6796 N N . GLU B 1 308 ? 14.078 -15.664 -24.672 1 97.75 308 GLU B N 1
ATOM 6797 C CA . GLU B 1 308 ? 12.766 -16.156 -24.25 1 97.75 308 GLU B CA 1
ATOM 6798 C C . GLU B 1 308 ? 11.758 -16.078 -25.391 1 97.75 308 GLU B C 1
ATOM 6800 O O . GLU B 1 308 ? 10.961 -17 -25.578 1 97.75 308 GLU B O 1
ATOM 6805 N N . ALA B 1 309 ? 11.797 -15.039 -26.188 1 98.12 309 ALA B N 1
ATOM 6806 C CA . ALA B 1 309 ? 10.891 -14.883 -27.312 1 98.12 309 ALA B CA 1
ATOM 6807 C C . ALA B 1 309 ? 11.109 -15.984 -28.344 1 98.12 309 ALA B C 1
ATOM 6809 O O . ALA B 1 309 ? 10.141 -16.531 -28.891 1 98.12 309 ALA B O 1
ATOM 6810 N N . GLU B 1 310 ? 12.344 -16.281 -28.625 1 98.12 310 GLU B N 1
ATOM 6811 C CA . GLU B 1 310 ? 12.688 -17.328 -29.578 1 98.12 310 GLU B CA 1
ATOM 6812 C C . GLU B 1 310 ? 12.242 -18.688 -29.078 1 98.12 310 GLU B C 1
ATOM 6814 O O . GLU B 1 310 ? 11.719 -19.5 -29.844 1 98.12 310 GLU B O 1
ATOM 6819 N N . PHE B 1 311 ? 12.445 -18.938 -27.797 1 98.44 311 PHE B N 1
ATOM 6820 C CA . PHE B 1 311 ? 11.977 -20.172 -27.203 1 98.44 311 PHE B CA 1
ATOM 6821 C C . PHE B 1 311 ? 10.469 -20.328 -27.359 1 98.44 311 PHE B C 1
ATOM 6823 O O . PHE B 1 311 ? 9.984 -21.391 -27.75 1 98.44 311 PHE B O 1
ATOM 6830 N N . LEU B 1 312 ? 9.742 -19.25 -27.125 1 98.62 312 LEU B N 1
ATOM 6831 C CA . LEU B 1 312 ? 8.289 -19.297 -27.219 1 98.62 312 LEU B CA 1
ATOM 6832 C C . LEU B 1 312 ? 7.844 -19.562 -28.656 1 98.62 312 LEU B C 1
ATOM 6834 O O . LEU B 1 312 ? 6.988 -20.406 -28.891 1 98.62 312 LEU B O 1
ATOM 6838 N N . SER B 1 313 ? 8.445 -18.859 -29.594 1 98.25 313 SER B N 1
ATOM 6839 C CA . SER B 1 313 ? 8.117 -19.062 -31 1 98.25 313 SER B CA 1
ATOM 6840 C C . SER B 1 313 ? 8.375 -20.5 -31.438 1 98.25 313 SER B C 1
ATOM 6842 O O . SER B 1 313 ? 7.57 -21.094 -32.156 1 98.25 313 SER B O 1
ATOM 6844 N N . ALA B 1 314 ? 9.484 -21.016 -30.984 1 98.19 314 ALA B N 1
ATOM 6845 C CA . ALA B 1 314 ? 9.828 -22.391 -31.312 1 98.19 314 ALA B CA 1
ATOM 6846 C C . ALA B 1 314 ? 8.812 -23.359 -30.719 1 98.19 314 ALA B C 1
ATOM 6848 O O . ALA B 1 314 ? 8.461 -24.359 -31.359 1 98.19 314 ALA B O 1
ATOM 6849 N N . GLN B 1 315 ? 8.422 -23.109 -29.516 1 98.5 315 GLN B N 1
ATOM 6850 C CA . GLN B 1 315 ? 7.426 -23.969 -28.875 1 98.5 315 GLN B CA 1
ATOM 6851 C C . GLN B 1 315 ? 6.098 -23.906 -29.625 1 98.5 315 GLN B C 1
ATOM 6853 O O . GLN B 1 315 ? 5.469 -24.938 -29.859 1 98.5 315 GLN B O 1
ATOM 6858 N N . ILE B 1 316 ? 5.691 -22.719 -29.984 1 98.31 316 ILE B N 1
ATOM 6859 C CA . ILE B 1 316 ? 4.441 -22.516 -30.703 1 98.31 316 ILE B CA 1
ATOM 6860 C C . ILE B 1 316 ? 4.48 -23.297 -32.031 1 98.31 316 ILE B C 1
ATOM 6862 O O . ILE B 1 316 ? 3.51 -23.969 -32.375 1 98.31 316 ILE B O 1
ATOM 6866 N N . LYS B 1 317 ? 5.613 -23.25 -32.688 1 97.88 317 LYS B N 1
ATOM 6867 C CA . LYS B 1 317 ? 5.793 -23.984 -33.906 1 97.88 317 LYS B CA 1
ATOM 6868 C C . LYS B 1 317 ? 5.746 -25.484 -33.688 1 97.88 317 LYS B C 1
ATOM 6870 O O . LYS B 1 317 ? 5.09 -26.219 -34.438 1 97.88 317 LYS B O 1
ATOM 6875 N N . ARG B 1 318 ? 6.41 -25.906 -32.656 1 97.88 318 ARG B N 1
ATOM 6876 C CA . ARG B 1 318 ? 6.445 -27.328 -32.312 1 97.88 318 ARG B CA 1
ATOM 6877 C C . ARG B 1 318 ? 5.051 -27.844 -31.984 1 97.88 318 ARG B C 1
ATOM 6879 O O . ARG B 1 318 ? 4.742 -29.016 -32.25 1 97.88 318 ARG B O 1
ATOM 6886 N N . LEU B 1 319 ? 4.25 -27 -31.438 1 97.88 319 LEU B N 1
ATOM 6887 C CA . LEU B 1 319 ? 2.906 -27.391 -31.016 1 97.88 319 LEU B CA 1
ATOM 6888 C C . LEU B 1 319 ? 1.918 -27.266 -32.188 1 97.88 319 LEU B C 1
ATOM 6890 O O . LEU B 1 319 ? 0.733 -27.562 -32.031 1 97.88 319 LEU B O 1
ATOM 6894 N N . GLY B 1 320 ? 2.359 -26.766 -33.344 1 97.19 320 GLY B N 1
ATOM 6895 C CA . GLY B 1 320 ? 1.547 -26.672 -34.531 1 97.19 320 GLY B CA 1
ATOM 6896 C C . GLY B 1 320 ? 0.521 -25.562 -34.469 1 97.19 320 GLY B C 1
ATOM 6897 O O . GLY B 1 320 ? -0.554 -25.656 -35.062 1 97.19 320 GLY B O 1
ATOM 6898 N N . LEU B 1 321 ? 0.792 -24.516 -33.688 1 96.94 321 LEU B N 1
ATOM 6899 C CA . LEU B 1 321 ? -0.13 -23.391 -33.562 1 96.94 321 LEU B CA 1
ATOM 6900 C C . LEU B 1 321 ? 0.162 -22.328 -34.594 1 96.94 321 LEU B C 1
ATOM 6902 O O . LEU B 1 321 ? 1.298 -21.859 -34.719 1 96.94 321 LEU B O 1
ATOM 6906 N N . ASN B 1 322 ? -0.79 -22.016 -35.406 1 95.5 322 ASN B N 1
ATOM 6907 C CA . ASN B 1 322 ? -0.693 -20.906 -36.375 1 95.5 322 ASN B CA 1
ATOM 6908 C C . ASN B 1 322 ? -1.385 -19.656 -35.844 1 95.5 322 ASN B C 1
ATOM 6910 O O . ASN B 1 322 ? -2.535 -19.391 -36.188 1 95.5 322 ASN B O 1
ATOM 6914 N N . ILE B 1 323 ? -0.637 -18.922 -35.094 1 96.62 323 ILE B N 1
ATOM 6915 C CA . ILE B 1 323 ? -1.219 -17.75 -34.438 1 96.62 323 ILE B CA 1
ATOM 6916 C C . ILE B 1 323 ? -0.294 -16.562 -34.594 1 96.62 323 ILE B C 1
ATOM 6918 O O . ILE B 1 323 ? 0.91 -16.719 -34.812 1 96.62 323 ILE B O 1
ATOM 6922 N N . LYS B 1 324 ? -0.843 -15.406 -34.531 1 97.12 324 LYS B N 1
ATOM 6923 C CA . LYS B 1 324 ? -0.074 -14.172 -34.469 1 97.12 324 LYS B CA 1
ATOM 6924 C C . LYS B 1 324 ? 0.292 -13.844 -33.031 1 97.12 324 LYS B C 1
ATOM 6926 O O . LYS B 1 324 ? -0.588 -13.703 -32.156 1 97.12 324 LYS B O 1
ATOM 6931 N N . GLU B 1 325 ? 1.585 -13.773 -32.75 1 97.38 325 GLU B N 1
ATOM 6932 C CA . GLU B 1 325 ? 1.993 -13.539 -31.375 1 97.38 325 GLU B CA 1
ATOM 6933 C C . GLU B 1 325 ? 3.051 -12.445 -31.297 1 97.38 325 GLU B C 1
ATOM 6935 O O . GLU B 1 325 ? 3.803 -12.227 -32.25 1 97.38 325 GLU B O 1
ATOM 6940 N N . ASP B 1 326 ? 3.061 -11.688 -30.234 1 98.19 326 ASP B N 1
ATOM 6941 C CA . ASP B 1 326 ? 4.109 -10.734 -29.875 1 98.19 326 ASP B CA 1
ATOM 6942 C C . ASP B 1 326 ? 4.613 -11 -28.453 1 98.19 326 ASP B C 1
ATOM 6944 O O . ASP B 1 326 ? 3.904 -11.594 -27.641 1 98.19 326 ASP B O 1
ATOM 6948 N N . TYR B 1 327 ? 5.863 -10.664 -28.266 1 98.44 327 TYR B N 1
ATOM 6949 C CA . TYR B 1 327 ? 6.531 -10.867 -26.984 1 98.44 327 TYR B CA 1
ATOM 6950 C C . TYR B 1 327 ? 7.195 -9.586 -26.5 1 98.44 327 TYR B C 1
ATOM 6952 O O . TYR B 1 327 ? 7.91 -8.93 -27.266 1 98.44 327 TYR B O 1
ATOM 6960 N N . PHE B 1 328 ? 6.965 -9.203 -25.219 1 98.56 328 PHE B N 1
ATOM 6961 C CA . PHE B 1 328 ? 7.555 -8.016 -24.609 1 98.56 328 PHE B CA 1
ATOM 6962 C C . PHE B 1 328 ? 8.188 -8.352 -23.266 1 98.56 328 PHE B C 1
ATOM 6964 O O . PHE B 1 328 ? 7.559 -8.984 -22.422 1 98.56 328 PHE B O 1
ATOM 6971 N N . LYS B 1 329 ? 9.414 -7.969 -23.062 1 97.56 329 LYS B N 1
ATOM 6972 C CA . LYS B 1 329 ? 10.094 -8.062 -21.781 1 97.56 329 LYS B CA 1
ATOM 6973 C C . LYS B 1 329 ? 10.273 -6.688 -21.156 1 97.56 329 LYS B C 1
ATOM 6975 O O . LYS B 1 329 ? 11 -5.844 -21.688 1 97.56 329 LYS B O 1
ATOM 6980 N N . ILE B 1 330 ? 9.602 -6.504 -20.016 1 97.31 330 ILE B N 1
ATOM 6981 C CA . ILE B 1 330 ? 9.625 -5.211 -19.344 1 97.31 330 ILE B CA 1
ATOM 6982 C C . ILE B 1 330 ? 10.57 -5.27 -18.156 1 97.31 330 ILE B C 1
ATOM 6984 O O . ILE B 1 330 ? 10.32 -5.992 -17.188 1 97.31 330 ILE B O 1
ATOM 6988 N N . THR B 1 331 ? 11.625 -4.469 -18.172 1 93.69 331 THR B N 1
ATOM 6989 C CA . THR B 1 331 ? 12.641 -4.527 -17.125 1 93.69 331 THR B CA 1
ATOM 6990 C C . THR B 1 331 ? 12.719 -3.205 -16.375 1 93.69 331 THR B C 1
ATOM 6992 O O . THR B 1 331 ? 13.484 -3.07 -15.422 1 93.69 331 THR B O 1
ATOM 6995 N N . ASN B 1 332 ? 12.023 -2.189 -16.859 1 91.5 332 ASN B N 1
ATOM 6996 C CA . ASN B 1 332 ? 12.008 -0.899 -16.172 1 91.5 332 ASN B CA 1
ATOM 6997 C C . ASN B 1 332 ? 10.695 -0.155 -16.406 1 91.5 332 ASN B C 1
ATOM 6999 O O . ASN B 1 332 ? 9.875 -0.584 -17.219 1 91.5 332 ASN B O 1
ATOM 7003 N N . TYR B 1 333 ? 10.586 0.883 -15.773 1 91.88 333 TYR B N 1
ATOM 7004 C CA . TYR B 1 333 ? 9.352 1.655 -15.797 1 91.88 333 TYR B CA 1
ATOM 7005 C C . TYR B 1 333 ? 9.086 2.225 -17.188 1 91.88 333 TYR B C 1
ATOM 7007 O O . TYR B 1 333 ? 7.957 2.18 -17.688 1 91.88 333 TYR B O 1
ATOM 7015 N N . ALA B 1 334 ? 10.055 2.783 -17.828 1 92.44 334 ALA B N 1
ATOM 7016 C CA . ALA B 1 334 ? 9.914 3.396 -19.156 1 92.44 334 ALA B CA 1
ATOM 7017 C C . ALA B 1 334 ? 9.43 2.379 -20.188 1 92.44 334 ALA B C 1
ATOM 7019 O O . ALA B 1 334 ? 8.57 2.686 -21.016 1 92.44 334 ALA B O 1
ATOM 7020 N N . GLY B 1 335 ? 9.953 1.184 -20.141 1 95.44 335 GLY B N 1
ATOM 7021 C CA . GLY B 1 335 ? 9.523 0.121 -21.031 1 95.44 335 GLY B CA 1
ATOM 7022 C C . GLY B 1 335 ? 8.07 -0.265 -20.828 1 95.44 335 GLY B C 1
ATOM 7023 O O . GLY B 1 335 ? 7.34 -0.465 -21.812 1 95.44 335 GLY B O 1
ATOM 7024 N N . GLY B 1 336 ? 7.641 -0.369 -19.578 1 96.69 336 GLY B N 1
ATOM 7025 C CA . GLY B 1 336 ? 6.242 -0.655 -19.297 1 96.69 336 GLY B CA 1
ATOM 7026 C C . GLY B 1 336 ? 5.297 0.417 -19.797 1 96.69 336 GLY B C 1
ATOM 7027 O O . GLY B 1 336 ? 4.258 0.11 -20.391 1 96.69 336 GLY B O 1
ATOM 7028 N N . LYS B 1 337 ? 5.672 1.649 -19.562 1 95.31 337 LYS B N 1
ATOM 7029 C CA . LYS B 1 337 ? 4.844 2.77 -20 1 95.31 337 LYS B CA 1
ATOM 7030 C C . LYS B 1 337 ? 4.723 2.803 -21.516 1 95.31 337 LYS B C 1
ATOM 7032 O O . LYS B 1 337 ? 3.643 3.062 -22.047 1 95.31 337 LYS B O 1
ATOM 7037 N N . LYS B 1 338 ? 5.801 2.584 -22.172 1 97.31 338 LYS B N 1
ATOM 7038 C CA . LYS B 1 338 ? 5.805 2.551 -23.625 1 97.31 338 LYS B CA 1
ATOM 7039 C C . LYS B 1 338 ? 4.836 1.496 -24.156 1 97.31 338 LYS B C 1
ATOM 7041 O O . LYS B 1 338 ? 4.051 1.767 -25.062 1 97.31 338 LYS B O 1
ATOM 7046 N N . LEU B 1 339 ? 4.898 0.326 -23.594 1 98.12 339 LEU B N 1
ATOM 7047 C CA . LEU B 1 339 ? 3.984 -0.725 -24.031 1 98.12 339 LEU B CA 1
ATOM 7048 C C . LEU B 1 339 ? 2.537 -0.341 -23.75 1 98.12 339 LEU B C 1
ATOM 7050 O O . LEU B 1 339 ? 1.655 -0.548 -24.578 1 98.12 339 LEU B O 1
ATOM 7054 N N . ALA B 1 340 ? 2.262 0.188 -22.578 1 96.75 340 ALA B N 1
ATOM 7055 C CA . ALA B 1 340 ? 0.909 0.6 -22.219 1 96.75 340 ALA B CA 1
ATOM 7056 C C . ALA B 1 340 ? 0.352 1.609 -23.219 1 96.75 340 ALA B C 1
ATOM 7058 O O . ALA B 1 340 ? -0.79 1.481 -23.672 1 96.75 340 ALA B O 1
ATOM 7059 N N . GLU B 1 341 ? 1.117 2.506 -23.609 1 95.62 341 GLU B N 1
ATOM 7060 C CA . GLU B 1 341 ? 0.694 3.574 -24.5 1 95.62 341 GLU B CA 1
ATOM 7061 C C . GLU B 1 341 ? 0.418 3.037 -25.906 1 95.62 341 GLU B C 1
ATOM 7063 O O . GLU B 1 341 ? -0.403 3.594 -26.641 1 95.62 341 GLU B O 1
ATOM 7068 N N . ASN B 1 342 ? 1.072 1.983 -26.234 1 97 342 ASN B N 1
ATOM 7069 C CA . ASN B 1 342 ? 0.972 1.469 -27.594 1 97 342 ASN B CA 1
ATOM 7070 C C . ASN B 1 342 ? 0.227 0.138 -27.641 1 97 342 ASN B C 1
ATOM 7072 O O . ASN B 1 342 ? 0.279 -0.576 -28.641 1 97 342 ASN B O 1
ATOM 7076 N N . PHE B 1 343 ? -0.474 -0.191 -26.641 1 97.75 343 PHE B N 1
ATOM 7077 C CA . PHE B 1 343 ? -1.049 -1.527 -26.531 1 97.75 343 PHE B CA 1
ATOM 7078 C C . PHE B 1 343 ? -2.152 -1.721 -27.562 1 97.75 343 PHE B C 1
ATOM 7080 O O . PHE B 1 343 ? -2.365 -2.832 -28.062 1 97.75 343 PHE B O 1
ATOM 7087 N N . LYS B 1 344 ? -2.859 -0.695 -27.953 1 96.25 344 LYS B N 1
ATOM 7088 C CA . LYS B 1 344 ? -3.967 -0.753 -28.906 1 96.25 344 LYS B CA 1
ATOM 7089 C C . LYS B 1 344 ? -3.51 -1.317 -30.25 1 96.25 344 LYS B C 1
ATOM 7091 O O . LYS B 1 344 ? -4.293 -1.945 -30.969 1 96.25 344 LYS B O 1
ATOM 7096 N N . ALA B 1 345 ? -2.287 -1.106 -30.516 1 97.19 345 ALA B N 1
ATOM 7097 C CA . ALA B 1 345 ? -1.735 -1.578 -31.781 1 97.19 345 ALA B CA 1
ATOM 7098 C C . ALA B 1 345 ? -1.649 -3.102 -31.812 1 97.19 345 ALA B C 1
ATOM 7100 O O . ALA B 1 345 ? -1.481 -3.701 -32.875 1 97.19 345 ALA B O 1
ATOM 7101 N N . LEU B 1 346 ? -1.854 -3.77 -30.688 1 97.62 346 LEU B N 1
ATOM 7102 C CA . LEU B 1 346 ? -1.687 -5.215 -30.594 1 97.62 346 LEU B CA 1
ATOM 7103 C C . LEU B 1 346 ? -3.033 -5.926 -30.688 1 97.62 346 LEU B C 1
ATOM 7105 O O . LEU B 1 346 ? -3.121 -7.133 -30.438 1 97.62 346 LEU B O 1
ATOM 7109 N N . LYS B 1 347 ? -4.059 -5.258 -31.016 1 95.31 347 LYS B N 1
ATOM 7110 C CA . LYS B 1 347 ? -5.422 -5.777 -31 1 95.31 347 LYS B CA 1
ATOM 7111 C C . LYS B 1 347 ? -5.57 -6.941 -31.984 1 95.31 347 LYS B C 1
ATOM 7113 O O . LYS B 1 347 ? -6.438 -7.801 -31.797 1 95.31 347 LYS B O 1
ATOM 7118 N N . GLY B 1 348 ? -4.777 -7.016 -33 1 94.31 348 GLY B N 1
ATOM 7119 C CA . GLY B 1 348 ? -4.887 -8.055 -34 1 94.31 348 GLY B CA 1
ATOM 7120 C C . GLY B 1 348 ? -4.156 -9.328 -33.625 1 94.31 348 GLY B C 1
ATOM 7121 O O . GLY B 1 348 ? -4.25 -10.336 -34.344 1 94.31 348 GLY B O 1
ATOM 7122 N N . ASN B 1 349 ? -3.467 -9.367 -32.469 1 96.75 349 ASN B N 1
ATOM 7123 C CA . ASN B 1 349 ? -2.717 -10.539 -32.031 1 96.75 349 ASN B CA 1
ATOM 7124 C C . ASN B 1 349 ? -3.635 -11.594 -31.422 1 96.75 349 ASN B C 1
ATOM 7126 O O . ASN B 1 349 ? -4.68 -11.266 -30.859 1 96.75 349 ASN B O 1
ATOM 7130 N N . ASP B 1 350 ? -3.24 -12.828 -31.625 1 97.69 350 ASP B N 1
ATOM 7131 C CA . ASP B 1 350 ? -3.889 -13.914 -30.891 1 97.69 350 ASP B CA 1
ATOM 7132 C C . ASP B 1 350 ? -3.312 -14.055 -29.484 1 97.69 350 ASP B C 1
ATOM 7134 O O . ASP B 1 350 ? -4.016 -14.453 -28.547 1 97.69 350 ASP B O 1
ATOM 7138 N N . LEU B 1 351 ? -2.037 -13.766 -29.406 1 98.5 351 LEU B N 1
ATOM 7139 C CA . LEU B 1 351 ? -1.317 -13.922 -28.141 1 98.5 351 LEU B CA 1
ATOM 7140 C C . LEU B 1 351 ? -0.315 -12.789 -27.938 1 98.5 351 LEU B C 1
ATOM 7142 O O . LEU B 1 351 ? 0.557 -12.578 -28.781 1 98.5 351 LEU B O 1
ATOM 7146 N N . VAL B 1 352 ? -0.46 -12.055 -26.906 1 98.75 352 VAL B N 1
ATOM 7147 C CA . VAL B 1 352 ? 0.529 -11.078 -26.469 1 98.75 352 VAL B CA 1
ATOM 7148 C C . VAL B 1 352 ? 1.151 -11.523 -25.156 1 98.75 352 VAL B C 1
ATOM 7150 O O . VAL B 1 352 ? 0.463 -11.617 -24.125 1 98.75 352 VAL B O 1
ATOM 7153 N N . THR B 1 353 ? 2.438 -11.836 -25.203 1 98.81 353 THR B N 1
ATOM 7154 C CA . THR B 1 353 ? 3.146 -12.289 -24 1 98.81 353 THR B CA 1
ATOM 7155 C C . THR B 1 353 ? 3.953 -11.148 -23.391 1 98.81 353 THR B C 1
ATOM 7157 O O . THR B 1 353 ? 4.711 -10.469 -24.094 1 98.81 353 THR B O 1
ATOM 7160 N N . VAL B 1 354 ? 3.752 -10.898 -22.109 1 98.81 354 VAL B N 1
ATOM 7161 C CA . VAL B 1 354 ? 4.48 -9.859 -21.391 1 98.81 354 VAL B CA 1
ATOM 7162 C C . VAL B 1 354 ? 5.176 -10.461 -20.172 1 98.81 354 VAL B C 1
ATOM 7164 O O . VAL B 1 354 ? 4.527 -11.047 -19.297 1 98.81 354 VAL B O 1
ATOM 7167 N N . VAL B 1 355 ? 6.492 -10.375 -20.125 1 98.56 355 VAL B N 1
ATOM 7168 C CA . VAL B 1 355 ? 7.273 -10.711 -18.953 1 98.56 355 VAL B CA 1
ATOM 7169 C C . VAL B 1 355 ? 7.59 -9.445 -18.156 1 98.56 355 VAL B C 1
ATOM 7171 O O . VAL B 1 355 ? 8.125 -8.477 -18.719 1 98.56 355 VAL B O 1
ATOM 7174 N N . TYR B 1 356 ? 7.234 -9.414 -16.938 1 97.5 356 TYR B N 1
ATOM 7175 C CA . TYR B 1 356 ? 7.469 -8.25 -16.094 1 97.5 356 TYR B CA 1
ATOM 7176 C C . TYR B 1 356 ? 8.43 -8.578 -14.961 1 97.5 356 TYR B C 1
ATOM 7178 O O . TYR B 1 356 ? 8.117 -9.391 -14.086 1 97.5 356 TYR B O 1
ATOM 7186 N N . ASN B 1 357 ? 9.57 -7.883 -14.844 1 94.88 357 ASN B N 1
ATOM 7187 C CA . ASN B 1 357 ? 10.703 -8.305 -14.023 1 94.88 357 ASN B CA 1
ATOM 7188 C C . ASN B 1 357 ? 10.789 -7.484 -12.734 1 94.88 357 ASN B C 1
ATOM 7190 O O . ASN B 1 357 ? 11.781 -7.574 -12.008 1 94.88 357 ASN B O 1
ATOM 7194 N N . PHE B 1 358 ? 9.891 -6.824 -12.336 1 92.88 358 PHE B N 1
ATOM 7195 C CA . PHE B 1 358 ? 10.039 -5.863 -11.25 1 92.88 358 PHE B CA 1
ATOM 7196 C C . PHE B 1 358 ? 10.148 -6.574 -9.906 1 92.88 358 PHE B C 1
ATOM 7198 O O . PHE B 1 358 ? 10.977 -6.215 -9.07 1 92.88 358 PHE B O 1
ATOM 7205 N N . VAL B 1 359 ? 9.32 -7.52 -9.617 1 90.12 359 VAL B N 1
ATOM 7206 C CA . VAL B 1 359 ? 9.297 -8.156 -8.305 1 90.12 359 VAL B CA 1
ATOM 7207 C C . VAL B 1 359 ? 10.656 -8.789 -8.008 1 90.12 359 VAL B C 1
ATOM 7209 O O . VAL B 1 359 ? 11.133 -8.758 -6.875 1 90.12 359 VAL B O 1
ATOM 7212 N N . ASP B 1 360 ? 11.211 -9.328 -9.016 1 91.06 360 ASP B N 1
ATOM 7213 C CA . ASP B 1 360 ? 12.555 -9.875 -8.875 1 91.06 360 ASP B CA 1
ATOM 7214 C C . ASP B 1 360 ? 13.562 -8.781 -8.516 1 91.06 360 ASP B C 1
ATOM 7216 O O . ASP B 1 360 ? 14.398 -8.969 -7.633 1 91.06 360 ASP B O 1
ATOM 7220 N N . MET B 1 361 ? 13.43 -7.684 -9.148 1 90.38 361 MET B N 1
ATOM 7221 C CA . MET B 1 361 ? 14.32 -6.562 -8.867 1 90.38 361 MET B CA 1
ATOM 7222 C C . MET B 1 361 ? 14.148 -6.078 -7.43 1 90.38 361 MET B C 1
ATOM 7224 O O . MET B 1 361 ? 15.125 -5.695 -6.777 1 90.38 361 MET B O 1
ATOM 7228 N N . LEU B 1 362 ? 12.984 -6.105 -7.043 1 90.88 362 LEU B N 1
ATOM 7229 C CA . LEU B 1 362 ? 12.672 -5.707 -5.676 1 90.88 362 LEU B CA 1
ATOM 7230 C C . LEU B 1 362 ? 13.32 -6.652 -4.668 1 90.88 362 LEU B C 1
ATOM 7232 O O . LEU B 1 362 ? 13.891 -6.203 -3.674 1 90.88 362 LEU B O 1
ATOM 7236 N N . SER B 1 363 ? 13.211 -7.902 -4.914 1 91.12 363 SER B N 1
ATOM 7237 C CA . SER B 1 363 ? 13.828 -8.898 -4.039 1 91.12 363 SER B CA 1
ATOM 7238 C C . SER B 1 363 ? 15.336 -8.688 -3.938 1 91.12 363 SER B C 1
ATOM 7240 O O . SER B 1 363 ? 15.898 -8.727 -2.842 1 91.12 363 SER B O 1
ATOM 7242 N N . HIS B 1 364 ? 15.922 -8.43 -5.004 1 88.06 364 HIS B N 1
ATOM 7243 C CA . HIS B 1 364 ? 17.359 -8.203 -5.027 1 88.06 364 HIS B CA 1
ATOM 7244 C C . HIS B 1 364 ? 17.719 -6.891 -4.34 1 88.06 364 HIS B C 1
ATOM 7246 O O . HIS B 1 364 ? 18.719 -6.816 -3.615 1 88.06 364 HIS B O 1
ATOM 7252 N N . ALA B 1 365 ? 16.906 -5.949 -4.562 1 89.12 365 ALA B N 1
ATOM 7253 C CA . ALA B 1 365 ? 17.141 -4.637 -3.967 1 89.12 365 ALA B CA 1
ATOM 7254 C C . ALA B 1 365 ? 17.094 -4.711 -2.443 1 89.12 365 ALA B C 1
ATOM 7256 O O . ALA B 1 365 ? 17.812 -3.982 -1.754 1 89.12 365 ALA B O 1
ATOM 7257 N N . LYS B 1 366 ? 16.234 -5.535 -1.931 1 89.06 366 LYS B N 1
ATOM 7258 C CA . LYS B 1 366 ? 16.141 -5.688 -0.481 1 89.06 366 LYS B CA 1
ATOM 7259 C C . LYS B 1 366 ? 17.484 -6.113 0.116 1 89.06 366 LYS B C 1
ATOM 7261 O O . LYS B 1 366 ? 17.797 -5.746 1.247 1 89.06 366 LYS B O 1
ATOM 7266 N N . THR B 1 367 ? 18.234 -6.852 -0.629 1 86.25 367 THR B N 1
ATOM 7267 C CA . THR B 1 367 ? 19.531 -7.312 -0.146 1 86.25 367 THR B CA 1
ATOM 7268 C C . THR B 1 367 ? 20.531 -6.152 -0.075 1 86.25 367 THR B C 1
ATOM 7270 O O . THR B 1 367 ? 21.359 -6.094 0.836 1 86.25 367 THR B O 1
ATOM 7273 N N . GLU B 1 368 ? 20.328 -5.234 -0.911 1 84.81 368 GLU B N 1
ATOM 7274 C CA . GLU B 1 368 ? 21.391 -4.254 -1.122 1 84.81 368 GLU B CA 1
ATOM 7275 C C . GLU B 1 368 ? 21.031 -2.908 -0.499 1 84.81 368 GLU B C 1
ATOM 7277 O O . GLU B 1 368 ? 21.922 -2.123 -0.154 1 84.81 368 GLU B O 1
ATOM 7282 N N . MET B 1 369 ? 19.797 -2.693 -0.403 1 86.38 369 MET B N 1
ATOM 7283 C CA . MET B 1 369 ? 19.391 -1.32 -0.107 1 86.38 369 MET B CA 1
ATOM 7284 C C . MET B 1 369 ? 18.641 -1.247 1.22 1 86.38 369 MET B C 1
ATOM 7286 O O . MET B 1 369 ? 17.609 -1.888 1.388 1 86.38 369 MET B O 1
ATOM 7290 N N . GLU B 1 370 ? 19.062 -0.331 2.008 1 85.62 370 GLU B N 1
ATOM 7291 C CA . GLU B 1 370 ? 18.484 -0.178 3.336 1 85.62 370 GLU B CA 1
ATOM 7292 C C . GLU B 1 370 ? 17.031 0.278 3.244 1 85.62 370 GLU B C 1
ATOM 7294 O O . GLU B 1 370 ? 16.172 -0.186 4.008 1 85.62 370 GLU B O 1
ATOM 7299 N N . VAL B 1 371 ? 16.781 1.1 2.281 1 89.25 371 VAL B N 1
ATOM 7300 C CA . VAL B 1 371 ? 15.43 1.641 2.125 1 89.25 371 VAL B CA 1
ATOM 7301 C C . VAL B 1 371 ? 14.453 0.512 1.807 1 89.25 371 VAL B C 1
ATOM 7303 O O . VAL B 1 371 ? 13.344 0.474 2.342 1 89.25 371 VAL B O 1
ATOM 7306 N N . VAL B 1 372 ? 14.898 -0.406 1.021 1 90.31 372 VAL B N 1
ATOM 7307 C CA . VAL B 1 372 ? 14.016 -1.503 0.626 1 90.31 372 VAL B CA 1
ATOM 7308 C C . VAL B 1 372 ? 13.898 -2.504 1.771 1 90.31 372 VAL B C 1
ATOM 7310 O O . VAL B 1 372 ? 12.836 -3.107 1.968 1 90.31 372 VAL B O 1
ATOM 7313 N N . LYS B 1 373 ? 14.961 -2.598 2.596 1 90.12 373 LYS B N 1
ATOM 7314 C CA . LYS B 1 373 ? 14.891 -3.438 3.787 1 90.12 373 LYS B CA 1
ATOM 7315 C C . LYS B 1 373 ? 13.812 -2.951 4.742 1 90.12 373 LYS B C 1
ATOM 7317 O O . LYS B 1 373 ? 13.094 -3.758 5.344 1 90.12 373 LYS B O 1
ATOM 7322 N N . GLU B 1 374 ? 13.664 -1.713 4.766 1 90.5 374 GLU B N 1
ATOM 7323 C CA . GLU B 1 374 ? 12.641 -1.133 5.629 1 90.5 374 GLU B CA 1
ATOM 7324 C C . GLU B 1 374 ? 11.242 -1.31 5.031 1 90.5 374 GLU B C 1
ATOM 7326 O O . GLU B 1 374 ? 10.281 -1.564 5.754 1 90.5 374 GLU B O 1
ATOM 7331 N N . LEU B 1 375 ? 11.148 -1.217 3.697 1 93.31 375 LEU B N 1
ATOM 7332 C CA . LEU B 1 375 ? 9.859 -1.314 3.008 1 93.31 375 LEU B CA 1
ATOM 7333 C C . LEU B 1 375 ? 9.367 -2.756 2.986 1 93.31 375 LEU B C 1
ATOM 7335 O O . LEU B 1 375 ? 8.156 -3.002 2.965 1 93.31 375 LEU B O 1
ATOM 7339 N N . ALA B 1 376 ? 10.289 -3.684 2.949 1 93.31 376 ALA B N 1
ATOM 7340 C CA . ALA B 1 376 ? 9.977 -5.105 2.854 1 93.31 376 ALA B CA 1
ATOM 7341 C C . ALA B 1 376 ? 10.609 -5.887 4 1 93.31 376 ALA B C 1
ATOM 7343 O O . ALA B 1 376 ? 11.289 -6.891 3.777 1 93.31 376 ALA B O 1
ATOM 7344 N N . SER B 1 377 ? 10.227 -5.539 5.195 1 90.94 377 SER B N 1
ATOM 7345 C CA . SER B 1 377 ? 10.898 -6.055 6.383 1 90.94 377 SER B CA 1
ATOM 7346 C C . SER B 1 377 ? 10.484 -7.488 6.676 1 90.94 377 SER B C 1
ATOM 7348 O O . SER B 1 377 ? 11.234 -8.25 7.293 1 90.94 377 SER B O 1
ATOM 7350 N N . ASP B 1 378 ? 9.328 -7.844 6.32 1 92.75 378 ASP B N 1
ATOM 7351 C CA . ASP B 1 378 ? 8.797 -9.195 6.48 1 92.75 378 ASP B CA 1
ATOM 7352 C C . ASP B 1 378 ? 7.797 -9.523 5.371 1 92.75 378 ASP B C 1
ATOM 7354 O O . ASP B 1 378 ? 7.637 -8.75 4.426 1 92.75 378 ASP B O 1
ATOM 7358 N N . ASP B 1 379 ? 7.23 -10.68 5.465 1 94.62 379 ASP B N 1
ATOM 7359 C CA . ASP B 1 379 ? 6.348 -11.141 4.398 1 94.62 379 ASP B CA 1
ATOM 7360 C C . ASP B 1 379 ? 5.137 -10.219 4.258 1 94.62 379 ASP B C 1
ATOM 7362 O O . ASP B 1 379 ? 4.695 -9.938 3.141 1 94.62 379 ASP B O 1
ATOM 7366 N N . LYS B 1 380 ? 4.598 -9.812 5.395 1 93.94 380 LYS B N 1
ATOM 7367 C CA . LYS B 1 380 ? 3.465 -8.891 5.375 1 93.94 380 LYS B CA 1
ATOM 7368 C C . LYS B 1 380 ? 3.82 -7.602 4.641 1 93.94 380 LYS B C 1
ATOM 7370 O O . LYS B 1 380 ? 3.09 -7.168 3.748 1 93.94 380 LYS B O 1
ATOM 7375 N N . ALA B 1 381 ? 4.926 -6.988 5.023 1 94.56 381 ALA B N 1
ATOM 7376 C CA . ALA B 1 381 ? 5.387 -5.758 4.391 1 94.56 381 ALA B CA 1
ATOM 7377 C C . ALA B 1 381 ? 5.68 -5.977 2.908 1 94.56 381 ALA B C 1
ATOM 7379 O O . ALA B 1 381 ? 5.367 -5.121 2.076 1 94.56 381 ALA B O 1
ATOM 7380 N N . TYR B 1 382 ? 6.281 -7.125 2.615 1 95.56 382 TYR B N 1
ATOM 7381 C CA . TYR B 1 382 ? 6.629 -7.461 1.24 1 95.56 382 TYR B CA 1
ATOM 7382 C C . TYR B 1 382 ? 5.379 -7.551 0.37 1 95.56 382 TYR B C 1
ATOM 7384 O O . TYR B 1 382 ? 5.352 -7.027 -0.746 1 95.56 382 TYR B O 1
ATOM 7392 N N . ARG B 1 383 ? 4.363 -8.148 0.854 1 95.5 383 ARG B N 1
ATOM 7393 C CA . ARG B 1 383 ? 3.086 -8.258 0.156 1 95.5 383 ARG B CA 1
ATOM 7394 C C . ARG B 1 383 ? 2.441 -6.891 -0.028 1 95.5 383 ARG B C 1
ATOM 7396 O O . ARG B 1 383 ? 1.894 -6.594 -1.091 1 95.5 383 ARG B O 1
ATOM 7403 N N . SER B 1 384 ? 2.471 -6.113 0.992 1 94.75 384 SER B N 1
ATOM 7404 C CA . SER B 1 384 ? 1.935 -4.754 0.941 1 94.75 384 SER B CA 1
ATOM 7405 C C . SER B 1 384 ? 2.637 -3.922 -0.126 1 94.75 384 SER B C 1
ATOM 7407 O O . SER B 1 384 ? 1.991 -3.174 -0.861 1 94.75 384 SER B O 1
ATOM 7409 N N . LEU B 1 385 ? 3.877 -4.062 -0.148 1 95 385 LEU B N 1
ATOM 7410 C CA . LEU B 1 385 ? 4.691 -3.355 -1.131 1 95 385 LEU B CA 1
ATOM 7411 C C . LEU B 1 385 ? 4.336 -3.795 -2.547 1 95 385 LEU B C 1
ATOM 7413 O O . LEU B 1 385 ? 4.215 -2.963 -3.449 1 95 385 LEU B O 1
ATOM 7417 N N . THR B 1 386 ? 4.188 -5.066 -2.75 1 96.38 386 THR B N 1
ATOM 7418 C CA . THR B 1 386 ? 3.816 -5.602 -4.055 1 96.38 386 THR B CA 1
ATOM 7419 C C . THR B 1 386 ? 2.455 -5.066 -4.492 1 96.38 386 THR B C 1
ATOM 7421 O O . THR B 1 386 ? 2.271 -4.699 -5.656 1 96.38 386 THR B O 1
ATOM 7424 N N . LEU B 1 387 ? 1.553 -5 -3.586 1 96.25 387 LEU B N 1
ATOM 7425 C CA . LEU B 1 387 ? 0.233 -4.453 -3.881 1 96.25 387 LEU B CA 1
ATOM 7426 C C . LEU B 1 387 ? 0.334 -2.998 -4.316 1 96.25 387 LEU B C 1
ATOM 7428 O O . LEU B 1 387 ? -0.269 -2.6 -5.316 1 96.25 387 LEU B O 1
ATOM 7432 N N . SER B 1 388 ? 1.083 -2.229 -3.574 1 95 388 SER B N 1
ATOM 7433 C CA . SER B 1 388 ? 1.277 -0.821 -3.912 1 95 388 SER B CA 1
ATOM 7434 C C . SER B 1 388 ? 1.882 -0.666 -5.305 1 95 388 SER B C 1
ATOM 7436 O O . SER B 1 388 ? 1.423 0.158 -6.098 1 95 388 SER B O 1
ATOM 7438 N N . TRP B 1 389 ? 2.859 -1.457 -5.582 1 95.75 389 TRP B N 1
ATOM 7439 C CA . TRP B 1 389 ? 3.492 -1.435 -6.895 1 95.75 389 TRP B CA 1
ATOM 7440 C C . TRP B 1 389 ? 2.482 -1.754 -7.992 1 95.75 389 TRP B C 1
ATOM 7442 O O . TRP B 1 389 ? 2.346 -1 -8.961 1 95.75 389 TRP B O 1
ATOM 7452 N N . PHE B 1 390 ? 1.744 -2.828 -7.82 1 96.75 390 PHE B N 1
ATOM 7453 C CA . PHE B 1 390 ? 0.851 -3.303 -8.867 1 96.75 390 PHE B CA 1
ATOM 7454 C C . PHE B 1 390 ? -0.208 -2.258 -9.195 1 96.75 390 PHE B C 1
ATOM 7456 O O . PHE B 1 390 ? -0.47 -1.975 -10.367 1 96.75 390 PHE B O 1
ATOM 7463 N N . LYS B 1 391 ? -0.729 -1.607 -8.195 1 94.25 391 LYS B N 1
ATOM 7464 C CA . LYS B 1 391 ? -1.796 -0.623 -8.344 1 94.25 391 LYS B CA 1
ATOM 7465 C C . LYS B 1 391 ? -1.329 0.574 -9.164 1 94.25 391 LYS B C 1
ATOM 7467 O O . LYS B 1 391 ? -2.141 1.259 -9.789 1 94.25 391 LYS B O 1
ATOM 7472 N N . ASN B 1 392 ? -0.056 0.758 -9.141 1 92.38 392 ASN B N 1
ATOM 7473 C CA . ASN B 1 392 ? 0.437 1.99 -9.75 1 92.38 392 ASN B CA 1
ATOM 7474 C C . ASN B 1 392 ? 1.416 1.705 -10.883 1 92.38 392 ASN B C 1
ATOM 7476 O O . ASN B 1 392 ? 2.098 2.611 -11.367 1 92.38 392 ASN B O 1
ATOM 7480 N N . SER B 1 393 ? 1.487 0.486 -11.328 1 94.75 393 SER B N 1
ATOM 7481 C CA . SER B 1 393 ? 2.445 0.085 -12.352 1 94.75 393 SER B CA 1
ATOM 7482 C C . SER B 1 393 ? 1.848 0.211 -13.75 1 94.75 393 SER B C 1
ATOM 7484 O O . SER B 1 393 ? 0.626 0.187 -13.914 1 94.75 393 SER B O 1
ATOM 7486 N N . PRO B 1 394 ? 2.742 0.388 -14.75 1 96 394 PRO B N 1
ATOM 7487 C CA . PRO B 1 394 ? 2.273 0.304 -16.141 1 96 394 PRO B CA 1
ATOM 7488 C C . PRO B 1 394 ? 1.638 -1.045 -16.469 1 96 394 PRO B C 1
ATOM 7490 O O . PRO B 1 394 ? 0.828 -1.142 -17.391 1 96 394 PRO B O 1
ATOM 7493 N N . LEU B 1 395 ? 1.941 -2.066 -15.688 1 97.69 395 LEU B N 1
ATOM 7494 C CA . LEU B 1 395 ? 1.362 -3.383 -15.93 1 97.69 395 LEU B CA 1
ATOM 7495 C C . LEU B 1 395 ? -0.155 -3.346 -15.781 1 97.69 395 LEU B C 1
ATOM 7497 O O . LEU B 1 395 ? -0.878 -3.898 -16.609 1 97.69 395 LEU B O 1
ATOM 7501 N N . LEU B 1 396 ? -0.616 -2.719 -14.688 1 96.25 396 LEU B N 1
ATOM 7502 C CA . LEU B 1 396 ? -2.061 -2.623 -14.516 1 96.25 396 LEU B CA 1
ATOM 7503 C C . LEU B 1 396 ? -2.701 -1.881 -15.688 1 96.25 396 LEU B C 1
ATOM 7505 O O . LEU B 1 396 ? -3.779 -2.258 -16.156 1 96.25 396 LEU B O 1
ATOM 7509 N N . GLU B 1 397 ? -2.053 -0.842 -16.188 1 94.69 397 GLU B N 1
ATOM 7510 C CA . GLU B 1 397 ? -2.557 -0.107 -17.344 1 94.69 397 GLU B CA 1
ATOM 7511 C C . GLU B 1 397 ? -2.664 -1.012 -18.562 1 94.69 397 GLU B C 1
ATOM 7513 O O . GLU B 1 397 ? -3.648 -0.951 -19.297 1 94.69 397 GLU B O 1
ATOM 7518 N N . ILE B 1 398 ? -1.662 -1.783 -18.75 1 98.12 398 ILE B N 1
ATOM 7519 C CA . ILE B 1 398 ? -1.654 -2.736 -19.844 1 98.12 398 ILE B CA 1
ATOM 7520 C C . ILE B 1 398 ? -2.838 -3.691 -19.719 1 98.12 398 ILE B C 1
ATOM 7522 O O . ILE B 1 398 ? -3.566 -3.926 -20.688 1 98.12 398 ILE B O 1
ATOM 7526 N N . ILE B 1 399 ? -3.047 -4.168 -18.547 1 98.06 399 ILE B N 1
ATOM 7527 C CA . ILE B 1 399 ? -4.125 -5.109 -18.25 1 98.06 399 ILE B CA 1
ATOM 7528 C C . ILE B 1 399 ? -5.473 -4.441 -18.516 1 98.06 399 ILE B C 1
ATOM 7530 O O . ILE B 1 399 ? -6.371 -5.047 -19.109 1 98.06 399 ILE B O 1
ATOM 7534 N N . GLN B 1 400 ? -5.602 -3.234 -18.109 1 94.69 400 GLN B N 1
ATOM 7535 C CA . GLN B 1 400 ? -6.832 -2.486 -18.344 1 94.69 400 GLN B CA 1
ATOM 7536 C C . GLN B 1 400 ? -7.102 -2.307 -19.828 1 94.69 400 GLN B C 1
ATOM 7538 O O . GLN B 1 400 ? -8.227 -2.492 -20.281 1 94.69 400 GLN B O 1
ATOM 7543 N N . GLN B 1 401 ? -6.059 -1.944 -20.547 1 96.38 401 GLN B N 1
ATOM 7544 C CA . GLN B 1 401 ? -6.199 -1.775 -21.984 1 96.38 401 GLN B CA 1
ATOM 7545 C C . GLN B 1 401 ? -6.578 -3.092 -22.656 1 96.38 401 GLN B C 1
ATOM 7547 O O . GLN B 1 401 ? -7.426 -3.115 -23.562 1 96.38 401 GLN B O 1
ATOM 7552 N N . ALA B 1 402 ? -5.977 -4.117 -22.203 1 98.12 402 ALA B N 1
ATOM 7553 C CA . ALA B 1 402 ? -6.293 -5.438 -22.734 1 98.12 402 ALA B CA 1
ATOM 7554 C C . ALA B 1 402 ? -7.754 -5.797 -22.484 1 98.12 402 ALA B C 1
ATOM 7556 O O . ALA B 1 402 ? -8.43 -6.332 -23.359 1 98.12 402 ALA B O 1
ATOM 7557 N N . GLN B 1 403 ? -8.195 -5.496 -21.297 1 96.75 403 GLN B N 1
ATOM 7558 C CA . GLN B 1 403 ? -9.586 -5.754 -20.938 1 96.75 403 GLN B CA 1
ATOM 7559 C C . GLN B 1 403 ? -10.539 -5.012 -21.875 1 96.75 403 GLN B C 1
ATOM 7561 O O . GLN B 1 403 ? -11.516 -5.59 -22.359 1 96.75 403 GLN B O 1
ATOM 7566 N N . LEU B 1 404 ? -10.234 -3.762 -22.156 1 94.19 404 LEU B N 1
ATOM 7567 C CA . LEU B 1 404 ? -11.07 -2.93 -23.016 1 94.19 404 LEU B CA 1
ATOM 7568 C C . LEU B 1 404 ? -11.102 -3.477 -24.438 1 94.19 404 LEU B C 1
ATOM 7570 O O . LEU B 1 404 ? -12.102 -3.328 -25.141 1 94.19 404 LEU B O 1
ATOM 7574 N N . LEU B 1 405 ? -10.047 -4.113 -24.828 1 96.75 405 LEU B N 1
ATOM 7575 C CA . LEU B 1 405 ? -9.945 -4.656 -26.188 1 96.75 405 LEU B CA 1
ATOM 7576 C C . LEU B 1 405 ? -10.492 -6.078 -26.25 1 96.75 405 LEU B C 1
ATOM 7578 O O . LEU B 1 405 ? -10.484 -6.703 -27.312 1 96.75 405 LEU B O 1
ATOM 7582 N N . GLY B 1 406 ? -10.883 -6.621 -25.094 1 96.31 406 GLY B N 1
ATOM 7583 C CA . GLY B 1 406 ? -11.562 -7.906 -25.047 1 96.31 406 GLY B CA 1
ATOM 7584 C C . GLY B 1 406 ? -10.609 -9.078 -24.875 1 96.31 406 GLY B C 1
ATOM 7585 O O . GLY B 1 406 ? -11.008 -10.234 -25.047 1 96.31 406 GLY B O 1
ATOM 7586 N N . PHE B 1 407 ? -9.359 -8.805 -24.5 1 98.25 407 PHE B N 1
ATOM 7587 C CA . PHE B 1 407 ? -8.391 -9.867 -24.297 1 98.25 407 PHE B CA 1
ATOM 7588 C C . PHE B 1 407 ? -8.75 -10.695 -23.062 1 98.25 407 PHE B C 1
ATOM 7590 O O . PHE B 1 407 ? -9.18 -10.148 -22.047 1 98.25 407 PHE B O 1
ATOM 7597 N N . LYS B 1 408 ? -8.547 -11.969 -23.156 1 97.81 408 LYS B N 1
ATOM 7598 C CA . LYS B 1 408 ? -8.391 -12.766 -21.938 1 97.81 408 LYS B CA 1
ATOM 7599 C C . LYS B 1 408 ? -7.051 -12.492 -21.266 1 97.81 408 LYS B C 1
ATOM 7601 O O . LYS B 1 408 ? -6.07 -12.156 -21.938 1 97.81 408 LYS B O 1
ATOM 7606 N N . LEU B 1 409 ? -7.094 -12.602 -19.984 1 98.56 409 LEU B N 1
ATOM 7607 C CA . LEU B 1 409 ? -5.852 -12.414 -19.25 1 98.56 409 LEU B CA 1
ATOM 7608 C C . LEU B 1 409 ? -5.395 -13.734 -18.625 1 98.56 409 LEU B C 1
ATOM 7610 O O . LEU B 1 409 ? -6.176 -14.406 -17.938 1 98.56 409 LEU B O 1
ATOM 7614 N N . ILE B 1 410 ? -4.242 -14.141 -18.938 1 98.81 410 ILE B N 1
ATOM 7615 C CA . ILE B 1 410 ? -3.564 -15.211 -18.219 1 98.81 410 ILE B CA 1
ATOM 7616 C C . ILE B 1 410 ? -2.4 -14.641 -17.422 1 98.81 410 ILE B C 1
ATOM 7618 O O . ILE B 1 410 ? -1.515 -13.984 -17.984 1 98.81 410 ILE B O 1
ATOM 7622 N N . LEU B 1 411 ? -2.445 -14.828 -16.141 1 98.69 411 LEU B N 1
ATOM 7623 C CA . LEU B 1 411 ? -1.42 -14.312 -15.25 1 98.69 411 LEU B CA 1
ATOM 7624 C C . LEU B 1 411 ? -0.716 -15.445 -14.508 1 98.69 411 LEU B C 1
ATOM 7626 O O . LEU B 1 411 ? -1.371 -16.328 -13.961 1 98.69 411 LEU B O 1
ATOM 7630 N N . THR B 1 412 ? 0.588 -15.453 -14.547 1 98.75 412 THR B N 1
ATOM 7631 C CA . THR B 1 412 ? 1.36 -16.453 -13.812 1 98.75 412 THR B CA 1
ATOM 7632 C C . THR B 1 412 ? 2.73 -15.898 -13.43 1 98.75 412 THR B C 1
ATOM 7634 O O . THR B 1 412 ? 2.943 -14.68 -13.445 1 98.75 412 THR B O 1
ATOM 7637 N N . THR B 1 413 ? 3.58 -16.734 -12.914 1 98.75 413 THR B N 1
ATOM 7638 C CA . THR B 1 413 ? 4.953 -16.438 -12.516 1 98.75 413 THR B CA 1
ATOM 7639 C C . THR B 1 413 ? 5.867 -17.625 -12.797 1 98.75 413 THR B C 1
ATOM 7641 O O . THR B 1 413 ? 5.395 -18.703 -13.195 1 98.75 413 THR B O 1
ATOM 7644 N N . ASP B 1 414 ? 7.121 -17.328 -12.758 1 98.62 414 ASP B N 1
ATOM 7645 C CA . ASP B 1 414 ? 8.055 -18.406 -13.055 1 98.62 414 ASP B CA 1
ATOM 7646 C C . ASP B 1 414 ? 8.508 -19.109 -11.781 1 98.62 414 ASP B C 1
ATOM 7648 O O . ASP B 1 414 ? 8.844 -20.297 -11.805 1 98.62 414 ASP B O 1
ATOM 7652 N N . HIS B 1 415 ? 8.578 -18.438 -10.719 1 98.56 415 HIS B N 1
ATOM 7653 C CA . HIS B 1 415 ? 8.898 -18.969 -9.398 1 98.56 415 HIS B CA 1
ATOM 7654 C C . HIS B 1 415 ? 8.578 -17.953 -8.312 1 98.56 415 HIS B C 1
ATOM 7656 O O . HIS B 1 415 ? 8.242 -16.797 -8.609 1 98.56 415 HIS B O 1
ATOM 7662 N N . GLY B 1 416 ? 8.578 -18.438 -7.078 1 98.25 416 GLY B N 1
ATOM 7663 C CA . GLY B 1 416 ? 8.469 -17.531 -5.953 1 98.25 416 GLY B CA 1
ATOM 7664 C C . GLY B 1 416 ? 9.805 -17.25 -5.281 1 98.25 416 GLY B C 1
ATOM 7665 O O . GLY B 1 416 ? 10.852 -17.281 -5.93 1 98.25 416 GLY B O 1
ATOM 7666 N N . THR B 1 417 ? 9.758 -16.812 -4.059 1 98 417 THR B N 1
ATOM 7667 C CA . THR B 1 417 ? 10.922 -16.5 -3.238 1 98 417 THR B CA 1
ATOM 7668 C C . THR B 1 417 ? 10.625 -16.75 -1.762 1 98 417 THR B C 1
ATOM 7670 O O . THR B 1 417 ? 9.469 -16.922 -1.375 1 98 417 THR B O 1
ATOM 7673 N N . ILE B 1 418 ? 11.578 -16.891 -0.994 1 97.69 418 ILE B N 1
ATOM 7674 C CA . ILE B 1 418 ? 11.398 -17.109 0.436 1 97.69 418 ILE B CA 1
ATOM 7675 C C . ILE B 1 418 ? 12.344 -16.203 1.225 1 97.69 418 ILE B C 1
ATOM 7677 O O . ILE B 1 418 ? 13.445 -15.891 0.763 1 97.69 418 ILE B O 1
ATOM 7681 N N . ASN B 1 419 ? 11.875 -15.695 2.379 1 96.81 419 ASN B N 1
ATOM 7682 C CA . ASN B 1 419 ? 12.734 -14.977 3.314 1 96.81 419 ASN B CA 1
ATOM 7683 C C . ASN B 1 419 ? 13.703 -15.922 4.027 1 96.81 419 ASN B C 1
ATOM 7685 O O . ASN B 1 419 ? 13.289 -16.719 4.875 1 96.81 419 ASN B O 1
ATOM 7689 N N . VAL B 1 420 ? 14.945 -15.828 3.711 1 97.5 420 VAL B N 1
ATOM 7690 C CA . VAL B 1 420 ? 15.891 -16.797 4.246 1 97.5 420 VAL B CA 1
ATOM 7691 C C . VAL B 1 420 ? 16.391 -16.344 5.613 1 97.5 420 VAL B C 1
ATOM 7693 O O . VAL B 1 420 ? 16.703 -15.164 5.801 1 97.5 420 VAL B O 1
ATOM 7696 N N . LYS B 1 421 ? 16.516 -17.266 6.59 1 95.94 421 LYS B N 1
ATOM 7697 C CA . LYS B 1 421 ? 16.875 -16.906 7.961 1 95.94 421 LYS B CA 1
ATOM 7698 C C . LYS B 1 421 ? 18.047 -17.75 8.461 1 95.94 421 LYS B C 1
ATOM 7700 O O . LYS B 1 421 ? 18.797 -17.312 9.336 1 95.94 421 LYS B O 1
ATOM 7705 N N . ASN B 1 422 ? 18.172 -18.922 7.887 1 97.69 422 ASN B N 1
ATOM 7706 C CA . ASN B 1 422 ? 19.156 -19.844 8.445 1 97.69 422 ASN B CA 1
ATOM 7707 C C . ASN B 1 422 ? 20.297 -20.109 7.461 1 97.69 422 ASN B C 1
ATOM 7709 O O . ASN B 1 422 ? 20.062 -20.609 6.359 1 97.69 422 ASN B O 1
ATOM 7713 N N . PRO B 1 423 ? 21.469 -19.812 7.879 1 98 423 PRO B N 1
ATOM 7714 C CA . PRO B 1 423 ? 22.609 -20.109 7.008 1 98 423 PRO B CA 1
ATOM 7715 C C . PRO B 1 423 ? 23.016 -21.578 7.031 1 98 423 PRO B C 1
ATOM 7717 O O . PRO B 1 423 ? 22.828 -22.25 8.039 1 98 423 PRO B O 1
ATOM 7720 N N . SER B 1 424 ? 23.438 -22.094 5.973 1 98.12 424 SER B N 1
ATOM 7721 C CA . SER B 1 424 ? 24.016 -23.422 5.82 1 98.12 424 SER B CA 1
ATOM 7722 C C . SER B 1 424 ? 25.359 -23.359 5.094 1 98.12 424 SER B C 1
ATOM 7724 O O . SER B 1 424 ? 25.484 -22.672 4.082 1 98.12 424 SER B O 1
ATOM 7726 N N . LYS B 1 425 ? 26.297 -24.078 5.613 1 96.94 425 LYS B N 1
ATOM 7727 C CA . LYS B 1 425 ? 27.656 -24 5.07 1 96.94 425 LYS B CA 1
ATOM 7728 C C . LYS B 1 425 ? 27.766 -24.828 3.793 1 96.94 425 LYS B C 1
ATOM 7730 O O . LYS B 1 425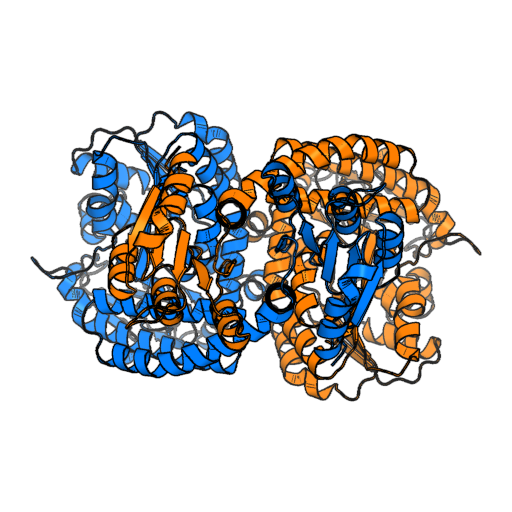 ? 27.203 -25.922 3.697 1 96.94 425 LYS B O 1
ATOM 7735 N N . VAL B 1 426 ? 28.5 -24.266 2.854 1 96.31 426 VAL B N 1
ATOM 7736 C CA . VAL B 1 426 ? 28.781 -24.969 1.611 1 96.31 426 VAL B CA 1
ATOM 7737 C C . VAL B 1 426 ? 30.219 -24.672 1.164 1 96.31 426 VAL B C 1
ATOM 7739 O O . VAL B 1 426 ? 30.75 -23.609 1.456 1 96.31 426 VAL B O 1
ATOM 7742 N N . VAL B 1 427 ? 30.859 -25.609 0.606 1 95 427 VAL B N 1
ATOM 7743 C CA . VAL B 1 427 ? 32.156 -25.438 -0.002 1 95 427 VAL B CA 1
ATOM 7744 C C . VAL B 1 427 ? 32.125 -25.922 -1.452 1 95 427 VAL B C 1
ATOM 7746 O O . VAL B 1 427 ? 31.516 -26.938 -1.762 1 95 427 VAL B O 1
ATOM 7749 N N . GLY B 1 428 ? 32.594 -25.203 -2.256 1 89.81 428 GLY B N 1
ATOM 7750 C CA . GLY B 1 428 ? 32.719 -25.531 -3.666 1 89.81 428 GLY B CA 1
ATOM 7751 C C . GLY B 1 428 ? 33.906 -24.891 -4.344 1 89.81 428 GLY B C 1
ATOM 7752 O O . GLY B 1 428 ? 34.656 -24.156 -3.709 1 89.81 428 GLY B O 1
ATOM 7753 N N . ASP B 1 429 ? 34.062 -25.25 -5.512 1 85.5 429 ASP B N 1
ATOM 7754 C CA . ASP B 1 429 ? 35.188 -24.672 -6.254 1 85.5 429 ASP B CA 1
ATOM 7755 C C . ASP B 1 429 ? 34.812 -23.328 -6.879 1 85.5 429 ASP B C 1
ATOM 7757 O O . ASP B 1 429 ? 33.75 -22.781 -6.59 1 85.5 429 ASP B O 1
ATOM 7761 N N . LYS B 1 430 ? 35.719 -22.75 -7.652 1 79.81 430 LYS B N 1
ATOM 7762 C CA . LYS B 1 430 ? 35.562 -21.406 -8.211 1 79.81 430 LYS B CA 1
ATOM 7763 C C . LYS B 1 430 ? 34.438 -21.359 -9.25 1 79.81 430 LYS B C 1
ATOM 7765 O O . LYS B 1 430 ? 33.906 -20.297 -9.562 1 79.81 430 LYS B O 1
ATOM 7770 N N . ASN B 1 431 ? 34.062 -22.516 -9.711 1 82.75 431 ASN B N 1
ATOM 7771 C CA . ASN B 1 431 ? 33.062 -22.578 -10.773 1 82.75 431 ASN B CA 1
ATOM 7772 C C . ASN B 1 431 ? 31.672 -22.906 -10.227 1 82.75 431 ASN B C 1
ATOM 7774 O O . ASN B 1 431 ? 30.75 -23.141 -10.992 1 82.75 431 ASN B O 1
ATOM 7778 N N . THR B 1 432 ? 31.578 -22.875 -9.023 1 88.06 432 THR B N 1
ATOM 7779 C CA . THR B 1 432 ? 30.281 -23.141 -8.391 1 88.06 432 THR B CA 1
ATOM 7780 C C . THR B 1 432 ? 29.328 -21.969 -8.578 1 88.06 432 THR B C 1
ATOM 7782 O O . THR B 1 432 ? 29.75 -20.812 -8.539 1 88.06 432 THR B O 1
ATOM 7785 N N . SER B 1 433 ? 28.125 -22.266 -8.844 1 87.5 433 SER B N 1
ATOM 7786 C CA . SER B 1 433 ? 27.125 -21.219 -9.047 1 87.5 433 SER B CA 1
ATOM 7787 C C . SER B 1 433 ? 27.016 -20.312 -7.828 1 87.5 433 SER B C 1
ATOM 7789 O O . SER B 1 433 ? 27.312 -20.734 -6.707 1 87.5 433 SER B O 1
ATOM 7791 N N . LEU B 1 434 ? 26.5 -19.109 -7.996 1 87.88 434 LEU B N 1
ATOM 7792 C CA . LEU B 1 434 ? 26.547 -18.078 -6.961 1 87.88 434 LEU B CA 1
ATOM 7793 C C . LEU B 1 434 ? 25.219 -18 -6.219 1 87.88 434 LEU B C 1
ATOM 7795 O O . LEU B 1 434 ? 25.141 -17.375 -5.16 1 87.88 434 LEU B O 1
ATOM 7799 N N . ASN B 1 435 ? 24.281 -18.641 -6.797 1 94 435 ASN B N 1
ATOM 7800 C CA . ASN B 1 435 ? 22.969 -18.531 -6.172 1 94 435 ASN B CA 1
ATOM 7801 C C . ASN B 1 435 ? 22.984 -19.062 -4.746 1 94 435 ASN B C 1
ATOM 7803 O O . ASN B 1 435 ? 23.625 -20.078 -4.469 1 94 435 ASN B O 1
ATOM 7807 N N . LEU B 1 436 ? 22.203 -18.516 -3.865 1 96.75 436 LEU B N 1
ATOM 7808 C CA . LEU B 1 436 ? 22.297 -18.844 -2.443 1 96.75 436 LEU B CA 1
ATOM 7809 C C . LEU B 1 436 ? 21.344 -19.984 -2.084 1 96.75 436 LEU B C 1
ATOM 7811 O O . LEU B 1 436 ? 21.438 -20.547 -0.996 1 96.75 436 LEU B O 1
ATOM 7815 N N . ARG B 1 437 ? 20.469 -20.344 -3.025 1 98.25 437 ARG B N 1
ATOM 7816 C CA . ARG B 1 437 ? 19.453 -21.344 -2.709 1 98.25 437 ARG B CA 1
ATOM 7817 C C . ARG B 1 437 ? 19.75 -22.656 -3.438 1 98.25 437 ARG B C 1
ATOM 7819 O O . ARG B 1 437 ? 19.141 -23.688 -3.139 1 98.25 437 ARG B O 1
ATOM 7826 N N . TYR B 1 438 ? 20.609 -22.625 -4.367 1 98 438 TYR B N 1
ATOM 7827 C CA . TYR B 1 438 ? 21.109 -23.828 -5.004 1 98 438 TYR B CA 1
ATOM 7828 C C . TYR B 1 438 ? 22.562 -23.656 -5.453 1 98 438 TYR B C 1
ATOM 7830 O O . TYR B 1 438 ? 23.031 -22.531 -5.613 1 98 438 TYR B O 1
ATOM 7838 N N . LYS B 1 439 ? 23.266 -24.781 -5.566 1 96.19 439 LYS B N 1
ATOM 7839 C CA . LYS B 1 439 ? 24.625 -24.812 -6.109 1 96.19 439 LYS B CA 1
ATOM 7840 C C . LYS B 1 439 ? 24.797 -25.953 -7.113 1 96.19 439 LYS B C 1
ATOM 7842 O O . LYS B 1 439 ? 24.188 -27.016 -6.965 1 96.19 439 LYS B O 1
ATOM 7847 N N . THR B 1 440 ? 25.484 -25.656 -8.102 1 95.12 440 THR B N 1
ATOM 7848 C CA . THR B 1 440 ? 25.922 -26.703 -9.016 1 95.12 440 THR B CA 1
ATOM 7849 C C . THR B 1 440 ? 27.422 -26.594 -9.266 1 95.12 440 THR B C 1
ATOM 7851 O O . THR B 1 440 ? 27.969 -25.5 -9.344 1 95.12 440 THR B O 1
ATOM 7854 N N . GLY B 1 441 ? 28.047 -27.656 -9.148 1 91.19 441 GLY B N 1
ATOM 7855 C CA . GLY B 1 441 ? 29.484 -27.734 -9.32 1 91.19 441 GLY B CA 1
ATOM 7856 C C . GLY B 1 441 ? 30.062 -29.094 -8.977 1 91.19 441 GLY B C 1
ATOM 7857 O O . GLY B 1 441 ? 29.312 -30.031 -8.688 1 91.19 441 GLY B O 1
ATOM 7858 N N . ARG B 1 442 ? 31.469 -29.109 -9.047 1 90.56 442 ARG B N 1
ATOM 7859 C CA . ARG B 1 442 ? 32.156 -30.359 -8.727 1 90.56 442 ARG B CA 1
ATOM 7860 C C . ARG B 1 442 ? 32.562 -30.391 -7.25 1 90.56 442 ARG B C 1
ATOM 7862 O O . ARG B 1 442 ? 32.906 -29.375 -6.664 1 90.56 442 ARG B O 1
ATOM 7869 N N . SER B 1 443 ? 32.469 -31.594 -6.66 1 88.88 443 SER B N 1
ATOM 7870 C CA . SER B 1 443 ? 32.969 -31.875 -5.32 1 88.88 443 SER B CA 1
ATOM 7871 C C . SER B 1 443 ? 32.406 -30.906 -4.297 1 88.88 443 SER B C 1
ATOM 7873 O O . SER B 1 443 ? 33.156 -30.297 -3.521 1 88.88 443 SER B O 1
ATOM 7875 N N . LEU B 1 444 ? 31.141 -30.734 -4.281 1 93.69 444 LEU B N 1
ATOM 7876 C CA . LEU B 1 444 ? 30.484 -29.859 -3.311 1 93.69 444 LEU B CA 1
ATOM 7877 C C . LEU B 1 444 ? 30.469 -30.5 -1.927 1 93.69 444 LEU B C 1
ATOM 7879 O O . LEU B 1 444 ? 30.266 -31.719 -1.799 1 93.69 444 LEU B O 1
ATOM 7883 N N . THR B 1 445 ? 30.797 -29.75 -0.878 1 96 445 THR B N 1
ATOM 7884 C CA . THR B 1 445 ? 30.609 -30.141 0.513 1 96 445 THR B CA 1
ATOM 7885 C C . THR B 1 445 ? 29.484 -29.328 1.159 1 96 445 THR B C 1
ATOM 7887 O O . THR B 1 445 ? 29.422 -28.109 1.008 1 96 445 THR B O 1
ATOM 7890 N N . TYR B 1 446 ? 28.609 -29.984 1.76 1 96.75 446 TYR B N 1
ATOM 7891 C CA . TYR B 1 446 ? 27.406 -29.359 2.273 1 96.75 446 TYR B CA 1
ATOM 7892 C C . TYR B 1 446 ? 26.875 -30.109 3.496 1 96.75 446 TYR B C 1
ATOM 7894 O O . TYR B 1 446 ? 27.328 -31.203 3.805 1 96.75 446 TYR B O 1
ATOM 7902 N N . GLU B 1 447 ? 26 -29.469 4.215 1 97.12 447 GLU B N 1
ATOM 7903 C CA . GLU B 1 447 ? 25.266 -30.141 5.285 1 97.12 447 GLU B CA 1
ATOM 7904 C C . GLU B 1 447 ? 24.094 -30.953 4.73 1 97.12 447 GLU B C 1
ATOM 7906 O O . GLU B 1 447 ? 23.078 -30.391 4.32 1 97.12 447 GLU B O 1
ATOM 7911 N N . GLN B 1 448 ? 24.125 -32.219 4.867 1 96.62 448 GLN B N 1
ATOM 7912 C CA . GLN B 1 448 ? 23.234 -33.125 4.195 1 96.62 448 GLN B CA 1
ATOM 7913 C C . GLN B 1 448 ? 21.781 -32.875 4.574 1 96.62 448 GLN B C 1
ATOM 7915 O O . GLN B 1 448 ? 20.891 -32.938 3.729 1 96.62 448 GLN B O 1
ATOM 7920 N N . LYS B 1 449 ? 21.547 -32.531 5.727 1 96.5 449 LYS B N 1
ATOM 7921 C CA . LYS B 1 449 ? 20.172 -32.375 6.211 1 96.5 449 LYS B CA 1
ATOM 7922 C C . LYS B 1 449 ? 19.531 -31.125 5.645 1 96.5 449 LYS B C 1
ATOM 7924 O O . LYS B 1 449 ? 18.312 -31 5.625 1 96.5 449 LYS B O 1
ATOM 7929 N N . ASP B 1 450 ? 20.391 -30.219 5.18 1 98.12 450 ASP B N 1
ATOM 7930 C CA . ASP B 1 450 ? 19.906 -28.906 4.793 1 98.12 450 ASP B CA 1
ATOM 7931 C C . ASP B 1 450 ? 19.578 -28.859 3.301 1 98.12 450 ASP B C 1
ATOM 7933 O O . ASP B 1 450 ? 18.938 -27.906 2.83 1 98.12 450 ASP B O 1
ATOM 7937 N N . VAL B 1 451 ? 19.969 -29.875 2.529 1 98.44 451 VAL B N 1
ATOM 7938 C CA . VAL B 1 451 ? 19.875 -29.75 1.078 1 98.44 451 VAL B CA 1
ATOM 7939 C C . VAL B 1 451 ? 19.297 -31.031 0.483 1 98.44 451 VAL B C 1
ATOM 7941 O O . VAL B 1 451 ? 19.297 -32.094 1.128 1 98.44 451 VAL B O 1
ATOM 7944 N N . TYR B 1 452 ? 18.594 -30.906 -0.64 1 98.5 452 TYR B N 1
ATOM 7945 C CA . TYR B 1 452 ? 18.312 -32 -1.559 1 98.5 452 TYR B CA 1
ATOM 7946 C C . TYR B 1 452 ? 19.422 -32.156 -2.594 1 98.5 452 TYR B C 1
ATOM 7948 O O . TYR B 1 452 ? 19.734 -31.203 -3.318 1 98.5 452 TYR B O 1
ATOM 7956 N N . VAL B 1 453 ? 20 -33.344 -2.648 1 97.44 453 VAL B N 1
ATOM 7957 C CA . VAL B 1 453 ? 21.156 -33.562 -3.498 1 97.44 453 VAL B CA 1
ATOM 7958 C C . VAL B 1 453 ? 20.75 -34.375 -4.738 1 97.44 453 VAL B C 1
ATOM 7960 O O . VAL B 1 453 ? 20.062 -35.375 -4.633 1 97.44 453 VAL B O 1
ATOM 7963 N N . VAL B 1 454 ? 21.172 -33.875 -5.848 1 97.06 454 VAL B N 1
ATOM 7964 C CA . VAL B 1 454 ? 21.031 -34.562 -7.109 1 97.06 454 VAL B CA 1
ATOM 7965 C C . VAL B 1 454 ? 22.406 -34.844 -7.711 1 97.06 454 VAL B C 1
ATOM 7967 O O . VAL B 1 454 ? 23 -33.969 -8.336 1 97.06 454 VAL B O 1
ATOM 7970 N N . LYS B 1 455 ? 22.781 -36.031 -7.629 1 94.69 455 LYS B N 1
ATOM 7971 C CA . LYS B 1 455 ? 24.125 -36.406 -8.062 1 94.69 455 LYS B CA 1
ATOM 7972 C C . LYS B 1 455 ? 24.219 -36.469 -9.578 1 94.69 455 LYS B C 1
ATOM 7974 O O . LYS B 1 455 ? 25.25 -36.156 -10.164 1 94.69 455 LYS B O 1
ATOM 7979 N N . GLU B 1 456 ? 23.141 -36.969 -10.133 1 94.81 456 GLU B N 1
ATOM 7980 C CA . GLU B 1 456 ? 23.047 -37.031 -11.586 1 94.81 456 GLU B CA 1
ATOM 7981 C C . GLU B 1 456 ? 21.984 -36.094 -12.125 1 94.81 456 GLU B C 1
ATOM 7983 O O . GLU B 1 456 ? 20.828 -36.469 -12.32 1 94.81 456 GLU B O 1
ATOM 7988 N N . PRO B 1 457 ? 22.422 -34.906 -12.492 1 96.19 457 PRO B N 1
ATOM 7989 C CA . PRO B 1 457 ? 21.469 -33.875 -12.875 1 96.19 457 PRO B CA 1
ATOM 7990 C C . PRO B 1 457 ? 20.531 -34.281 -14 1 96.19 457 PRO B C 1
ATOM 7992 O O . PRO B 1 457 ? 19.375 -33.844 -14.062 1 96.19 457 PRO B O 1
ATOM 7995 N N . LYS B 1 458 ? 20.906 -35.156 -14.875 1 95.38 458 LYS B N 1
ATOM 7996 C CA . LYS B 1 458 ? 20.141 -35.594 -16.031 1 95.38 458 LYS B CA 1
ATOM 7997 C C . LYS B 1 458 ? 18.859 -36.281 -15.602 1 95.38 458 LYS B C 1
ATOM 7999 O O . LYS B 1 458 ? 17.859 -36.312 -16.344 1 95.38 458 LYS B O 1
ATOM 8004 N N . THR B 1 459 ? 18.875 -36.875 -14.438 1 95.19 459 THR B N 1
ATOM 8005 C CA . THR B 1 459 ? 17.719 -37.625 -13.945 1 95.19 459 THR B CA 1
ATOM 8006 C C . THR B 1 459 ? 16.516 -36.719 -13.742 1 95.19 459 THR B C 1
ATOM 8008 O O . THR B 1 459 ? 15.375 -37.188 -13.719 1 95.19 459 THR B O 1
ATOM 8011 N N . ILE B 1 460 ? 16.828 -35.438 -13.555 1 96.94 460 ILE B N 1
ATOM 8012 C CA . ILE B 1 460 ? 15.711 -34.5 -13.367 1 96.94 460 ILE B CA 1
ATOM 8013 C C . ILE B 1 460 ? 15.719 -33.469 -14.484 1 96.94 460 ILE B C 1
ATOM 8015 O O . ILE B 1 460 ? 15.227 -32.344 -14.297 1 96.94 460 ILE B O 1
ATOM 8019 N N . GLY B 1 461 ? 16.375 -33.781 -15.562 1 96.75 461 GLY B N 1
ATOM 8020 C CA . GLY B 1 461 ? 16.312 -32.969 -16.781 1 96.75 461 GLY B CA 1
ATOM 8021 C C . GLY B 1 461 ? 17.234 -31.766 -16.719 1 96.75 461 GLY B C 1
ATOM 8022 O O . GLY B 1 461 ? 17 -30.781 -17.438 1 96.75 461 GLY B O 1
ATOM 8023 N N . LEU B 1 462 ? 18.25 -31.766 -15.828 1 97.19 462 LEU B N 1
ATOM 8024 C CA . LEU B 1 462 ? 19.188 -30.656 -15.727 1 97.19 462 LEU B CA 1
ATOM 8025 C C . LEU B 1 462 ? 20.516 -31.016 -16.391 1 97.19 462 LEU B C 1
ATOM 8027 O O . LEU B 1 462 ? 20.906 -32.188 -16.391 1 97.19 462 LEU B O 1
ATOM 8031 N N . PRO B 1 463 ? 21.125 -30 -16.984 1 94.31 463 PRO B N 1
ATOM 8032 C CA . PRO B 1 463 ? 22.422 -30.281 -17.594 1 94.31 463 PRO B CA 1
ATOM 8033 C C . PRO B 1 463 ? 23.547 -30.438 -16.562 1 94.31 463 PRO B C 1
ATOM 8035 O O . PRO B 1 463 ? 23.453 -29.891 -15.469 1 94.31 463 PRO B O 1
ATOM 8038 N N . ALA B 1 464 ? 24.5 -31.266 -16.953 1 89.62 464 ALA B N 1
ATOM 8039 C CA . ALA B 1 464 ? 25.703 -31.375 -16.156 1 89.62 464 ALA B CA 1
ATOM 8040 C C . ALA B 1 464 ? 26.859 -30.609 -16.797 1 89.62 464 ALA B C 1
ATOM 8042 O O . ALA B 1 464 ? 27.188 -30.812 -17.969 1 89.62 464 ALA B O 1
ATOM 8043 N N . ILE B 1 465 ? 27.344 -29.703 -16.078 1 81.88 465 ILE B N 1
ATOM 8044 C CA . ILE B 1 465 ? 28.453 -28.922 -16.609 1 81.88 465 ILE B CA 1
ATOM 8045 C C . ILE B 1 465 ? 29.656 -29.828 -16.891 1 81.88 465 ILE B C 1
ATOM 8047 O O . ILE B 1 465 ? 30.297 -29.719 -17.922 1 81.88 465 ILE B O 1
ATOM 8051 N N . ASN B 1 466 ? 29.953 -30.594 -15.875 1 82.38 466 ASN B N 1
ATOM 8052 C CA . ASN B 1 466 ? 30.938 -31.672 -15.984 1 82.38 466 ASN B CA 1
ATOM 8053 C C . ASN B 1 466 ? 30.344 -33 -15.586 1 82.38 466 ASN B C 1
ATOM 8055 O O . ASN B 1 466 ? 29.266 -33.062 -14.977 1 82.38 466 ASN B O 1
ATOM 8059 N N . MET B 1 467 ? 31.062 -34.062 -15.961 1 80.19 467 MET B N 1
ATOM 8060 C CA . MET B 1 467 ? 30.562 -35.406 -15.688 1 80.19 467 MET B CA 1
ATOM 8061 C C . MET B 1 467 ? 30.312 -35.594 -14.195 1 80.19 467 MET B C 1
ATOM 8063 O O . MET B 1 467 ? 29.391 -36.312 -13.805 1 80.19 467 MET B O 1
ATOM 8067 N N . SER B 1 468 ? 31.031 -34.906 -13.359 1 83 468 SER B N 1
ATOM 8068 C CA . SER B 1 468 ? 30.922 -35.094 -11.922 1 83 468 SER B CA 1
ATOM 8069 C C . SER B 1 468 ? 30.141 -33.969 -11.258 1 83 468 SER B C 1
ATOM 8071 O O . SER B 1 468 ? 30.078 -33.906 -10.023 1 83 468 SER B O 1
ATOM 8073 N N . SER B 1 469 ? 29.516 -33.156 -12.094 1 90.25 469 SER B N 1
ATOM 8074 C CA . SER B 1 469 ? 28.766 -32.031 -11.523 1 90.25 469 SER B CA 1
ATOM 8075 C C . SER B 1 469 ? 27.453 -32.5 -10.906 1 90.25 469 SER B C 1
ATOM 8077 O O . SER B 1 469 ? 26.781 -33.375 -11.461 1 90.25 469 SER B O 1
ATOM 8079 N N . SER B 1 470 ? 27.156 -32 -9.75 1 94.38 470 SER B N 1
ATOM 8080 C CA . SER B 1 470 ? 25.906 -32.281 -9.047 1 94.38 470 SER B CA 1
ATOM 8081 C C . SER B 1 470 ? 25.172 -30.984 -8.703 1 94.38 470 SER B C 1
ATOM 8083 O O . SER B 1 470 ? 25.688 -29.891 -8.914 1 94.38 470 SER B O 1
ATOM 8085 N N . PHE B 1 471 ? 23.984 -31.109 -8.336 1 96.88 471 PHE B N 1
ATOM 8086 C CA . PHE B 1 471 ? 23.188 -30 -7.816 1 96.88 471 PHE B CA 1
ATOM 8087 C C . PHE B 1 471 ? 22.844 -30.219 -6.352 1 96.88 471 PHE B C 1
ATOM 8089 O O . PHE B 1 471 ? 22.547 -31.344 -5.945 1 96.88 471 PHE B O 1
ATOM 8096 N N . ILE B 1 472 ? 22.891 -29.188 -5.609 1 97.94 472 ILE B N 1
ATOM 8097 C CA . ILE B 1 472 ? 22.297 -29.203 -4.281 1 97.94 472 ILE B CA 1
ATOM 8098 C C . ILE B 1 472 ? 21.281 -28.062 -4.168 1 97.94 472 ILE B C 1
ATOM 8100 O O . ILE B 1 472 ? 21.5 -26.969 -4.688 1 97.94 472 ILE B O 1
ATOM 8104 N N . PHE B 1 473 ? 20.125 -28.359 -3.584 1 98.69 473 PHE B N 1
ATOM 8105 C CA . PHE B 1 473 ? 19.047 -27.391 -3.395 1 98.69 473 PHE B CA 1
ATOM 8106 C C . PHE B 1 473 ? 18.75 -27.188 -1.913 1 98.69 473 PHE B C 1
ATOM 8108 O O . PHE B 1 473 ? 18.453 -28.156 -1.202 1 98.69 473 PHE B O 1
ATOM 8115 N N . ALA B 1 474 ? 18.859 -25.938 -1.485 1 98.81 474 ALA B N 1
ATOM 8116 C CA . ALA B 1 474 ? 18.578 -25.641 -0.085 1 98.81 474 ALA B CA 1
ATOM 8117 C C . ALA B 1 474 ? 17.094 -25.875 0.24 1 98.81 474 ALA B C 1
ATOM 8119 O O . ALA B 1 474 ? 16.219 -25.484 -0.527 1 98.81 474 ALA B O 1
ATOM 8120 N N . LYS B 1 475 ? 16.797 -26.578 1.34 1 98.19 475 LYS B N 1
ATOM 8121 C CA . LYS B 1 475 ? 15.438 -26.812 1.814 1 98.19 475 LYS B CA 1
ATOM 8122 C C . LYS B 1 475 ? 15.008 -25.734 2.812 1 98.19 475 LYS B C 1
ATOM 8124 O O . LYS B 1 475 ? 15.844 -24.969 3.301 1 98.19 475 LYS B O 1
ATOM 8129 N N . ASN B 1 476 ? 13.797 -25.609 3.012 1 97.12 476 ASN B N 1
ATOM 8130 C CA . ASN B 1 476 ? 13.289 -24.672 4.008 1 97.12 476 ASN B CA 1
ATOM 8131 C C . ASN B 1 476 ? 13.734 -23.234 3.723 1 97.12 476 ASN B C 1
ATOM 8133 O O . ASN B 1 476 ? 13.688 -22.781 2.578 1 97.12 476 ASN B O 1
ATOM 8137 N N . ASP B 1 477 ? 14.125 -22.562 4.82 1 97.75 477 ASP B N 1
ATOM 8138 C CA . ASP B 1 477 ? 14.562 -21.188 4.637 1 97.75 477 ASP B CA 1
ATOM 8139 C C . ASP B 1 477 ? 16.078 -21.062 4.75 1 97.75 477 ASP B C 1
ATOM 8141 O O . ASP B 1 477 ? 16.609 -20.016 5.133 1 97.75 477 ASP B O 1
ATOM 8145 N N . PHE B 1 478 ? 16.781 -22.156 4.426 1 98.38 478 PHE B N 1
ATOM 8146 C CA . PHE B 1 478 ? 18.234 -22.156 4.449 1 98.38 478 PHE B CA 1
ATOM 8147 C C . PHE B 1 478 ? 18.797 -21.391 3.256 1 98.38 478 PHE B C 1
ATOM 8149 O O . PHE B 1 478 ? 18.219 -21.406 2.172 1 98.38 478 PHE B O 1
ATOM 8156 N N . PHE B 1 479 ? 19.859 -20.719 3.443 1 98.25 479 PHE B N 1
ATOM 8157 C CA . PHE B 1 479 ? 20.656 -20.203 2.338 1 98.25 479 PHE B CA 1
ATOM 8158 C C . PHE B 1 479 ? 22.109 -20.656 2.453 1 98.25 479 PHE B C 1
ATOM 8160 O O . PHE B 1 479 ? 22.641 -20.781 3.559 1 98.25 479 PHE B O 1
ATOM 8167 N N . LEU B 1 480 ? 22.703 -20.969 1.36 1 97.62 480 LEU B N 1
ATOM 8168 C CA . LEU B 1 480 ? 24.031 -21.578 1.301 1 97.62 480 LEU B CA 1
ATOM 8169 C C . LEU B 1 480 ? 25.109 -20.5 1.318 1 97.62 480 LEU B C 1
ATOM 8171 O O . LEU B 1 480 ? 25.234 -19.703 0.381 1 97.62 480 LEU B O 1
ATOM 8175 N N . ALA B 1 481 ? 25.891 -20.5 2.391 1 95.38 481 ALA B N 1
ATOM 8176 C CA . ALA B 1 481 ? 26.969 -19.516 2.553 1 95.38 481 ALA B CA 1
ATOM 8177 C C . ALA B 1 481 ? 28.328 -20.203 2.574 1 95.38 481 ALA B C 1
ATOM 8179 O O . ALA B 1 481 ? 28.5 -21.25 3.197 1 95.38 481 ALA B O 1
ATOM 8180 N N . TYR B 1 482 ? 29.203 -19.609 1.91 1 92.5 482 TYR B N 1
ATOM 8181 C CA . TYR B 1 482 ? 30.547 -20.156 1.873 1 92.5 482 TYR B CA 1
ATOM 8182 C C . TYR B 1 482 ? 31.234 -20.016 3.225 1 92.5 482 TYR B C 1
ATOM 8184 O O . TYR B 1 482 ? 31 -19.047 3.955 1 92.5 482 TYR B O 1
ATOM 8192 N N . VAL B 1 483 ? 32.188 -20.844 3.49 1 90.75 483 VAL B N 1
ATOM 8193 C CA . VAL B 1 483 ? 32.906 -20.875 4.77 1 90.75 483 VAL B CA 1
ATOM 8194 C C . VAL B 1 483 ? 33.844 -19.672 4.863 1 90.75 483 VAL B C 1
ATOM 8196 O O . VAL B 1 483 ? 34.062 -19.125 5.945 1 90.75 483 VAL B O 1
ATOM 8199 N N . ASN B 1 484 ? 34.344 -19.344 3.695 1 89.44 484 ASN B N 1
ATOM 8200 C CA . ASN B 1 484 ? 35.188 -18.156 3.67 1 89.44 484 ASN B CA 1
ATOM 8201 C C . ASN B 1 484 ? 34.344 -16.891 3.877 1 89.44 484 ASN B C 1
ATOM 8203 O O . ASN B 1 484 ? 33.406 -16.641 3.146 1 89.44 484 ASN B O 1
ATOM 8207 N N . ASN B 1 485 ? 34.688 -16.047 4.809 1 90.5 485 ASN B N 1
ATOM 8208 C CA . ASN B 1 485 ? 33.969 -14.836 5.168 1 90.5 485 ASN B CA 1
ATOM 8209 C C . ASN B 1 485 ? 32.531 -15.133 5.574 1 90.5 485 ASN B C 1
ATOM 8211 O O . ASN B 1 485 ? 31.609 -14.406 5.191 1 90.5 485 ASN B O 1
ATOM 8215 N N . TYR B 1 486 ? 32.406 -16.188 6.234 1 93.31 486 TYR B N 1
ATOM 8216 C CA . TYR B 1 486 ? 31.125 -16.766 6.574 1 93.31 486 TYR B CA 1
ATOM 8217 C C . TYR B 1 486 ? 30.25 -15.75 7.316 1 93.31 486 TYR B C 1
ATOM 8219 O O . TYR B 1 486 ? 29.109 -15.492 6.922 1 93.31 486 TYR B O 1
ATOM 8227 N N . ASN B 1 487 ? 30.781 -15.117 8.297 1 93.88 487 ASN B N 1
ATOM 8228 C CA . ASN B 1 487 ? 30.016 -14.195 9.133 1 93.88 487 ASN B CA 1
ATOM 8229 C C . ASN B 1 487 ? 29.531 -12.984 8.328 1 93.88 487 ASN B C 1
ATOM 8231 O O . ASN B 1 487 ? 28.422 -12.492 8.547 1 93.88 487 ASN B O 1
ATOM 8235 N N . HIS B 1 488 ? 30.391 -12.641 7.492 1 93 488 HIS B N 1
ATOM 8236 C CA . HIS B 1 488 ? 30.016 -11.516 6.641 1 93 488 HIS B CA 1
ATOM 8237 C C . HIS B 1 488 ? 28.828 -11.859 5.75 1 93 488 HIS B C 1
ATOM 8239 O O . HIS B 1 488 ? 27.844 -11.125 5.707 1 93 488 HIS B O 1
ATOM 8245 N N . TYR B 1 489 ? 28.875 -12.945 5.109 1 92.31 489 TYR B N 1
ATOM 8246 C CA . TYR B 1 489 ? 27.812 -13.359 4.203 1 92.31 489 TYR B CA 1
ATOM 8247 C C . TYR B 1 489 ? 26.516 -13.633 4.965 1 92.31 489 TYR B C 1
ATOM 8249 O O . TYR B 1 489 ? 25.422 -13.312 4.488 1 92.31 489 TYR B O 1
ATOM 8257 N N . VAL B 1 490 ? 26.719 -14.211 6.078 1 95.25 490 VAL B N 1
ATOM 8258 C CA . VAL B 1 490 ? 25.547 -14.531 6.891 1 95.25 490 VAL B CA 1
ATOM 8259 C C . VAL B 1 490 ? 24.812 -13.242 7.281 1 95.25 490 VAL B C 1
ATOM 8261 O O . VAL B 1 490 ? 23.594 -13.141 7.129 1 95.25 490 VAL B O 1
ATOM 8264 N N . SER B 1 491 ? 25.531 -12.273 7.719 1 92.69 491 SER B N 1
ATOM 8265 C CA . SER B 1 491 ? 24.938 -11 8.109 1 92.69 491 SER B CA 1
ATOM 8266 C C . SER B 1 491 ? 24.344 -10.273 6.914 1 92.69 491 SER B C 1
ATOM 8268 O O . SER B 1 491 ? 23.297 -9.633 7.035 1 92.69 491 SER B O 1
ATOM 8270 N N . TYR B 1 492 ? 24.969 -10.516 5.84 1 92.44 492 TYR B N 1
ATOM 8271 C CA . TYR B 1 492 ? 24.562 -9.805 4.625 1 92.44 492 TYR B CA 1
ATOM 8272 C C . TYR B 1 492 ? 23.266 -10.367 4.07 1 92.44 492 TYR B C 1
ATOM 8274 O O . TYR B 1 492 ? 22.406 -9.609 3.598 1 92.44 492 TYR B O 1
ATOM 8282 N N . TYR B 1 493 ? 23.078 -11.625 4.16 1 95.19 493 TYR B N 1
ATOM 8283 C CA . TYR B 1 493 ? 21.969 -12.25 3.432 1 95.19 493 TYR B CA 1
ATOM 8284 C C . TYR B 1 493 ? 20.859 -12.648 4.379 1 95.19 493 TYR B C 1
ATOM 8286 O O . TYR B 1 493 ? 19.734 -12.945 3.941 1 95.19 493 TYR B O 1
ATOM 8294 N N . LYS B 1 494 ? 21.141 -12.641 5.656 1 95.31 494 LYS B N 1
ATOM 8295 C CA . LYS B 1 494 ? 20.109 -13.031 6.605 1 95.31 494 LYS B CA 1
ATOM 8296 C C . LYS B 1 494 ? 18.891 -12.109 6.504 1 95.31 494 LYS B C 1
ATOM 8298 O O . LYS B 1 494 ? 19.031 -10.891 6.457 1 95.31 494 LYS B O 1
ATOM 8303 N N . ASN B 1 495 ? 17.703 -12.688 6.383 1 93.94 495 ASN B N 1
ATOM 8304 C CA . ASN B 1 495 ? 16.422 -11.984 6.293 1 93.94 495 ASN B CA 1
ATOM 8305 C C . ASN B 1 495 ? 16.281 -11.266 4.957 1 93.94 495 ASN B C 1
ATOM 8307 O O . ASN B 1 495 ? 15.758 -10.141 4.902 1 93.94 495 ASN B O 1
ATOM 8311 N N . THR B 1 496 ? 16.859 -11.805 3.953 1 95.56 496 THR B N 1
ATOM 8312 C CA . THR B 1 496 ? 16.641 -11.336 2.592 1 95.56 496 THR B CA 1
ATOM 8313 C C . THR B 1 496 ? 15.773 -12.328 1.814 1 95.56 496 THR B C 1
ATOM 8315 O O . THR B 1 496 ? 15.602 -13.477 2.232 1 95.56 496 THR B O 1
ATOM 8318 N N . TYR B 1 497 ? 15.141 -11.898 0.791 1 96.75 497 TYR B N 1
ATOM 8319 C CA . TYR B 1 497 ? 14.336 -12.758 -0.065 1 96.75 497 TYR B CA 1
ATOM 8320 C C . TYR B 1 497 ? 15.188 -13.391 -1.16 1 96.75 497 TYR B C 1
ATOM 8322 O O . TYR B 1 497 ? 15.836 -12.688 -1.938 1 96.75 497 TYR B O 1
ATOM 8330 N N . GLN B 1 498 ? 15.195 -14.68 -1.168 1 97.25 498 GLN B N 1
ATOM 8331 C CA . GLN B 1 498 ? 16 -15.445 -2.119 1 97.25 498 GLN B CA 1
ATOM 8332 C C . GLN B 1 498 ? 15.18 -16.547 -2.771 1 97.25 498 GLN B C 1
ATOM 8334 O O . GLN B 1 498 ? 14.094 -16.891 -2.291 1 97.25 498 GLN B O 1
ATOM 8339 N N . HIS B 1 499 ? 15.648 -17 -3.893 1 98 499 HIS B N 1
ATOM 8340 C CA . HIS B 1 499 ? 14.977 -18.062 -4.625 1 98 499 HIS B CA 1
ATOM 8341 C C . HIS B 1 499 ? 15.977 -19.062 -5.188 1 98 499 HIS B C 1
ATOM 8343 O O . HIS B 1 499 ? 17.188 -18.828 -5.133 1 98 499 HIS B O 1
ATOM 8349 N N . GLY B 1 500 ? 15.492 -20.188 -5.66 1 98.19 500 GLY B N 1
ATOM 8350 C CA . GLY B 1 500 ? 16.328 -21.203 -6.27 1 98.19 500 GLY B CA 1
ATOM 8351 C C . GLY B 1 500 ? 16.234 -22.547 -5.562 1 98.19 500 GLY B C 1
ATOM 8352 O O . GLY B 1 500 ? 16.766 -23.547 -6.055 1 98.19 500 GLY B O 1
ATOM 8353 N N . GLY B 1 501 ? 15.602 -22.562 -4.41 1 98.69 501 GLY B N 1
ATOM 8354 C CA . GLY B 1 501 ? 15.57 -23.766 -3.586 1 98.69 501 GLY B CA 1
ATOM 8355 C C . GLY B 1 501 ? 14.18 -24.359 -3.445 1 98.69 501 GLY B C 1
ATOM 8356 O O . GLY B 1 501 ? 13.383 -24.312 -4.387 1 98.69 501 GLY B O 1
ATOM 8357 N N . ILE B 1 502 ? 14.016 -25.062 -2.293 1 98.81 502 ILE B N 1
ATOM 8358 C CA . ILE B 1 502 ? 12.797 -25.828 -2.082 1 98.81 502 ILE B CA 1
ATOM 8359 C C . ILE B 1 502 ? 12 -25.234 -0.923 1 98.81 502 ILE B C 1
ATOM 8361 O O . ILE B 1 502 ? 12.438 -25.297 0.23 1 98.81 502 ILE B O 1
ATOM 8365 N N . SER B 1 503 ? 10.898 -24.672 -1.252 1 98.75 503 SER B N 1
ATOM 8366 C CA . SER B 1 503 ? 9.906 -24.219 -0.288 1 98.75 503 SER B CA 1
ATOM 8367 C C . SER B 1 503 ? 8.523 -24.125 -0.926 1 98.75 503 SER B C 1
ATOM 8369 O O . SER B 1 503 ? 8.398 -24.125 -2.152 1 98.75 503 SER B O 1
ATOM 8371 N N . LEU B 1 504 ? 7.523 -24.109 -0.108 1 98.69 504 LEU B N 1
ATOM 8372 C CA . LEU B 1 504 ? 6.164 -23.922 -0.602 1 98.69 504 LEU B CA 1
ATOM 8373 C C . LEU B 1 504 ? 6.055 -22.625 -1.407 1 98.69 504 LEU B C 1
ATOM 8375 O O . LEU B 1 504 ? 5.5 -22.625 -2.51 1 98.69 504 LEU B O 1
ATOM 8379 N N . GLU B 1 505 ? 6.699 -21.578 -0.943 1 98.38 505 GLU B N 1
ATOM 8380 C CA . GLU B 1 505 ? 6.609 -20.25 -1.54 1 98.38 505 GLU B CA 1
ATOM 8381 C C . GLU B 1 505 ? 7.301 -20.203 -2.898 1 98.38 505 GLU B C 1
ATOM 8383 O O . GLU B 1 505 ? 6.875 -19.469 -3.795 1 98.38 505 GLU B O 1
ATOM 8388 N N . GLU B 1 506 ? 8.312 -20.969 -3.041 1 98.69 506 GLU B N 1
ATOM 8389 C CA . GLU B 1 506 ? 9.125 -20.922 -4.254 1 98.69 506 GLU B CA 1
ATOM 8390 C C . GLU B 1 506 ? 8.539 -21.812 -5.344 1 98.69 506 GLU B C 1
ATOM 8392 O O . GLU B 1 506 ? 8.625 -21.484 -6.531 1 98.69 506 GLU B O 1
ATOM 8397 N N . MET B 1 507 ? 7.941 -22.922 -4.941 1 98.88 507 MET B N 1
ATOM 8398 C CA . MET B 1 507 ? 7.648 -23.969 -5.918 1 98.88 507 MET B CA 1
ATOM 8399 C C . MET B 1 507 ? 6.168 -23.984 -6.281 1 98.88 507 MET B C 1
ATOM 8401 O O . MET B 1 507 ? 5.805 -24.281 -7.422 1 98.88 507 MET B O 1
ATOM 8405 N N . ILE B 1 508 ? 5.312 -23.75 -5.332 1 98.75 508 ILE B N 1
ATOM 8406 C CA . ILE B 1 508 ? 3.881 -23.75 -5.617 1 98.75 508 ILE B CA 1
ATOM 8407 C C . ILE B 1 508 ? 3.426 -22.344 -5.977 1 98.75 508 ILE B C 1
ATOM 8409 O O . ILE B 1 508 ? 3.328 -21.469 -5.105 1 98.75 508 ILE B O 1
ATOM 8413 N N . ILE B 1 509 ? 3.111 -22.125 -7.234 1 98.19 509 ILE B N 1
ATOM 8414 C CA . ILE B 1 509 ? 2.879 -20.766 -7.699 1 98.19 509 ILE B CA 1
ATOM 8415 C C . ILE B 1 509 ? 1.608 -20.719 -8.547 1 98.19 509 ILE B C 1
ATOM 8417 O O . ILE B 1 509 ? 1.101 -21.766 -8.977 1 98.19 509 ILE B O 1
ATOM 8421 N N . PRO B 1 510 ? 1.068 -19.531 -8.742 1 98.06 510 PRO B N 1
ATOM 8422 C CA . PRO B 1 510 ? -0.27 -19.406 -9.328 1 98.06 510 PRO B CA 1
ATOM 8423 C C . PRO B 1 510 ? -0.252 -19.406 -10.852 1 98.06 510 PRO B C 1
ATOM 8425 O O . PRO B 1 510 ? 0.698 -18.922 -11.461 1 98.06 510 PRO B O 1
ATOM 8428 N N . PHE B 1 511 ? -1.194 -19.953 -11.438 1 98.56 511 PHE B N 1
ATOM 8429 C CA . PHE B 1 511 ? -1.63 -19.812 -12.82 1 98.56 511 PHE B CA 1
ATOM 8430 C C . PHE B 1 511 ? -3.105 -19.438 -12.883 1 98.56 511 PHE B C 1
ATOM 8432 O O . PHE B 1 511 ? -3.959 -20.156 -12.375 1 98.56 511 PHE B O 1
ATOM 8439 N N . LEU B 1 512 ? -3.391 -18.297 -13.531 1 97.81 512 LEU B N 1
ATOM 8440 C CA . LEU B 1 512 ? -4.734 -17.734 -13.461 1 97.81 512 LEU B CA 1
ATOM 8441 C C . LEU B 1 512 ? -5.254 -17.391 -14.852 1 97.81 512 LEU B C 1
ATOM 8443 O O . LEU B 1 512 ? -4.527 -16.797 -15.656 1 97.81 512 LEU B O 1
ATOM 8447 N N . VAL B 1 513 ? -6.461 -17.703 -15.102 1 97.69 513 VAL B N 1
ATOM 8448 C CA . VAL B 1 513 ? -7.141 -17.328 -16.328 1 97.69 513 VAL B CA 1
ATOM 8449 C C . VAL B 1 513 ? -8.32 -16.406 -16.016 1 97.69 513 VAL B C 1
ATOM 8451 O O . VAL B 1 513 ? -9.141 -16.734 -15.141 1 97.69 513 VAL B O 1
ATOM 8454 N N . PHE B 1 514 ? -8.367 -15.297 -16.703 1 96.56 514 PHE B N 1
ATOM 8455 C CA . PHE B 1 514 ? -9.414 -14.312 -16.438 1 96.56 514 PHE B CA 1
ATOM 8456 C C . PHE B 1 514 ? -10.172 -13.984 -17.719 1 96.56 514 PHE B C 1
ATOM 8458 O O . PHE B 1 514 ? -9.586 -13.906 -18.797 1 96.56 514 PHE B O 1
ATOM 8465 N N . ASN B 1 515 ? -11.469 -13.758 -17.562 1 95.38 515 ASN B N 1
ATOM 8466 C CA . ASN B 1 515 ? -12.305 -13.195 -18.609 1 95.38 515 ASN B CA 1
ATOM 8467 C C . ASN B 1 515 ? -12.562 -11.711 -18.391 1 95.38 515 ASN B C 1
ATOM 8469 O O . ASN B 1 515 ? -12.773 -11.273 -17.266 1 95.38 515 ASN B O 1
ATOM 8473 N N . PRO B 1 516 ? -12.453 -10.977 -19.438 1 94.62 516 PRO B N 1
ATOM 8474 C CA . PRO B 1 516 ? -12.703 -9.539 -19.266 1 94.62 516 PRO B CA 1
ATOM 8475 C C . PRO B 1 516 ? -14.156 -9.242 -18.906 1 94.62 516 PRO B C 1
ATOM 8477 O O . PRO B 1 516 ? -15.07 -9.891 -19.406 1 94.62 516 PRO B O 1
ATOM 8480 N N . LYS B 1 517 ? -14.359 -8.312 -18 1 87.75 517 LYS B N 1
ATOM 8481 C CA . LYS B 1 517 ? -15.695 -7.855 -17.625 1 87.75 517 LYS B CA 1
ATOM 8482 C C . LYS B 1 517 ? -16.266 -6.895 -18.672 1 87.75 517 LYS B C 1
ATOM 8484 O O . LYS B 1 517 ? -15.523 -6.121 -19.281 1 87.75 517 LYS B O 1
#

Organism: Flavobacterium johnsoniae (strain ATCC 17061 / DSM 2064 / JCM 8514 / BCRC 14874 / CCUG 350202 / NBRC 14942 / NCIMB 11054 / UW101) (NCBI:txid376686)

Nearest PDB structures (foldseek):
  8tef-assembly1_B  TM=9.725E-01  e=1.294E-96  Flavobacterium johnsoniae UW101
  8tfm-assembly1_A  TM=9.833E-01  e=5.471E-89  Flavobacterium johnsoniae UW101
  8thp-assembly1_A  TM=9.858E-01  e=2.999E-87  Flavobacterium johnsoniae UW101
  7pvk-assembly2_D  TM=9.802E-01  e=2.178E-73  Porphyromonas gingivalis W83
  7pv7-assembly2_B  TM=9.658E-01  e=1.886E-71  Porphyromonas gingivalis W83

Solvent-accessible surface area (backbone atoms only — not comparable to full-atom values): 52993 Å² total; per-residue (Å²): 128,85,62,52,29,34,38,39,33,25,62,60,50,80,78,40,47,68,54,51,52,53,40,41,75,70,56,35,42,80,46,75,30,58,37,35,69,62,38,48,54,48,57,70,74,45,84,58,62,32,35,40,33,28,42,81,31,76,87,48,32,24,64,57,37,49,53,55,42,41,72,74,48,65,83,49,45,35,29,40,34,30,75,68,74,51,63,69,63,51,47,51,44,50,18,66,65,47,68,44,76,45,57,57,85,70,50,65,60,55,52,52,46,54,48,39,59,74,73,40,38,65,60,38,23,32,55,42,47,52,53,50,46,62,60,44,50,59,53,51,55,51,47,63,73,62,56,83,47,75,67,43,47,51,53,52,49,52,51,52,47,51,50,51,60,59,46,62,76,48,71,46,65,69,62,49,51,53,51,49,51,49,50,53,52,48,19,50,53,46,32,52,49,45,64,73,43,52,60,52,48,64,41,88,90,43,91,54,77,55,32,25,33,43,38,42,70,69,59,47,43,61,56,58,69,62,70,78,52,31,33,38,40,35,34,35,33,42,41,32,45,69,41,51,62,59,40,45,69,66,48,51,74,46,28,41,79,74,44,78,50,74,33,33,32,38,86,49,14,35,62,62,47,11,39,43,10,32,32,37,52,30,45,58,31,54,36,43,70,76,36,53,88,62,47,59,60,85,77,46,86,72,78,51,74,76,43,49,61,58,30,31,52,50,32,37,53,74,70,69,56,90,70,47,69,49,73,45,80,28,81,49,59,69,53,29,42,54,47,38,76,50,46,75,79,52,71,85,33,46,32,38,37,37,37,38,40,56,54,42,52,48,35,54,38,33,56,73,30,70,70,40,34,51,44,42,65,44,70,70,24,38,30,42,44,50,32,40,34,47,78,56,32,40,63,48,51,36,50,52,52,35,27,76,73,50,21,27,40,32,45,34,43,35,17,11,40,42,67,21,68,40,78,37,58,32,46,62,53,93,64,34,43,81,54,39,12,28,40,40,34,53,79,66,44,66,54,68,91,50,38,42,76,34,68,56,29,61,62,67,34,32,68,57,91,43,96,69,18,26,37,37,26,22,26,43,43,35,30,54,35,45,68,76,64,33,68,59,51,46,65,55,47,48,69,24,52,45,46,20,33,36,33,60,44,18,23,47,28,52,31,34,35,28,40,47,100,128,84,62,54,29,33,36,40,33,25,61,61,48,76,79,40,48,68,54,51,51,53,41,40,73,70,55,35,43,78,45,76,29,58,36,34,68,61,38,49,53,47,56,70,75,44,84,59,60,33,35,40,33,29,42,82,33,76,88,46,32,24,64,59,37,48,54,57,43,41,73,73,48,64,82,48,45,36,30,40,34,28,78,69,75,52,63,68,64,51,46,52,43,49,18,68,63,46,69,45,75,45,57,56,84,72,49,66,60,55,54,53,48,54,48,38,59,73,72,39,38,65,61,38,24,31,54,42,48,52,54,51,45,64,60,44,49,59,53,50,54,52,48,64,75,62,57,82,47,74,66,44,48,52,52,51,48,52,50,52,47,51,50,51,59,59,48,62,75,48,70,47,65,69,62,51,51,52,52,49,50,50,50,53,51,48,20,48,52,47,31,52,47,45,65,72,44,51,59,51,48,64,42,88,91,44,89,55,78,54,30,24,34,44,38,40,70,69,59,48,43,60,58,58,68,62,71,78,53,30,33,38,40,37,34,34,32,42,41,32,46,67,40,50,62,60,41,44,69,65,49,51,76,48,27,41,79,74,43,79,50,74,32,34,31,36,85,46,14,34,63,63,48,9,37,43,10,34,32,36,51,31,45,56,32,53,36,43,70,77,35,53,89,62,46,60,59,85,77,47,88,74,79,51,74,77,41,49,62,58,30,32,52,51,30,39,55,74,69,69,58,91,69,48,70,50,72,45,80,30,80,48,59,69,53,30,42,52,48,38,75,50,46,75,77,53,70,84,35,46,32,38,36,37,39,38,40,58,53,42,51,49,35,56,38,33,55,74,31,70,70,40,34,51,44,42,65,43,69,69,23,38,30,42,43,50,34,38,34,47,77,57,32,40,62,48,50,35,51,50,53,35,28,76,72,50,20,26,40,34,45,34,44,34,17,11,41,42,69,20,69,41,77,38,58,33,45,61,54,95,65,34,44,82,54,39,14,29,39,39,34,53,79,67,44,66,53,68,90,48,39,43,77,35,68,58,29,61,62,68,34,32,66,58,91,43,96,69,18,25,37,36,26,22,26,42,43,35,31,54,36,44,69,76,64,33,69,58,51,45,67,55,48,48,69,22,53,45,45,20,31,36,32,61,43,19,24,48,27,51,32,35,35,28,42,45,100

Secondary structure (DSSP, 8-state):
-PPEEEEEE-TTGGGGHHHHHHHHHTTEEEEEESSHHHHHHHHHHS--SEEEEES--SSS-HHHHHHHHHHH-TTS-EEEEES---HHHHHHHHHTT-SEEEESSPPHHHHHHHHHHHHSHHHHHHHHHHHHHHHHHHHHHHHHHH--SHHHHHHHHHHHHHHHHHHHTTT-HHHHHHHHHHHHHHHHHHHHHHHHHGGGGGSTT-----BHHHHIIIIIHHHHHT-SS-EEEEEETT--HHHHHHHHHHHHTTEEEEEE--EEPPSS-SIIIIIHHHHHSS-HHHHHHH-TTT---TTSSS-SSS-HHHHHHHHHHHTT----EEEEEE-SHHHHHHHHHTGGGGTT-SEEEEEE-HHHHHHHHHHH-HHHHHHTSSHHHHHHHHHHHHHHSHHHHHHHHHHHTT-EEEEEES---EEE-EEEEEE--TTS---SSEEEESS-EE-GGGEEEES-GGGGTPPPSSTT-EEEEEBTTEEEEESTTHHHHHHHHTTEEE-SSB-HHHHEE-EEEEEE-/-PPEEEEEE-TTGGGGHHHHHHHHHTTEEEEEESSHHHHHHHHHHS--SEEEEES--SSS-HHHHHHHHHHH-TTS-EEEEES---HHHHHHHHHTT-SEEEESSPPHHHHHHHHHHHHSHHHHHHHHHHHHHHHHHHHHHHHHHH--SHHHHHHHHHHHHHHHHHHHTTT-HHHHHHHHHHHHHHHHHHHHHHHHHGGGGGSTT-----BHHHHIIIIIHHHHHT-SS-EEEEEETT--HHHHHHHHHHHHTTEEEEEE--EEPPSS-SIIIIIHHHHHSS-HHHHHHH-TTT---TTSSS-SSS-HHHHHHHHHHHTT----EEEEEE-SHHHHHHHHHTGGGGTT-SEEEEEE-HHHHHHHHHHH-HHHHHHTSSHHHHHHHHHHHHHHSHHHHHHHHHHHTT-EEEEEES---EEE-EEEEEE--TTS---SSEEEESS-EE-GGGEEEES-GGGGTPPPSSTT-EEEEEBTTEEEEESTTHHHHHHHHTTEEE-SSB-HHHHEE-EEEEEE-

Sequence (1034 aa):
MDKIRILWVDDEIDLLKPHILFLEKKNYEVTTSNNGLDAIALFEEENFDIVFLDENMPGMSGLETLSEMKEKKSAIPMIMITKSEEEYIMEEAIGSKIADYLIKPVNPNQILLSLKKNLDDSRLITEKTTLDYQKEFRKISMELAMVNSYEDWVELYKKLLFWELKLEDINDQAMIEILESQKVEANSQFGKYIERNYEDWFAPKADKPIQSHNLFKELVVPEIKKKDKPILFVVIDNLRYDQWKSFETVISNYYKLEKEVPYFSILPTATQYARNAIFSGLMPLDMEKQFPQYWKNDVEDGGKNLYEAEFLSAQIKRLGLNIKEDYFKITNYAGGKKLAENFKALKGNDLVTVVYNFVDMLSHAKTEMEVVKELASDDKAYRSLTLSWFKNSPLLEIIQQAQLLGFKLILTTDHGTINVKNPSKVVGDKNTSLNLRYKTGRSLTYEQKDVYVVKEPKTIGLPAINMSSSFIFAKNDFFLAYVNNYNHYVSYYKNTYQHGGISLEEMIIPFLVFNPKMDKIRILWVDDEIDLLKPHILFLEKKNYEVTTSNNGLDAIALFEEENFDIVFLDENMPGMSGLETLSEMKEKKSAIPMIMITKSEEEYIMEEAIGSKIADYLIKPVNPNQILLSLKKNLDDSRLITEKTTLDYQKEFRKISMELAMVNSYEDWVELYKKLLFWELKLEDINDQAMIEILESQKVEANSQFGKYIERNYEDWFAPKADKPIQSHNLFKELVVPEIKKKDKPILFVVIDNLRYDQWKSFETVISNYYKLEKEVPYFSILPTATQYARNAIFSGLMPLDMEKQFPQYWKNDVEDGGKNLYEAEFLSAQIKRLGLNIKEDYFKITNYAGGKKLAENFKALKGNDLVTVVYNFVDMLSHAKTEMEVVKELASDDKAYRSLTLSWFKNSPLLEIIQQAQLLGFKLILTTDHGTINVKNPSKVVGDKNTSLNLRYKTGRSLTYEQKDVYVVKEPKTIGLPAINMSSSFIFAKNDFFLAYVNNYNHYVSYYKNTYQHGGISLEEMIIPFLVFNPK

Radius of gyration: 30.61 Å; Cα contacts (8 Å, |Δi|>4): 1935; chains: 2; bounding box: 76×85×71 Å

pLDDT: mean 93.11, std 5.93, range [51.75, 98.88]

InterPro domains:
  IPR001789 Signal transduction response regulator, receiver domain [PF00072] (6-114)
  IPR001789 Signal transduction response regulator, receiver domain [PS50110] (5-119)
  IPR001789 Signal transduction response regulator, receiver domain [SM00448] (4-115)
  IPR011006 CheY-like superfamily [SSF52172] (1-138)
  IPR017850 Alkaline-phosphatase-like, core domain superfamily [G3DSA:3.40.720.10] (221-517)
  IPR017850 Alkaline-phosphatase-like, core domain superfamily [SSF53649] (225-516)
  IPR050595 Bacterial response regulator [PTHR44591] (1-122)

Foldseek 3Di:
DDAAEEEEEALVVVVCVVLCVVVVVVRHHYDYHNDLVVSLVCVQVDPHQEYEFEQDHPDQGSLNSLQSSCVRPVVRAYEYEYQDPDPVSVVSCVVSVHQYYAHPVGDSVNVVVSCCVRPVVLVVLLVVLVVVCVVCLVVLVVLLVVDQDPVSLLVSVVVLLVSQVSNLSNPPVVSNVSSVVSQLVSLLSQLVNCLPCVLVQLDPPGPFWAELLCCCVPPVVVVLVVVPFAAEEEAEAADFASLCVLQVVVLVVWWAFDDKGWTWYAFQLDCLAQVLSNQQSAGLLVCCVVPVVLADDQLDDDDSHPCSVVSNVNNCVVSVHDWFEEEEEAEDQVRLQVCLVCVVVCLRGNYYYYYYYVLVVLLVCCLPDPVSCVQPVDPSSSSVVSNVCCNPGSVVSSSNVCLVSFHKYKYWYRWHWDFAAAEWEKDADPSWGDAFFKIKHAPMDTDPSFWNKAQDQVSNRHDHPDPRIIMIGGTRRYTYAYPVVRVVVNVSRHRGIGGRHGGCRTTTIIIIIIGTD/DDAAEEEEEALVVVVCVVLCVVVVVVRHHYDYHNDLVVSLVCVQVDPHQAYEFEQDHPDQGSLNSLQSSCVRPVVRAYEYEYQDPDPVSVVSCVVSVHQYYAHPVGDSVNVVVSCCVRPVVLVVLLVVLVVVCVVCLVVLVVLLVVDQDPVSLLVSVVVLLVSQVSNLSNPPVVSNVSSVVSQLSSLLSQLVNCLPCVLVQLDPPDPAWAELLCCCVPPVVVVLVVVPFAAEEEAEAADFASLCVLQVVVLVVWWAFDDKGWTWFAFQLDCLAQVLSNQQSAGLLVCCVVPVPLADDQLDDDDSHPCSVVSNVNNCVVSVHDWFEEEEEAEDQVSLQVCLVCVVVCLRGNYYYYYYYVLVVLLVCCLPPPVSCVQPVDPSSSSVVSNVCCNPGSVVSSSNVCLVSFHKYKYWYRWHWDFAAAEWEKDADPSWGDAFFKIKHAPMDTDPSFWNKAQDQVSNRHDHPDPRIIMIGGTRRYTYAYPVVRVVVNVSRHRGIGGRHGGCRTTTIIITIIGTD